Protein 5MV5 (pdb70)

Nearest PDB structures (foldseek):
  5l7q-assembly1_B  TM=9.999E-01  e=1.645E-48  Deformed wing virus
  7al3-assembly1_B  TM=1.000E+00  e=5.921E-44  Deformed wing virus
  5lk7-assembly1_B  TM=9.075E-01  e=1.622E-24  Slow bee paralysis virus
  5j98-assembly1_B  TM=8.887E-01  e=2.158E-24  Slow bee paralysis virus
  6egv-assembly1_B  TM=8.902E-01  e=1.976E-20  Sacbrood virus

Radius of gyration: 32.21 Å; Cα contacts (8 Å, |Δi|>4): 2175; chains: 3; bounding box: 113×75×94 Å

Solvent-accessible surface area: 37987 Å² total; per-residue (Å²): 52,4,52,67,60,68,51,64,49,72,65,30,128,132,56,147,73,6,33,21,0,138,78,111,84,54,83,31,19,48,67,0,35,14,15,0,39,96,14,29,27,8,4,62,11,64,0,34,36,95,48,121,11,74,88,62,36,0,3,0,6,0,12,0,0,0,1,10,22,21,20,79,11,24,50,73,3,26,11,47,75,69,25,0,40,42,1,16,18,26,1,4,0,0,0,0,0,0,0,0,0,30,0,1,0,29,0,0,0,37,8,11,88,96,7,85,23,62,0,2,0,0,1,0,42,83,54,92,7,128,10,27,95,64,0,89,26,56,55,14,96,68,59,108,90,40,64,10,35,75,26,181,81,46,36,44,52,71,21,74,13,184,124,47,36,7,0,20,0,16,0,2,17,96,29,97,12,4,4,0,3,0,1,1,0,54,35,20,5,54,6,3,4,86,0,0,7,0,1,16,0,0,0,0,4,59,6,81,73,112,87,16,19,65,0,22,18,57,68,0,31,0,47,2,0,0,4,78,5,0,36,0,2,6,11,2,0,1,2,0,0,2,5,0,23,98,8,56,64,48,127,160,225,134,124,97,114,90,42,150,152,43,115,58,152,64,63,120,36,143,18,49,112,28,72,20,68,14,100,98,113,44,16,54,4,90,17,4,91,101,20,54,89,20,17,171,164,78,27,163,63,121,44,69,54,77,44,110,45,2,14,43,6,51,68,13,15,124,32,87,0,20,88,115,22,78,44,64,64,75,29,16,114,21,39,0,1,20,12,4,0,24,24,0,32,57,99,106,55,47,3,68,86,14,65,2,0,64,6,1,55,60,10,4,73,0,10,0,6,0,13,0,10,0,28,6,108,14,64,93,66,3,1,0,9,0,0,0,0,6,0,2,0,5,101,8,3,67,20,6,94,44,0,51,14,0,21,0,0,0,0,3,28,0,0,7,0,27,0,17,45,30,25,4,0,43,1,18,0,0,4,17,10,0,39,20,16,0,4,0,43,96,16,133,76,15,75,76,19,16,0,12,0,0,1,0,1,0,14,0,0,1,15,7,45,24,24,105,134,17,62,51,74,4,74,0,25,0,39,3,34,2,41,52,0,6,0,6,18,84,27,52,21,191,124,16,52,83,16,115,168,131,194,137,83,167,151,132,106,112,234,181,154,122,104,116,43,62,82,38,57,59,98,15,82,146,72,148,24,74,40,83,51,3,45,177,80,116,93,23,86,21,139,56,48,94,18,3,50,52,52,19,94,9,19,0,52,22,0,4,36,38,0,0,1,0,58,65,7,55,0,88,106,121,45,67,133,25,31,72,25,8,76,13,37,4,1,0,2,4,37,37,103,54,155,42,144,77,139,22,28,20,20,7,2,0,0,0,0,0,0,2,0,0,1,61,30,4,15,2,7,2,8,0,0,0,4,0,10,2,2,85,70,0,55,5,64,0,0,0,0,2,20,60,49,27,70,78,94,95,38,138,148,42,52,37,116,111,0,69,102,26,32,78,15,58,16,71,1,99,136,62,52,6,0,0,0,23,3,16,27,76,37,173,63,70,12,18,40,12,49,26,8,12,35,133,125,81,68,58,37,77,13,10,2,3,0,0,0,8,0,45,47,44,4,106,14,72,168,42,4,6,75,27,0,0,0,0,0,0,0,34,1,11,114,23,10,4,0,0,36,21,49,71,4,0,0,0,0,10,28,36,40,96,39,27,89,76,65,97,145,35,18,49,2,81,106,20,53,14,40,0,39,3,0,67,15,144,58,63,89,17,0,0,16,41,8,95,35,72,108,21,4,0,35,0,43,115,18,99,34,70,246,47,70,1,1,22,0,116,12,128,64,20,188,64,3,1,32,19,92,49,8,115,33,0,0,9,54,71,26,72,108,81,35,14,0,0,16,16,13,166,125,134,3,87,92,40,0,88,36,4,59,48,71,29,46,47,127,69,180,200,76,135,90,50,64,98,20,118,79,3,101,29,12,1,27,0,60,33,60,112,21,111,103

Sequence (885 aa):
EESRNTTVLDTTTTLQSSGFGRAFFGEAFNDLKTLMRRYQLYGQLLLSVTTDKDIDHCMFTFPCLPQGLALDIGSAGSPHEIFNRCRDGIIPLIASGYRFYRGDLRYKIVFPSNVNSNIWVQHRPDRRLEGWSAAKIVNCDAVSTGQGVYNHGYASHIQITRVNNVIELEVPFYNATCYNYLQAFNASSAASSYAVSLGEISVGFQATSDDIASIVNKPVTIYYSIGDGMQFSQWVGYQPMMILDQLPAPVVMDNPNPGPDGEGEVELEKDSNVVLTTQRDPSTSIPAPVSVKWSRWTSNDVVDDYATITSRWYQIAEFVWSKDDPFDKELARLILPRALLSSIEANSDAICDVPNTIPFKVHAYWRGDMEVRVQINSNKFQVGQLQATWYYSDHENLNISSKRSVYGFSQMDHALISASASNEAKLVIPFKHVYPFLPTRIVPDWTTGILDMGALNIRVIAPLRMSATGPTTCNVVVFIKLNNSEFTGTSSGKFYASQIRANPSYQQSPRHFVPTGMHSLALGTNLVEPLHALRLDAAGTTQHPVGCAPDEDMTVSSIASRYGLIRRVQWKKDHAKGSLLLQLDADPFVEQRIEGTNPISLYWFAPVGVVSSMFMQWRGSLEYRFDIIASQFHTGRLIVGYVPGLTASLQLQMDYMKLKSSSYVVFDLQESNSFTFEVPYVSYRPWWVRKYGGNYLPSSTDAPSTLFMYVQVPLIPMEAVSDTIDINVYVRGGSSFEVCVPVQPSLGLNWNTDFILRNDEEYRAKTGYAPYYAGVWHSFSLVFRWGSASDQIAQWPTISVPRGELAFLRIKDGKQAAVGQPWRTMVVWPSGHGYNIGIPTYERARQLAQHLYGGGSLTDEKANQQGPGKVSNGNPVWEVMRAPL

B-factor: mean 85.85, std 44.13, range [18.51, 223.18]

InterPro domains:
  IPR000605 Helicase, superfamily 3, single-stranded DNA/RNA virus [PF00910] (1468-1576)
  IPR001205 RNA-directed RNA polymerase, C-terminal domain [PF00680] (2459-2862)
  IPR001676 Picornavirus capsid [PF00073] (320-390)
  IPR001676 Picornavirus capsid [PF00073] (593-671)
  IPR007094 RNA-directed RNA polymerase, catalytic domain [PS50507] (2633-2763)
  IPR009003 Peptidase S1, PA clan [SSF50494] (2131-2346)
  IPR014759 Helicase, superfamily 3, single-stranded RNA virus [PS51218] (1446-1612)
  IPR014872 Dicistrovirus, capsid-polyprotein, C-terminal [PF08762] (927-1140)
  IPR029053 Viral coat protein subunit [G3DSA:2.60.120.20] (220-464)
  IPR029053 Viral coat protein subunit [G3DSA:2.60.120.20] (487-734)
  IPR029053 Viral coat protein subunit [G3DSA:2.60.120.20] (900-1176)
  IPR033703 Picornavirus/Calicivirus coat protein [cd00205] (322-448)
  IPR033703 Picornavirus/Calicivirus coat protein [cd00205] (540-730)
  IPR043128 Reverse transcriptase/Diguanylate cyclase domain [G3DSA:3.30.70.270] (2675-2801)
  IPR043502 DNA/RNA polymerase superfamily [SSF56672] (2380-2889)
  IPR044067 Picornavirales 3C/3C-like protease domain [PS51874] (2119-2345)

Secondary structure (DSSP, 8-state):
--S----EEE---PPPP-TTTHHHHS----BSTTTTTS-EEEEEEE----S---SSB-SEEEEE-TT--S---B-SSSB-HHHHHS-S-SHHHHGGGBSEEE--EE--EE--SS----EEEEE-TT-----STT-S-EE--S--SGGGB--SSSEEEEE-TTT-SEE-EEE----SSSSEE-S-----STTGGGSSSSEEEEEEE---SSSTTTTTT-EEEEEEB-TTT-EE-SB-----EEEGGGSPP---/-------TT-SS--B--B-SS-B--BSSPB----SSPPPP---TTT--S--B--TTTTTS-EEEEEEE--TTS-SS-EEEEE-HHHHHHHHHHHTTS-GGGSTTSHHHHHEEEE---EEEEEEE---SS-EEEEEEEEEE-STT-SSHHHH-STTTTTTS-EEEEETTTT-EEEEEE----SSS-EESS--SS--SSTT--EEEEEEEEEEEE--TTS----EEEEEEE-TT--EEEE--TTSPPPPP--/-----S--------SS--SS--SS-----EE-SS-TT------SSS---S--BHHHHSSS-EEEEEEEE-TT--TT--SB--BSSS---EE----SSS-EEE--HHHHHTSSBSBEES-EEEEEEE---TT-EEEEEEEEEE---STTTSS--HHHHTTSEEEEEEESS--EEEEEE----SSSS-B-SS-SS-SSS-PPPSEEEEE--SEEEE--SSS-S-EEEEEEEEE-TT-EE--B---SEE-SS--------TTSB-PPTT--S-EEEE-TT--EEEESSSSTT-BPPBPPP-PPTTEEEEEEES-TTSS-B--B--EEEEEE-SSSSEEEEE---HHHHHHHHHTTT--SSS---TT-TT-BPPSSSPPEEEEEEE-

Structure (mmCIF, N/CA/C/O backbone):
data_5MV5
#
_entry.id   5MV5
#
loop_
_entity.id
_entity.type
_entity.pdbx_description
1 polymer VP1
2 polymer VP2
3 polymer VP3
4 non-polymer "URIDINE-5'-MONOPHOSPHATE"
#
loop_
_atom_site.group_PDB
_atom_site.id
_atom_site.type_symbol
_atom_site.label_atom_id
_atom_site.label_alt_id
_atom_site.label_comp_id
_atom_site.label_asym_id
_atom_site.label_entity_id
_atom_site.label_seq_id
_atom_site.pdbx_PDB_ins_code
_atom_site.Cartn_x
_atom_site.Cartn_y
_atom_site.Cartn_z
_atom_site.occupancy
_atom_site.B_iso_or_equiv
_atom_site.auth_seq_id
_atom_site.auth_comp_id
_atom_site.auth_asym_id
_atom_site.auth_atom_id
_atom_site.pdbx_PDB_model_num
ATOM 1 N N . GLU A 1 2 ? 64.776 -4.145 109.433 1.00 129.00 2 GLU A N 1
ATOM 2 C CA . GLU A 1 2 ? 65.433 -4.377 108.156 1.00 129.00 2 GLU A CA 1
ATOM 3 C C . GLU A 1 2 ? 66.522 -3.323 108.016 1.00 129.00 2 GLU A C 1
ATOM 4 O O . GLU A 1 2 ? 66.525 -2.343 108.750 1.00 129.00 2 GLU A O 1
ATOM 10 N N . GLU A 1 3 ? 67.461 -3.529 107.098 1.00 122.81 3 GLU A N 1
ATOM 11 C CA . GLU A 1 3 ? 68.590 -2.615 106.994 1.00 122.81 3 GLU A CA 1
ATOM 12 C C . GLU A 1 3 ? 68.221 -1.331 106.271 1.00 122.81 3 GLU A C 1
ATOM 13 O O . GLU A 1 3 ? 68.225 -0.253 106.871 1.00 122.81 3 GLU A O 1
ATOM 19 N N . SER A 1 4 ? 67.914 -1.421 104.982 1.00 77.17 4 SER A N 1
ATOM 20 C CA . SER A 1 4 ? 67.682 -0.239 104.168 1.00 77.17 4 SER A CA 1
ATOM 21 C C . SER A 1 4 ? 66.233 0.220 104.175 1.00 77.17 4 SER A C 1
ATOM 22 O O . SER A 1 4 ? 65.801 0.863 103.214 1.00 77.17 4 SER A O 1
ATOM 25 N N . ARG A 1 5 ? 65.471 -0.102 105.219 1.00 84.06 5 ARG A N 1
ATOM 26 C CA . ARG A 1 5 ? 64.131 0.441 105.352 1.00 84.06 5 ARG A CA 1
ATOM 27 C C . ARG A 1 5 ? 64.206 1.933 105.631 1.00 84.06 5 ARG A C 1
ATOM 28 O O . ARG A 1 5 ? 65.235 2.463 106.055 1.00 84.06 5 ARG A O 1
ATOM 36 N N . ASN A 1 6 ? 63.096 2.614 105.389 1.00 116.64 6 ASN A N 1
ATOM 37 C CA . ASN A 1 6 ? 63.095 4.071 105.378 1.00 116.64 6 ASN A CA 1
ATOM 38 C C . ASN A 1 6 ? 61.688 4.509 105.773 1.00 116.64 6 ASN A C 1
ATOM 39 O O . ASN A 1 6 ? 60.796 4.600 104.928 1.00 116.64 6 ASN A O 1
ATOM 44 N N . THR A 1 7 ? 61.501 4.785 107.065 1.00 113.02 7 THR A N 1
ATOM 45 C CA . THR A 1 7 ? 60.154 4.909 107.612 1.00 113.02 7 THR A CA 1
ATOM 46 C C . THR A 1 7 ? 59.517 6.240 107.244 1.00 113.02 7 THR A C 1
ATOM 47 O O . THR A 1 7 ? 58.490 6.281 106.558 1.00 113.02 7 THR A O 1
ATOM 51 N N . THR A 1 8 ? 60.113 7.344 107.684 1.00 99.36 8 THR A N 1
ATOM 52 C CA . THR A 1 8 ? 59.500 8.659 107.509 1.00 99.36 8 THR A CA 1
ATOM 53 C C . THR A 1 8 ? 60.611 9.615 107.078 1.00 99.36 8 THR A C 1
ATOM 54 O O . THR A 1 8 ? 61.406 10.062 107.902 1.00 99.36 8 THR A O 1
ATOM 58 N N . VAL A 1 9 ? 60.658 9.912 105.783 1.00 51.13 9 VAL A N 1
ATOM 59 C CA . VAL A 1 9 ? 61.673 10.831 105.297 1.00 51.13 9 VAL A CA 1
ATOM 60 C C . VAL A 1 9 ? 61.215 12.258 105.547 1.00 51.13 9 VAL A C 1
ATOM 61 O O . VAL A 1 9 ? 60.346 12.786 104.842 1.00 51.13 9 VAL A O 1
ATOM 65 N N . LEU A 1 10 ? 61.787 12.883 106.568 1.00 64.21 10 LEU A N 1
ATOM 66 C CA . LEU A 1 10 ? 61.483 14.261 106.920 1.00 64.21 10 LEU A CA 1
ATOM 67 C C . LEU A 1 10 ? 62.410 15.170 106.126 1.00 64.21 10 LEU A C 1
ATOM 68 O O . LEU A 1 10 ? 63.445 15.637 106.607 1.00 64.21 10 LEU A O 1
ATOM 73 N N . ASP A 1 11 ? 62.018 15.406 104.880 1.00 119.04 11 ASP A N 1
ATOM 74 C CA . ASP A 1 11 ? 62.866 16.106 103.932 1.00 119.04 11 ASP A CA 1
ATOM 75 C C . ASP A 1 11 ? 62.626 17.608 103.965 1.00 119.04 11 ASP A C 1
ATOM 76 O O . ASP A 1 11 ? 61.512 18.082 103.736 1.00 119.04 11 ASP A O 1
ATOM 81 N N . THR A 1 12 ? 63.690 18.359 104.239 1.00 78.38 12 THR A N 1
ATOM 82 C CA . THR A 1 12 ? 63.672 19.810 104.145 1.00 78.38 12 THR A CA 1
ATOM 83 C C . THR A 1 12 ? 64.301 20.294 102.842 1.00 78.38 12 THR A C 1
ATOM 84 O O . THR A 1 12 ? 64.186 21.478 102.505 1.00 78.38 12 THR A O 1
ATOM 88 N N . THR A 1 13 ? 64.908 19.396 102.076 1.00 83.13 13 THR A N 1
ATOM 89 C CA . THR A 1 13 ? 65.698 19.771 100.917 1.00 83.13 13 THR A CA 1
ATOM 90 C C . THR A 1 13 ? 64.820 20.067 99.708 1.00 83.13 13 THR A C 1
ATOM 91 O O . THR A 1 13 ? 63.691 19.586 99.604 1.00 83.13 13 THR A O 1
ATOM 95 N N . THR A 1 14 ? 65.358 20.856 98.786 1.00 87.74 14 THR A N 1
ATOM 96 C CA . THR A 1 14 ? 64.823 20.934 97.439 1.00 87.74 14 THR A CA 1
ATOM 97 C C . THR A 1 14 ? 65.554 19.944 96.537 1.00 87.74 14 THR A C 1
ATOM 98 O O . THR A 1 14 ? 66.215 19.010 96.997 1.00 87.74 14 THR A O 1
ATOM 102 N N . THR A 1 15 ? 65.420 20.145 95.234 1.00 123.03 15 THR A N 1
ATOM 103 C CA . THR A 1 15 ? 66.102 19.284 94.282 1.00 123.03 15 THR A CA 1
ATOM 104 C C . THR A 1 15 ? 67.516 19.795 94.024 1.00 123.03 15 THR A C 1
ATOM 105 O O . THR A 1 15 ? 67.724 20.979 93.755 1.00 123.03 15 THR A O 1
ATOM 109 N N . LEU A 1 16 ? 68.492 18.901 94.129 1.00 51.62 16 LEU A N 1
ATOM 110 C CA . LEU A 1 16 ? 69.874 19.205 93.794 1.00 51.62 16 LEU A CA 1
ATOM 111 C C . LEU A 1 16 ? 70.176 18.632 92.421 1.00 51.62 16 LEU A C 1
ATOM 112 O O . LEU A 1 16 ? 69.810 17.492 92.128 1.00 51.62 16 LEU A O 1
ATOM 117 N N . GLN A 1 17 ? 70.842 19.421 91.584 1.00 72.19 17 GLN A N 1
ATOM 118 C CA . GLN A 1 17 ? 71.136 18.985 90.229 1.00 72.19 17 GLN A CA 1
ATOM 119 C C . GLN A 1 17 ? 72.217 17.918 90.242 1.00 72.19 17 GLN A C 1
ATOM 120 O O . GLN A 1 17 ? 73.329 18.149 90.719 1.00 72.19 17 GLN A O 1
ATOM 126 N N . SER A 1 18 ? 71.881 16.744 89.725 1.00 70.36 18 SER A N 1
ATOM 127 C CA . SER A 1 18 ? 72.828 15.643 89.685 1.00 70.36 18 SER A CA 1
ATOM 128 C C . SER A 1 18 ? 73.870 15.886 88.607 1.00 70.36 18 SER A C 1
ATOM 129 O O . SER A 1 18 ? 73.539 16.185 87.460 1.00 70.36 18 SER A O 1
ATOM 132 N N . SER A 1 19 ? 75.132 15.754 88.985 1.00 76.65 19 SER A N 1
ATOM 133 C CA . SER A 1 19 ? 76.235 15.950 88.060 1.00 76.65 19 SER A CA 1
ATOM 134 C C . SER A 1 19 ? 76.542 14.715 87.234 1.00 76.65 19 SER A C 1
ATOM 135 O O . SER A 1 19 ? 77.334 14.805 86.294 1.00 76.65 19 SER A O 1
ATOM 138 N N . GLY A 1 20 ? 75.926 13.581 87.539 1.00 55.22 20 GLY A N 1
ATOM 139 C CA . GLY A 1 20 ? 76.286 12.350 86.872 1.00 55.22 20 GLY A CA 1
ATOM 140 C C . GLY A 1 20 ? 77.582 11.767 87.368 1.00 55.22 20 GLY A C 1
ATOM 141 O O . GLY A 1 20 ? 78.318 11.170 86.577 1.00 55.22 20 GLY A O 1
ATOM 142 N N . PHE A 1 21 ? 77.869 11.925 88.669 1.00 44.40 21 PHE A N 1
ATOM 143 C CA . PHE A 1 21 ? 79.127 11.528 89.307 1.00 44.40 21 PHE A CA 1
ATOM 144 C C . PHE A 1 21 ? 80.320 12.173 88.616 1.00 44.40 21 PHE A C 1
ATOM 145 O O . PHE A 1 21 ? 81.276 11.506 88.231 1.00 44.40 21 PHE A O 1
ATOM 153 N N . GLY A 1 22 ? 80.246 13.484 88.438 1.00 47.11 22 GLY A N 1
ATOM 154 C CA . GLY A 1 22 ? 81.322 14.225 87.831 1.00 47.11 22 GLY A CA 1
ATOM 155 C C . GLY A 1 22 ? 81.324 14.250 86.324 1.00 47.11 22 GLY A C 1
ATOM 156 O O . GLY A 1 22 ? 82.266 14.791 85.738 1.00 47.11 22 GLY A O 1
ATOM 157 N N . ARG A 1 23 ? 80.319 13.666 85.674 1.00 82.55 23 ARG A N 1
ATOM 158 C CA . ARG A 1 23 ? 80.248 13.699 84.217 1.00 82.55 23 ARG A CA 1
ATOM 159 C C . ARG A 1 23 ? 79.996 15.111 83.713 1.00 82.55 23 ARG A C 1
ATOM 160 O O . ARG A 1 23 ? 80.526 15.509 82.670 1.00 82.55 23 ARG A O 1
ATOM 168 N N . ALA A 1 24 ? 79.218 15.896 84.455 1.00 51.68 24 ALA A N 1
ATOM 169 C CA . ALA A 1 24 ? 78.881 17.242 84.012 1.00 51.68 24 ALA A CA 1
ATOM 170 C C . ALA A 1 24 ? 80.050 18.201 84.132 1.00 51.68 24 ALA A C 1
ATOM 171 O O . ALA A 1 24 ? 80.182 19.109 83.307 1.00 51.68 24 ALA A O 1
ATOM 173 N N . PHE A 1 25 ? 80.906 18.018 85.134 1.00 60.05 25 PHE A N 1
ATOM 174 C CA . PHE A 1 25 ? 82.045 18.898 85.356 1.00 60.05 25 PHE A CA 1
ATOM 175 C C . PHE A 1 25 ? 83.318 18.357 84.727 1.00 60.05 25 PHE A C 1
ATOM 176 O O . PHE A 1 25 ? 83.999 19.074 83.992 1.00 60.05 25 PHE A O 1
ATOM 184 N N . PHE A 1 26 ? 83.659 17.105 85.003 1.00 50.25 26 PHE A N 1
ATOM 185 C CA . PHE A 1 26 ? 84.978 16.588 84.688 1.00 50.25 26 PHE A CA 1
ATOM 186 C C . PHE A 1 26 ? 84.997 15.742 83.428 1.00 50.25 26 PHE A C 1
ATOM 187 O O . PHE A 1 26 ? 86.060 15.242 83.053 1.00 50.25 26 PHE A O 1
ATOM 195 N N . GLY A 1 27 ? 83.858 15.556 82.779 1.00 69.24 27 GLY A N 1
ATOM 196 C CA . GLY A 1 27 ? 83.811 14.768 81.572 1.00 69.24 27 GLY A CA 1
ATOM 197 C C . GLY A 1 27 ? 83.916 13.277 81.774 1.00 69.24 27 GLY A C 1
ATOM 198 O O . GLY A 1 27 ? 84.249 12.567 80.820 1.00 69.24 27 GLY A O 1
ATOM 199 N N . GLU A 1 28 ? 83.625 12.774 82.972 1.00 94.80 28 GLU A N 1
ATOM 200 C CA . GLU A 1 28 ? 83.750 11.354 83.265 1.00 94.80 28 GLU A CA 1
ATOM 201 C C . GLU A 1 28 ? 82.922 10.980 84.482 1.00 94.80 28 GLU A C 1
ATOM 202 O O . GLU A 1 28 ? 82.871 11.721 85.465 1.00 94.80 28 GLU A O 1
ATOM 208 N N . ALA A 1 29 ? 82.264 9.831 84.403 1.00 74.78 29 ALA A N 1
ATOM 209 C CA . ALA A 1 29 ? 81.443 9.363 85.505 1.00 74.78 29 ALA A CA 1
ATOM 210 C C . ALA A 1 29 ? 82.248 8.445 86.406 1.00 74.78 29 ALA A C 1
ATOM 211 O O . ALA A 1 29 ? 83.079 7.663 85.942 1.00 74.78 29 ALA A O 1
ATOM 213 N N . PHE A 1 30 ? 81.992 8.546 87.704 1.00 52.63 30 PHE A N 1
ATOM 214 C CA . PHE A 1 30 ? 82.663 7.721 88.693 1.00 52.63 30 PHE A CA 1
ATOM 215 C C . PHE A 1 30 ? 81.689 6.839 89.451 1.00 52.63 30 PHE A C 1
ATOM 216 O O . PHE A 1 30 ? 81.992 6.424 90.570 1.00 52.63 30 PHE A O 1
ATOM 224 N N . ASN A 1 31 ? 80.519 6.568 88.874 1.00 67.50 31 ASN A N 1
ATOM 225 C CA . ASN A 1 31 ? 79.527 5.756 89.560 1.00 67.50 31 ASN A CA 1
ATOM 226 C C . ASN A 1 31 ? 79.976 4.314 89.635 1.00 67.50 31 ASN A C 1
ATOM 227 O O . ASN A 1 31 ? 79.965 3.704 90.709 1.00 67.50 31 ASN A O 1
ATOM 232 N N . ASP A 1 32 ? 80.383 3.756 88.502 1.00 127.54 32 ASP A N 1
ATOM 233 C CA . ASP A 1 32 ? 80.841 2.377 88.452 1.00 127.54 32 ASP A CA 1
ATOM 234 C C . ASP A 1 32 ? 82.198 2.256 89.128 1.00 127.54 32 ASP A C 1
ATOM 235 O O . ASP A 1 32 ? 83.177 2.884 88.723 1.00 127.54 32 ASP A O 1
ATOM 240 N N . LEU A 1 33 ? 82.236 1.464 90.186 1.00 67.27 33 LEU A N 1
ATOM 241 C CA . LEU A 1 33 ? 83.443 1.297 90.970 1.00 67.27 33 LEU A CA 1
ATOM 242 C C . LEU A 1 33 ? 84.273 0.133 90.458 1.00 67.27 33 LEU A C 1
ATOM 243 O O . LEU A 1 33 ? 85.375 -0.104 90.953 1.00 67.27 33 LEU A O 1
ATOM 248 N N . LYS A 1 34 ? 83.756 -0.582 89.464 1.00 99.52 34 LYS A N 1
ATOM 249 C CA . LYS A 1 34 ? 84.523 -1.597 88.765 1.00 99.52 34 LYS A CA 1
ATOM 250 C C . LYS A 1 34 ? 85.615 -0.983 87.911 1.00 99.52 34 LYS A C 1
ATOM 251 O O . LYS A 1 34 ? 86.681 -1.581 87.759 1.00 99.52 34 LYS A O 1
ATOM 257 N N . THR A 1 35 ? 85.371 0.200 87.352 1.00 59.51 35 THR A N 1
ATOM 258 C CA . THR A 1 35 ? 86.336 0.833 86.469 1.00 59.51 35 THR A CA 1
ATOM 259 C C . THR A 1 35 ? 87.351 1.678 87.211 1.00 59.51 35 THR A C 1
ATOM 260 O O . THR A 1 35 ? 88.316 2.151 86.605 1.00 59.51 35 THR A O 1
ATOM 264 N N . LEU A 1 36 ? 87.129 1.913 88.493 1.00 60.96 36 LEU A N 1
ATOM 265 C CA . LEU A 1 36 ? 88.137 2.523 89.333 1.00 60.96 36 LEU A CA 1
ATOM 266 C C . LEU A 1 36 ? 89.077 1.473 89.868 1.00 60.96 36 LEU A C 1
ATOM 267 O O . LEU A 1 36 ? 90.229 1.766 90.196 1.00 60.96 36 LEU A O 1
ATOM 272 N N . MET A 1 37 ? 88.586 0.245 89.940 1.00 47.58 37 MET A N 1
ATOM 273 C CA . MET A 1 37 ? 89.360 -0.890 90.393 1.00 47.58 37 MET A CA 1
ATOM 274 C C . MET A 1 37 ? 90.379 -1.308 89.346 1.00 47.58 37 MET A C 1
ATOM 275 O O . MET A 1 37 ? 91.322 -2.033 89.662 1.00 47.58 37 MET A O 1
ATOM 280 N N . ARG A 1 38 ? 90.185 -0.889 88.095 1.00 53.47 38 ARG A N 1
ATOM 281 C CA . ARG A 1 38 ? 91.093 -1.197 87.001 1.00 53.47 38 ARG A CA 1
ATOM 282 C C . ARG A 1 38 ? 92.215 -0.187 86.836 1.00 53.47 38 ARG A C 1
ATOM 283 O O . ARG A 1 38 ? 92.965 -0.275 85.863 1.00 53.47 38 ARG A O 1
ATOM 291 N N . ARG A 1 39 ? 92.332 0.778 87.733 1.00 35.97 39 ARG A N 1
ATOM 292 C CA . ARG A 1 39 ? 93.561 1.539 87.848 1.00 35.97 39 ARG A CA 1
ATOM 293 C C . ARG A 1 39 ? 94.581 0.726 88.629 1.00 35.97 39 ARG A C 1
ATOM 294 O O . ARG A 1 39 ? 94.262 0.174 89.683 1.00 35.97 39 ARG A O 1
ATOM 302 N N . TYR A 1 40 ? 95.803 0.646 88.112 1.00 47.69 40 TYR A N 1
ATOM 303 C CA . TYR A 1 40 ? 96.815 -0.220 88.701 1.00 47.69 40 TYR A CA 1
ATOM 304 C C . TYR A 1 40 ? 97.288 0.284 90.054 1.00 47.69 40 TYR A C 1
ATOM 305 O O . TYR A 1 40 ? 97.714 1.429 90.201 1.00 47.69 40 TYR A O 1
ATOM 314 N N . GLN A 1 41 ? 97.221 -0.599 91.041 1.00 49.48 41 GLN A N 1
ATOM 315 C CA . GLN A 1 41 ? 97.669 -0.347 92.399 1.00 49.48 41 GLN A CA 1
ATOM 316 C C . GLN A 1 41 ? 98.935 -1.145 92.647 1.00 49.48 41 GLN A C 1
ATOM 317 O O . GLN A 1 41 ? 99.077 -2.245 92.124 1.00 49.48 41 GLN A O 1
ATOM 323 N N . LEU A 1 42 ? 99.869 -0.580 93.410 1.00 25.69 42 LEU A N 1
ATOM 324 C CA . LEU A 1 42 ? 101.040 -1.326 93.843 1.00 25.69 42 LEU A CA 1
ATOM 325 C C . LEU A 1 42 ? 100.641 -2.525 94.695 1.00 25.69 42 LEU A C 1
ATOM 326 O O . LEU A 1 42 ? 100.070 -2.378 95.775 1.00 25.69 42 LEU A O 1
ATOM 331 N N . TYR A 1 43 ? 100.953 -3.714 94.192 1.00 59.80 43 TYR A N 1
ATOM 332 C CA . TYR A 1 43 ? 100.666 -4.992 94.827 1.00 59.80 43 TYR A CA 1
ATOM 333 C C . TYR A 1 43 ? 101.743 -5.401 95.812 1.00 59.80 43 TYR A C 1
ATOM 334 O O . TYR A 1 43 ? 101.430 -5.810 96.927 1.00 59.80 43 TYR A O 1
ATOM 343 N N . GLY A 1 44 ? 103.004 -5.304 95.414 1.00 57.25 44 GLY A N 1
ATOM 344 C CA . GLY A 1 44 ? 104.109 -5.727 96.243 1.00 57.25 44 GLY A CA 1
ATOM 345 C C . GLY A 1 44 ? 105.351 -4.970 95.845 1.00 57.25 44 GLY A C 1
ATOM 346 O O . GLY A 1 44 ? 105.381 -4.262 94.837 1.00 57.25 44 GLY A O 1
ATOM 347 N N . GLN A 1 45 ? 106.381 -5.135 96.657 1.00 97.21 45 GLN A N 1
ATOM 348 C CA . GLN A 1 45 ? 107.600 -4.359 96.524 1.00 97.21 45 GLN A CA 1
ATOM 349 C C . GLN A 1 45 ? 108.696 -5.116 97.245 1.00 97.21 45 GLN A C 1
ATOM 350 O O . GLN A 1 45 ? 108.573 -5.388 98.440 1.00 97.21 45 GLN A O 1
ATOM 356 N N . LEU A 1 46 ? 109.757 -5.462 96.531 1.00 68.15 46 LEU A N 1
ATOM 357 C CA . LEU A 1 46 ? 110.708 -6.390 97.111 1.00 68.15 46 LEU A CA 1
ATOM 358 C C . LEU A 1 46 ? 112.101 -6.092 96.585 1.00 68.15 46 LEU A C 1
ATOM 359 O O . LEU A 1 46 ? 112.266 -5.577 95.479 1.00 68.15 46 LEU A O 1
ATOM 364 N N . LEU A 1 47 ? 113.098 -6.413 97.396 1.00 86.18 47 LEU A N 1
ATOM 365 C CA . LEU A 1 47 ? 114.490 -6.341 96.985 1.00 86.18 47 LEU A CA 1
ATOM 366 C C . LEU A 1 47 ? 114.983 -7.749 96.696 1.00 86.18 47 LEU A C 1
ATOM 367 O O . LEU A 1 47 ? 114.736 -8.668 97.483 1.00 86.18 47 LEU A O 1
ATOM 372 N N . LEU A 1 48 ? 115.668 -7.916 95.573 1.00 55.59 48 LEU A N 1
ATOM 373 C CA . LEU A 1 48 ? 116.072 -9.239 95.131 1.00 55.59 48 LEU A CA 1
ATOM 374 C C . LEU A 1 48 ? 117.218 -9.762 95.983 1.00 55.59 48 LEU A C 1
ATOM 375 O O . LEU A 1 48 ? 118.349 -9.289 95.888 1.00 55.59 48 LEU A O 1
ATOM 380 N N . SER A 1 49 ? 116.922 -10.759 96.814 1.00 139.82 49 SER A N 1
ATOM 381 C CA . SER A 1 49 ? 117.900 -11.266 97.776 1.00 139.82 49 SER A CA 1
ATOM 382 C C . SER A 1 49 ? 118.227 -12.704 97.386 1.00 139.82 49 SER A C 1
ATOM 383 O O . SER A 1 49 ? 117.414 -13.611 97.577 1.00 139.82 49 SER A O 1
ATOM 386 N N . VAL A 1 50 ? 119.422 -12.898 96.831 1.00 122.50 50 VAL A N 1
ATOM 387 C CA . VAL A 1 50 ? 119.861 -14.235 96.465 1.00 122.50 50 VAL A CA 1
ATOM 388 C C . VAL A 1 50 ? 120.551 -14.889 97.653 1.00 122.50 50 VAL A C 1
ATOM 389 O O . VAL A 1 50 ? 121.515 -14.350 98.214 1.00 122.50 50 VAL A O 1
ATOM 393 N N . THR A 1 51 ? 120.063 -16.068 98.038 1.00 200.94 51 THR A N 1
ATOM 394 C CA . THR A 1 51 ? 120.588 -16.770 99.202 1.00 200.94 51 THR A CA 1
ATOM 395 C C . THR A 1 51 ? 121.618 -17.815 98.792 1.00 200.94 51 THR A C 1
ATOM 396 O O . THR A 1 51 ? 122.787 -17.731 99.184 1.00 200.94 51 THR A O 1
ATOM 400 N N . THR A 1 52 ? 121.195 -18.789 97.991 1.00 182.19 52 THR A N 1
ATOM 401 C CA . THR A 1 52 ? 122.096 -19.840 97.546 1.00 182.19 52 THR A CA 1
ATOM 402 C C . THR A 1 52 ? 122.444 -19.651 96.075 1.00 182.19 52 THR A C 1
ATOM 403 O O . THR A 1 52 ? 121.921 -18.763 95.400 1.00 182.19 52 THR A O 1
ATOM 407 N N . ASP A 1 53 ? 123.338 -20.506 95.585 1.00 162.77 53 ASP A N 1
ATOM 408 C CA . ASP A 1 53 ? 123.752 -20.470 94.189 1.00 162.77 53 ASP A CA 1
ATOM 409 C C . ASP A 1 53 ? 122.617 -20.875 93.256 1.00 162.77 53 ASP A C 1
ATOM 410 O O . ASP A 1 53 ? 122.200 -22.035 93.217 1.00 162.77 53 ASP A O 1
ATOM 415 N N . LYS A 1 54 ? 122.100 -19.913 92.503 1.00 133.22 54 LYS A N 1
ATOM 416 C CA . LYS A 1 54 ? 120.918 -20.172 91.700 1.00 133.22 54 LYS A CA 1
ATOM 417 C C . LYS A 1 54 ? 121.284 -20.648 90.303 1.00 133.22 54 LYS A C 1
ATOM 418 O O . LYS A 1 54 ? 122.135 -20.066 89.626 1.00 133.22 54 LYS A O 1
ATOM 424 N N . ASP A 1 55 ? 120.622 -21.720 89.884 1.00 155.08 55 ASP A N 1
ATOM 425 C CA . ASP A 1 55 ? 120.654 -22.244 88.533 1.00 155.08 55 ASP A CA 1
ATOM 426 C C . ASP A 1 55 ? 119.741 -21.389 87.652 1.00 155.08 55 ASP A C 1
ATOM 427 O O . ASP A 1 55 ? 119.112 -20.429 88.106 1.00 155.08 55 ASP A O 1
ATOM 432 N N . ILE A 1 56 ? 119.663 -21.750 86.374 1.00 110.08 56 ILE A N 1
ATOM 433 C CA . ILE A 1 56 ? 118.838 -21.011 85.423 1.00 110.08 56 ILE A CA 1
ATOM 434 C C . ILE A 1 56 ? 117.364 -21.289 85.674 1.00 110.08 56 ILE A C 1
ATOM 435 O O . ILE A 1 56 ? 116.497 -20.454 85.392 1.00 110.08 56 ILE A O 1
ATOM 440 N N . ASP A 1 57 ? 117.062 -22.451 86.242 1.00 149.70 57 ASP A N 1
ATOM 441 C CA . ASP A 1 57 ? 115.682 -22.852 86.461 1.00 149.70 57 ASP A CA 1
ATOM 442 C C . ASP A 1 57 ? 115.103 -22.232 87.722 1.00 149.70 57 ASP A C 1
ATOM 443 O O . ASP A 1 57 ? 113.880 -22.157 87.856 1.00 149.70 57 ASP A O 1
ATOM 448 N N . HIS A 1 58 ? 115.955 -21.791 88.645 1.00 115.15 58 HIS A N 1
ATOM 449 C CA . HIS A 1 58 ? 115.497 -21.444 89.983 1.00 115.15 58 HIS A CA 1
ATOM 450 C C . HIS A 1 58 ? 114.699 -20.148 89.966 1.00 115.15 58 HIS A C 1
ATOM 451 O O . HIS A 1 58 ? 115.149 -19.132 89.431 1.00 115.15 58 HIS A O 1
ATOM 458 N N . CYS A 1 59 ? 113.500 -20.199 90.539 1.00 86.97 59 CYS A N 1
ATOM 459 C CA . CYS A 1 59 ? 112.659 -19.018 90.609 1.00 86.97 59 CYS A CA 1
ATOM 460 C C . CYS A 1 59 ? 113.231 -18.026 91.604 1.00 86.97 59 CYS A C 1
ATOM 461 O O . CYS A 1 59 ? 113.630 -18.386 92.713 1.00 86.97 59 CYS A O 1
ATOM 464 N N . MET A 1 60 ? 113.294 -16.767 91.185 1.00 87.04 60 MET A N 1
ATOM 465 C CA . MET A 1 60 ? 113.845 -15.735 92.045 1.00 87.04 60 MET A CA 1
ATOM 466 C C . MET A 1 60 ? 112.877 -15.374 93.156 1.00 87.04 60 MET A C 1
ATOM 467 O O . MET A 1 60 ? 113.280 -15.265 94.317 1.00 87.04 60 MET A O 1
ATOM 472 N N . PHE A 1 61 ? 111.603 -15.191 92.829 1.00 44.42 61 PHE A N 1
ATOM 473 C CA . PHE A 1 61 ? 110.604 -14.976 93.865 1.00 44.42 61 PHE A CA 1
ATOM 474 C C . PHE A 1 61 ? 109.266 -15.492 93.370 1.00 44.42 61 PHE A C 1
ATOM 475 O O . PHE A 1 61 ? 109.079 -15.756 92.185 1.00 44.42 61 PHE A O 1
ATOM 483 N N . THR A 1 62 ? 108.347 -15.661 94.311 1.00 73.87 62 THR A N 1
ATOM 484 C CA . THR A 1 62 ? 106.990 -16.103 94.041 1.00 73.87 62 THR A CA 1
ATOM 485 C C . THR A 1 62 ? 106.037 -15.182 94.772 1.00 73.87 62 THR A C 1
ATOM 486 O O . THR A 1 62 ? 106.444 -14.469 95.688 1.00 73.87 62 THR A O 1
ATOM 490 N N . PHE A 1 63 ? 104.766 -15.228 94.396 1.00 42.28 63 PHE A N 1
ATOM 491 C CA . PHE A 1 63 ? 103.707 -14.593 95.164 1.00 42.28 63 PHE A CA 1
ATOM 492 C C . PHE A 1 63 ? 102.366 -15.200 94.799 1.00 42.28 63 PHE A C 1
ATOM 493 O O . PHE A 1 63 ? 102.092 -15.452 93.620 1.00 42.28 63 PHE A O 1
ATOM 501 N N . PRO A 1 64 ? 101.523 -15.475 95.792 1.00 70.12 64 PRO A N 1
ATOM 502 C CA . PRO A 1 64 ? 100.148 -15.869 95.489 1.00 70.12 64 PRO A CA 1
ATOM 503 C C . PRO A 1 64 ? 99.373 -14.689 94.940 1.00 70.12 64 PRO A C 1
ATOM 504 O O . PRO A 1 64 ? 99.491 -13.564 95.426 1.00 70.12 64 PRO A O 1
ATOM 508 N N . CYS A 1 65 ? 98.569 -14.954 93.923 1.00 58.78 65 CYS A N 1
ATOM 509 C CA . CYS A 1 65 ? 97.935 -13.904 93.135 1.00 58.78 65 CYS A CA 1
ATOM 510 C C . CYS A 1 65 ? 96.461 -13.801 93.523 1.00 58.78 65 CYS A C 1
ATOM 511 O O . CYS A 1 65 ? 95.650 -14.669 93.211 1.00 58.78 65 CYS A O 1
ATOM 514 N N . LEU A 1 66 ? 96.117 -12.719 94.212 1.00 41.36 66 LEU A N 1
ATOM 515 C CA . LEU A 1 66 ? 94.786 -12.521 94.759 1.00 41.36 66 LEU A CA 1
ATOM 516 C C . LEU A 1 66 ? 94.432 -11.043 94.831 1.00 41.36 66 LEU A C 1
ATOM 517 O O . LEU A 1 66 ? 95.314 -10.205 95.049 1.00 41.36 66 LEU A O 1
ATOM 522 N N . PRO A 1 67 ? 93.155 -10.693 94.651 1.00 43.69 67 PRO A N 1
ATOM 523 C CA . PRO A 1 67 ? 92.776 -9.272 94.620 1.00 43.69 67 PRO A CA 1
ATOM 524 C C . PRO A 1 67 ? 92.618 -8.674 95.990 1.00 43.69 67 PRO A C 1
ATOM 525 O O . PRO A 1 67 ? 92.329 -7.482 96.122 1.00 43.69 67 PRO A O 1
ATOM 529 N N . GLN A 1 68 ? 92.807 -9.481 97.023 1.00 71.20 68 GLN A N 1
ATOM 530 C CA . GLN A 1 68 ? 92.591 -9.044 98.387 1.00 71.20 68 GLN A CA 1
ATOM 531 C C . GLN A 1 68 ? 93.763 -8.231 98.890 1.00 71.20 68 GLN A C 1
ATOM 532 O O . GLN A 1 68 ? 93.747 -7.780 100.035 1.00 71.20 68 GLN A O 1
ATOM 538 N N . GLY A 1 69 ? 94.817 -8.118 98.100 1.00 57.34 69 GLY A N 1
ATOM 539 C CA . GLY A 1 69 ? 96.072 -7.613 98.600 1.00 57.34 69 GLY A CA 1
ATOM 540 C C . GLY A 1 69 ? 96.820 -8.661 99.394 1.00 57.34 69 GLY A C 1
ATOM 541 O O . GLY A 1 69 ? 96.242 -9.520 100.054 1.00 57.34 69 GLY A O 1
ATOM 542 N N . LEU A 1 70 ? 98.140 -8.581 99.329 1.00 41.92 70 LEU A N 1
ATOM 543 C CA . LEU A 1 70 ? 98.981 -9.514 100.058 1.00 41.92 70 LEU A CA 1
ATOM 544 C C . LEU A 1 70 ? 98.894 -9.261 101.559 1.00 41.92 70 LEU A C 1
ATOM 545 O O . LEU A 1 70 ? 98.352 -8.250 102.008 1.00 41.92 70 LEU A O 1
ATOM 550 N N . ALA A 1 71 ? 99.410 -10.207 102.339 1.00 105.65 71 ALA A N 1
ATOM 551 C CA . ALA A 1 71 ? 99.639 -9.951 103.751 1.00 105.65 71 ALA A CA 1
ATOM 552 C C . ALA A 1 71 ? 100.638 -8.817 103.867 1.00 105.65 71 ALA A C 1
ATOM 553 O O . ALA A 1 71 ? 101.798 -8.957 103.469 1.00 105.65 71 ALA A O 1
ATOM 555 N N . LEU A 1 72 ? 100.162 -7.692 104.388 1.00 67.66 72 LEU A N 1
ATOM 556 C CA . LEU A 1 72 ? 100.792 -6.402 104.152 1.00 67.66 72 LEU A CA 1
ATOM 557 C C . LEU A 1 72 ? 102.143 -6.294 104.841 1.00 67.66 72 LEU A C 1
ATOM 558 O O . LEU A 1 72 ? 102.240 -6.363 106.069 1.00 67.66 72 LEU A O 1
ATOM 563 N N . ASP A 1 73 ? 103.183 -6.133 104.034 1.00 110.35 73 ASP A N 1
ATOM 564 C CA . ASP A 1 73 ? 104.560 -6.060 104.504 1.00 110.35 73 ASP A CA 1
ATOM 565 C C . ASP A 1 73 ? 104.872 -4.590 104.744 1.00 110.35 73 ASP A C 1
ATOM 566 O O . ASP A 1 73 ? 105.126 -3.828 103.810 1.00 110.35 73 ASP A O 1
ATOM 571 N N . ILE A 1 74 ? 104.822 -4.194 106.015 1.00 102.87 74 ILE A N 1
ATOM 572 C CA . ILE A 1 74 ? 105.375 -2.912 106.409 1.00 102.87 74 ILE A CA 1
ATOM 573 C C . ILE A 1 74 ? 106.885 -2.940 106.250 1.00 102.87 74 ILE A C 1
ATOM 574 O O . ILE A 1 74 ? 107.488 -1.967 105.791 1.00 102.87 74 ILE A O 1
ATOM 579 N N . GLY A 1 75 ? 107.511 -4.059 106.589 1.00 86.49 75 GLY A N 1
ATOM 580 C CA . GLY A 1 75 ? 108.951 -4.173 106.554 1.00 86.49 75 GLY A CA 1
ATOM 581 C C . GLY A 1 75 ? 109.531 -4.488 107.912 1.00 86.49 75 GLY A C 1
ATOM 582 O O . GLY A 1 75 ? 108.830 -4.705 108.904 1.00 86.49 75 GLY A O 1
ATOM 583 N N . SER A 1 76 ? 110.858 -4.527 107.948 1.00 159.15 76 SER A N 1
ATOM 584 C CA . SER A 1 76 ? 111.566 -4.704 109.205 1.00 159.15 76 SER A CA 1
ATOM 585 C C . SER A 1 76 ? 111.458 -3.436 110.039 1.00 159.15 76 SER A C 1
ATOM 586 O O . SER A 1 76 ? 111.227 -2.345 109.515 1.00 159.15 76 SER A O 1
ATOM 589 N N . ALA A 1 77 ? 111.645 -3.592 111.355 1.00 118.62 77 ALA A N 1
ATOM 590 C CA . ALA A 1 77 ? 111.451 -2.479 112.281 1.00 118.62 77 ALA A CA 1
ATOM 591 C C . ALA A 1 77 ? 112.498 -1.389 112.096 1.00 118.62 77 ALA A C 1
ATOM 592 O O . ALA A 1 77 ? 112.275 -0.241 112.491 1.00 118.62 77 ALA A O 1
ATOM 594 N N . GLY A 1 78 ? 113.642 -1.728 111.505 1.00 175.65 78 GLY A N 1
ATOM 595 C CA . GLY A 1 78 ? 114.609 -0.704 111.158 1.00 175.65 78 GLY A CA 1
ATOM 596 C C . GLY A 1 78 ? 114.290 -0.011 109.851 1.00 175.65 78 GLY A C 1
ATOM 597 O O . GLY A 1 78 ? 114.259 1.221 109.792 1.00 175.65 78 GLY A O 1
ATOM 598 N N . SER A 1 79 ? 114.045 -0.779 108.793 1.00 135.85 79 SER A N 1
ATOM 599 C CA . SER A 1 79 ? 113.814 -0.241 107.452 1.00 135.85 79 SER A CA 1
ATOM 600 C C . SER A 1 79 ? 112.424 -0.635 106.972 1.00 135.85 79 SER A C 1
ATOM 601 O O . SER A 1 79 ? 112.235 -1.712 106.394 1.00 135.85 79 SER A O 1
ATOM 604 N N . PRO A 1 80 ? 111.426 0.216 107.194 1.00 93.64 80 PRO A N 1
ATOM 605 C CA . PRO A 1 80 ? 110.079 -0.111 106.723 1.00 93.64 80 PRO A CA 1
ATOM 606 C C . PRO A 1 80 ? 109.877 0.296 105.274 1.00 93.64 80 PRO A C 1
ATOM 607 O O . PRO A 1 80 ? 110.448 1.278 104.798 1.00 93.64 80 PRO A O 1
ATOM 611 N N . HIS A 1 81 ? 109.059 -0.480 104.570 1.00 112.68 81 HIS A N 1
ATOM 612 C CA . HIS A 1 81 ? 108.600 -0.114 103.234 1.00 112.68 81 HIS A CA 1
ATOM 613 C C . HIS A 1 81 ? 107.618 1.026 103.432 1.00 112.68 81 HIS A C 1
ATOM 614 O O . HIS A 1 81 ? 106.538 0.830 103.990 1.00 112.68 81 HIS A O 1
ATOM 621 N N . GLU A 1 82 ? 107.995 2.221 102.980 1.00 125.11 82 GLU A N 1
ATOM 622 C CA . GLU A 1 82 ? 107.324 3.429 103.442 1.00 125.11 82 GLU A CA 1
ATOM 623 C C . GLU A 1 82 ? 105.931 3.582 102.867 1.00 125.11 82 GLU A C 1
ATOM 624 O O . GLU A 1 82 ? 105.102 4.276 103.459 1.00 125.11 82 GLU A O 1
ATOM 630 N N . ILE A 1 83 ? 105.640 2.951 101.735 1.00 54.81 83 ILE A N 1
ATOM 631 C CA . ILE A 1 83 ? 104.283 3.056 101.224 1.00 54.81 83 ILE A CA 1
ATOM 632 C C . ILE A 1 83 ? 103.335 2.180 102.030 1.00 54.81 83 ILE A C 1
ATOM 633 O O . ILE A 1 83 ? 102.287 2.645 102.471 1.00 54.81 83 ILE A O 1
ATOM 638 N N . PHE A 1 84 ? 103.698 0.939 102.310 1.00 65.05 84 PHE A N 1
ATOM 639 C CA . PHE A 1 84 ? 102.783 0.102 103.069 1.00 65.05 84 PHE A CA 1
ATOM 640 C C . PHE A 1 84 ? 102.844 0.395 104.553 1.00 65.05 84 PHE A C 1
ATOM 641 O O . PHE A 1 84 ? 101.989 -0.079 105.298 1.00 65.05 84 PHE A O 1
ATOM 649 N N . ASN A 1 85 ? 103.828 1.169 104.993 1.00 59.53 85 ASN A N 1
ATOM 650 C CA . ASN A 1 85 ? 103.837 1.678 106.352 1.00 59.53 85 ASN A CA 1
ATOM 651 C C . ASN A 1 85 ? 102.884 2.851 106.461 1.00 59.53 85 ASN A C 1
ATOM 652 O O . ASN A 1 85 ? 102.005 2.881 107.327 1.00 59.53 85 ASN A O 1
ATOM 657 N N . ARG A 1 86 ? 103.042 3.820 105.566 1.00 89.42 86 ARG A N 1
ATOM 658 C CA . ARG A 1 86 ? 102.410 5.120 105.713 1.00 89.42 86 ARG A CA 1
ATOM 659 C C . ARG A 1 86 ? 101.084 5.177 104.966 1.00 89.42 86 ARG A C 1
ATOM 660 O O . ARG A 1 86 ? 100.083 5.650 105.506 1.00 89.42 86 ARG A O 1
ATOM 668 N N . CYS A 1 87 ? 101.058 4.676 103.737 1.00 74.75 87 CYS A N 1
ATOM 669 C CA . CYS A 1 87 ? 99.867 4.683 102.891 1.00 74.75 87 CYS A CA 1
ATOM 670 C C . CYS A 1 87 ? 99.256 3.288 102.916 1.00 74.75 87 CYS A C 1
ATOM 671 O O . CYS A 1 87 ? 99.462 2.466 102.025 1.00 74.75 87 CYS A O 1
ATOM 674 N N . ARG A 1 88 ? 98.485 3.048 103.961 1.00 92.74 88 ARG A N 1
ATOM 675 C CA . ARG A 1 88 ? 98.030 1.712 104.285 1.00 92.74 88 ARG A CA 1
ATOM 676 C C . ARG A 1 88 ? 97.004 1.236 103.262 1.00 92.74 88 ARG A C 1
ATOM 677 O O . ARG A 1 88 ? 96.033 1.940 102.963 1.00 92.74 88 ARG A O 1
ATOM 685 N N . ASP A 1 89 ? 97.309 0.091 102.637 1.00 101.83 89 ASP A N 1
ATOM 686 C CA . ASP A 1 89 ? 96.376 -0.815 101.957 1.00 101.83 89 ASP A CA 1
ATOM 687 C C . ASP A 1 89 ? 95.823 -0.375 100.607 1.00 101.83 89 ASP A C 1
ATOM 688 O O . ASP A 1 89 ? 95.413 -1.248 99.843 1.00 101.83 89 ASP A O 1
ATOM 693 N N . GLY A 1 90 ? 95.881 0.890 100.228 1.00 70.44 90 GLY A N 1
ATOM 694 C CA . GLY A 1 90 ? 95.403 1.287 98.914 1.00 70.44 90 GLY A CA 1
ATOM 695 C C . GLY A 1 90 ? 93.909 1.092 98.717 1.00 70.44 90 GLY A C 1
ATOM 696 O O . GLY A 1 90 ? 93.139 0.993 99.670 1.00 70.44 90 GLY A O 1
ATOM 697 N N . ILE A 1 91 ? 93.523 0.983 97.440 1.00 32.03 91 ILE A N 1
ATOM 698 C CA . ILE A 1 91 ? 92.112 1.088 97.058 1.00 32.03 91 ILE A CA 1
ATOM 699 C C . ILE A 1 91 ? 91.468 -0.281 96.850 1.00 32.03 91 ILE A C 1
ATOM 700 O O . ILE A 1 91 ? 90.376 -0.535 97.367 1.00 32.03 91 ILE A O 1
ATOM 705 N N . ILE A 1 92 ? 92.116 -1.179 96.100 1.00 31.00 92 ILE A N 1
ATOM 706 C CA . ILE A 1 92 ? 91.463 -2.433 95.685 1.00 31.00 92 ILE A CA 1
ATOM 707 C C . ILE A 1 92 ? 91.158 -3.370 96.856 1.00 31.00 92 ILE A C 1
ATOM 708 O O . ILE A 1 92 ? 90.073 -3.977 96.861 1.00 31.00 92 ILE A O 1
ATOM 713 N N . PRO A 1 93 ? 91.996 -3.500 97.891 1.00 35.70 93 PRO A N 1
ATOM 714 C CA . PRO A 1 93 ? 91.485 -4.216 99.061 1.00 35.70 93 PRO A CA 1
ATOM 715 C C . PRO A 1 93 ? 90.676 -3.349 99.990 1.00 35.70 93 PRO A C 1
ATOM 716 O O . PRO A 1 93 ? 90.111 -3.865 100.962 1.00 35.70 93 PRO A O 1
ATOM 720 N N . LEU A 1 94 ? 90.585 -2.049 99.731 1.00 40.08 94 LEU A N 1
ATOM 721 C CA . LEU A 1 94 ? 89.622 -1.266 100.486 1.00 40.08 94 LEU A CA 1
ATOM 722 C C . LEU A 1 94 ? 88.219 -1.454 99.929 1.00 40.08 94 LEU A C 1
ATOM 723 O O . LEU A 1 94 ? 87.243 -1.391 100.678 1.00 40.08 94 LEU A O 1
ATOM 728 N N . ILE A 1 95 ? 88.091 -1.736 98.633 1.00 44.67 95 ILE A N 1
ATOM 729 C CA . ILE A 1 95 ? 86.780 -2.055 98.086 1.00 44.67 95 ILE A CA 1
ATOM 730 C C . ILE A 1 95 ? 86.487 -3.536 98.238 1.00 44.67 95 ILE A C 1
ATOM 731 O O . ILE A 1 95 ? 85.383 -3.928 98.626 1.00 44.67 95 ILE A O 1
ATOM 736 N N . ALA A 1 96 ? 87.480 -4.379 97.985 1.00 49.49 96 ALA A N 1
ATOM 737 C CA . ALA A 1 96 ? 87.355 -5.807 98.212 1.00 49.49 96 ALA A CA 1
ATOM 738 C C . ALA A 1 96 ? 87.287 -6.167 99.688 1.00 49.49 96 ALA A C 1
ATOM 739 O O . ALA A 1 96 ? 87.000 -7.319 100.015 1.00 49.49 96 ALA A O 1
ATOM 741 N N . SER A 1 97 ? 87.571 -5.227 100.589 1.00 54.82 97 SER A N 1
ATOM 742 C CA . SER A 1 97 ? 87.276 -5.445 101.997 1.00 54.82 97 SER A CA 1
ATOM 743 C C . SER A 1 97 ? 85.785 -5.488 102.255 1.00 54.82 97 SER A C 1
ATOM 744 O O . SER A 1 97 ? 85.349 -6.088 103.241 1.00 54.82 97 SER A O 1
ATOM 747 N N . GLY A 1 98 ? 85.001 -4.844 101.405 1.00 41.48 98 GLY A N 1
ATOM 748 C CA . GLY A 1 98 ? 83.571 -4.777 101.542 1.00 41.48 98 GLY A CA 1
ATOM 749 C C . GLY A 1 98 ? 82.801 -5.812 100.772 1.00 41.48 98 GLY A C 1
ATOM 750 O O . GLY A 1 98 ? 81.627 -5.596 100.484 1.00 41.48 98 GLY A O 1
ATOM 751 N N . TYR A 1 99 ? 83.411 -6.920 100.404 1.00 31.03 99 TYR A N 1
ATOM 752 C CA . TYR A 1 99 ? 82.714 -7.979 99.709 1.00 31.03 99 TYR A CA 1
ATOM 753 C C . TYR A 1 99 ? 83.231 -9.310 100.213 1.00 31.03 99 TYR A C 1
ATOM 754 O O . TYR A 1 99 ? 84.220 -9.385 100.932 1.00 31.03 99 TYR A O 1
ATOM 763 N N . ARG A 1 100 ? 82.543 -10.370 99.852 1.00 32.45 100 ARG A N 1
ATOM 764 C CA . ARG A 1 100 ? 82.887 -11.672 100.390 1.00 32.45 100 ARG A CA 1
ATOM 765 C C . ARG A 1 100 ? 83.452 -12.632 99.365 1.00 32.45 100 ARG A C 1
ATOM 766 O O . ARG A 1 100 ? 84.440 -13.308 99.652 1.00 32.45 100 ARG A O 1
ATOM 774 N N . PHE A 1 101 ? 82.864 -12.703 98.186 1.00 40.44 101 PHE A N 1
ATOM 775 C CA . PHE A 1 101 ? 83.314 -13.631 97.176 1.00 40.44 101 PHE A CA 1
ATOM 776 C C . PHE A 1 101 ? 83.781 -12.843 95.965 1.00 40.44 101 PHE A C 1
ATOM 777 O O . PHE A 1 101 ? 83.391 -11.692 95.785 1.00 40.44 101 PHE A O 1
ATOM 785 N N . TYR A 1 102 ? 84.642 -13.438 95.143 1.00 26.18 102 TYR A N 1
ATOM 786 C CA . TYR A 1 102 ? 84.979 -12.837 93.862 1.00 26.18 102 TYR A CA 1
ATOM 787 C C . TYR A 1 102 ? 85.079 -13.933 92.827 1.00 26.18 102 TYR A C 1
ATOM 788 O O . TYR A 1 102 ? 85.495 -15.048 93.119 1.00 26.18 102 TYR A O 1
ATOM 797 N N . ARG A 1 103 ? 84.758 -13.587 91.594 1.00 42.33 103 ARG A N 1
ATOM 798 C CA . ARG A 1 103 ? 84.992 -14.491 90.474 1.00 42.33 103 ARG A CA 1
ATOM 799 C C . ARG A 1 103 ? 85.520 -13.644 89.325 1.00 42.33 103 ARG A C 1
ATOM 800 O O . ARG A 1 103 ? 84.765 -12.865 88.744 1.00 42.33 103 ARG A O 1
ATOM 808 N N . GLY A 1 104 ? 86.795 -13.793 88.991 1.00 40.16 104 GLY A N 1
ATOM 809 C CA . GLY A 1 104 ? 87.326 -13.036 87.876 1.00 40.16 104 GLY A CA 1
ATOM 810 C C . GLY A 1 104 ? 88.823 -13.187 87.736 1.00 40.16 104 GLY A C 1
ATOM 811 O O . GLY A 1 104 ? 89.453 -14.011 88.395 1.00 40.16 104 GLY A O 1
ATOM 812 N N . ASP A 1 105 ? 89.382 -12.356 86.859 1.00 86.91 105 ASP A N 1
ATOM 813 C CA . ASP A 1 105 ? 90.794 -12.407 86.508 1.00 86.91 105 ASP A CA 1
ATOM 814 C C . ASP A 1 105 ? 91.549 -11.241 87.137 1.00 86.91 105 ASP A C 1
ATOM 815 O O . ASP A 1 105 ? 90.966 -10.358 87.757 1.00 86.91 105 ASP A O 1
ATOM 820 N N . LEU A 1 106 ? 92.868 -11.229 86.960 1.00 31.89 106 LEU A N 1
ATOM 821 C CA . LEU A 1 106 ? 93.705 -10.152 87.473 1.00 31.89 106 LEU A CA 1
ATOM 822 C C . LEU A 1 106 ? 94.802 -9.843 86.471 1.00 31.89 106 LEU A C 1
ATOM 823 O O . LEU A 1 106 ? 95.178 -10.691 85.667 1.00 31.89 106 LEU A O 1
ATOM 828 N N . ARG A 1 107 ? 95.321 -8.625 86.538 1.00 33.14 107 ARG A N 1
ATOM 829 C CA . ARG A 1 107 ? 96.385 -8.153 85.669 1.00 33.14 107 ARG A CA 1
ATOM 830 C C . ARG A 1 107 ? 97.576 -7.805 86.536 1.00 33.14 107 ARG A C 1
ATOM 831 O O . ARG A 1 107 ? 97.405 -7.520 87.715 1.00 33.14 107 ARG A O 1
ATOM 839 N N . TYR A 1 108 ? 98.795 -7.876 85.992 1.00 31.90 108 TYR A N 1
ATOM 840 C CA . TYR A 1 108 ? 99.863 -7.653 86.962 1.00 31.90 108 TYR A CA 1
ATOM 841 C C . TYR A 1 108 ? 100.899 -6.582 86.671 1.00 31.90 108 TYR A C 1
ATOM 842 O O . TYR A 1 108 ? 101.157 -5.787 87.568 1.00 31.90 108 TYR A O 1
ATOM 851 N N . LYS A 1 109 ? 101.463 -6.505 85.468 1.00 39.22 109 LYS A N 1
ATOM 852 C CA . LYS A 1 109 ? 102.422 -5.453 85.098 1.00 39.22 109 LYS A CA 1
ATOM 853 C C . LYS A 1 109 ? 103.610 -5.387 86.074 1.00 39.22 109 LYS A C 1
ATOM 854 O O . LYS A 1 109 ? 103.777 -4.427 86.821 1.00 39.22 109 LYS A O 1
ATOM 860 N N . ILE A 1 110 ? 104.398 -6.465 86.117 1.00 34.51 110 ILE A N 1
ATOM 861 C CA . ILE A 1 110 ? 105.564 -6.493 86.996 1.00 34.51 110 ILE A CA 1
ATOM 862 C C . ILE A 1 110 ? 106.642 -5.601 86.409 1.00 34.51 110 ILE A C 1
ATOM 863 O O . ILE A 1 110 ? 106.957 -5.690 85.219 1.00 34.51 110 ILE A O 1
ATOM 868 N N . VAL A 1 111 ? 107.211 -4.727 87.230 1.00 21.55 111 VAL A N 1
ATOM 869 C CA . VAL A 1 111 ? 108.217 -3.772 86.782 1.00 21.55 111 VAL A CA 1
ATOM 870 C C . VAL A 1 111 ? 109.555 -4.234 87.337 1.00 21.55 111 VAL A C 1
ATOM 871 O O . VAL A 1 111 ? 109.715 -4.401 88.548 1.00 21.55 111 VAL A O 1
ATOM 875 N N . PHE A 1 112 ? 110.520 -4.409 86.466 1.00 78.02 112 PHE A N 1
ATOM 876 C CA . PHE A 1 112 ? 111.806 -4.961 86.832 1.00 78.02 112 PHE A CA 1
ATOM 877 C C . PHE A 1 112 ? 112.844 -3.851 86.939 1.00 78.02 112 PHE A C 1
ATOM 878 O O . PHE A 1 112 ? 112.618 -2.745 86.448 1.00 78.02 112 PHE A O 1
ATOM 886 N N . PRO A 1 113 ? 113.979 -4.094 87.607 1.00 81.90 113 PRO A N 1
ATOM 887 C CA . PRO A 1 113 ? 115.034 -3.081 87.607 1.00 81.90 113 PRO A CA 1
ATOM 888 C C . PRO A 1 113 ? 115.655 -2.952 86.230 1.00 81.90 113 PRO A C 1
ATOM 889 O O . PRO A 1 113 ? 115.538 -3.839 85.386 1.00 81.90 113 PRO A O 1
ATOM 893 N N . SER A 1 114 ? 116.313 -1.823 86.006 1.00 101.37 114 SER A N 1
ATOM 894 C CA . SER A 1 114 ? 116.858 -1.556 84.686 1.00 101.37 114 SER A CA 1
ATOM 895 C C . SER A 1 114 ? 118.349 -1.817 84.623 1.00 101.37 114 SER A C 1
ATOM 896 O O . SER A 1 114 ? 118.932 -1.819 83.535 1.00 101.37 114 SER A O 1
ATOM 899 N N . ASN A 1 115 ? 118.982 -2.016 85.773 1.00 151.53 115 ASN A N 1
ATOM 900 C CA . ASN A 1 115 ? 120.391 -2.371 85.780 1.00 151.53 115 ASN A CA 1
ATOM 901 C C . ASN A 1 115 ? 120.595 -3.793 85.282 1.00 151.53 115 ASN A C 1
ATOM 902 O O . ASN A 1 115 ? 121.604 -4.089 84.633 1.00 151.53 115 ASN A O 1
ATOM 907 N N . VAL A 1 116 ? 119.638 -4.677 85.557 1.00 118.56 116 VAL A N 1
ATOM 908 C CA . VAL A 1 116 ? 119.702 -6.047 85.073 1.00 118.56 116 VAL A CA 1
ATOM 909 C C . VAL A 1 116 ? 119.413 -6.057 83.575 1.00 118.56 116 VAL A C 1
ATOM 910 O O . VAL A 1 116 ? 118.769 -5.149 83.033 1.00 118.56 116 VAL A O 1
ATOM 914 N N . ASN A 1 117 ? 119.949 -7.058 82.882 1.00 127.44 117 ASN A N 1
ATOM 915 C CA . ASN A 1 117 ? 119.610 -7.275 81.489 1.00 127.44 117 ASN A CA 1
ATOM 916 C C . ASN A 1 117 ? 118.961 -8.624 81.238 1.00 127.44 117 ASN A C 1
ATOM 917 O O . ASN A 1 117 ? 118.384 -8.819 80.167 1.00 127.44 117 ASN A O 1
ATOM 922 N N . SER A 1 118 ? 119.033 -9.543 82.201 1.00 86.24 118 SER A N 1
ATOM 923 C CA . SER A 1 118 ? 118.788 -10.955 81.943 1.00 86.24 118 SER A CA 1
ATOM 924 C C . SER A 1 118 ? 117.329 -11.234 81.608 1.00 86.24 118 SER A C 1
ATOM 925 O O . SER A 1 118 ? 116.423 -10.519 82.037 1.00 86.24 118 SER A O 1
ATOM 928 N N . ASN A 1 119 ? 117.119 -12.276 80.811 1.00 72.05 119 ASN A N 1
ATOM 929 C CA . ASN A 1 119 ? 115.784 -12.647 80.373 1.00 72.05 119 ASN A CA 1
ATOM 930 C C . ASN A 1 119 ? 115.015 -13.241 81.539 1.00 72.05 119 ASN A C 1
ATOM 931 O O . ASN A 1 119 ? 115.567 -13.985 82.350 1.00 72.05 119 ASN A O 1
ATOM 936 N N . ILE A 1 120 ? 113.734 -12.915 81.626 1.00 54.68 120 ILE A N 1
ATOM 937 C CA . ILE A 1 120 ? 112.952 -13.193 82.818 1.00 54.68 120 ILE A CA 1
ATOM 938 C C . ILE A 1 120 ? 111.775 -14.065 82.428 1.00 54.68 120 ILE A C 1
ATOM 939 O O . ILE A 1 120 ? 111.011 -13.709 81.529 1.00 54.68 120 ILE A O 1
ATOM 944 N N . TRP A 1 121 ? 111.611 -15.190 83.104 1.00 31.09 121 TRP A N 1
ATOM 945 C CA . TRP A 1 121 ? 110.425 -15.993 82.883 1.00 31.09 121 TRP A CA 1
ATOM 946 C C . TRP A 1 121 ? 109.432 -15.807 84.014 1.00 31.09 121 TRP A C 1
ATOM 947 O O . TRP A 1 121 ? 109.792 -15.447 85.136 1.00 31.09 121 TRP A O 1
ATOM 958 N N . VAL A 1 122 ? 108.162 -16.045 83.697 1.00 26.35 122 VAL A N 1
ATOM 959 C CA . VAL A 1 122 ? 107.033 -15.834 84.595 1.00 26.35 122 VAL A CA 1
ATOM 960 C C . VAL A 1 122 ? 106.092 -17.022 84.444 1.00 26.35 122 VAL A C 1
ATOM 961 O O . VAL A 1 122 ? 105.569 -17.265 83.352 1.00 26.35 122 VAL A O 1
ATOM 965 N N . GLN A 1 123 ? 105.867 -17.750 85.531 1.00 60.50 123 GLN A N 1
ATOM 966 C CA . GLN A 1 123 ? 104.943 -18.872 85.548 1.00 60.50 123 GLN A CA 1
ATOM 967 C C . GLN A 1 123 ? 103.665 -18.502 86.277 1.00 60.50 123 GLN A C 1
ATOM 968 O O . GLN A 1 123 ? 103.701 -17.860 87.330 1.00 60.50 123 GLN A O 1
ATOM 974 N N . HIS A 1 124 ? 102.534 -18.928 85.728 1.00 47.71 124 HIS A N 1
ATOM 975 C CA . HIS A 1 124 ? 101.285 -18.998 86.470 1.00 47.71 124 HIS A CA 1
ATOM 976 C C . HIS A 1 124 ? 101.047 -20.442 86.859 1.00 47.71 124 HIS A C 1
ATOM 977 O O . HIS A 1 124 ? 100.991 -21.314 85.994 1.00 47.71 124 HIS A O 1
ATOM 984 N N . ARG A 1 125 ? 100.852 -20.682 88.145 1.00 60.37 125 ARG A N 1
ATOM 985 C CA . ARG A 1 125 ? 100.643 -22.024 88.670 1.00 60.37 125 ARG A CA 1
ATOM 986 C C . ARG A 1 125 ? 99.319 -22.087 89.410 1.00 60.37 125 ARG A C 1
ATOM 987 O O . ARG A 1 125 ? 99.246 -21.747 90.596 1.00 60.37 125 ARG A O 1
ATOM 995 N N . PRO A 1 126 ? 98.251 -22.523 88.746 1.00 41.42 126 PRO A N 1
ATOM 996 C CA . PRO A 1 126 ? 96.959 -22.608 89.436 1.00 41.42 126 PRO A CA 1
ATOM 997 C C . PRO A 1 126 ? 96.818 -23.806 90.356 1.00 41.42 126 PRO A C 1
ATOM 998 O O . PRO A 1 126 ? 95.802 -23.907 91.051 1.00 41.42 126 PRO A O 1
ATOM 1002 N N . ASP A 1 127 ? 97.795 -24.718 90.384 1.00 114.31 127 ASP A N 1
ATOM 1003 C CA . ASP A 1 127 ? 97.706 -25.883 91.261 1.00 114.31 127 ASP A CA 1
ATOM 1004 C C . ASP A 1 127 ? 97.789 -25.504 92.725 1.00 114.31 127 ASP A C 1
ATOM 1005 O O . ASP A 1 127 ? 97.298 -26.235 93.590 1.00 114.31 127 ASP A O 1
ATOM 1010 N N . ARG A 1 128 ? 98.419 -24.378 93.015 1.00 67.64 128 ARG A N 1
ATOM 1011 C CA . ARG A 1 128 ? 98.914 -24.117 94.351 1.00 67.64 128 ARG A CA 1
ATOM 1012 C C . ARG A 1 128 ? 97.789 -23.678 95.275 1.00 67.64 128 ARG A C 1
ATOM 1013 O O . ARG A 1 128 ? 97.015 -22.773 94.951 1.00 67.64 128 ARG A O 1
ATOM 1021 N N . ARG A 1 129 ? 97.697 -24.331 96.429 1.00 83.90 129 ARG A N 1
ATOM 1022 C CA . ARG A 1 129 ? 96.752 -23.944 97.462 1.00 83.90 129 ARG A CA 1
ATOM 1023 C C . ARG A 1 129 ? 97.398 -22.877 98.331 1.00 83.90 129 ARG A C 1
ATOM 1024 O O . ARG A 1 129 ? 98.626 -22.811 98.434 1.00 83.90 129 ARG A O 1
ATOM 1032 N N . LEU A 1 130 ? 96.574 -22.032 98.937 1.00 63.36 130 LEU A N 1
ATOM 1033 C CA . LEU A 1 130 ? 97.096 -21.008 99.824 1.00 63.36 130 LEU A CA 1
ATOM 1034 C C . LEU A 1 130 ? 96.859 -21.384 101.279 1.00 63.36 130 LEU A C 1
ATOM 1035 O O . LEU A 1 130 ? 95.744 -21.289 101.791 1.00 63.36 130 LEU A O 1
ATOM 1040 N N . GLU A 1 131 ? 97.928 -21.771 101.963 1.00 135.35 131 GLU A N 1
ATOM 1041 C CA . GLU A 1 131 ? 97.827 -22.275 103.328 1.00 135.35 131 GLU A CA 1
ATOM 1042 C C . GLU A 1 131 ? 97.858 -21.091 104.285 1.00 135.35 131 GLU A C 1
ATOM 1043 O O . GLU A 1 131 ? 98.892 -20.773 104.874 1.00 135.35 131 GLU A O 1
ATOM 1049 N N . GLY A 1 132 ? 96.715 -20.436 104.434 1.00 76.92 132 GLY A N 1
ATOM 1050 C CA . GLY A 1 132 ? 96.547 -19.414 105.444 1.00 76.92 132 GLY A CA 1
ATOM 1051 C C . GLY A 1 132 ? 97.085 -18.060 105.018 1.00 76.92 132 GLY A C 1
ATOM 1052 O O . GLY A 1 132 ? 97.887 -17.932 104.098 1.00 76.92 132 GLY A O 1
ATOM 1053 N N . TRP A 1 133 ? 96.621 -17.031 105.728 1.00 73.10 133 TRP A N 1
ATOM 1054 C CA . TRP A 1 133 ? 97.047 -15.663 105.472 1.00 73.10 133 TRP A CA 1
ATOM 1055 C C . TRP A 1 133 ? 98.495 -15.433 105.866 1.00 73.10 133 TRP A C 1
ATOM 1056 O O . TRP A 1 133 ? 99.149 -14.557 105.297 1.00 73.10 133 TRP A O 1
ATOM 1067 N N . SER A 1 134 ? 98.996 -16.180 106.842 1.00 96.56 134 SER A N 1
ATOM 1068 C CA . SER A 1 134 ? 100.432 -16.275 107.022 1.00 96.56 134 SER A CA 1
ATOM 1069 C C . SER A 1 134 ? 101.029 -16.963 105.807 1.00 96.56 134 SER A C 1
ATOM 1070 O O . SER A 1 134 ? 100.508 -17.977 105.337 1.00 96.56 134 SER A O 1
ATOM 1073 N N . ALA A 1 135 ? 102.118 -16.380 105.295 1.00 97.70 135 ALA A N 1
ATOM 1074 C CA . ALA A 1 135 ? 102.728 -16.731 104.005 1.00 97.70 135 ALA A CA 1
ATOM 1075 C C . ALA A 1 135 ? 101.738 -16.626 102.846 1.00 97.70 135 ALA A C 1
ATOM 1076 O O . ALA A 1 135 ? 101.756 -17.438 101.921 1.00 97.70 135 ALA A O 1
ATOM 1078 N N . ALA A 1 136 ? 100.850 -15.638 102.901 1.00 62.19 136 ALA A N 1
ATOM 1079 C CA . ALA A 1 136 ? 100.169 -15.134 101.712 1.00 62.19 136 ALA A CA 1
ATOM 1080 C C . ALA A 1 136 ? 100.879 -13.886 101.209 1.00 62.19 136 ALA A C 1
ATOM 1081 O O . ALA A 1 136 ? 100.283 -12.816 101.091 1.00 62.19 136 ALA A O 1
ATOM 1083 N N . LYS A 1 137 ? 102.167 -14.032 100.913 1.00 100.04 137 LYS A N 1
ATOM 1084 C CA . LYS A 1 137 ? 103.048 -12.901 100.672 1.00 100.04 137 LYS A CA 1
ATOM 1085 C C . LYS A 1 137 ? 104.120 -13.302 99.673 1.00 100.04 137 LYS A C 1
ATOM 1086 O O . LYS A 1 137 ? 104.197 -14.455 99.246 1.00 100.04 137 LYS A O 1
ATOM 1092 N N . ILE A 1 138 ? 104.970 -12.336 99.325 1.00 55.62 138 ILE A N 1
ATOM 1093 C CA . ILE A 1 138 ? 106.044 -12.593 98.376 1.00 55.62 138 ILE A CA 1
ATOM 1094 C C . ILE A 1 138 ? 107.171 -13.356 99.055 1.00 55.62 138 ILE A C 1
ATOM 1095 O O . ILE A 1 138 ? 107.722 -12.917 100.071 1.00 55.62 138 ILE A O 1
ATOM 1100 N N . VAL A 1 139 ? 107.537 -14.494 98.479 1.00 80.69 139 VAL A N 1
ATOM 1101 C CA . VAL A 1 139 ? 108.497 -15.407 99.080 1.00 80.69 139 VAL A CA 1
ATOM 1102 C C . VAL A 1 139 ? 109.768 -15.404 98.240 1.00 80.69 139 VAL A C 1
ATOM 1103 O O . VAL A 1 139 ? 109.777 -15.926 97.120 1.00 80.69 139 VAL A O 1
ATOM 1107 N N . ASN A 1 140 ? 110.835 -14.815 98.779 1.00 107.27 140 ASN A N 1
ATOM 1108 C CA . ASN A 1 140 ? 112.175 -14.953 98.215 1.00 107.27 140 ASN A CA 1
ATOM 1109 C C . ASN A 1 140 ? 112.589 -16.401 98.403 1.00 107.27 140 ASN A C 1
ATOM 1110 O O . ASN A 1 140 ? 112.713 -16.886 99.529 1.00 107.27 140 ASN A O 1
ATOM 1115 N N . CYS A 1 141 ? 112.802 -17.110 97.303 1.00 112.22 141 CYS A N 1
ATOM 1116 C CA . CYS A 1 141 ? 112.946 -18.554 97.394 1.00 112.22 141 CYS A CA 1
ATOM 1117 C C . CYS A 1 141 ? 114.359 -18.968 97.772 1.00 112.22 141 CYS A C 1
ATOM 1118 O O . CYS A 1 141 ? 115.349 -18.421 97.278 1.00 112.22 141 CYS A O 1
ATOM 1121 N N . ASP A 1 142 ? 114.434 -19.959 98.660 1.00 184.71 142 ASP A N 1
ATOM 1122 C CA . ASP A 1 142 ? 115.673 -20.559 99.134 1.00 184.71 142 ASP A CA 1
ATOM 1123 C C . ASP A 1 142 ? 116.047 -21.722 98.225 1.00 184.71 142 ASP A C 1
ATOM 1124 O O . ASP A 1 142 ? 115.561 -21.795 97.093 1.00 184.71 142 ASP A O 1
ATOM 1129 N N . ALA A 1 143 ? 116.941 -22.594 98.694 1.00 185.95 143 ALA A N 1
ATOM 1130 C CA . ALA A 1 143 ? 117.398 -23.735 97.909 1.00 185.95 143 ALA A CA 1
ATOM 1131 C C . ALA A 1 143 ? 116.250 -24.677 97.556 1.00 185.95 143 ALA A C 1
ATOM 1132 O O . ALA A 1 143 ? 115.270 -24.798 98.295 1.00 185.95 143 ALA A O 1
ATOM 1134 N N . VAL A 1 144 ? 116.386 -25.344 96.410 1.00 134.43 144 VAL A N 1
ATOM 1135 C CA . VAL A 1 144 ? 115.277 -26.082 95.821 1.00 134.43 144 VAL A CA 1
ATOM 1136 C C . VAL A 1 144 ? 115.116 -27.433 96.501 1.00 134.43 144 VAL A C 1
ATOM 1137 O O . VAL A 1 144 ? 116.053 -28.240 96.560 1.00 134.43 144 VAL A O 1
ATOM 1141 N N . SER A 1 145 ? 113.913 -27.690 97.012 1.00 173.66 145 SER A N 1
ATOM 1142 C CA . SER A 1 145 ? 113.573 -28.996 97.564 1.00 173.66 145 SER A CA 1
ATOM 1143 C C . SER A 1 145 ? 112.457 -29.693 96.800 1.00 173.66 145 SER A C 1
ATOM 1144 O O . SER A 1 145 ? 112.476 -30.923 96.692 1.00 173.66 145 SER A O 1
ATOM 1147 N N . THR A 1 146 ? 111.496 -28.953 96.259 1.00 159.51 146 THR A N 1
ATOM 1148 C CA . THR A 1 146 ? 110.379 -29.514 95.513 1.00 159.51 146 THR A CA 1
ATOM 1149 C C . THR A 1 146 ? 110.329 -28.876 94.130 1.00 159.51 146 THR A C 1
ATOM 1150 O O . THR A 1 146 ? 111.236 -28.135 93.742 1.00 159.51 146 THR A O 1
ATOM 1154 N N . GLY A 1 147 ? 109.263 -29.159 93.380 1.00 105.74 147 GLY A N 1
ATOM 1155 C CA . GLY A 1 147 ? 109.038 -28.502 92.106 1.00 105.74 147 GLY A CA 1
ATOM 1156 C C . GLY A 1 147 ? 108.499 -27.093 92.201 1.00 105.74 147 GLY A C 1
ATOM 1157 O O . GLY A 1 147 ? 108.290 -26.455 91.165 1.00 105.74 147 GLY A O 1
ATOM 1158 N N . GLN A 1 148 ? 108.244 -26.613 93.421 1.00 135.86 148 GLN A N 1
ATOM 1159 C CA . GLN A 1 148 ? 107.893 -25.217 93.644 1.00 135.86 148 GLN A CA 1
ATOM 1160 C C . GLN A 1 148 ? 109.026 -24.284 93.240 1.00 135.86 148 GLN A C 1
ATOM 1161 O O . GLN A 1 148 ? 108.778 -23.211 92.678 1.00 135.86 148 GLN A O 1
ATOM 1167 N N . GLY A 1 149 ? 110.264 -24.684 93.480 1.00 81.37 149 GLY A N 1
ATOM 1168 C CA . GLY A 1 149 ? 111.372 -23.771 93.336 1.00 81.37 149 GLY A CA 1
ATOM 1169 C C . GLY A 1 149 ? 111.986 -23.627 91.966 1.00 81.37 149 GLY A C 1
ATOM 1170 O O . GLY A 1 149 ? 112.992 -22.927 91.837 1.00 81.37 149 GLY A O 1
ATOM 1171 N N . VAL A 1 150 ? 111.437 -24.253 90.926 1.00 70.83 150 VAL A N 1
ATOM 1172 C CA . VAL A 1 150 ? 112.058 -24.245 89.608 1.00 70.83 150 VAL A CA 1
ATOM 1173 C C . VAL A 1 150 ? 111.046 -23.817 88.555 1.00 70.83 150 VAL A C 1
ATOM 1174 O O . VAL A 1 150 ? 109.848 -23.699 88.813 1.00 70.83 150 VAL A O 1
ATOM 1178 N N . TYR A 1 151 ? 111.564 -23.553 87.358 1.00 64.79 151 TYR A N 1
ATOM 1179 C CA . TYR A 1 151 ? 110.743 -23.432 86.163 1.00 64.79 151 TYR A CA 1
ATOM 1180 C C . TYR A 1 151 ? 110.063 -24.767 85.898 1.00 64.79 151 TYR A C 1
ATOM 1181 O O . TYR A 1 151 ? 110.682 -25.823 86.038 1.00 64.79 151 TYR A O 1
ATOM 1190 N N . ASN A 1 152 ? 108.788 -24.735 85.535 1.00 67.65 152 ASN A N 1
ATOM 1191 C CA . ASN A 1 152 ? 108.087 -25.973 85.236 1.00 67.65 152 ASN A CA 1
ATOM 1192 C C . ASN A 1 152 ? 107.556 -25.934 83.812 1.00 67.65 152 ASN A C 1
ATOM 1193 O O . ASN A 1 152 ? 107.568 -24.897 83.151 1.00 67.65 152 ASN A O 1
ATOM 1198 N N . HIS A 1 153 ? 107.108 -27.091 83.338 1.00 62.92 153 HIS A N 1
ATOM 1199 C CA . HIS A 1 153 ? 106.830 -27.244 81.914 1.00 62.92 153 HIS A CA 1
ATOM 1200 C C . HIS A 1 153 ? 105.439 -26.772 81.523 1.00 62.92 153 HIS A C 1
ATOM 1201 O O . HIS A 1 153 ? 105.289 -25.822 80.750 1.00 62.92 153 HIS A O 1
ATOM 1208 N N . GLY A 1 154 ? 104.409 -27.436 82.031 1.00 33.46 154 GLY A N 1
ATOM 1209 C CA . GLY A 1 154 ? 103.103 -27.295 81.423 1.00 33.46 154 GLY A CA 1
ATOM 1210 C C . GLY A 1 154 ? 102.391 -26.014 81.761 1.00 33.46 154 GLY A C 1
ATOM 1211 O O . GLY A 1 154 ? 101.453 -25.631 81.058 1.00 33.46 154 GLY A O 1
ATOM 1212 N N . TYR A 1 155 ? 102.808 -25.347 82.829 1.00 38.95 155 TYR A N 1
ATOM 1213 C CA . TYR A 1 155 ? 102.117 -24.155 83.280 1.00 38.95 155 TYR A CA 1
ATOM 1214 C C . TYR A 1 155 ? 102.345 -23.015 82.304 1.00 38.95 155 TYR A C 1
ATOM 1215 O O . TYR A 1 155 ? 103.359 -22.964 81.609 1.00 38.95 155 TYR A O 1
ATOM 1224 N N . ALA A 1 156 ? 101.397 -22.088 82.276 1.00 38.80 156 ALA A N 1
ATOM 1225 C CA . ALA A 1 156 ? 101.460 -20.976 81.345 1.00 38.80 156 ALA A CA 1
ATOM 1226 C C . ALA A 1 156 ? 102.521 -19.979 81.763 1.00 38.80 156 ALA A C 1
ATOM 1227 O O . ALA A 1 156 ? 102.511 -19.470 82.885 1.00 38.80 156 ALA A O 1
ATOM 1229 N N . SER A 1 157 ? 103.425 -19.677 80.842 1.00 51.21 157 SER A N 1
ATOM 1230 C CA . SER A 1 157 ? 104.590 -18.872 81.154 1.00 51.21 157 SER A CA 1
ATOM 1231 C C . SER A 1 157 ? 104.708 -17.760 80.134 1.00 51.21 157 SER A C 1
ATOM 1232 O O . SER A 1 157 ? 104.039 -17.766 79.103 1.00 51.21 157 SER A O 1
ATOM 1235 N N . HIS A 1 158 ? 105.559 -16.791 80.442 1.00 57.83 158 HIS A N 1
ATOM 1236 C CA . HIS A 1 158 ? 105.930 -15.783 79.463 1.00 57.83 158 HIS A CA 1
ATOM 1237 C C . HIS A 1 158 ? 107.307 -15.269 79.824 1.00 57.83 158 HIS A C 1
ATOM 1238 O O . HIS A 1 158 ? 107.659 -15.212 81.000 1.00 57.83 158 HIS A O 1
ATOM 1245 N N . ILE A 1 159 ? 108.086 -14.912 78.820 1.00 32.06 159 ILE A N 1
ATOM 1246 C CA . ILE A 1 159 ? 109.466 -14.500 79.022 1.00 32.06 159 ILE A CA 1
ATOM 1247 C C . ILE A 1 159 ? 109.586 -13.064 78.549 1.00 32.06 159 ILE A C 1
ATOM 1248 O O . ILE A 1 159 ? 109.495 -12.781 77.352 1.00 32.06 159 ILE A O 1
ATOM 1253 N N . GLN A 1 160 ? 109.789 -12.156 79.487 1.00 51.59 160 GLN A N 1
ATOM 1254 C CA . GLN A 1 160 ? 110.117 -10.793 79.131 1.00 51.59 160 GLN A CA 1
ATOM 1255 C C . GLN A 1 160 ? 111.613 -10.655 78.912 1.00 51.59 160 GLN A C 1
ATOM 1256 O O . GLN A 1 160 ? 112.423 -11.092 79.734 1.00 51.59 160 GLN A O 1
ATOM 1262 N N . ILE A 1 161 ? 111.975 -10.063 77.784 1.00 59.76 161 ILE A N 1
ATOM 1263 C CA . ILE A 1 161 ? 113.347 -9.676 77.496 1.00 59.76 161 ILE A CA 1
ATOM 1264 C C . ILE A 1 161 ? 113.564 -8.322 78.148 1.00 59.76 161 ILE A C 1
ATOM 1265 O O . ILE A 1 161 ? 112.872 -7.352 77.835 1.00 59.76 161 ILE A O 1
ATOM 1270 N N . THR A 1 162 ? 114.516 -8.264 79.077 1.00 79.43 162 THR A N 1
ATOM 1271 C CA . THR A 1 162 ? 114.748 -7.041 79.833 1.00 79.43 162 THR A CA 1
ATOM 1272 C C . THR A 1 162 ? 115.433 -6.000 78.962 1.00 79.43 162 THR A C 1
ATOM 1273 O O . THR A 1 162 ? 115.301 -4.795 79.200 1.00 79.43 162 THR A O 1
ATOM 1277 N N . ARG A 1 163 ? 116.130 -6.446 77.922 1.00 99.46 163 ARG A N 1
ATOM 1278 C CA . ARG A 1 163 ? 116.840 -5.535 77.042 1.00 99.46 163 ARG A CA 1
ATOM 1279 C C . ARG A 1 163 ? 115.892 -4.760 76.135 1.00 99.46 163 ARG A C 1
ATOM 1280 O O . ARG A 1 163 ? 116.207 -3.637 75.726 1.00 99.46 163 ARG A O 1
ATOM 1288 N N . VAL A 1 164 ? 114.724 -5.319 75.827 1.00 46.94 164 VAL A N 1
ATOM 1289 C CA . VAL A 1 164 ? 113.741 -4.612 75.015 1.00 46.94 164 VAL A CA 1
ATOM 1290 C C . VAL A 1 164 ? 112.883 -3.706 75.879 1.00 46.94 164 VAL A C 1
ATOM 1291 O O . VAL A 1 164 ? 112.753 -2.512 75.606 1.00 46.94 164 VAL A O 1
ATOM 1295 N N . ASN A 1 165 ? 112.312 -4.263 76.942 1.00 59.73 165 ASN A N 1
ATOM 1296 C CA . ASN A 1 165 ? 111.430 -3.524 77.834 1.00 59.73 165 ASN A CA 1
ATOM 1297 C C . ASN A 1 165 ? 111.382 -4.290 79.141 1.00 59.73 165 ASN A C 1
ATOM 1298 O O . ASN A 1 165 ? 111.062 -5.473 79.130 1.00 59.73 165 ASN A O 1
ATOM 1303 N N . ASN A 1 166 ? 111.698 -3.647 80.256 1.00 46.11 166 ASN A N 1
ATOM 1304 C CA . ASN A 1 166 ? 111.691 -4.353 81.535 1.00 46.11 166 ASN A CA 1
ATOM 1305 C C . ASN A 1 166 ? 110.355 -4.247 82.262 1.00 46.11 166 ASN A C 1
ATOM 1306 O O . ASN A 1 166 ? 110.290 -3.856 83.424 1.00 46.11 166 ASN A O 1
ATOM 1311 N N . VAL A 1 167 ? 109.277 -4.605 81.575 1.00 55.17 167 VAL A N 1
ATOM 1312 C CA . VAL A 1 167 ? 107.973 -4.760 82.202 1.00 55.17 167 VAL A CA 1
ATOM 1313 C C . VAL A 1 167 ? 107.170 -5.826 81.466 1.00 55.17 167 VAL A C 1
ATOM 1314 O O . VAL A 1 167 ? 106.970 -5.754 80.250 1.00 55.17 167 VAL A O 1
ATOM 1318 N N . ILE A 1 168 ? 106.735 -6.840 82.193 1.00 45.81 168 ILE A N 1
ATOM 1319 C CA . ILE A 1 168 ? 105.863 -7.859 81.635 1.00 45.81 168 ILE A CA 1
ATOM 1320 C C . ILE A 1 168 ? 104.458 -7.623 82.168 1.00 45.81 168 ILE A C 1
ATOM 1321 O O . ILE A 1 168 ? 104.266 -7.357 83.352 1.00 45.81 168 ILE A O 1
ATOM 1326 N N . GLU A 1 169 ? 103.472 -7.670 81.281 1.00 104.00 169 GLU A N 1
ATOM 1327 C CA . GLU A 1 169 ? 102.096 -7.318 81.602 1.00 104.00 169 GLU A CA 1
ATOM 1328 C C . GLU A 1 169 ? 101.227 -8.552 81.435 1.00 104.00 169 GLU A C 1
ATOM 1329 O O . GLU A 1 169 ? 101.283 -9.211 80.400 1.00 104.00 169 GLU A O 1
ATOM 1335 N N . LEU A 1 170 ? 100.417 -8.872 82.438 1.00 47.03 170 LEU A N 1
ATOM 1336 C CA . LEU A 1 170 ? 99.814 -10.196 82.483 1.00 47.03 170 LEU A CA 1
ATOM 1337 C C . LEU A 1 170 ? 98.300 -10.103 82.568 1.00 47.03 170 LEU A C 1
ATOM 1338 O O . LEU A 1 170 ? 97.725 -9.029 82.729 1.00 47.03 170 LEU A O 1
ATOM 1343 N N . GLU A 1 171 ? 97.665 -11.264 82.442 1.00 105.43 171 GLU A N 1
ATOM 1344 C CA . GLU A 1 171 ? 96.224 -11.439 82.590 1.00 105.43 171 GLU A CA 1
ATOM 1345 C C . GLU A 1 171 ? 96.054 -12.834 83.178 1.00 105.43 171 GLU A C 1
ATOM 1346 O O . GLU A 1 171 ? 96.084 -13.826 82.450 1.00 105.43 171 GLU A O 1
ATOM 1352 N N . VAL A 1 172 ? 95.910 -12.903 84.494 1.00 25.78 172 VAL A N 1
ATOM 1353 C CA . VAL A 1 172 ? 95.930 -14.169 85.218 1.00 25.78 172 VAL A CA 1
ATOM 1354 C C . VAL A 1 172 ? 94.499 -14.689 85.316 1.00 25.78 172 VAL A C 1
ATOM 1355 O O . VAL A 1 172 ? 93.688 -14.101 86.039 1.00 25.78 172 VAL A O 1
ATOM 1359 N N . PRO A 1 173 ? 94.152 -15.765 84.621 1.00 36.74 173 PRO A N 1
ATOM 1360 C CA . PRO A 1 173 ? 92.744 -16.147 84.504 1.00 36.74 173 PRO A CA 1
ATOM 1361 C C . PRO A 1 173 ? 92.215 -16.860 85.739 1.00 36.74 173 PRO A C 1
ATOM 1362 O O . PRO A 1 173 ? 92.970 -17.348 86.580 1.00 36.74 173 PRO A O 1
ATOM 1366 N N . PHE A 1 174 ? 90.892 -16.927 85.824 1.00 57.56 174 PHE A N 1
ATOM 1367 C CA . PHE A 1 174 ? 90.194 -17.601 86.913 1.00 57.56 174 PHE A CA 1
ATOM 1368 C C . PHE A 1 174 ? 90.203 -19.092 86.629 1.00 57.56 174 PHE A C 1
ATOM 1369 O O . PHE A 1 174 ? 89.283 -19.628 86.011 1.00 57.56 174 PHE A O 1
ATOM 1377 N N . TYR A 1 175 ? 91.258 -19.771 87.061 1.00 61.75 175 TYR A N 1
ATOM 1378 C CA . TYR A 1 175 ? 91.361 -21.221 86.955 1.00 61.75 175 TYR A CA 1
ATOM 1379 C C . TYR A 1 175 ? 91.099 -21.897 88.289 1.00 61.75 175 TYR A C 1
ATOM 1380 O O . TYR A 1 175 ? 91.973 -22.580 88.823 1.00 61.75 175 TYR A O 1
ATOM 1389 N N . ASN A 1 176 ? 89.907 -21.715 88.840 1.00 62.77 176 ASN A N 1
ATOM 1390 C CA . ASN A 1 176 ? 89.537 -22.441 90.041 1.00 62.77 176 ASN A CA 1
ATOM 1391 C C . ASN A 1 176 ? 88.354 -23.335 89.739 1.00 62.77 176 ASN A C 1
ATOM 1392 O O . ASN A 1 176 ? 87.578 -23.078 88.820 1.00 62.77 176 ASN A O 1
ATOM 1397 N N . ALA A 1 177 ? 88.217 -24.389 90.532 1.00 89.14 177 ALA A N 1
ATOM 1398 C CA . ALA A 1 177 ? 87.079 -25.290 90.428 1.00 89.14 177 ALA A CA 1
ATOM 1399 C C . ALA A 1 177 ? 85.932 -24.853 91.314 1.00 89.14 177 ALA A C 1
ATOM 1400 O O . ALA A 1 177 ? 85.161 -25.688 91.778 1.00 89.14 177 ALA A O 1
ATOM 1402 N N . THR A 1 178 ? 85.823 -23.566 91.586 1.00 41.25 178 THR A N 1
ATOM 1403 C CA . THR A 1 178 ? 84.856 -23.076 92.540 1.00 41.25 178 THR A CA 1
ATOM 1404 C C . THR A 1 178 ? 83.764 -22.327 91.807 1.00 41.25 178 THR A C 1
ATOM 1405 O O . THR A 1 178 ? 83.835 -22.109 90.597 1.00 41.25 178 THR A O 1
ATOM 1409 N N . CYS A 1 179 ? 82.736 -21.938 92.553 1.00 46.47 179 CYS A N 1
ATOM 1410 C CA . CYS A 1 179 ? 81.829 -20.928 92.034 1.00 46.47 179 CYS A CA 1
ATOM 1411 C C . CYS A 1 179 ? 82.510 -19.570 91.997 1.00 46.47 179 CYS A C 1
ATOM 1412 O O . CYS A 1 179 ? 82.439 -18.849 90.998 1.00 46.47 179 CYS A O 1
ATOM 1415 N N . TYR A 1 180 ? 83.168 -19.209 93.097 1.00 67.41 180 TYR A N 1
ATOM 1416 C CA . TYR A 1 180 ? 83.875 -17.960 93.336 1.00 67.41 180 TYR A CA 1
ATOM 1417 C C . TYR A 1 180 ? 84.823 -18.152 94.501 1.00 67.41 180 TYR A C 1
ATOM 1418 O O . TYR A 1 180 ? 84.680 -19.118 95.235 1.00 67.41 180 TYR A O 1
ATOM 1427 N N . ASN A 1 181 ? 85.802 -17.261 94.652 1.00 41.38 181 ASN A N 1
ATOM 1428 C CA . ASN A 1 181 ? 86.809 -17.464 95.679 1.00 41.38 181 ASN A CA 1
ATOM 1429 C C . ASN A 1 181 ? 86.597 -16.520 96.849 1.00 41.38 181 ASN A C 1
ATOM 1430 O O . ASN A 1 181 ? 85.876 -15.534 96.755 1.00 41.38 181 ASN A O 1
ATOM 1435 N N . TYR A 1 182 ? 87.256 -16.828 97.962 1.00 40.56 182 TYR A N 1
ATOM 1436 C CA . TYR A 1 182 ? 87.151 -15.994 99.148 1.00 40.56 182 TYR A CA 1
ATOM 1437 C C . TYR A 1 182 ? 87.911 -14.689 98.957 1.00 40.56 182 TYR A C 1
ATOM 1438 O O . TYR A 1 182 ? 88.884 -14.618 98.211 1.00 40.56 182 TYR A O 1
ATOM 1447 N N . LEU A 1 183 ? 87.454 -13.646 99.648 1.00 29.41 183 LEU A N 1
ATOM 1448 C CA . LEU A 1 183 ? 87.973 -12.307 99.430 1.00 29.41 183 LEU A CA 1
ATOM 1449 C C . LEU A 1 183 ? 88.440 -11.593 100.696 1.00 29.41 183 LEU A C 1
ATOM 1450 O O . LEU A 1 183 ? 89.180 -10.612 100.596 1.00 29.41 183 LEU A O 1
ATOM 1455 N N . GLN A 1 184 ? 88.076 -12.047 101.877 1.00 60.62 184 GLN A N 1
ATOM 1456 C CA . GLN A 1 184 ? 88.629 -11.376 103.039 1.00 60.62 184 GLN A CA 1
ATOM 1457 C C . GLN A 1 184 ? 89.974 -12.016 103.385 1.00 60.62 184 GLN A C 1
ATOM 1458 O O . GLN A 1 184 ? 90.555 -12.753 102.589 1.00 60.62 184 GLN A O 1
ATOM 1464 N N . ALA A 1 185 ? 90.502 -11.716 104.563 1.00 59.73 185 ALA A N 1
ATOM 1465 C CA . ALA A 1 185 ? 91.669 -12.449 105.029 1.00 59.73 185 ALA A CA 1
ATOM 1466 C C . ALA A 1 185 ? 91.264 -13.879 105.363 1.00 59.73 185 ALA A C 1
ATOM 1467 O O . ALA A 1 185 ? 90.102 -14.158 105.657 1.00 59.73 185 ALA A O 1
ATOM 1469 N N . PHE A 1 186 ? 92.219 -14.797 105.309 1.00 71.13 186 PHE A N 1
ATOM 1470 C CA . PHE A 1 186 ? 91.912 -16.215 105.155 1.00 71.13 186 PHE A CA 1
ATOM 1471 C C . PHE A 1 186 ? 92.664 -17.048 106.182 1.00 71.13 186 PHE A C 1
ATOM 1472 O O . PHE A 1 186 ? 93.895 -17.030 106.213 1.00 71.13 186 PHE A O 1
ATOM 1480 N N . ASN A 1 187 ? 91.934 -17.817 106.989 1.00 107.25 187 ASN A N 1
ATOM 1481 C CA . ASN A 1 187 ? 92.559 -18.581 108.063 1.00 107.25 187 ASN A CA 1
ATOM 1482 C C . ASN A 1 187 ? 92.697 -20.068 107.774 1.00 107.25 187 ASN A C 1
ATOM 1483 O O . ASN A 1 187 ? 93.233 -20.788 108.627 1.00 107.25 187 ASN A O 1
ATOM 1488 N N . ALA A 1 188 ? 92.192 -20.536 106.626 1.00 137.19 188 ALA A N 1
ATOM 1489 C CA . ALA A 1 188 ? 92.290 -21.913 106.142 1.00 137.19 188 ALA A CA 1
ATOM 1490 C C . ALA A 1 188 ? 91.683 -22.932 107.094 1.00 137.19 188 ALA A C 1
ATOM 1491 O O . ALA A 1 188 ? 92.402 -23.772 107.647 1.00 137.19 188 ALA A O 1
ATOM 1493 N N . SER A 1 189 ? 90.370 -22.868 107.298 1.00 140.98 189 SER A N 1
ATOM 1494 C CA . SER A 1 189 ? 89.714 -23.862 108.141 1.00 140.98 189 SER A CA 1
ATOM 1495 C C . SER A 1 189 ? 89.635 -25.200 107.416 1.00 140.98 189 SER A C 1
ATOM 1496 O O . SER A 1 189 ? 90.192 -26.201 107.876 1.00 140.98 189 SER A O 1
ATOM 1499 N N . SER A 1 190 ? 88.956 -25.227 106.275 1.00 93.51 190 SER A N 1
ATOM 1500 C CA . SER A 1 190 ? 88.866 -26.454 105.499 1.00 93.51 190 SER A CA 1
ATOM 1501 C C . SER A 1 190 ? 90.135 -26.671 104.683 1.00 93.51 190 SER A C 1
ATOM 1502 O O . SER A 1 190 ? 90.824 -25.720 104.308 1.00 93.51 190 SER A O 1
ATOM 1505 N N . ALA A 1 191 ? 90.448 -27.937 104.414 1.00 60.19 191 ALA A N 1
ATOM 1506 C CA . ALA A 1 191 ? 91.676 -28.242 103.691 1.00 60.19 191 ALA A CA 1
ATOM 1507 C C . ALA A 1 191 ? 91.528 -27.990 102.201 1.00 60.19 191 ALA A C 1
ATOM 1508 O O . ALA A 1 191 ? 92.527 -27.796 101.503 1.00 60.19 191 ALA A O 1
ATOM 1510 N N . ALA A 1 192 ? 90.301 -27.996 101.692 1.00 73.03 192 ALA A N 1
ATOM 1511 C CA . ALA A 1 192 ? 90.072 -27.699 100.288 1.00 73.03 192 ALA A CA 1
ATOM 1512 C C . ALA A 1 192 ? 89.662 -26.264 100.055 1.00 73.03 192 ALA A C 1
ATOM 1513 O O . ALA A 1 192 ? 89.713 -25.803 98.910 1.00 73.03 192 ALA A O 1
ATOM 1515 N N . SER A 1 193 ? 89.263 -25.561 101.115 1.00 68.65 193 SER A N 1
ATOM 1516 C CA . SER A 1 193 ? 89.023 -24.128 101.057 1.00 68.65 193 SER A CA 1
ATOM 1517 C C . SER A 1 193 ? 90.242 -23.350 100.601 1.00 68.65 193 SER A C 1
ATOM 1518 O O . SER A 1 193 ? 90.099 -22.317 99.944 1.00 68.65 193 SER A O 1
ATOM 1521 N N . SER A 1 194 ? 91.438 -23.847 100.913 1.00 45.76 194 SER A N 1
ATOM 1522 C CA . SER A 1 194 ? 92.673 -23.201 100.498 1.00 45.76 194 SER A CA 1
ATOM 1523 C C . SER A 1 194 ? 92.894 -23.277 98.996 1.00 45.76 194 SER A C 1
ATOM 1524 O O . SER A 1 194 ? 93.746 -22.559 98.468 1.00 45.76 194 SER A O 1
ATOM 1527 N N . TYR A 1 195 ? 92.149 -24.129 98.282 1.00 77.42 195 TYR A N 1
ATOM 1528 C CA . TYR A 1 195 ? 92.170 -24.074 96.824 1.00 77.42 195 TYR A CA 1
ATOM 1529 C C . TYR A 1 195 ? 91.347 -22.937 96.257 1.00 77.42 195 TYR A C 1
ATOM 1530 O O . TYR A 1 195 ? 91.178 -22.875 95.038 1.00 77.42 195 TYR A O 1
ATOM 1539 N N . ALA A 1 196 ? 90.807 -22.061 97.092 1.00 34.58 196 ALA A N 1
ATOM 1540 C CA . ALA A 1 196 ? 89.813 -21.100 96.656 1.00 34.58 196 ALA A CA 1
ATOM 1541 C C . ALA A 1 196 ? 90.041 -19.718 97.220 1.00 34.58 196 ALA A C 1
ATOM 1542 O O . ALA A 1 196 ? 89.106 -19.114 97.741 1.00 34.58 196 ALA A O 1
ATOM 1544 N N . VAL A 1 197 ? 91.273 -19.227 97.190 1.00 40.69 197 VAL A N 1
ATOM 1545 C CA . VAL A 1 197 ? 91.552 -17.882 97.659 1.00 40.69 197 VAL A CA 1
ATOM 1546 C C . VAL A 1 197 ? 92.242 -17.128 96.544 1.00 40.69 197 VAL A C 1
ATOM 1547 O O . VAL A 1 197 ? 91.710 -16.154 96.005 1.00 40.69 197 VAL A O 1
ATOM 1551 N N . SER A 1 198 ? 93.431 -17.588 96.192 1.00 42.45 198 SER A N 1
ATOM 1552 C CA . SER A 1 198 ? 94.193 -16.955 95.139 1.00 42.45 198 SER A CA 1
ATOM 1553 C C . SER A 1 198 ? 93.837 -17.581 93.806 1.00 42.45 198 SER A C 1
ATOM 1554 O O . SER A 1 198 ? 93.337 -18.704 93.744 1.00 42.45 198 SER A O 1
ATOM 1557 N N . LEU A 1 199 ? 94.083 -16.836 92.729 1.00 48.86 199 LEU A N 1
ATOM 1558 C CA . LEU A 1 199 ? 93.850 -17.384 91.399 1.00 48.86 199 LEU A CA 1
ATOM 1559 C C . LEU A 1 199 ? 94.867 -18.455 91.060 1.00 48.86 199 LEU A C 1
ATOM 1560 O O . LEU A 1 199 ? 94.578 -19.363 90.276 1.00 48.86 199 LEU A O 1
ATOM 1565 N N . GLY A 1 200 ? 96.053 -18.360 91.634 1.00 37.52 200 GLY A N 1
ATOM 1566 C CA . GLY A 1 200 ? 97.115 -19.298 91.390 1.00 37.52 200 GLY A CA 1
ATOM 1567 C C . GLY A 1 200 ? 98.299 -18.869 92.215 1.00 37.52 200 GLY A C 1
ATOM 1568 O O . GLY A 1 200 ? 98.130 -18.468 93.367 1.00 37.52 200 GLY A O 1
ATOM 1569 N N . GLU A 1 201 ? 99.493 -18.929 91.637 1.00 101.92 201 GLU A N 1
ATOM 1570 C CA . GLU A 1 201 ? 100.703 -18.573 92.361 1.00 101.92 201 GLU A CA 1
ATOM 1571 C C . GLU A 1 201 ? 101.795 -18.237 91.358 1.00 101.92 201 GLU A C 1
ATOM 1572 O O . GLU A 1 201 ? 102.446 -19.132 90.821 1.00 101.92 201 GLU A O 1
ATOM 1578 N N . ILE A 1 202 ? 102.005 -16.948 91.110 1.00 35.56 202 ILE A N 1
ATOM 1579 C CA . ILE A 1 202 ? 102.905 -16.538 90.046 1.00 35.56 202 ILE A CA 1
ATOM 1580 C C . ILE A 1 202 ? 104.333 -16.586 90.549 1.00 35.56 202 ILE A C 1
ATOM 1581 O O . ILE A 1 202 ? 104.643 -16.081 91.632 1.00 35.56 202 ILE A O 1
ATOM 1586 N N . SER A 1 203 ? 105.221 -17.187 89.768 1.00 44.47 203 SER A N 1
ATOM 1587 C CA . SER A 1 203 ? 106.625 -17.196 90.135 1.00 44.47 203 SER A CA 1
ATOM 1588 C C . SER A 1 203 ? 107.451 -16.561 89.041 1.00 44.47 203 SER A C 1
ATOM 1589 O O . SER A 1 203 ? 107.383 -16.974 87.884 1.00 44.47 203 SER A O 1
ATOM 1592 N N . VAL A 1 204 ? 108.247 -15.587 89.427 1.00 51.41 204 VAL A N 1
ATOM 1593 C CA . VAL A 1 204 ? 109.110 -14.856 88.524 1.00 51.41 204 VAL A CA 1
ATOM 1594 C C . VAL A 1 204 ? 110.533 -15.310 88.772 1.00 51.41 204 VAL A C 1
ATOM 1595 O O . VAL A 1 204 ? 110.974 -15.407 89.924 1.00 51.41 204 VAL A O 1
ATOM 1599 N N . GLY A 1 205 ? 111.243 -15.619 87.697 1.00 58.67 205 GLY A N 1
ATOM 1600 C CA . GLY A 1 205 ? 112.606 -16.070 87.833 1.00 58.67 205 GLY A CA 1
ATOM 1601 C C . GLY A 1 205 ? 113.502 -15.546 86.738 1.00 58.67 205 GLY A C 1
ATOM 1602 O O . GLY A 1 205 ? 113.068 -15.357 85.603 1.00 58.67 205 GLY A O 1
ATOM 1603 N N . PHE A 1 206 ? 114.755 -15.295 87.079 1.00 88.23 206 PHE A N 1
ATOM 1604 C CA . PHE A 1 206 ? 115.736 -14.822 86.123 1.00 88.23 206 PHE A CA 1
ATOM 1605 C C . PHE A 1 206 ? 116.461 -16.010 85.521 1.00 88.23 206 PHE A C 1
ATOM 1606 O O . PHE A 1 206 ? 116.607 -17.058 86.154 1.00 88.23 206 PHE A O 1
ATOM 1614 N N . GLN A 1 207 ? 116.919 -15.847 84.288 1.00 100.94 207 GLN A N 1
ATOM 1615 C CA . GLN A 1 207 ? 117.721 -16.874 83.649 1.00 100.94 207 GLN A CA 1
ATOM 1616 C C . GLN A 1 207 ? 119.209 -16.607 83.762 1.00 100.94 207 GLN A C 1
ATOM 1617 O O . GLN A 1 207 ? 119.960 -17.010 82.880 1.00 100.94 207 GLN A O 1
ATOM 1623 N N . ALA A 1 208 ? 119.654 -15.932 84.813 1.00 109.22 208 ALA A N 1
ATOM 1624 C CA . ALA A 1 208 ? 121.062 -15.583 84.916 1.00 109.22 208 ALA A CA 1
ATOM 1625 C C . ALA A 1 208 ? 121.831 -16.651 85.680 1.00 109.22 208 ALA A C 1
ATOM 1626 O O . ALA A 1 208 ? 121.284 -17.329 86.552 1.00 109.22 208 ALA A O 1
ATOM 1628 N N . THR A 1 209 ? 123.108 -16.794 85.343 1.00 137.36 209 THR A N 1
ATOM 1629 C CA . THR A 1 209 ? 124.005 -17.652 86.099 1.00 137.36 209 THR A CA 1
ATOM 1630 C C . THR A 1 209 ? 124.474 -16.949 87.367 1.00 137.36 209 THR A C 1
ATOM 1631 O O . THR A 1 209 ? 124.010 -15.864 87.717 1.00 137.36 209 THR A O 1
ATOM 1635 N N . SER A 1 210 ? 125.433 -17.575 88.048 1.00 151.16 210 SER A N 1
ATOM 1636 C CA . SER A 1 210 ? 125.876 -17.053 89.337 1.00 151.16 210 SER A CA 1
ATOM 1637 C C . SER A 1 210 ? 126.928 -15.961 89.190 1.00 151.16 210 SER A C 1
ATOM 1638 O O . SER A 1 210 ? 127.382 -15.405 90.194 1.00 151.16 210 SER A O 1
ATOM 1641 N N . ASP A 1 211 ? 127.344 -15.642 87.963 1.00 150.04 211 ASP A N 1
ATOM 1642 C CA . ASP A 1 211 ? 128.237 -14.499 87.790 1.00 150.04 211 ASP A CA 1
ATOM 1643 C C . ASP A 1 211 ? 127.464 -13.216 87.516 1.00 150.04 211 ASP A C 1
ATOM 1644 O O . ASP A 1 211 ? 127.898 -12.131 87.921 1.00 150.04 211 ASP A O 1
ATOM 1649 N N . ASP A 1 212 ? 126.328 -13.318 86.828 1.00 148.53 212 ASP A N 1
ATOM 1650 C CA . ASP A 1 212 ? 125.437 -12.193 86.598 1.00 148.53 212 ASP A CA 1
ATOM 1651 C C . ASP A 1 212 ? 124.432 -12.031 87.730 1.00 148.53 212 ASP A C 1
ATOM 1652 O O . ASP A 1 212 ? 123.643 -11.081 87.727 1.00 148.53 212 ASP A O 1
ATOM 1657 N N . ILE A 1 213 ? 124.467 -12.920 88.724 1.00 120.10 213 ILE A N 1
ATOM 1658 C CA . ILE A 1 213 ? 123.517 -12.851 89.820 1.00 120.10 213 ILE A CA 1
ATOM 1659 C C . ILE A 1 213 ? 123.881 -11.735 90.791 1.00 120.10 213 ILE A C 1
ATOM 1660 O O . ILE A 1 213 ? 123.055 -11.358 91.626 1.00 120.10 213 ILE A O 1
ATOM 1665 N N . ALA A 1 214 ? 125.088 -11.174 90.687 1.00 103.87 214 ALA A N 1
ATOM 1666 C CA . ALA A 1 214 ? 125.515 -10.148 91.628 1.00 103.87 214 ALA A CA 1
ATOM 1667 C C . ALA A 1 214 ? 124.954 -8.780 91.271 1.00 103.87 214 ALA A C 1
ATOM 1668 O O . ALA A 1 214 ? 124.799 -7.928 92.150 1.00 103.87 214 ALA A O 1
ATOM 1670 N N . SER A 1 215 ? 124.657 -8.546 89.993 1.00 111.68 215 SER A N 1
ATOM 1671 C CA . SER A 1 215 ? 124.016 -7.295 89.607 1.00 111.68 215 SER A CA 1
ATOM 1672 C C . SER A 1 215 ? 122.528 -7.314 89.926 1.00 111.68 215 SER A C 1
ATOM 1673 O O . SER A 1 215 ? 121.875 -6.267 89.920 1.00 111.68 215 SER A O 1
ATOM 1676 N N . ILE A 1 216 ? 121.985 -8.496 90.204 1.00 111.37 216 ILE A N 1
ATOM 1677 C CA . ILE A 1 216 ? 120.574 -8.638 90.523 1.00 111.37 216 ILE A CA 1
ATOM 1678 C C . ILE A 1 216 ? 120.322 -8.331 91.995 1.00 111.37 216 ILE A C 1
ATOM 1679 O O . ILE A 1 216 ? 119.239 -7.859 92.359 1.00 111.37 216 ILE A O 1
ATOM 1684 N N . VAL A 1 217 ? 121.337 -8.518 92.847 1.00 82.36 217 VAL A N 1
ATOM 1685 C CA . VAL A 1 217 ? 121.150 -8.505 94.295 1.00 82.36 217 VAL A CA 1
ATOM 1686 C C . VAL A 1 217 ? 120.797 -7.110 94.790 1.00 82.36 217 VAL A C 1
ATOM 1687 O O . VAL A 1 217 ? 121.466 -6.123 94.460 1.00 82.36 217 VAL A O 1
ATOM 1691 N N . ASN A 1 218 ? 119.708 -7.038 95.566 1.00 94.53 218 ASN A N 1
ATOM 1692 C CA . ASN A 1 218 ? 119.165 -5.820 96.169 1.00 94.53 218 ASN A CA 1
ATOM 1693 C C . ASN A 1 218 ? 118.798 -4.775 95.128 1.00 94.53 218 ASN A C 1
ATOM 1694 O O . ASN A 1 218 ? 119.060 -3.585 95.304 1.00 94.53 218 ASN A O 1
ATOM 1699 N N . LYS A 1 219 ? 118.190 -5.218 94.039 1.00 88.56 219 LYS A N 1
ATOM 1700 C CA . LYS A 1 219 ? 117.522 -4.317 93.124 1.00 88.56 219 LYS A CA 1
ATOM 1701 C C . LYS A 1 219 ? 116.026 -4.431 93.348 1.00 88.56 219 LYS A C 1
ATOM 1702 O O . LYS A 1 219 ? 115.546 -5.525 93.658 1.00 88.56 219 LYS A O 1
ATOM 1708 N N . PRO A 1 220 ? 115.262 -3.355 93.227 1.00 59.26 220 PRO A N 1
ATOM 1709 C CA . PRO A 1 220 ? 113.833 -3.440 93.525 1.00 59.26 220 PRO A CA 1
ATOM 1710 C C . PRO A 1 220 ? 113.044 -4.023 92.365 1.00 59.26 220 PRO A C 1
ATOM 1711 O O . PRO A 1 220 ? 113.331 -3.767 91.198 1.00 59.26 220 PRO A O 1
ATOM 1715 N N . VAL A 1 221 ? 112.037 -4.821 92.704 1.00 37.91 221 VAL A N 1
ATOM 1716 C CA . VAL A 1 221 ? 111.040 -5.294 91.749 1.00 37.91 221 VAL A CA 1
ATOM 1717 C C . VAL A 1 221 ? 109.688 -4.882 92.309 1.00 37.91 221 VAL A C 1
ATOM 1718 O O . VAL A 1 221 ? 109.306 -5.309 93.401 1.00 37.91 221 VAL A O 1
ATOM 1722 N N . THR A 1 222 ? 108.964 -4.046 91.580 1.00 51.49 222 THR A N 1
ATOM 1723 C CA . THR A 1 222 ? 107.641 -3.647 92.019 1.00 51.49 222 THR A CA 1
ATOM 1724 C C . THR A 1 222 ? 106.571 -4.304 91.159 1.00 51.49 222 THR A C 1
ATOM 1725 O O . THR A 1 222 ? 106.706 -4.417 89.942 1.00 51.49 222 THR A O 1
ATOM 1729 N N . ILE A 1 223 ? 105.506 -4.746 91.812 1.00 32.79 223 ILE A N 1
ATOM 1730 C CA . ILE A 1 223 ? 104.399 -5.435 91.170 1.00 32.79 223 ILE A CA 1
ATOM 1731 C C . ILE A 1 223 ? 103.186 -4.530 91.283 1.00 32.79 223 ILE A C 1
ATOM 1732 O O . ILE A 1 223 ? 103.044 -3.798 92.262 1.00 32.79 223 ILE A O 1
ATOM 1737 N N . TYR A 1 224 ? 102.322 -4.559 90.283 1.00 39.22 224 TYR A N 1
ATOM 1738 C CA . TYR A 1 224 ? 101.087 -3.799 90.310 1.00 39.22 224 TYR A CA 1
ATOM 1739 C C . TYR A 1 224 ? 99.946 -4.792 90.178 1.00 39.22 224 TYR A C 1
ATOM 1740 O O . TYR A 1 224 ? 100.197 -5.994 90.126 1.00 39.22 224 TYR A O 1
ATOM 1749 N N . TYR A 1 225 ? 98.701 -4.308 90.204 1.00 33.12 225 TYR A N 1
ATOM 1750 C CA . TYR A 1 225 ? 97.552 -5.123 89.821 1.00 33.12 225 TYR A CA 1
ATOM 1751 C C . TYR A 1 225 ? 96.323 -4.264 89.626 1.00 33.12 225 TYR A C 1
ATOM 1752 O O . TYR A 1 225 ? 96.164 -3.207 90.235 1.00 33.12 225 TYR A O 1
ATOM 1761 N N . SER A 1 226 ? 95.469 -4.751 88.741 1.00 50.62 226 SER A N 1
ATOM 1762 C CA . SER A 1 226 ? 94.114 -4.282 88.552 1.00 50.62 226 SER A CA 1
ATOM 1763 C C . SER A 1 226 ? 93.268 -5.531 88.402 1.00 50.62 226 SER A C 1
ATOM 1764 O O . SER A 1 226 ? 93.764 -6.644 88.552 1.00 50.62 226 SER A O 1
ATOM 1767 N N . ILE A 1 227 ? 91.977 -5.361 88.107 1.00 26.49 227 ILE A N 1
ATOM 1768 C CA . ILE A 1 227 ? 91.083 -6.510 88.212 1.00 26.49 227 ILE A CA 1
ATOM 1769 C C . ILE A 1 227 ? 90.567 -7.037 86.886 1.00 26.49 227 ILE A C 1
ATOM 1770 O O . ILE A 1 227 ? 89.777 -7.981 86.889 1.00 26.49 227 ILE A O 1
ATOM 1775 N N . GLY A 1 228 ? 90.921 -6.427 85.768 1.00 76.69 228 GLY A N 1
ATOM 1776 C CA . GLY A 1 228 ? 90.836 -7.135 84.504 1.00 76.69 228 GLY A CA 1
ATOM 1777 C C . GLY A 1 228 ? 89.499 -7.567 83.941 1.00 76.69 228 GLY A C 1
ATOM 1778 O O . GLY A 1 228 ? 89.395 -8.686 83.421 1.00 76.69 228 GLY A O 1
ATOM 1779 N N . ASP A 1 229 ? 88.454 -6.762 84.130 1.00 113.84 229 ASP A N 1
ATOM 1780 C CA . ASP A 1 229 ? 87.239 -6.737 83.311 1.00 113.84 229 ASP A CA 1
ATOM 1781 C C . ASP A 1 229 ? 86.317 -7.948 83.471 1.00 113.84 229 ASP A C 1
ATOM 1782 O O . ASP A 1 229 ? 85.145 -7.903 83.081 1.00 113.84 229 ASP A O 1
ATOM 1787 N N . GLY A 1 230 ? 86.796 -9.010 84.101 1.00 103.17 230 GLY A N 1
ATOM 1788 C CA . GLY A 1 230 ? 85.926 -10.111 84.421 1.00 103.17 230 GLY A CA 1
ATOM 1789 C C . GLY A 1 230 ? 85.639 -10.230 85.884 1.00 103.17 230 GLY A C 1
ATOM 1790 O O . GLY A 1 230 ? 84.885 -11.115 86.290 1.00 103.17 230 GLY A O 1
ATOM 1791 N N . MET A 1 231 ? 86.220 -9.344 86.679 1.00 44.81 231 MET A N 1
ATOM 1792 C CA . MET A 1 231 ? 86.134 -9.470 88.121 1.00 44.81 231 MET A CA 1
ATOM 1793 C C . MET A 1 231 ? 84.784 -9.002 88.619 1.00 44.81 231 MET A C 1
ATOM 1794 O O . MET A 1 231 ? 84.350 -7.883 88.344 1.00 44.81 231 MET A O 1
ATOM 1799 N N . GLN A 1 232 ? 84.125 -9.873 89.369 1.00 56.24 232 GLN A N 1
ATOM 1800 C CA . GLN A 1 232 ? 82.780 -9.618 89.860 1.00 56.24 232 GLN A CA 1
ATOM 1801 C C . GLN A 1 232 ? 82.760 -9.996 91.336 1.00 56.24 232 GLN A C 1
ATOM 1802 O O . GLN A 1 232 ? 82.685 -11.178 91.674 1.00 56.24 232 GLN A O 1
ATOM 1808 N N . PHE A 1 233 ? 82.856 -8.993 92.201 1.00 64.76 233 PHE A N 1
ATOM 1809 C CA . PHE A 1 233 ? 82.752 -9.222 93.631 1.00 64.76 233 PHE A CA 1
ATOM 1810 C C . PHE A 1 233 ? 81.296 -9.434 94.009 1.00 64.76 233 PHE A C 1
ATOM 1811 O O . PHE A 1 233 ? 80.434 -8.620 93.677 1.00 64.76 233 PHE A O 1
ATOM 1819 N N . SER A 1 234 ? 81.010 -10.533 94.698 1.00 108.47 234 SER A N 1
ATOM 1820 C CA . SER A 1 234 ? 79.611 -10.918 94.796 1.00 108.47 234 SER A CA 1
ATOM 1821 C C . SER A 1 234 ? 78.885 -10.468 96.057 1.00 108.47 234 SER A C 1
ATOM 1822 O O . SER A 1 234 ? 78.021 -9.597 95.981 1.00 108.47 234 SER A O 1
ATOM 1825 N N . GLN A 1 235 ? 79.234 -10.992 97.222 1.00 53.66 235 GLN A N 1
ATOM 1826 C CA . GLN A 1 235 ? 78.331 -10.845 98.356 1.00 53.66 235 GLN A CA 1
ATOM 1827 C C . GLN A 1 235 ? 78.687 -9.627 99.183 1.00 53.66 235 GLN A C 1
ATOM 1828 O O . GLN A 1 235 ? 79.817 -9.507 99.649 1.00 53.66 235 GLN A O 1
ATOM 1834 N N . TRP A 1 236 ? 77.721 -8.729 99.390 1.00 38.36 236 TRP A N 1
ATOM 1835 C CA . TRP A 1 236 ? 77.996 -7.544 100.191 1.00 38.36 236 TRP A CA 1
ATOM 1836 C C . TRP A 1 236 ? 78.171 -7.901 101.653 1.00 38.36 236 TRP A C 1
ATOM 1837 O O . TRP A 1 236 ? 77.271 -8.433 102.302 1.00 38.36 236 TRP A O 1
ATOM 1848 N N . VAL A 1 237 ? 79.347 -7.578 102.156 1.00 53.12 237 VAL A N 1
ATOM 1849 C CA . VAL A 1 237 ? 79.732 -7.701 103.549 1.00 53.12 237 VAL A CA 1
ATOM 1850 C C . VAL A 1 237 ? 80.244 -6.336 103.966 1.00 53.12 237 VAL A C 1
ATOM 1851 O O . VAL A 1 237 ? 81.028 -5.729 103.244 1.00 53.12 237 VAL A O 1
ATOM 1855 N N . GLY A 1 238 ? 79.772 -5.820 105.089 1.00 46.36 238 GLY A N 1
ATOM 1856 C CA . GLY A 1 238 ? 80.169 -4.488 105.491 1.00 46.36 238 GLY A CA 1
ATOM 1857 C C . GLY A 1 238 ? 81.644 -4.387 105.830 1.00 46.36 238 GLY A C 1
ATOM 1858 O O . GLY A 1 238 ? 82.347 -5.382 105.994 1.00 46.36 238 GLY A O 1
ATOM 1859 N N . TYR A 1 239 ? 82.119 -3.153 105.924 1.00 36.13 239 TYR A N 1
ATOM 1860 C CA . TYR A 1 239 ? 83.529 -2.929 106.183 1.00 36.13 239 TYR A CA 1
ATOM 1861 C C . TYR A 1 239 ? 83.866 -3.230 107.635 1.00 36.13 239 TYR A C 1
ATOM 1862 O O . TYR A 1 239 ? 82.992 -3.305 108.498 1.00 36.13 239 TYR A O 1
ATOM 1871 N N . GLN A 1 240 ? 85.138 -3.431 107.884 1.00 76.32 240 GLN A N 1
ATOM 1872 C CA . GLN A 1 240 ? 85.662 -3.733 109.203 1.00 76.32 240 GLN A CA 1
ATOM 1873 C C . GLN A 1 240 ? 86.076 -2.415 109.855 1.00 76.32 240 GLN A C 1
ATOM 1874 O O . GLN A 1 240 ? 85.814 -1.356 109.283 1.00 76.32 240 GLN A O 1
ATOM 1880 N N . PRO A 1 241 ? 86.616 -2.412 111.083 1.00 38.61 241 PRO A N 1
ATOM 1881 C CA . PRO A 1 241 ? 87.170 -1.161 111.602 1.00 38.61 241 PRO A CA 1
ATOM 1882 C C . PRO A 1 241 ? 88.330 -0.660 110.764 1.00 38.61 241 PRO A C 1
ATOM 1883 O O . PRO A 1 241 ? 89.275 -1.388 110.467 1.00 38.61 241 PRO A O 1
ATOM 1887 N N . MET A 1 242 ? 88.235 0.599 110.373 1.00 54.40 242 MET A N 1
ATOM 1888 C CA . MET A 1 242 ? 89.246 1.260 109.576 1.00 54.40 242 MET A CA 1
ATOM 1889 C C . MET A 1 242 ? 90.212 1.970 110.503 1.00 54.40 242 MET A C 1
ATOM 1890 O O . MET A 1 242 ? 89.927 2.169 111.682 1.00 54.40 242 MET A O 1
ATOM 1895 N N . MET A 1 243 ? 91.359 2.348 109.969 1.00 72.62 243 MET A N 1
ATOM 1896 C CA . MET A 1 243 ? 92.281 3.224 110.672 1.00 72.62 243 MET A CA 1
ATOM 1897 C C . MET A 1 243 ? 92.462 4.487 109.847 1.00 72.62 243 MET A C 1
ATOM 1898 O O . MET A 1 243 ? 92.596 4.420 108.625 1.00 72.62 243 MET A O 1
ATOM 1903 N N . ILE A 1 244 ? 92.419 5.640 110.505 1.00 50.37 244 ILE A N 1
ATOM 1904 C CA . ILE A 1 244 ? 92.569 6.892 109.782 1.00 50.37 244 ILE A CA 1
ATOM 1905 C C . ILE A 1 244 ? 94.049 7.187 109.607 1.00 50.37 244 ILE A C 1
ATOM 1906 O O . ILE A 1 244 ? 94.839 7.076 110.553 1.00 50.37 244 ILE A O 1
ATOM 1911 N N . LEU A 1 245 ? 94.439 7.552 108.386 1.00 68.82 245 LEU A N 1
ATOM 1912 C CA . LEU A 1 245 ? 95.856 7.644 108.065 1.00 68.82 245 LEU A CA 1
ATOM 1913 C C . LEU A 1 245 ? 96.511 8.907 108.595 1.00 68.82 245 LEU A C 1
ATOM 1914 O O . LEU A 1 245 ? 97.654 8.849 109.060 1.00 68.82 245 LEU A O 1
ATOM 1919 N N . ASP A 1 246 ? 95.836 10.056 108.555 1.00 106.56 246 ASP A N 1
ATOM 1920 C CA . ASP A 1 246 ? 96.531 11.264 108.992 1.00 106.56 246 ASP A CA 1
ATOM 1921 C C . ASP A 1 246 ? 96.576 11.414 110.506 1.00 106.56 246 ASP A C 1
ATOM 1922 O O . ASP A 1 246 ? 97.014 12.458 110.996 1.00 106.56 246 ASP A O 1
ATOM 1927 N N . GLN A 1 247 ? 96.122 10.413 111.250 1.00 98.92 247 GLN A N 1
ATOM 1928 C CA . GLN A 1 247 ? 96.338 10.363 112.681 1.00 98.92 247 GLN A CA 1
ATOM 1929 C C . GLN A 1 247 ? 97.550 9.503 113.033 1.00 98.92 247 GLN A C 1
ATOM 1930 O O . GLN A 1 247 ? 97.919 9.422 114.210 1.00 98.92 247 GLN A O 1
ATOM 1936 N N . LEU A 1 248 ? 98.182 8.876 112.041 1.00 70.07 248 LEU A N 1
ATOM 1937 C CA . LEU A 1 248 ? 99.410 8.134 112.283 1.00 70.07 248 LEU A CA 1
ATOM 1938 C C . LEU A 1 248 ? 100.533 9.090 112.681 1.00 70.07 248 LEU A C 1
ATOM 1939 O O . LEU A 1 248 ? 100.584 10.221 112.191 1.00 70.07 248 LEU A O 1
ATOM 1944 N N . PRO A 1 249 ? 101.424 8.678 113.583 1.00 83.85 249 PRO A N 1
ATOM 1945 C CA . PRO A 1 249 ? 102.371 9.633 114.164 1.00 83.85 249 PRO A CA 1
ATOM 1946 C C . PRO A 1 249 ? 103.459 10.035 113.181 1.00 83.85 249 PRO A C 1
ATOM 1947 O O . PRO A 1 249 ? 103.924 9.233 112.371 1.00 83.85 249 PRO A O 1
ATOM 1951 N N . ALA A 1 250 ? 103.851 11.300 113.257 1.00 127.80 250 ALA A N 1
ATOM 1952 C CA . ALA A 1 250 ? 104.887 11.818 112.385 1.00 127.80 250 ALA A CA 1
ATOM 1953 C C . ALA A 1 250 ? 106.266 11.459 112.938 1.00 127.80 250 ALA A C 1
ATOM 1954 O O . ALA A 1 250 ? 106.447 11.357 114.155 1.00 127.80 250 ALA A O 1
ATOM 1956 N N . PRO A 1 251 ? 107.256 11.257 112.065 1.00 130.89 251 PRO A N 1
ATOM 1957 C CA . PRO A 1 251 ? 108.603 10.928 112.556 1.00 130.89 251 PRO A CA 1
ATOM 1958 C C . PRO A 1 251 ? 109.314 12.101 113.204 1.00 130.89 251 PRO A C 1
ATOM 1959 O O . PRO A 1 251 ? 110.042 12.828 112.515 1.00 130.89 251 PRO A O 1
ATOM 1963 N N . VAL A 1 252 ? 109.084 12.321 114.501 1.00 182.13 252 VAL A N 1
ATOM 1964 C CA . VAL A 1 252 ? 109.608 13.442 115.279 1.00 182.13 252 VAL A CA 1
ATOM 1965 C C . VAL A 1 252 ? 111.132 13.492 115.233 1.00 182.13 252 VAL A C 1
ATOM 1966 O O . VAL A 1 252 ? 111.809 12.491 115.497 1.00 182.13 252 VAL A O 1
ATOM 1970 N N . VAL A 1 253 ? 111.673 14.655 114.877 1.00 180.28 253 VAL A N 1
ATOM 1971 C CA . VAL A 1 253 ? 113.110 14.856 114.750 1.00 180.28 253 VAL A CA 1
ATOM 1972 C C . VAL A 1 253 ? 113.774 14.868 116.123 1.00 180.28 253 VAL A C 1
ATOM 1973 O O . VAL A 1 253 ? 114.749 14.155 116.360 1.00 180.28 253 VAL A O 1
ATOM 1977 N N . MET B 2 1 ? 38.864 3.973 110.061 1.00 183.21 1 MET B N 1
ATOM 1978 C CA . MET B 2 1 ? 40.172 3.718 110.649 1.00 183.21 1 MET B CA 1
ATOM 1979 C C . MET B 2 1 ? 40.144 3.847 112.164 1.00 183.21 1 MET B C 1
ATOM 1980 O O . MET B 2 1 ? 39.363 4.637 112.705 1.00 183.21 1 MET B O 1
ATOM 1985 N N . ASP B 2 2 ? 41.000 3.052 112.817 1.00 196.32 2 ASP B N 1
ATOM 1986 C CA . ASP B 2 2 ? 41.230 3.068 114.265 1.00 196.32 2 ASP B CA 1
ATOM 1987 C C . ASP B 2 2 ? 39.946 2.796 115.048 1.00 196.32 2 ASP B C 1
ATOM 1988 O O . ASP B 2 2 ? 39.442 3.648 115.779 1.00 196.32 2 ASP B O 1
ATOM 1993 N N . ASN B 2 3 ? 39.417 1.588 114.884 1.00 127.46 3 ASN B N 1
ATOM 1994 C CA . ASN B 2 3 ? 38.234 1.134 115.611 1.00 127.46 3 ASN B CA 1
ATOM 1995 C C . ASN B 2 3 ? 38.603 -0.113 116.402 1.00 127.46 3 ASN B C 1
ATOM 1996 O O . ASN B 2 3 ? 38.421 -1.240 115.926 1.00 127.46 3 ASN B O 1
ATOM 2001 N N . PRO B 2 4 ? 39.136 0.049 117.615 1.00 96.67 4 PRO B N 1
ATOM 2002 C CA . PRO B 2 4 ? 39.488 -1.128 118.418 1.00 96.67 4 PRO B CA 1
ATOM 2003 C C . PRO B 2 4 ? 38.264 -1.796 119.021 1.00 96.67 4 PRO B C 1
ATOM 2004 O O . PRO B 2 4 ? 37.569 -1.202 119.848 1.00 96.67 4 PRO B O 1
ATOM 2008 N N . ASN B 2 5 ? 37.995 -3.035 118.617 1.00 98.53 5 ASN B N 1
ATOM 2009 C CA . ASN B 2 5 ? 36.967 -3.855 119.252 1.00 98.53 5 ASN B CA 1
ATOM 2010 C C . ASN B 2 5 ? 37.500 -5.253 119.538 1.00 98.53 5 ASN B C 1
ATOM 2011 O O . ASN B 2 5 ? 37.293 -6.194 118.765 1.00 98.53 5 ASN B O 1
ATOM 2016 N N . PRO B 2 6 ? 38.186 -5.424 120.667 1.00 68.96 6 PRO B N 1
ATOM 2017 C CA . PRO B 2 6 ? 38.594 -6.764 121.078 1.00 68.96 6 PRO B CA 1
ATOM 2018 C C . PRO B 2 6 ? 37.392 -7.579 121.519 1.00 68.96 6 PRO B C 1
ATOM 2019 O O . PRO B 2 6 ? 36.350 -7.039 121.891 1.00 68.96 6 PRO B O 1
ATOM 2023 N N . GLY B 2 7 ? 37.538 -8.893 121.464 1.00 92.78 7 GLY B N 1
ATOM 2024 C CA . GLY B 2 7 ? 36.516 -9.780 121.956 1.00 92.78 7 GLY B CA 1
ATOM 2025 C C . GLY B 2 7 ? 37.115 -10.895 122.781 1.00 92.78 7 GLY B C 1
ATOM 2026 O O . GLY B 2 7 ? 38.241 -10.794 123.275 1.00 92.78 7 GLY B O 1
ATOM 2027 N N . PRO B 2 8 ? 36.364 -11.979 122.965 1.00 77.27 8 PRO B N 1
ATOM 2028 C CA . PRO B 2 8 ? 36.964 -13.180 123.556 1.00 77.27 8 PRO B CA 1
ATOM 2029 C C . PRO B 2 8 ? 37.990 -13.828 122.646 1.00 77.27 8 PRO B C 1
ATOM 2030 O O . PRO B 2 8 ? 38.916 -14.491 123.125 1.00 77.27 8 PRO B O 1
ATOM 2034 N N . ASP B 2 9 ? 37.854 -13.643 121.334 1.00 164.61 9 ASP B N 1
ATOM 2035 C CA . ASP B 2 9 ? 38.803 -14.194 120.380 1.00 164.61 9 ASP B CA 1
ATOM 2036 C C . ASP B 2 9 ? 40.090 -13.386 120.309 1.00 164.61 9 ASP B C 1
ATOM 2037 O O . ASP B 2 9 ? 41.034 -13.810 119.636 1.00 164.61 9 ASP B O 1
ATOM 2042 N N . GLY B 2 10 ? 40.145 -12.230 120.958 1.00 97.48 10 GLY B N 1
ATOM 2043 C CA . GLY B 2 10 ? 41.264 -11.331 120.795 1.00 97.48 10 GLY B CA 1
ATOM 2044 C C . GLY B 2 10 ? 40.982 -10.281 119.742 1.00 97.48 10 GLY B C 1
ATOM 2045 O O . GLY B 2 10 ? 39.914 -10.234 119.127 1.00 97.48 10 GLY B O 1
ATOM 2046 N N . GLU B 2 11 ? 41.974 -9.425 119.521 1.00 152.03 11 GLU B N 1
ATOM 2047 C CA . GLU B 2 11 ? 41.767 -8.276 118.645 1.00 152.03 11 GLU B CA 1
ATOM 2048 C C . GLU B 2 11 ? 42.296 -8.495 117.232 1.00 152.03 11 GLU B C 1
ATOM 2049 O O . GLU B 2 11 ? 41.542 -8.396 116.261 1.00 152.03 11 GLU B O 1
ATOM 2055 N N . GLY B 2 12 ? 43.577 -8.800 117.102 1.00 99.39 12 GLY B N 1
ATOM 2056 C CA . GLY B 2 12 ? 44.228 -8.705 115.814 1.00 99.39 12 GLY B CA 1
ATOM 2057 C C . GLY B 2 12 ? 44.062 -9.924 114.933 1.00 99.39 12 GLY B C 1
ATOM 2058 O O . GLY B 2 12 ? 43.417 -10.909 115.280 1.00 99.39 12 GLY B O 1
ATOM 2059 N N . GLU B 2 13 ? 44.661 -9.825 113.751 1.00 135.49 13 GLU B N 1
ATOM 2060 C CA . GLU B 2 13 ? 44.735 -10.931 112.809 1.00 135.49 13 GLU B CA 1
ATOM 2061 C C . GLU B 2 13 ? 46.027 -11.712 113.019 1.00 135.49 13 GLU B C 1
ATOM 2062 O O . GLU B 2 13 ? 47.101 -11.139 113.209 1.00 135.49 13 GLU B O 1
ATOM 2068 N N . VAL B 2 14 ? 45.912 -13.035 112.977 1.00 91.89 14 VAL B N 1
ATOM 2069 C CA . VAL B 2 14 ? 47.032 -13.940 113.190 1.00 91.89 14 VAL B CA 1
ATOM 2070 C C . VAL B 2 14 ? 47.424 -14.492 111.831 1.00 91.89 14 VAL B C 1
ATOM 2071 O O . VAL B 2 14 ? 46.585 -15.062 111.123 1.00 91.89 14 VAL B O 1
ATOM 2075 N N . GLU B 2 15 ? 48.683 -14.320 111.453 1.00 136.40 15 GLU B N 1
ATOM 2076 C CA . GLU B 2 15 ? 49.156 -14.912 110.215 1.00 136.40 15 GLU B CA 1
ATOM 2077 C C . GLU B 2 15 ? 49.874 -16.225 110.497 1.00 136.40 15 GLU B C 1
ATOM 2078 O O . GLU B 2 15 ? 50.445 -16.430 111.570 1.00 136.40 15 GLU B O 1
ATOM 2084 N N . LEU B 2 16 ? 49.831 -17.120 109.522 1.00 71.78 16 LEU B N 1
ATOM 2085 C CA . LEU B 2 16 ? 50.332 -18.476 109.656 1.00 71.78 16 LEU B CA 1
ATOM 2086 C C . LEU B 2 16 ? 51.584 -18.631 108.810 1.00 71.78 16 LEU B C 1
ATOM 2087 O O . LEU B 2 16 ? 51.916 -17.767 108.000 1.00 71.78 16 LEU B O 1
ATOM 2092 N N . GLU B 2 17 ? 52.283 -19.745 109.007 1.00 123.64 17 GLU B N 1
ATOM 2093 C CA . GLU B 2 17 ? 53.219 -20.211 107.994 1.00 123.64 17 GLU B CA 1
ATOM 2094 C C . GLU B 2 17 ? 53.292 -21.728 108.032 1.00 123.64 17 GLU B C 1
ATOM 2095 O O . GLU B 2 17 ? 54.071 -22.306 108.791 1.00 123.64 17 GLU B O 1
ATOM 2101 N N . LYS B 2 18 ? 52.483 -22.370 107.197 1.00 76.47 18 LYS B N 1
ATOM 2102 C CA . LYS B 2 18 ? 52.366 -23.815 107.218 1.00 76.47 18 LYS B CA 1
ATOM 2103 C C . LYS B 2 18 ? 53.485 -24.454 106.409 1.00 76.47 18 LYS B C 1
ATOM 2104 O O . LYS B 2 18 ? 53.854 -23.977 105.335 1.00 76.47 18 LYS B O 1
ATOM 2110 N N . ASP B 2 19 ? 54.029 -25.543 106.948 1.00 125.02 19 ASP B N 1
ATOM 2111 C CA . ASP B 2 19 ? 54.946 -26.421 106.231 1.00 125.02 19 ASP B CA 1
ATOM 2112 C C . ASP B 2 19 ? 54.329 -27.804 106.289 1.00 125.02 19 ASP B C 1
ATOM 2113 O O . ASP B 2 19 ? 53.113 -27.897 106.411 1.00 125.02 19 ASP B O 1
ATOM 2118 N N . SER B 2 20 ? 55.115 -28.863 106.061 1.00 103.38 20 SER B N 1
ATOM 2119 C CA . SER B 2 20 ? 54.682 -30.258 105.996 1.00 103.38 20 SER B CA 1
ATOM 2120 C C . SER B 2 20 ? 53.669 -30.656 107.060 1.00 103.38 20 SER B C 1
ATOM 2121 O O . SER B 2 20 ? 52.520 -30.975 106.743 1.00 103.38 20 SER B O 1
ATOM 2124 N N . ASN B 2 21 ? 54.064 -30.602 108.317 1.00 63.49 21 ASN B N 1
ATOM 2125 C CA . ASN B 2 21 ? 53.127 -30.766 109.413 1.00 63.49 21 ASN B CA 1
ATOM 2126 C C . ASN B 2 21 ? 53.467 -29.838 110.567 1.00 63.49 21 ASN B C 1
ATOM 2127 O O . ASN B 2 21 ? 53.218 -30.153 111.729 1.00 63.49 21 ASN B O 1
ATOM 2132 N N . VAL B 2 22 ? 54.041 -28.681 110.259 1.00 27.37 22 VAL B N 1
ATOM 2133 C CA . VAL B 2 22 ? 54.408 -27.692 111.265 1.00 27.37 22 VAL B CA 1
ATOM 2134 C C . VAL B 2 22 ? 53.787 -26.363 110.869 1.00 27.37 22 VAL B C 1
ATOM 2135 O O . VAL B 2 22 ? 54.099 -25.816 109.810 1.00 27.37 22 VAL B O 1
ATOM 2139 N N . VAL B 2 23 ? 52.909 -25.844 111.718 1.00 42.17 23 VAL B N 1
ATOM 2140 C CA . VAL B 2 23 ? 52.340 -24.517 111.551 1.00 42.17 23 VAL B CA 1
ATOM 2141 C C . VAL B 2 23 ? 52.797 -23.685 112.730 1.00 42.17 23 VAL B C 1
ATOM 2142 O O . VAL B 2 23 ? 52.575 -24.070 113.884 1.00 42.17 23 VAL B O 1
ATOM 2146 N N . LEU B 2 24 ? 53.442 -22.560 112.461 1.00 48.48 24 LEU B N 1
ATOM 2147 C CA . LEU B 2 24 ? 53.853 -21.669 113.532 1.00 48.48 24 LEU B CA 1
ATOM 2148 C C . LEU B 2 24 ? 53.414 -20.251 113.221 1.00 48.48 24 LEU B C 1
ATOM 2149 O O . LEU B 2 24 ? 53.643 -19.746 112.121 1.00 48.48 24 LEU B O 1
ATOM 2154 N N . THR B 2 25 ? 52.774 -19.625 114.201 1.00 76.43 25 THR B N 1
ATOM 2155 C CA . THR B 2 25 ? 52.001 -18.416 113.999 1.00 76.43 25 THR B CA 1
ATOM 2156 C C . THR B 2 25 ? 52.714 -17.224 114.609 1.00 76.43 25 THR B C 1
ATOM 2157 O O . THR B 2 25 ? 53.425 -17.347 115.607 1.00 76.43 25 THR B O 1
ATOM 2161 N N . THR B 2 26 ? 52.521 -16.058 114.000 1.00 84.01 26 THR B N 1
ATOM 2162 C CA . THR B 2 26 ? 53.027 -14.804 114.541 1.00 84.01 26 THR B CA 1
ATOM 2163 C C . THR B 2 26 ? 51.949 -13.743 114.449 1.00 84.01 26 THR B C 1
ATOM 2164 O O . THR B 2 26 ? 51.258 -13.648 113.435 1.00 84.01 26 THR B O 1
ATOM 2168 N N . GLN B 2 27 ? 51.799 -12.956 115.511 1.00 76.77 27 GLN B N 1
ATOM 2169 C CA . GLN B 2 27 ? 50.865 -11.846 115.455 1.00 76.77 27 GLN B CA 1
ATOM 2170 C C . GLN B 2 27 ? 51.399 -10.726 114.576 1.00 76.77 27 GLN B C 1
ATOM 2171 O O . GLN B 2 27 ? 50.626 -10.037 113.905 1.00 76.77 27 GLN B O 1
ATOM 2177 N N . ARG B 2 28 ? 52.713 -10.543 114.556 1.00 70.77 28 ARG B N 1
ATOM 2178 C CA . ARG B 2 28 ? 53.351 -9.374 113.975 1.00 70.77 28 ARG B CA 1
ATOM 2179 C C . ARG B 2 28 ? 53.869 -9.674 112.578 1.00 70.77 28 ARG B C 1
ATOM 2180 O O . ARG B 2 28 ? 54.164 -10.820 112.238 1.00 70.77 28 ARG B O 1
ATOM 2188 N N . ASP B 2 29 ? 53.995 -8.626 111.780 1.00 147.13 29 ASP B N 1
ATOM 2189 C CA . ASP B 2 29 ? 54.587 -8.765 110.459 1.00 147.13 29 ASP B CA 1
ATOM 2190 C C . ASP B 2 29 ? 56.089 -8.989 110.593 1.00 147.13 29 ASP B C 1
ATOM 2191 O O . ASP B 2 29 ? 56.722 -8.381 111.461 1.00 147.13 29 ASP B O 1
ATOM 2196 N N . PRO B 2 30 ? 56.689 -9.842 109.769 1.00 91.46 30 PRO B N 1
ATOM 2197 C CA . PRO B 2 30 ? 58.124 -10.100 109.898 1.00 91.46 30 PRO B CA 1
ATOM 2198 C C . PRO B 2 30 ? 58.951 -8.949 109.358 1.00 91.46 30 PRO B C 1
ATOM 2199 O O . PRO B 2 30 ? 58.502 -8.178 108.509 1.00 91.46 30 PRO B O 1
ATOM 2203 N N . SER B 2 31 ? 60.176 -8.831 109.868 1.00 76.57 31 SER B N 1
ATOM 2204 C CA . SER B 2 31 ? 61.174 -7.951 109.269 1.00 76.57 31 SER B CA 1
ATOM 2205 C C . SER B 2 31 ? 62.115 -8.822 108.444 1.00 76.57 31 SER B C 1
ATOM 2206 O O . SER B 2 31 ? 63.178 -9.245 108.892 1.00 76.57 31 SER B O 1
ATOM 2209 N N . THR B 2 32 ? 61.688 -9.092 107.214 1.00 100.54 32 THR B N 1
ATOM 2210 C CA . THR B 2 32 ? 62.428 -9.975 106.327 1.00 100.54 32 THR B CA 1
ATOM 2211 C C . THR B 2 32 ? 63.708 -9.302 105.863 1.00 100.54 32 THR B C 1
ATOM 2212 O O . THR B 2 32 ? 63.726 -8.105 105.588 1.00 100.54 32 THR B O 1
ATOM 2216 N N . SER B 2 33 ? 64.782 -10.076 105.766 1.00 73.09 33 SER B N 1
ATOM 2217 C CA . SER B 2 33 ? 66.007 -9.568 105.162 1.00 73.09 33 SER B CA 1
ATOM 2218 C C . SER B 2 33 ? 66.672 -10.700 104.401 1.00 73.09 33 SER B C 1
ATOM 2219 O O . SER B 2 33 ? 67.032 -11.719 104.989 1.00 73.09 33 SER B O 1
ATOM 2222 N N . ILE B 2 34 ? 66.843 -10.505 103.100 1.00 73.64 34 ILE B N 1
ATOM 2223 C CA . ILE B 2 34 ? 67.264 -11.548 102.177 1.00 73.64 34 ILE B CA 1
ATOM 2224 C C . ILE B 2 34 ? 68.624 -11.156 101.611 1.00 73.64 34 ILE B C 1
ATOM 2225 O O . ILE B 2 34 ? 68.714 -10.254 100.776 1.00 73.64 34 ILE B O 1
ATOM 2230 N N . PRO B 2 35 ? 69.709 -11.803 102.048 1.00 53.52 35 PRO B N 1
ATOM 2231 C CA . PRO B 2 35 ? 71.045 -11.335 101.654 1.00 53.52 35 PRO B CA 1
ATOM 2232 C C . PRO B 2 35 ? 71.448 -11.648 100.227 1.00 53.52 35 PRO B C 1
ATOM 2233 O O . PRO B 2 35 ? 72.442 -11.083 99.754 1.00 53.52 35 PRO B O 1
ATOM 2237 N N . ALA B 2 36 ? 70.732 -12.511 99.522 1.00 86.35 36 ALA B N 1
ATOM 2238 C CA . ALA B 2 36 ? 71.101 -12.884 98.166 1.00 86.35 36 ALA B CA 1
ATOM 2239 C C . ALA B 2 36 ? 69.869 -13.408 97.448 1.00 86.35 36 ALA B C 1
ATOM 2240 O O . ALA B 2 36 ? 68.927 -13.880 98.091 1.00 86.35 36 ALA B O 1
ATOM 2242 N N . PRO B 2 37 ? 69.831 -13.320 96.116 1.00 93.45 37 PRO B N 1
ATOM 2243 C CA . PRO B 2 37 ? 68.723 -13.938 95.381 1.00 93.45 37 PRO B CA 1
ATOM 2244 C C . PRO B 2 37 ? 68.799 -15.456 95.420 1.00 93.45 37 PRO B C 1
ATOM 2245 O O . PRO B 2 37 ? 69.826 -16.039 95.768 1.00 93.45 37 PRO B O 1
ATOM 2249 N N . VAL B 2 38 ? 67.689 -16.089 95.033 1.00 94.16 38 VAL B N 1
ATOM 2250 C CA . VAL B 2 38 ? 67.498 -17.512 95.283 1.00 94.16 38 VAL B CA 1
ATOM 2251 C C . VAL B 2 38 ? 68.409 -18.334 94.382 1.00 94.16 38 VAL B C 1
ATOM 2252 O O . VAL B 2 38 ? 68.562 -18.053 93.188 1.00 94.16 38 VAL B O 1
ATOM 2256 N N . SER B 2 39 ? 69.038 -19.347 94.969 1.00 93.54 39 SER B N 1
ATOM 2257 C CA . SER B 2 39 ? 70.084 -20.099 94.298 1.00 93.54 39 SER B CA 1
ATOM 2258 C C . SER B 2 39 ? 69.509 -21.081 93.284 1.00 93.54 39 SER B C 1
ATOM 2259 O O . SER B 2 39 ? 68.404 -21.598 93.449 1.00 93.54 39 SER B O 1
ATOM 2262 N N . VAL B 2 40 ? 70.278 -21.342 92.231 1.00 78.77 40 VAL B N 1
ATOM 2263 C CA . VAL B 2 40 ? 69.899 -22.313 91.217 1.00 78.77 40 VAL B CA 1
ATOM 2264 C C . VAL B 2 40 ? 70.278 -23.695 91.743 1.00 78.77 40 VAL B C 1
ATOM 2265 O O . VAL B 2 40 ? 70.996 -23.814 92.737 1.00 78.77 40 VAL B O 1
ATOM 2269 N N . LYS B 2 41 ? 69.786 -24.749 91.092 1.00 102.71 41 LYS B N 1
ATOM 2270 C CA . LYS B 2 41 ? 69.786 -26.067 91.714 1.00 102.71 41 LYS B CA 1
ATOM 2271 C C . LYS B 2 41 ? 71.182 -26.689 91.766 1.00 102.71 41 LYS B C 1
ATOM 2272 O O . LYS B 2 41 ? 71.603 -27.166 92.825 1.00 102.71 41 LYS B O 1
ATOM 2278 N N . TRP B 2 42 ? 71.903 -26.703 90.635 1.00 79.03 42 TRP B N 1
ATOM 2279 C CA . TRP B 2 42 ? 73.315 -27.110 90.533 1.00 79.03 42 TRP B CA 1
ATOM 2280 C C . TRP B 2 42 ? 73.598 -28.547 90.933 1.00 79.03 42 TRP B C 1
ATOM 2281 O O . TRP B 2 42 ? 74.670 -28.839 91.465 1.00 79.03 42 TRP B O 1
ATOM 2292 N N . SER B 2 43 ? 72.692 -29.467 90.662 1.00 84.07 43 SER B N 1
ATOM 2293 C CA . SER B 2 43 ? 73.092 -30.863 90.708 1.00 84.07 43 SER B CA 1
ATOM 2294 C C . SER B 2 43 ? 73.501 -31.384 89.348 1.00 84.07 43 SER B C 1
ATOM 2295 O O . SER B 2 43 ? 74.025 -32.497 89.263 1.00 84.07 43 SER B O 1
ATOM 2298 N N . ARG B 2 44 ? 73.267 -30.607 88.291 1.00 121.49 44 ARG B N 1
ATOM 2299 C CA . ARG B 2 44 ? 73.631 -31.028 86.947 1.00 121.49 44 ARG B CA 1
ATOM 2300 C C . ARG B 2 44 ? 75.136 -31.076 86.769 1.00 121.49 44 ARG B C 1
ATOM 2301 O O . ARG B 2 44 ? 75.641 -31.867 85.973 1.00 121.49 44 ARG B O 1
ATOM 2309 N N . TRP B 2 45 ? 75.865 -30.242 87.497 1.00 49.43 46 TRP B N 1
ATOM 2310 C CA . TRP B 2 45 ? 77.276 -30.060 87.213 1.00 49.43 46 TRP B CA 1
ATOM 2311 C C . TRP B 2 45 ? 78.174 -31.027 87.950 1.00 49.43 46 TRP B C 1
ATOM 2312 O O . TRP B 2 45 ? 79.307 -31.240 87.511 1.00 49.43 46 TRP B O 1
ATOM 2323 N N . THR B 2 46 ? 77.730 -31.594 89.067 1.00 60.01 47 THR B N 1
ATOM 2324 C CA . THR B 2 46 ? 78.668 -32.349 89.882 1.00 60.01 47 THR B CA 1
ATOM 2325 C C . THR B 2 46 ? 78.063 -33.586 90.530 1.00 60.01 47 THR B C 1
ATOM 2326 O O . THR B 2 46 ? 78.592 -34.069 91.535 1.00 60.01 47 THR B O 1
ATOM 2330 N N . SER B 2 47 ? 76.994 -34.143 89.966 1.00 63.38 48 SER B N 1
ATOM 2331 C CA . SER B 2 47 ? 76.380 -35.301 90.606 1.00 63.38 48 SER B CA 1
ATOM 2332 C C . SER B 2 47 ? 75.695 -36.179 89.561 1.00 63.38 48 SER B C 1
ATOM 2333 O O . SER B 2 47 ? 74.816 -35.712 88.837 1.00 63.38 48 SER B O 1
ATOM 2336 N N . ASN B 2 48 ? 76.112 -37.443 89.497 1.00 75.63 49 ASN B N 1
ATOM 2337 C CA . ASN B 2 48 ? 75.384 -38.444 88.728 1.00 75.63 49 ASN B CA 1
ATOM 2338 C C . ASN B 2 48 ? 74.514 -39.322 89.614 1.00 75.63 49 ASN B C 1
ATOM 2339 O O . ASN B 2 48 ? 73.712 -40.109 89.101 1.00 75.63 49 ASN B O 1
ATOM 2344 N N . ASP B 2 49 ? 74.666 -39.228 90.931 1.00 128.65 50 ASP B N 1
ATOM 2345 C CA . ASP B 2 49 ? 73.888 -40.053 91.842 1.00 128.65 50 ASP B CA 1
ATOM 2346 C C . ASP B 2 49 ? 72.442 -39.574 91.869 1.00 128.65 50 ASP B C 1
ATOM 2347 O O . ASP B 2 49 ? 72.113 -38.489 91.385 1.00 128.65 50 ASP B O 1
ATOM 2352 N N . VAL B 2 50 ? 71.569 -40.405 92.436 1.00 110.52 51 VAL B N 1
ATOM 2353 C CA . VAL B 2 50 ? 70.167 -40.042 92.539 1.00 110.52 51 VAL B CA 1
ATOM 2354 C C . VAL B 2 50 ? 70.005 -38.939 93.573 1.00 110.52 51 VAL B C 1
ATOM 2355 O O . VAL B 2 50 ? 70.321 -39.113 94.756 1.00 110.52 51 VAL B O 1
ATOM 2359 N N . VAL B 2 51 ? 69.510 -37.796 93.118 1.00 84.05 52 VAL B N 1
ATOM 2360 C CA .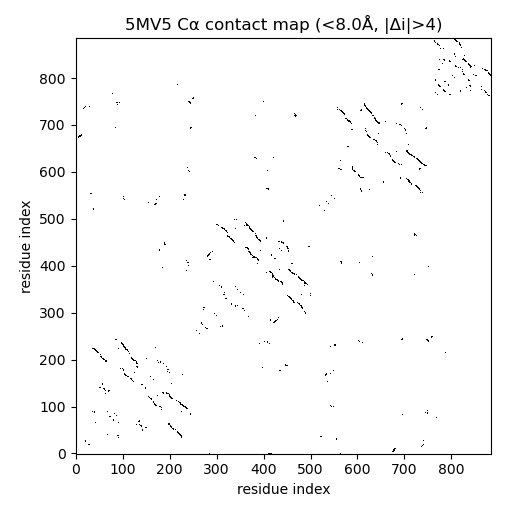 VAL B 2 51 ? 69.366 -36.595 93.922 1.00 84.05 52 VAL B CA 1
ATOM 2361 C C . VAL B 2 51 ? 67.886 -36.357 94.146 1.00 84.05 52 VAL B C 1
ATOM 2362 O O . VAL B 2 51 ? 67.107 -36.339 93.186 1.00 84.05 52 VAL B O 1
ATOM 2366 N N . ASP B 2 52 ? 67.494 -36.177 95.401 1.00 104.94 53 ASP B N 1
ATOM 2367 C CA . ASP B 2 52 ? 66.106 -35.851 95.683 1.00 104.94 53 ASP B CA 1
ATOM 2368 C C . ASP B 2 52 ? 66.049 -35.016 96.945 1.00 104.94 53 ASP B C 1
ATOM 2369 O O . ASP B 2 52 ? 66.681 -35.359 97.944 1.00 104.94 53 ASP B O 1
ATOM 2374 N N . ASP B 2 53 ? 65.310 -33.916 96.885 1.00 124.61 54 ASP B N 1
ATOM 2375 C CA . ASP B 2 53 ? 64.952 -33.199 98.094 1.00 124.61 54 ASP B CA 1
ATOM 2376 C C . ASP B 2 53 ? 63.841 -33.923 98.836 1.00 124.61 54 ASP B C 1
ATOM 2377 O O . ASP B 2 53 ? 62.871 -34.402 98.246 1.00 124.61 54 ASP B O 1
ATOM 2382 N N . TYR B 2 54 ? 63.993 -34.018 100.145 1.00 71.86 55 TYR B N 1
ATOM 2383 C CA . TYR B 2 54 ? 63.015 -34.710 100.963 1.00 71.86 55 TYR B CA 1
ATOM 2384 C C . TYR B 2 54 ? 62.109 -33.668 101.603 1.00 71.86 55 TYR B C 1
ATOM 2385 O O . TYR B 2 54 ? 62.093 -33.498 102.823 1.00 71.86 55 TYR B O 1
ATOM 2394 N N . ALA B 2 55 ? 61.347 -32.973 100.757 1.00 84.24 56 ALA B N 1
ATOM 2395 C CA . ALA B 2 55 ? 60.653 -31.763 101.177 1.00 84.24 56 ALA B CA 1
ATOM 2396 C C . ALA B 2 55 ? 59.496 -32.055 102.116 1.00 84.24 56 ALA B C 1
ATOM 2397 O O . ALA B 2 55 ? 59.019 -31.151 102.808 1.00 84.24 56 ALA B O 1
ATOM 2399 N N . THR B 2 56 ? 59.031 -33.299 102.163 1.00 93.24 57 THR B N 1
ATOM 2400 C CA . THR B 2 56 ? 57.988 -33.635 103.113 1.00 93.24 57 THR B CA 1
ATOM 2401 C C . THR B 2 56 ? 58.522 -33.772 104.527 1.00 93.24 57 THR B C 1
ATOM 2402 O O . THR B 2 56 ? 57.730 -33.795 105.469 1.00 93.24 57 THR B O 1
ATOM 2406 N N . ILE B 2 57 ? 59.835 -33.902 104.700 1.00 60.41 58 ILE B N 1
ATOM 2407 C CA . ILE B 2 57 ? 60.432 -33.977 106.025 1.00 60.41 58 ILE B CA 1
ATOM 2408 C C . ILE B 2 57 ? 61.451 -32.869 106.264 1.00 60.41 58 ILE B C 1
ATOM 2409 O O . ILE B 2 57 ? 61.556 -32.362 107.381 1.00 60.41 58 ILE B O 1
ATOM 2414 N N . THR B 2 58 ? 62.229 -32.493 105.247 1.00 69.95 59 THR B N 1
ATOM 2415 C CA . THR B 2 58 ? 63.297 -31.526 105.488 1.00 69.95 59 THR B CA 1
ATOM 2416 C C . THR B 2 58 ? 62.780 -30.100 105.578 1.00 69.95 59 THR B C 1
ATOM 2417 O O . THR B 2 58 ? 63.373 -29.277 106.283 1.00 69.95 59 THR B O 1
ATOM 2421 N N . SER B 2 59 ? 61.683 -29.785 104.898 1.00 74.46 60 SER B N 1
ATOM 2422 C CA . SER B 2 59 ? 61.166 -28.424 104.897 1.00 74.46 60 SER B CA 1
ATOM 2423 C C . SER B 2 59 ? 60.286 -28.108 106.099 1.00 74.46 60 SER B C 1
ATOM 2424 O O . SER B 2 59 ? 59.576 -27.101 106.071 1.00 74.46 60 SER B O 1
ATOM 2427 N N . ARG B 2 60 ? 60.296 -28.933 107.137 1.00 44.72 61 ARG B N 1
ATOM 2428 C CA . ARG B 2 60 ? 59.590 -28.594 108.360 1.00 44.72 61 ARG B CA 1
ATOM 2429 C C . ARG B 2 60 ? 60.420 -27.603 109.156 1.00 44.72 61 ARG B C 1
ATOM 2430 O O . ARG B 2 60 ? 61.627 -27.479 108.946 1.00 44.72 61 ARG B O 1
ATOM 2438 N N . TRP B 2 61 ? 59.782 -26.905 110.085 1.00 31.48 62 TRP B N 1
ATOM 2439 C CA . TRP B 2 61 ? 60.531 -26.045 110.984 1.00 31.48 62 TRP B CA 1
ATOM 2440 C C . TRP B 2 61 ? 61.100 -26.863 112.129 1.00 31.48 62 TRP B C 1
ATOM 2441 O O . TRP B 2 61 ? 60.528 -27.877 112.529 1.00 31.48 62 TRP B O 1
ATOM 2452 N N . TYR B 2 62 ? 62.218 -26.410 112.676 1.00 52.02 63 TYR B N 1
ATOM 2453 C CA . TYR B 2 62 ? 62.771 -27.080 113.838 1.00 52.02 63 TYR B CA 1
ATOM 2454 C C . TYR B 2 62 ? 63.509 -26.062 114.688 1.00 52.02 63 TYR B C 1
ATOM 2455 O O . TYR B 2 62 ? 64.327 -25.298 114.177 1.00 52.02 63 TYR B O 1
ATOM 2464 N N . GLN B 2 63 ? 63.201 -26.055 115.977 1.00 67.81 64 GLN B N 1
ATOM 2465 C CA . GLN B 2 63 ? 63.854 -25.155 116.911 1.00 67.81 64 GLN B CA 1
ATOM 2466 C C . GLN B 2 63 ? 65.305 -25.549 117.120 1.00 67.81 64 GLN B C 1
ATOM 2467 O O . GLN B 2 63 ? 65.611 -26.698 117.436 1.00 67.81 64 GLN B O 1
ATOM 2473 N N . ILE B 2 64 ? 66.206 -24.587 116.942 1.00 48.74 65 ILE B N 1
ATOM 2474 C CA . ILE B 2 64 ? 67.634 -24.865 117.032 1.00 48.74 65 ILE B CA 1
ATOM 2475 C C . ILE B 2 64 ? 68.317 -23.991 118.068 1.00 48.74 65 ILE B C 1
ATOM 2476 O O . ILE B 2 64 ? 69.492 -24.201 118.384 1.00 48.74 65 ILE B O 1
ATOM 2481 N N . ALA B 2 65 ? 67.601 -23.005 118.593 1.00 55.32 66 ALA B N 1
ATOM 2482 C CA . ALA B 2 65 ? 68.164 -22.151 119.623 1.00 55.32 66 ALA B CA 1
ATOM 2483 C C . ALA B 2 65 ? 67.037 -21.550 120.435 1.00 55.32 66 ALA B C 1
ATOM 2484 O O . ALA B 2 65 ? 66.021 -21.131 119.887 1.00 55.32 66 ALA B O 1
ATOM 2486 N N . GLU B 2 66 ? 67.224 -21.524 121.747 1.00 140.31 67 GLU B N 1
ATOM 2487 C CA . GLU B 2 66 ? 66.397 -20.692 122.609 1.00 140.31 67 GLU B CA 1
ATOM 2488 C C . GLU B 2 66 ? 67.319 -20.111 123.665 1.00 140.31 67 GLU B C 1
ATOM 2489 O O . GLU B 2 66 ? 68.202 -20.809 124.168 1.00 140.31 67 GLU B O 1
ATOM 2495 N N . PHE B 2 67 ? 67.161 -18.827 123.952 1.00 66.87 68 PHE B N 1
ATOM 2496 C CA . PHE B 2 67 ? 68.015 -18.204 124.945 1.00 66.87 68 PHE B CA 1
ATOM 2497 C C . PHE B 2 67 ? 67.293 -17.075 125.651 1.00 66.87 68 PHE B C 1
ATOM 2498 O O . PHE B 2 67 ? 66.501 -16.343 125.049 1.00 66.87 68 PHE B O 1
ATOM 2506 N N . VAL B 2 68 ? 67.560 -16.979 126.951 1.00 72.52 69 VAL B N 1
ATOM 2507 C CA . VAL B 2 68 ? 67.102 -15.860 127.752 1.00 72.52 69 VAL B CA 1
ATOM 2508 C C . VAL B 2 68 ? 67.930 -14.635 127.411 1.00 72.52 69 VAL B C 1
ATOM 2509 O O . VAL B 2 68 ? 69.166 -14.668 127.438 1.00 72.52 69 VAL B O 1
ATOM 2513 N N . TRP B 2 69 ? 67.253 -13.548 127.071 1.00 60.56 70 TRP B N 1
ATOM 2514 C CA . TRP B 2 69 ? 67.899 -12.264 126.835 1.00 60.56 70 TRP B CA 1
ATOM 2515 C C . TRP B 2 69 ? 67.518 -11.352 127.984 1.00 60.56 70 TRP B C 1
ATOM 2516 O O . TRP B 2 69 ? 66.458 -10.732 127.979 1.00 60.56 70 TRP B O 1
ATOM 2527 N N . SER B 2 70 ? 68.376 -11.298 128.994 1.00 88.91 71 SER B N 1
ATOM 2528 C CA . SER B 2 70 ? 68.091 -10.491 130.162 1.00 88.91 71 SER B CA 1
ATOM 2529 C C . SER B 2 70 ? 68.544 -9.058 129.936 1.00 88.91 71 SER B C 1
ATOM 2530 O O . SER B 2 70 ? 69.168 -8.728 128.928 1.00 88.91 71 SER B O 1
ATOM 2533 N N . LYS B 2 71 ? 68.217 -8.192 130.896 1.00 80.39 72 LYS B N 1
ATOM 2534 C CA . LYS B 2 71 ? 68.739 -6.834 130.854 1.00 80.39 72 LYS B CA 1
ATOM 2535 C C . LYS B 2 71 ? 70.171 -6.771 131.353 1.00 80.39 72 LYS B C 1
ATOM 2536 O O . LYS B 2 71 ? 70.814 -5.724 131.232 1.00 80.39 72 LYS B O 1
ATOM 2542 N N . ASP B 2 72 ? 70.676 -7.864 131.925 1.00 132.54 73 ASP B N 1
ATOM 2543 C CA . ASP B 2 72 ? 72.060 -7.907 132.375 1.00 132.54 73 ASP B CA 1
ATOM 2544 C C . ASP B 2 72 ? 73.026 -8.016 131.205 1.00 132.54 73 ASP B C 1
ATOM 2545 O O . ASP B 2 72 ? 74.220 -7.745 131.362 1.00 132.54 73 ASP B O 1
ATOM 2550 N N . ASP B 2 73 ? 72.536 -8.427 130.042 1.00 127.91 74 ASP B N 1
ATOM 2551 C CA . ASP B 2 73 ? 73.355 -8.442 128.840 1.00 127.91 74 ASP B CA 1
ATOM 2552 C C . ASP B 2 73 ? 73.631 -7.014 128.391 1.00 127.91 74 ASP B C 1
ATOM 2553 O O . ASP B 2 73 ? 72.687 -6.252 128.165 1.00 127.91 74 ASP B O 1
ATOM 2558 N N . PRO B 2 74 ? 74.891 -6.622 128.227 1.00 84.63 75 PRO B N 1
ATOM 2559 C CA . PRO B 2 74 ? 75.195 -5.236 127.871 1.00 84.63 75 PRO B CA 1
ATOM 2560 C C . PRO B 2 74 ? 74.889 -4.939 126.416 1.00 84.63 75 PRO B C 1
ATOM 2561 O O . PRO B 2 74 ? 74.278 -5.737 125.707 1.00 84.63 75 PRO B O 1
ATOM 2565 N N . PHE B 2 75 ? 75.315 -3.752 125.987 1.00 79.55 76 PHE B N 1
ATOM 2566 C CA . PHE B 2 75 ? 75.106 -3.276 124.626 1.00 79.55 76 PHE B CA 1
ATOM 2567 C C . PHE B 2 75 ? 75.735 -4.168 123.565 1.00 79.55 76 PHE B C 1
ATOM 2568 O O . PHE B 2 75 ? 75.011 -4.862 122.858 1.00 79.55 76 PHE B O 1
ATOM 2576 N N . ASP B 2 76 ? 77.054 -4.228 123.461 1.00 158.14 77 ASP B N 1
ATOM 2577 C CA . ASP B 2 76 ? 77.664 -5.009 122.394 1.00 158.14 77 ASP B CA 1
ATOM 2578 C C . ASP B 2 76 ? 77.846 -6.424 122.920 1.00 158.14 77 ASP B C 1
ATOM 2579 O O . ASP B 2 76 ? 78.841 -6.744 123.574 1.00 158.14 77 ASP B O 1
ATOM 2584 N N . LYS B 2 77 ? 76.863 -7.269 122.642 1.00 71.83 78 LYS B N 1
ATOM 2585 C CA . LYS B 2 77 ? 76.757 -8.561 123.299 1.00 71.83 78 LYS B CA 1
ATOM 2586 C C . LYS B 2 77 ? 76.273 -9.569 122.278 1.00 71.83 78 LYS B C 1
ATOM 2587 O O . LYS B 2 77 ? 75.212 -9.375 121.680 1.00 71.83 78 LYS B O 1
ATOM 2593 N N . GLU B 2 78 ? 77.053 -10.621 122.058 1.00 145.05 79 GLU B N 1
ATOM 2594 C CA . GLU B 2 78 ? 76.538 -11.749 121.305 1.00 145.05 79 GLU B CA 1
ATOM 2595 C C . GLU B 2 78 ? 75.453 -12.433 122.118 1.00 145.05 79 GLU B C 1
ATOM 2596 O O . GLU B 2 78 ? 75.472 -12.429 123.350 1.00 145.05 79 GLU B O 1
ATOM 2602 N N . LEU B 2 79 ? 74.474 -12.986 121.431 1.00 48.39 80 LEU B N 1
ATOM 2603 C CA . LEU B 2 79 ? 73.508 -13.835 122.100 1.00 48.39 80 LEU B CA 1
ATOM 2604 C C . LEU B 2 79 ? 73.527 -15.251 121.565 1.00 48.39 80 LEU B C 1
ATOM 2605 O O . LEU B 2 79 ? 73.382 -16.190 122.343 1.00 48.39 80 LEU B O 1
ATOM 2610 N N . ALA B 2 80 ? 73.734 -15.415 120.261 1.00 66.48 81 ALA B N 1
ATOM 2611 C CA . ALA B 2 80 ? 73.846 -16.731 119.650 1.00 66.48 81 ALA B CA 1
ATOM 2612 C C . ALA B 2 80 ? 74.589 -16.594 118.332 1.00 66.48 81 ALA B C 1
ATOM 2613 O O . ALA B 2 80 ? 74.085 -15.947 117.416 1.00 66.48 81 ALA B O 1
ATOM 2615 N N . ARG B 2 81 ? 75.777 -17.189 118.235 1.00 110.44 82 ARG B N 1
ATOM 2616 C CA . ARG B 2 81 ? 76.451 -17.370 116.948 1.00 110.44 82 ARG B CA 1
ATOM 2617 C C . ARG B 2 81 ? 76.104 -18.758 116.424 1.00 110.44 82 ARG B C 1
ATOM 2618 O O . ARG B 2 81 ? 76.801 -19.743 116.658 1.00 110.44 82 ARG B O 1
ATOM 2626 N N . LEU B 2 82 ? 74.984 -18.829 115.725 1.00 56.98 83 LEU B N 1
ATOM 2627 C CA . LEU B 2 82 ? 74.532 -20.096 115.181 1.00 56.98 83 LEU B CA 1
ATOM 2628 C C . LEU B 2 82 ? 75.161 -20.346 113.823 1.00 56.98 83 LEU B C 1
ATOM 2629 O O . LEU B 2 82 ? 75.058 -19.518 112.920 1.00 56.98 83 LEU B O 1
ATOM 2634 N N . ILE B 2 83 ? 75.801 -21.493 113.671 1.00 66.88 84 ILE B N 1
ATOM 2635 C CA . ILE B 2 83 ? 76.261 -21.949 112.369 1.00 66.88 84 ILE B CA 1
ATOM 2636 C C . ILE B 2 83 ? 75.202 -22.881 111.802 1.00 66.88 84 ILE B C 1
ATOM 2637 O O . ILE B 2 83 ? 75.118 -24.049 112.178 1.00 66.88 84 ILE B O 1
ATOM 2642 N N . LEU B 2 84 ? 74.404 -22.373 110.869 1.00 84.63 85 LEU B N 1
ATOM 2643 C CA . LEU B 2 84 ? 73.049 -22.895 110.688 1.00 84.63 85 LEU B CA 1
ATOM 2644 C C . LEU B 2 84 ? 72.914 -24.294 110.082 1.00 84.63 85 LEU B C 1
ATOM 2645 O O . LEU B 2 84 ? 72.051 -25.050 110.561 1.00 84.63 85 LEU B O 1
ATOM 2650 N N . PRO B 2 85 ? 73.679 -24.711 109.063 1.00 63.32 86 PRO B N 1
ATOM 2651 C CA . PRO B 2 85 ? 73.605 -26.132 108.704 1.00 63.32 86 PRO B CA 1
ATOM 2652 C C . PRO B 2 85 ? 74.225 -27.025 109.760 1.00 63.32 86 PRO B C 1
ATOM 2653 O O . PRO B 2 85 ? 73.836 -28.191 109.873 1.00 63.32 86 PRO B O 1
ATOM 2657 N N . ARG B 2 86 ? 75.151 -26.510 110.570 1.00 101.04 87 ARG B N 1
ATOM 2658 C CA . ARG B 2 86 ? 75.626 -27.280 111.710 1.00 101.04 87 ARG B CA 1
ATOM 2659 C C . ARG B 2 86 ? 74.665 -27.196 112.880 1.00 101.04 87 ARG B C 1
ATOM 2660 O O . ARG B 2 86 ? 74.456 -28.195 113.565 1.00 101.04 87 ARG B O 1
ATOM 2668 N N . ALA B 2 87 ? 74.094 -26.014 113.145 1.00 65.17 88 ALA B N 1
ATOM 2669 C CA . ALA B 2 87 ? 73.299 -25.823 114.356 1.00 65.17 88 ALA B CA 1
ATOM 2670 C C . ALA B 2 87 ? 72.009 -26.619 114.330 1.00 65.17 88 ALA B C 1
ATOM 2671 O O . ALA B 2 87 ? 71.474 -26.953 115.396 1.00 65.17 88 ALA B O 1
ATOM 2673 N N . LEU B 2 88 ? 71.511 -26.943 113.133 1.00 47.29 89 LEU B N 1
ATOM 2674 C CA . LEU B 2 88 ? 70.389 -27.866 113.029 1.00 47.29 89 LEU B CA 1
ATOM 2675 C C . LEU B 2 88 ? 70.750 -29.249 113.547 1.00 47.29 89 LEU B C 1
ATOM 2676 O O . LEU B 2 88 ? 69.899 -29.931 114.120 1.00 47.29 89 LEU B O 1
ATOM 2681 N N . LEU B 2 89 ? 72.006 -29.664 113.402 1.00 51.37 90 LEU B N 1
ATOM 2682 C CA . LEU B 2 89 ? 72.450 -30.971 113.869 1.00 51.37 90 LEU B CA 1
ATOM 2683 C C . LEU B 2 89 ? 72.985 -30.936 115.291 1.00 51.37 90 LEU B C 1
ATOM 2684 O O . LEU B 2 89 ? 72.771 -31.875 116.062 1.00 51.37 90 LEU B O 1
ATOM 2689 N N . SER B 2 90 ? 73.680 -29.861 115.648 1.00 87.91 91 SER B N 1
ATOM 2690 C CA . SER B 2 90 ? 74.267 -29.752 116.972 1.00 87.91 91 SER B CA 1
ATOM 2691 C C . SER B 2 90 ? 73.229 -29.394 118.016 1.00 87.91 91 SER B C 1
ATOM 2692 O O . SER B 2 90 ? 73.465 -29.596 119.211 1.00 87.91 91 SER B O 1
ATOM 2695 N N . SER B 2 91 ? 72.086 -28.848 117.601 1.00 79.60 92 SER B N 1
ATOM 2696 C CA . SER B 2 91 ? 70.992 -28.692 118.548 1.00 79.60 92 SER B CA 1
ATOM 2697 C C . SER B 2 91 ? 70.402 -30.045 118.910 1.00 79.60 92 SER B C 1
ATOM 2698 O O . SER B 2 91 ? 70.089 -30.306 120.080 1.00 79.60 92 SER B O 1
ATOM 2701 N N . ILE B 2 92 ? 70.269 -30.922 117.914 1.00 56.32 93 ILE B N 1
ATOM 2702 C CA . ILE B 2 92 ? 69.750 -32.265 118.143 1.00 56.32 93 ILE B CA 1
ATOM 2703 C C . ILE B 2 92 ? 70.723 -33.069 118.991 1.00 56.32 93 ILE B C 1
ATOM 2704 O O . ILE B 2 92 ? 70.330 -33.754 119.936 1.00 56.32 93 ILE B O 1
ATOM 2709 N N . GLU B 2 93 ? 72.018 -32.953 118.698 1.00 103.18 94 GLU B N 1
ATOM 2710 C CA . GLU B 2 93 ? 73.009 -33.637 119.520 1.00 103.18 94 GLU B CA 1
ATOM 2711 C C . GLU B 2 93 ? 73.159 -32.977 120.886 1.00 103.18 94 GLU B C 1
ATOM 2712 O O . GLU B 2 93 ? 73.653 -33.605 121.827 1.00 103.18 94 GLU B O 1
ATOM 2718 N N . ALA B 2 94 ? 72.730 -31.721 121.017 1.00 100.20 95 ALA B N 1
ATOM 2719 C CA . ALA B 2 94 ? 72.623 -31.098 122.330 1.00 100.20 95 ALA B CA 1
ATOM 2720 C C . ALA B 2 94 ? 71.387 -31.569 123.085 1.00 100.20 95 ALA B C 1
ATOM 2721 O O . ALA B 2 94 ? 71.326 -31.416 124.308 1.00 100.20 95 ALA B O 1
ATOM 2723 N N . ASN B 2 95 ? 70.407 -32.148 122.390 1.00 152.80 96 ASN B N 1
ATOM 2724 C CA . ASN B 2 95 ? 69.263 -32.786 123.030 1.00 152.80 96 ASN B CA 1
ATOM 2725 C C . ASN B 2 95 ? 69.573 -34.233 123.446 1.00 152.80 96 ASN B C 1
ATOM 2726 O O . ASN B 2 95 ? 68.655 -34.977 123.814 1.00 152.80 96 ASN B O 1
ATOM 2731 N N . SER B 2 96 ? 70.851 -34.635 123.374 1.00 140.18 97 SER B N 1
ATOM 2732 C CA . SER B 2 96 ? 71.361 -35.931 123.845 1.00 140.18 97 SER B CA 1
ATOM 2733 C C . SER B 2 96 ? 70.713 -37.107 123.116 1.00 140.18 97 SER B C 1
ATOM 2734 O O . SER B 2 96 ? 70.355 -38.120 123.719 1.00 140.18 97 SER B O 1
ATOM 2737 N N . ASP B 2 97 ? 70.569 -36.969 121.802 1.00 134.40 98 ASP B N 1
ATOM 2738 C CA . ASP B 2 97 ? 70.124 -38.069 120.959 1.00 134.40 98 ASP B CA 1
ATOM 2739 C C . ASP B 2 97 ? 70.677 -37.875 119.556 1.00 134.40 98 ASP B C 1
ATOM 2740 O O . ASP B 2 97 ? 71.187 -36.808 119.211 1.00 134.40 98 ASP B O 1
ATOM 2745 N N . ALA B 2 98 ? 70.560 -38.923 118.749 1.00 101.83 99 ALA B N 1
ATOM 2746 C CA . ALA B 2 98 ? 71.247 -38.969 117.471 1.00 101.83 99 ALA B CA 1
ATOM 2747 C C . ALA B 2 98 ? 70.530 -38.130 116.422 1.00 101.83 99 ALA B C 1
ATOM 2748 O O . ALA B 2 98 ? 69.436 -37.610 116.635 1.00 101.83 99 ALA B O 1
ATOM 2750 N N . ILE B 2 99 ? 71.178 -38.018 115.263 1.00 81.05 100 ILE B N 1
ATOM 2751 C CA . ILE B 2 99 ? 70.637 -37.272 114.133 1.00 81.05 100 ILE B CA 1
ATOM 2752 C C . ILE B 2 99 ? 69.493 -38.031 113.478 1.00 81.05 100 ILE B C 1
ATOM 2753 O O . ILE B 2 99 ? 68.538 -37.429 112.975 1.00 81.05 100 ILE B O 1
ATOM 2758 N N . CYS B 2 100 ? 69.533 -39.361 113.526 1.00 133.27 101 CYS B N 1
ATOM 2759 C CA . CYS B 2 100 ? 68.496 -40.166 112.893 1.00 133.27 101 CYS B CA 1
ATOM 2760 C C . CYS B 2 100 ? 67.193 -40.194 113.683 1.00 133.27 101 CYS B C 1
ATOM 2761 O O . CYS B 2 100 ? 66.233 -40.828 113.240 1.00 133.27 101 CYS B O 1
ATOM 2764 N N . ASP B 2 101 ? 67.136 -39.530 114.838 1.00 85.87 102 ASP B N 1
ATOM 2765 C CA . ASP B 2 101 ? 65.926 -39.541 115.646 1.00 85.87 102 ASP B CA 1
ATOM 2766 C C . ASP B 2 101 ? 64.940 -38.467 115.210 1.00 85.87 102 ASP B C 1
ATOM 2767 O O . ASP B 2 101 ? 63.768 -38.513 115.593 1.00 85.87 102 ASP B O 1
ATOM 2772 N N . VAL B 2 102 ? 65.386 -37.504 114.419 1.00 47.75 103 VAL B N 1
ATOM 2773 C CA . VAL B 2 102 ? 64.581 -36.348 114.031 1.00 47.75 103 VAL B CA 1
ATOM 2774 C C . VAL B 2 102 ? 64.234 -36.476 112.553 1.00 47.75 103 VAL B C 1
ATOM 2775 O O . VAL B 2 102 ? 65.107 -36.850 111.761 1.00 47.75 103 VAL B O 1
ATOM 2779 N N . PRO B 2 103 ? 62.984 -36.215 112.148 1.00 59.68 104 PRO B N 1
ATOM 2780 C CA . PRO B 2 103 ? 62.631 -36.345 110.725 1.00 59.68 104 PRO B CA 1
ATOM 2781 C C . PRO B 2 103 ? 63.309 -35.340 109.822 1.00 59.68 104 PRO B C 1
ATOM 2782 O O . PRO B 2 103 ? 63.444 -35.596 108.623 1.00 59.68 104 PRO B O 1
ATOM 2786 N N . ASN B 2 104 ? 63.744 -34.204 110.364 1.00 91.68 105 ASN B N 1
ATOM 2787 C CA . ASN B 2 104 ? 64.281 -33.139 109.530 1.00 91.68 105 ASN B CA 1
ATOM 2788 C C . ASN B 2 104 ? 65.662 -33.475 109.008 1.00 91.68 105 ASN B C 1
ATOM 2789 O O . ASN B 2 104 ? 66.066 -32.974 107.955 1.00 91.68 105 ASN B O 1
ATOM 2794 N N . THR B 2 105 ? 66.412 -34.295 109.740 1.00 58.72 106 THR B N 1
ATOM 2795 C CA . THR B 2 105 ? 67.837 -34.447 109.508 1.00 58.72 106 THR B CA 1
ATOM 2796 C C . THR B 2 105 ? 68.279 -35.867 109.208 1.00 58.72 106 THR B C 1
ATOM 2797 O O . THR B 2 105 ? 69.482 -36.128 109.225 1.00 58.72 106 THR B O 1
ATOM 2801 N N . ILE B 2 106 ? 67.361 -36.796 108.946 1.00 69.33 107 ILE B N 1
ATOM 2802 C CA . ILE B 2 106 ? 67.771 -38.128 108.495 1.00 69.33 107 ILE B CA 1
ATOM 2803 C C . ILE B 2 106 ? 68.499 -38.165 107.150 1.00 69.33 107 ILE B C 1
ATOM 2804 O O . ILE B 2 106 ? 69.367 -39.037 106.989 1.00 69.33 107 ILE B O 1
ATOM 2809 N N . PRO B 2 107 ? 68.256 -37.280 106.158 1.00 53.42 108 PRO B N 1
ATOM 2810 C CA . PRO B 2 107 ? 69.116 -37.377 104.969 1.00 53.42 108 PRO B CA 1
ATOM 2811 C C . PRO B 2 107 ? 70.520 -36.843 105.174 1.00 53.42 108 PRO B C 1
ATOM 2812 O O . PRO B 2 107 ? 71.392 -37.108 104.343 1.00 53.42 108 PRO B O 1
ATOM 2816 N N . PHE B 2 108 ? 70.779 -36.103 106.249 1.00 45.36 109 PHE B N 1
ATOM 2817 C CA . PHE B 2 108 ? 72.158 -35.755 106.565 1.00 45.36 109 PHE B CA 1
ATOM 2818 C C . PHE B 2 108 ? 72.921 -36.965 107.068 1.00 45.36 109 PHE B C 1
ATOM 2819 O O . PHE B 2 108 ? 74.134 -37.066 106.864 1.00 45.36 109 PHE B O 1
ATOM 2827 N N . LYS B 2 109 ? 72.225 -37.883 107.730 1.00 51.07 110 LYS B N 1
ATOM 2828 C CA . LYS B 2 109 ? 72.843 -39.121 108.177 1.00 51.07 110 LYS B CA 1
ATOM 2829 C C . LYS B 2 109 ? 73.191 -40.015 106.998 1.00 51.07 110 LYS B C 1
ATOM 2830 O O . LYS B 2 109 ? 74.214 -40.705 107.024 1.00 51.07 110 LYS B O 1
ATOM 2836 N N . VAL B 2 110 ? 72.373 -39.999 105.950 1.00 59.55 111 VAL B N 1
ATOM 2837 C CA . VAL B 2 110 ? 72.581 -40.899 104.823 1.00 59.55 111 VAL B CA 1
ATOM 2838 C C . VAL B 2 110 ? 73.455 -40.252 103.759 1.00 59.55 111 VAL B C 1
ATOM 2839 O O . VAL B 2 110 ? 74.509 -40.784 103.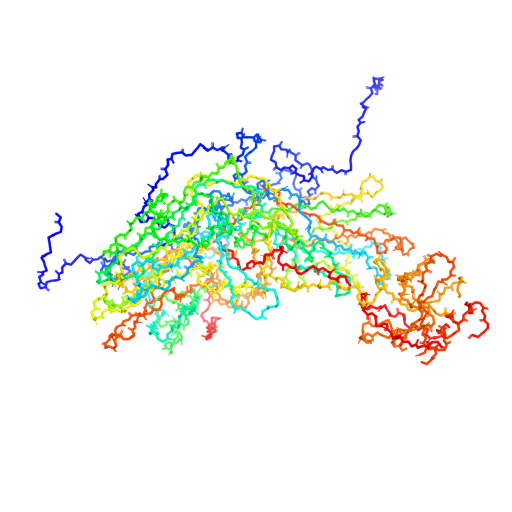406 1.00 59.55 111 VAL B O 1
ATOM 2843 N N . HIS B 2 111 ? 73.027 -39.109 103.237 1.00 41.68 112 HIS B N 1
ATOM 2844 C CA . HIS B 2 111 ? 73.680 -38.540 102.068 1.00 41.68 112 HIS B CA 1
ATOM 2845 C C . HIS B 2 111 ? 75.005 -37.891 102.427 1.00 41.68 112 HIS B C 1
ATOM 2846 O O . HIS B 2 111 ? 75.295 -37.638 103.596 1.00 41.68 112 HIS B O 1
ATOM 2853 N N . ALA B 2 112 ? 75.816 -37.629 101.407 1.00 31.95 113 ALA B N 1
ATOM 2854 C CA . ALA B 2 112 ? 77.147 -37.097 101.650 1.00 31.95 113 ALA B CA 1
ATOM 2855 C C . ALA B 2 112 ? 77.224 -35.599 101.434 1.00 31.95 113 ALA B C 1
ATOM 2856 O O . ALA B 2 112 ? 77.978 -34.931 102.138 1.00 31.95 113 ALA B O 1
ATOM 2858 N N . TYR B 2 113 ? 76.476 -35.054 100.477 1.00 32.43 114 TYR B N 1
ATOM 2859 C CA . TYR B 2 113 ? 76.591 -33.646 100.132 1.00 32.43 114 TYR B CA 1
ATOM 2860 C C . TYR B 2 113 ? 75.212 -33.008 100.135 1.00 32.43 114 TYR B C 1
ATOM 2861 O O . TYR B 2 113 ? 74.212 -33.670 99.861 1.00 32.43 114 TYR B O 1
ATOM 2870 N N . TRP B 2 114 ? 75.175 -31.704 100.401 1.00 34.49 115 TRP B N 1
ATOM 2871 C CA . TRP B 2 114 ? 73.933 -30.950 100.522 1.00 34.49 115 TRP B CA 1
ATOM 2872 C C . TRP B 2 114 ? 74.058 -29.572 99.888 1.00 34.49 115 TRP B C 1
ATOM 2873 O O . TRP B 2 114 ? 75.042 -28.868 100.112 1.00 34.49 115 TRP B O 1
ATOM 2884 N N . ARG B 2 115 ? 73.043 -29.174 99.123 1.00 48.05 116 ARG B N 1
ATOM 2885 C CA . ARG B 2 115 ? 72.898 -27.794 98.675 1.00 48.05 116 ARG B CA 1
ATOM 2886 C C . ARG B 2 115 ? 71.454 -27.356 98.800 1.00 48.05 116 ARG B C 1
ATOM 2887 O O . ARG B 2 115 ? 70.574 -27.927 98.165 1.00 48.05 116 ARG B O 1
ATOM 2895 N N . GLY B 2 116 ? 71.212 -26.314 99.572 1.00 39.86 117 GLY B N 1
ATOM 2896 C CA . GLY B 2 116 ? 69.861 -25.810 99.683 1.00 39.86 117 GLY B CA 1
ATOM 2897 C C . GLY B 2 116 ? 69.775 -24.487 100.399 1.00 39.86 117 GLY B C 1
ATOM 2898 O O . GLY B 2 116 ? 70.723 -24.022 101.027 1.00 39.86 117 GLY B O 1
ATOM 2899 N N . ASP B 2 117 ? 68.607 -23.870 100.289 1.00 70.76 118 ASP B N 1
ATOM 2900 C CA . ASP B 2 117 ? 68.349 -22.616 100.966 1.00 70.76 118 ASP B CA 1
ATOM 2901 C C . ASP B 2 117 ? 67.919 -22.897 102.398 1.00 70.76 118 ASP B C 1
ATOM 2902 O O . ASP B 2 117 ? 67.642 -24.036 102.770 1.00 70.76 118 ASP B O 1
ATOM 2907 N N . MET B 2 118 ? 67.877 -21.850 103.212 1.00 41.46 119 MET B N 1
ATOM 2908 C CA . MET B 2 118 ? 67.482 -21.972 104.608 1.00 41.46 119 MET B CA 1
ATOM 2909 C C . MET B 2 118 ? 66.617 -20.788 104.990 1.00 41.46 119 MET B C 1
ATOM 2910 O O . MET B 2 118 ? 67.045 -19.643 104.864 1.00 41.46 119 MET B O 1
ATOM 2915 N N . GLU B 2 119 ? 65.411 -21.060 105.462 1.00 104.83 120 GLU B N 1
ATOM 2916 C CA . GLU B 2 119 ? 64.579 -20.045 106.081 1.00 104.83 120 GLU B CA 1
ATOM 2917 C C . GLU B 2 119 ? 64.892 -20.016 107.564 1.00 104.83 120 GLU B C 1
ATOM 2918 O O . GLU B 2 119 ? 65.114 -21.060 108.174 1.00 104.83 120 GLU B O 1
ATOM 2924 N N . VAL B 2 120 ? 64.952 -18.824 108.148 1.00 33.30 121 VAL B N 1
ATOM 2925 C CA . VAL B 2 120 ? 65.200 -18.684 109.579 1.00 33.30 121 VAL B CA 1
ATOM 2926 C C . VAL B 2 120 ? 64.191 -17.703 110.146 1.00 33.30 121 VAL B C 1
ATOM 2927 O O . VAL B 2 120 ? 64.054 -16.590 109.6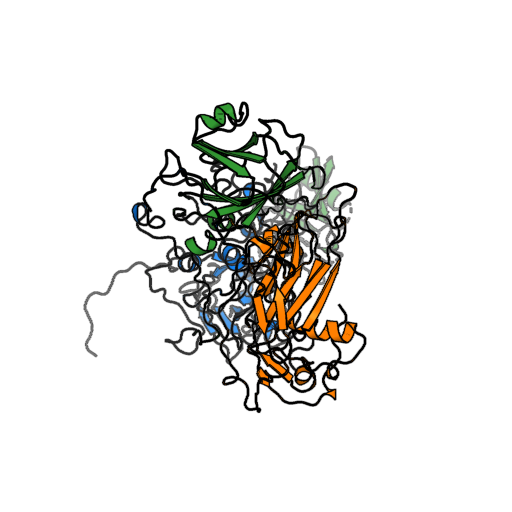34 1.00 33.30 121 VAL B O 1
ATOM 2931 N N . ARG B 2 121 ? 63.493 -18.101 111.202 1.00 81.82 122 ARG B N 1
ATOM 2932 C CA . ARG B 2 121 ? 62.568 -17.212 111.889 1.00 81.82 122 ARG B CA 1
ATOM 2933 C C . ARG B 2 121 ? 63.052 -17.040 113.315 1.00 81.82 122 ARG B C 1
ATOM 2934 O O . ARG B 2 121 ? 63.043 -17.995 114.093 1.00 81.82 122 ARG B O 1
ATOM 2942 N N . VAL B 2 122 ? 63.488 -15.832 113.650 1.00 38.56 123 VAL B N 1
ATOM 2943 C CA . VAL B 2 122 ? 64.012 -15.559 114.985 1.00 38.56 123 VAL B CA 1
ATOM 2944 C C . VAL B 2 122 ? 62.887 -14.878 115.748 1.00 38.56 123 VAL B C 1
ATOM 2945 O O . VAL B 2 122 ? 62.729 -13.657 115.736 1.00 38.56 123 VAL B O 1
ATOM 2949 N N . GLN B 2 123 ? 62.090 -15.685 116.426 1.00 87.50 124 GLN B N 1
ATOM 2950 C CA . GLN B 2 123 ? 60.927 -15.188 117.132 1.00 87.50 124 GLN B CA 1
ATOM 2951 C C . GLN B 2 123 ? 61.293 -14.756 118.542 1.00 87.50 124 GLN B C 1
ATOM 2952 O O . GLN B 2 123 ? 62.124 -15.374 119.208 1.00 87.50 124 GLN B O 1
ATOM 2958 N N . ILE B 2 124 ? 60.648 -13.689 119.000 1.00 54.17 125 ILE B N 1
ATOM 2959 C CA . ILE B 2 124 ? 60.884 -13.143 120.326 1.00 54.17 125 ILE B CA 1
ATOM 2960 C C . ILE B 2 124 ? 59.541 -13.108 121.042 1.00 54.17 125 ILE B C 1
ATOM 2961 O O . ILE B 2 124 ? 58.480 -13.132 120.414 1.00 54.17 125 ILE B O 1
ATOM 2966 N N . ASN B 2 125 ? 59.586 -13.112 122.368 1.00 99.28 126 ASN B N 1
ATOM 2967 C CA . ASN B 2 125 ? 58.389 -13.077 123.197 1.00 99.28 126 ASN B CA 1
ATOM 2968 C C . ASN B 2 125 ? 58.544 -12.039 124.281 1.00 99.28 126 ASN B C 1
ATOM 2969 O O . ASN B 2 125 ? 58.397 -12.306 125.474 1.00 99.28 126 ASN B O 1
ATOM 2974 N N . SER B 2 126 ? 58.888 -10.831 123.866 1.00 65.75 127 SER B N 1
ATOM 2975 C CA . SER B 2 126 ? 59.057 -9.739 124.803 1.00 65.75 127 SER B CA 1
ATOM 2976 C C . SER B 2 126 ? 57.716 -9.112 125.142 1.00 65.75 127 SER B C 1
ATOM 2977 O O . SER B 2 126 ? 56.730 -9.280 124.423 1.00 65.75 127 SER B O 1
ATOM 2980 N N . ASN B 2 127 ? 57.693 -8.375 126.244 1.00 73.30 128 ASN B N 1
ATOM 2981 C CA . ASN B 2 127 ? 56.495 -7.664 126.648 1.00 73.30 128 ASN B CA 1
ATOM 2982 C C . ASN B 2 127 ? 56.371 -6.381 125.837 1.00 73.30 128 ASN B C 1
ATOM 2983 O O . ASN B 2 127 ? 57.316 -5.941 125.186 1.00 73.30 128 ASN B O 1
ATOM 2988 N N . LYS B 2 128 ? 55.181 -5.785 125.863 1.00 82.27 129 LYS B N 1
ATOM 2989 C CA . LYS B 2 128 ? 54.972 -4.531 125.150 1.00 82.27 129 LYS B CA 1
ATOM 2990 C C . LYS B 2 128 ? 55.648 -3.366 125.864 1.00 82.27 129 LYS B C 1
ATOM 2991 O O . LYS B 2 128 ? 55.986 -2.359 125.236 1.00 82.27 129 LYS B O 1
ATOM 2997 N N . PHE B 2 129 ? 55.873 -3.492 127.167 1.00 74.45 130 PHE B N 1
ATOM 2998 C CA . PHE B 2 129 ? 56.492 -2.429 127.943 1.00 74.45 130 PHE B CA 1
ATOM 2999 C C . PHE B 2 129 ? 58.009 -2.523 127.987 1.00 74.45 130 PHE B C 1
ATOM 3000 O O . PHE B 2 129 ? 58.658 -1.580 128.447 1.00 74.45 130 PHE B O 1
ATOM 3008 N N . GLN B 2 130 ? 58.587 -3.629 127.538 1.00 56.47 131 GLN B N 1
ATOM 3009 C CA . GLN B 2 130 ? 60.031 -3.726 127.435 1.00 56.47 131 GLN B CA 1
ATOM 3010 C C . GLN B 2 130 ? 60.524 -2.956 126.223 1.00 56.47 131 GLN B C 1
ATOM 3011 O O . GLN B 2 130 ? 59.826 -2.828 125.217 1.00 56.47 131 GLN B O 1
ATOM 3017 N N . VAL B 2 131 ? 61.735 -2.428 126.333 1.00 59.07 132 VAL B N 1
ATOM 3018 C CA . VAL B 2 131 ? 62.339 -1.600 125.302 1.00 59.07 132 VAL B CA 1
ATOM 3019 C C . VAL B 2 131 ? 63.725 -2.142 125.014 1.00 59.07 132 VAL B C 1
ATOM 3020 O O . VAL B 2 131 ? 64.556 -2.234 125.920 1.00 59.07 132 VAL B O 1
ATOM 3024 N N . GLY B 2 132 ? 63.969 -2.507 123.767 1.00 40.69 133 GLY B N 1
ATOM 3025 C CA . GLY B 2 132 ? 65.261 -3.025 123.378 1.00 40.69 133 GLY B CA 1
ATOM 3026 C C . GLY B 2 132 ? 65.188 -3.495 121.952 1.00 40.69 133 GLY B C 1
ATOM 3027 O O . GLY B 2 132 ? 64.115 -3.536 121.347 1.00 40.69 133 GLY B O 1
ATOM 3028 N N . GLN B 2 133 ? 66.346 -3.858 121.411 1.00 53.11 134 GLN B N 1
ATOM 3029 C CA . GLN B 2 133 ? 66.371 -4.242 120.009 1.00 53.11 134 GLN B CA 1
ATOM 3030 C C . GLN B 2 133 ? 67.552 -5.146 119.707 1.00 53.11 134 GLN B C 1
ATOM 3031 O O . GLN B 2 133 ? 68.691 -4.818 120.043 1.00 53.11 134 GLN B O 1
ATOM 3037 N N . LEU B 2 134 ? 67.262 -6.285 119.092 1.00 49.79 135 LEU B N 1
ATOM 3038 C CA . LEU B 2 134 ? 68.251 -7.206 118.560 1.00 49.79 135 LEU B CA 1
ATOM 3039 C C . LEU B 2 134 ? 68.475 -6.920 117.088 1.00 49.79 135 LEU B C 1
ATOM 3040 O O . LEU B 2 134 ? 67.661 -6.271 116.431 1.00 49.79 135 LEU B O 1
ATOM 3045 N N . GLN B 2 135 ? 6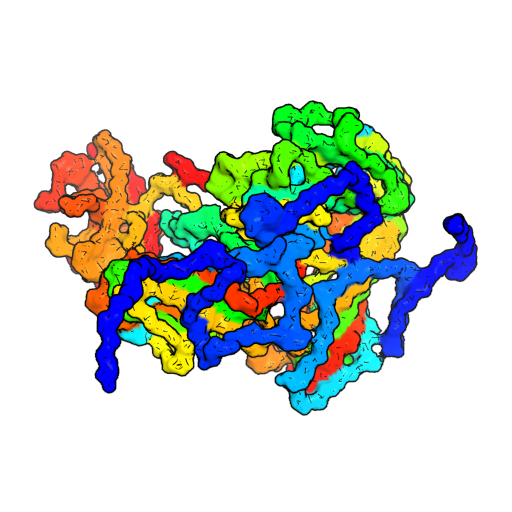9.558 -7.459 116.551 1.00 48.91 136 GLN B N 1
ATOM 3046 C CA . GLN B 2 135 ? 69.658 -7.632 115.116 1.00 48.91 136 GLN B CA 1
ATOM 3047 C C . GLN B 2 135 ? 70.102 -9.053 114.827 1.00 48.91 136 GLN B C 1
ATOM 3048 O O . GLN B 2 135 ? 70.927 -9.616 115.548 1.00 48.91 136 GLN B O 1
ATOM 3054 N N . ALA B 2 136 ? 69.518 -9.641 113.798 1.00 55.67 137 ALA B N 1
ATOM 3055 C CA . ALA B 2 136 ? 69.866 -10.980 113.364 1.00 55.67 137 ALA B CA 1
ATOM 3056 C C . ALA B 2 136 ? 70.527 -10.850 112.009 1.00 55.67 137 ALA B C 1
ATOM 3057 O O . ALA B 2 136 ? 69.903 -10.375 111.057 1.00 55.67 137 ALA B O 1
ATOM 3059 N N . THR B 2 137 ? 71.793 -11.239 111.928 1.00 61.29 138 THR B N 1
ATOM 3060 C CA . THR B 2 137 ? 72.575 -11.004 110.725 1.00 61.29 138 THR B CA 1
ATOM 3061 C C . THR B 2 137 ? 73.187 -12.312 110.262 1.00 61.29 138 THR B C 1
ATOM 3062 O O . THR B 2 137 ? 73.716 -13.075 111.072 1.00 61.29 138 THR B O 1
ATOM 3066 N N . TRP B 2 138 ? 73.107 -12.569 108.968 1.00 31.57 139 TRP B N 1
ATOM 3067 C CA . TRP B 2 138 ? 73.754 -13.727 108.385 1.00 31.57 139 TRP B CA 1
ATOM 3068 C C . TRP B 2 138 ? 75.056 -13.327 107.710 1.00 31.57 139 TRP B C 1
ATOM 3069 O O . TRP B 2 138 ? 75.080 -12.450 106.846 1.00 31.57 139 TRP B O 1
ATOM 3080 N N . TYR B 2 139 ? 76.140 -13.982 108.104 1.00 49.91 140 TYR B N 1
ATOM 3081 C CA . TYR B 2 139 ? 77.452 -13.757 107.513 1.00 49.91 140 TYR B CA 1
ATOM 3082 C C . TYR B 2 139 ? 77.838 -15.025 106.774 1.00 49.91 140 TYR B C 1
ATOM 3083 O O . TYR B 2 139 ? 77.841 -16.102 107.368 1.00 49.91 140 TYR B O 1
ATOM 3092 N N . TYR B 2 140 ? 78.197 -14.906 105.501 1.00 29.30 141 TYR B N 1
ATOM 3093 C CA . TYR B 2 140 ? 78.607 -16.082 104.752 1.00 29.30 141 TYR B CA 1
ATOM 3094 C C . TYR B 2 140 ? 80.043 -16.464 105.072 1.00 29.30 141 TYR B C 1
ATOM 3095 O O . TYR B 2 140 ? 80.969 -15.684 104.839 1.00 29.30 141 TYR B O 1
ATOM 3104 N N . SER B 2 141 ? 80.215 -17.686 105.577 1.00 52.07 142 SER B N 1
ATOM 3105 C CA . SER B 2 141 ? 81.496 -18.297 105.936 1.00 52.07 142 SER B CA 1
ATOM 3106 C C . SER B 2 141 ? 82.264 -17.455 106.953 1.00 52.07 142 SER B C 1
ATOM 3107 O O . SER B 2 141 ? 83.245 -16.786 106.628 1.00 52.07 142 SER B O 1
ATOM 3110 N N . ASP B 2 142 ? 81.744 -17.444 108.183 1.00 118.57 143 ASP B N 1
ATOM 3111 C CA . ASP B 2 142 ? 82.427 -16.779 109.290 1.00 118.57 143 ASP B CA 1
ATOM 3112 C C . ASP B 2 142 ? 83.818 -17.355 109.540 1.00 118.57 143 ASP B C 1
ATOM 3113 O O . ASP B 2 142 ? 84.780 -16.611 109.752 1.00 118.57 143 ASP B O 1
ATOM 3118 N N . HIS B 2 143 ? 83.950 -18.678 109.509 1.00 122.71 144 HIS B N 1
ATOM 3119 C CA . HIS B 2 143 ? 85.154 -19.291 110.039 1.00 122.71 144 HIS B CA 1
ATOM 3120 C C . HIS B 2 143 ? 86.215 -19.409 108.965 1.00 122.71 144 HIS B C 1
ATOM 3121 O O . HIS B 2 143 ? 87.322 -19.881 109.241 1.00 122.71 144 HIS B O 1
ATOM 3128 N N . GLU B 2 144 ? 85.890 -18.998 107.739 1.00 107.74 145 GLU B N 1
ATOM 3129 C CA . GLU B 2 144 ? 86.884 -18.861 106.686 1.00 107.74 145 GLU B CA 1
ATOM 3130 C C . GLU B 2 144 ? 87.432 -17.446 106.627 1.00 107.74 145 GLU B C 1
ATOM 3131 O O . GLU B 2 144 ? 87.974 -17.040 105.595 1.00 107.74 145 GLU B O 1
ATOM 3137 N N . ASN B 2 145 ? 87.257 -16.674 107.694 1.00 68.85 146 ASN B N 1
ATOM 3138 C CA . ASN B 2 145 ? 87.746 -15.304 107.792 1.00 68.85 146 ASN B CA 1
ATOM 3139 C C . ASN B 2 145 ? 88.422 -15.164 109.151 1.00 68.85 146 ASN B C 1
ATOM 3140 O O . ASN B 2 145 ? 87.944 -15.722 110.143 1.00 68.85 146 ASN B O 1
ATOM 3145 N N . LEU B 2 146 ? 89.534 -14.433 109.209 1.00 68.85 147 LEU B N 1
ATOM 3146 C CA . LEU B 2 146 ? 90.237 -14.332 110.483 1.00 68.85 147 LEU B CA 1
ATOM 3147 C C . LEU B 2 146 ? 90.104 -12.970 111.136 1.00 68.85 147 LEU B C 1
ATOM 3148 O O . LEU B 2 146 ? 90.358 -12.850 112.340 1.00 68.85 147 LEU B O 1
ATOM 3153 N N . ASN B 2 147 ? 89.736 -11.945 110.387 1.00 85.58 148 ASN B N 1
ATOM 3154 C CA . ASN B 2 147 ? 89.464 -10.650 110.982 1.00 85.58 148 ASN B CA 1
ATOM 3155 C C . ASN B 2 147 ? 88.000 -10.464 111.343 1.00 85.58 148 ASN B C 1
ATOM 3156 O O . ASN B 2 147 ? 87.603 -9.351 111.701 1.00 85.58 148 ASN B O 1
ATOM 3161 N N . ILE B 2 148 ? 87.196 -11.528 111.291 1.00 56.03 149 ILE B N 1
ATOM 3162 C CA . ILE B 2 148 ? 85.808 -11.422 111.714 1.00 56.03 149 ILE B CA 1
ATOM 3163 C C . ILE B 2 148 ? 85.715 -11.254 113.224 1.00 56.03 149 ILE B C 1
ATOM 3164 O O . ILE B 2 148 ? 84.750 -10.668 113.722 1.00 56.03 149 ILE B O 1
ATOM 3169 N N . SER B 2 149 ? 86.752 -11.662 113.963 1.00 92.05 150 SER B N 1
ATOM 3170 C CA . SER B 2 149 ? 86.788 -11.441 115.406 1.00 92.05 150 SER B CA 1
ATOM 3171 C C . SER B 2 149 ? 86.824 -9.960 115.759 1.00 92.05 150 SER B C 1
ATOM 3172 O O . SER B 2 149 ? 86.499 -9.588 116.890 1.00 92.05 150 SER B O 1
ATOM 3175 N N . SER B 2 150 ? 87.202 -9.102 114.810 1.00 70.73 151 SER B N 1
ATOM 3176 C CA . SER B 2 150 ? 87.110 -7.666 115.019 1.00 70.73 151 SER B CA 1
ATOM 3177 C C . SER B 2 150 ? 85.882 -7.066 114.349 1.00 70.73 151 SER B C 1
ATOM 3178 O O . SER B 2 150 ? 85.408 -6.008 114.770 1.00 70.73 151 SER B O 1
ATOM 3181 N N . LYS B 2 151 ? 85.358 -7.714 113.312 1.00 48.68 152 LYS B N 1
ATOM 3182 C CA . LYS B 2 151 ? 84.142 -7.227 112.672 1.00 48.68 152 LYS B CA 1
ATOM 3183 C C . LYS B 2 151 ? 82.911 -7.501 113.515 1.00 48.68 152 LYS B C 1
ATOM 3184 O O . LYS B 2 151 ? 81.925 -6.760 113.428 1.00 48.68 152 LYS B O 1
ATOM 3190 N N . ARG B 2 152 ? 82.979 -8.492 114.396 1.00 95.62 153 ARG B N 1
ATOM 3191 C CA . ARG B 2 152 ? 81.808 -9.027 115.079 1.00 95.62 153 ARG B CA 1
ATOM 3192 C C . ARG B 2 152 ? 81.345 -8.021 116.128 1.00 95.62 153 ARG B C 1
ATOM 3193 O O . ARG B 2 152 ? 81.643 -8.117 117.319 1.00 95.62 153 ARG B O 1
ATOM 3201 N N . SER B 2 153 ? 80.616 -7.019 115.646 1.00 59.54 154 SER B N 1
ATOM 3202 C CA . SER B 2 153 ? 80.022 -5.978 116.464 1.00 59.54 154 SER B CA 1
ATOM 3203 C C . SER B 2 153 ? 78.788 -5.474 115.740 1.00 59.54 154 SER B C 1
ATOM 3204 O O . SER B 2 153 ? 78.527 -5.854 114.598 1.00 59.54 154 SER B O 1
ATOM 3207 N N . VAL B 2 154 ? 78.030 -4.606 116.408 1.00 78.87 155 VAL B N 1
ATOM 3208 C CA . VAL B 2 154 ? 76.749 -4.196 115.841 1.00 78.87 155 VAL B CA 1
ATOM 3209 C C . VAL B 2 154 ? 76.949 -3.105 114.811 1.00 78.87 155 VAL B C 1
ATOM 3210 O O . VAL B 2 154 ? 76.042 -2.810 114.025 1.00 78.87 155 VAL B O 1
ATOM 3214 N N . TYR B 2 155 ? 78.123 -2.481 114.796 1.00 53.97 156 TYR B N 1
ATOM 3215 C CA . TYR B 2 155 ? 78.387 -1.472 113.789 1.00 53.97 156 TYR B CA 1
ATOM 3216 C C . TYR B 2 155 ? 78.754 -2.115 112.467 1.00 53.97 156 TYR B C 1
ATOM 3217 O O . TYR B 2 155 ? 78.541 -1.520 111.407 1.00 53.97 156 TYR B O 1
ATOM 3226 N N . GLY B 2 156 ? 79.299 -3.329 112.512 1.00 57.08 157 GLY B N 1
ATOM 3227 C CA . GLY B 2 156 ? 79.747 -3.984 111.303 1.00 57.08 157 GLY B CA 1
ATOM 3228 C C . GLY B 2 156 ? 78.684 -4.818 110.643 1.00 57.08 157 GLY B C 1
ATOM 3229 O O . GLY B 2 156 ? 78.690 -4.976 109.421 1.00 57.08 157 GLY B O 1
ATOM 3230 N N . PHE B 2 157 ? 77.768 -5.368 111.423 1.00 50.64 158 PHE B N 1
ATOM 3231 C CA . PHE B 2 157 ? 76.676 -6.124 110.842 1.00 50.64 158 PHE B CA 1
ATOM 3232 C C . PHE B 2 157 ? 75.474 -5.264 110.517 1.00 50.64 158 PHE B C 1
ATOM 3233 O O . PHE B 2 157 ? 74.525 -5.762 109.913 1.00 50.64 158 PHE B O 1
ATOM 3241 N N . SER B 2 158 ? 75.491 -3.989 110.889 1.00 46.29 159 SER B N 1
ATOM 3242 C CA . SER B 2 158 ? 74.448 -3.086 110.436 1.00 46.29 159 SER B CA 1
ATOM 3243 C C . SER B 2 158 ? 74.679 -2.640 109.008 1.00 46.29 159 SER B C 1
ATOM 3244 O O . SER B 2 158 ? 73.765 -2.105 108.380 1.00 46.29 159 SER B O 1
ATOM 3247 N N . GLN B 2 159 ? 75.883 -2.848 108.482 1.00 49.70 160 GLN B N 1
ATOM 3248 C CA . GLN B 2 159 ? 76.198 -2.378 107.142 1.00 49.70 160 GLN B CA 1
ATOM 3249 C C . GLN B 2 159 ? 75.688 -3.341 106.085 1.00 49.70 160 GLN B C 1
ATOM 3250 O O . GLN B 2 159 ? 75.156 -2.915 105.059 1.00 49.70 160 GLN B O 1
ATOM 3256 N N . MET B 2 160 ? 75.845 -4.638 106.313 1.00 44.25 161 MET B N 1
ATOM 3257 C CA . MET B 2 160 ? 75.189 -5.629 105.480 1.00 44.25 161 MET B CA 1
ATOM 3258 C C . MET B 2 160 ? 73.741 -5.765 105.914 1.00 44.25 161 MET B C 1
ATOM 3259 O O . MET B 2 160 ? 73.353 -5.308 106.989 1.00 44.25 161 MET B O 1
ATOM 3264 N N . ASP B 2 161 ? 72.933 -6.398 105.074 1.00 115.44 162 ASP B N 1
ATOM 3265 C CA . ASP B 2 161 ? 71.513 -6.446 105.381 1.00 115.44 162 ASP B CA 1
ATOM 3266 C C . ASP B 2 161 ? 71.211 -7.488 106.445 1.00 115.44 162 ASP B C 1
ATOM 3267 O O . ASP B 2 161 ? 71.855 -8.535 106.526 1.00 115.44 162 ASP B O 1
ATOM 3272 N N . HIS B 2 162 ? 70.214 -7.179 107.263 1.00 44.31 163 HIS B N 1
ATOM 3273 C CA . HIS B 2 162 ? 70.017 -7.825 108.544 1.00 44.31 163 HIS B CA 1
ATOM 3274 C C . HIS B 2 162 ? 68.594 -7.556 108.985 1.00 44.31 163 HIS B C 1
ATOM 3275 O O . HIS B 2 162 ? 67.922 -6.682 108.439 1.00 44.31 163 HIS B O 1
ATOM 3282 N N . ALA B 2 163 ? 68.143 -8.308 109.973 1.00 49.65 164 ALA B N 1
ATOM 3283 C CA . ALA B 2 163 ? 66.824 -8.077 110.528 1.00 49.65 164 ALA B CA 1
ATOM 3284 C C . ALA B 2 163 ? 66.937 -7.411 111.889 1.00 49.65 164 ALA B C 1
ATOM 3285 O O . ALA B 2 163 ? 67.950 -7.525 112.577 1.00 49.65 164 ALA B O 1
ATOM 3287 N N . LEU B 2 164 ? 65.882 -6.706 112.272 1.00 49.25 165 LEU B N 1
ATOM 3288 C CA . LEU B 2 164 ? 65.816 -6.018 113.549 1.00 49.25 165 LEU B CA 1
ATOM 3289 C C . LEU B 2 164 ? 64.650 -6.557 114.352 1.00 49.25 165 LEU B C 1
ATOM 3290 O O . LEU B 2 164 ? 63.537 -6.681 113.840 1.00 49.25 165 LEU B O 1
ATOM 3295 N N . ILE B 2 165 ? 64.901 -6.873 115.615 1.00 50.75 166 ILE B N 1
ATOM 3296 C CA . ILE B 2 165 ? 63.905 -7.506 116.473 1.00 50.75 166 ILE B CA 1
ATOM 3297 C C . ILE B 2 165 ? 63.701 -6.570 117.656 1.00 50.75 166 ILE B C 1
ATOM 3298 O O . ILE B 2 165 ? 64.403 -6.661 118.665 1.00 50.75 166 ILE B O 1
ATOM 3303 N N . SER B 2 166 ? 62.742 -5.661 117.543 1.00 65.97 167 SER B N 1
ATOM 3304 C CA . SER B 2 166 ? 62.493 -4.732 118.628 1.00 65.97 167 SER B CA 1
ATOM 3305 C C . SER B 2 166 ? 61.702 -5.420 119.723 1.00 65.97 167 SER B C 1
ATOM 3306 O O . SER B 2 166 ? 60.752 -6.155 119.455 1.00 65.97 167 SER B O 1
ATOM 3309 N N . ALA B 2 167 ? 62.107 -5.189 120.967 1.00 55.09 168 ALA B N 1
ATOM 3310 C CA . ALA B 2 167 ? 61.436 -5.808 122.094 1.00 55.09 168 ALA B CA 1
ATOM 3311 C C . ALA B 2 167 ? 60.118 -5.140 122.433 1.00 55.09 168 ALA B C 1
ATOM 3312 O O . ALA B 2 167 ? 59.313 -5.732 123.146 1.00 55.09 168 ALA B O 1
ATOM 3314 N N . SER B 2 168 ? 59.873 -3.928 121.951 1.00 72.05 169 SER B N 1
ATOM 3315 C CA . SER B 2 168 ? 58.561 -3.337 122.162 1.00 72.05 169 SER B CA 1
ATOM 3316 C C . SER B 2 168 ? 57.504 -3.997 121.295 1.00 72.05 169 SER B C 1
ATOM 3317 O O . SER B 2 168 ? 56.439 -4.376 121.787 1.00 72.05 169 SER B O 1
ATOM 3320 N N . ALA B 2 169 ? 57.784 -4.150 120.006 1.00 57.33 170 ALA B N 1
ATOM 3321 C CA . ALA B 2 169 ? 56.796 -4.675 119.084 1.00 57.33 170 ALA B CA 1
ATOM 3322 C C . ALA B 2 169 ? 56.650 -6.183 119.158 1.00 57.33 170 ALA B C 1
ATOM 3323 O O . ALA B 2 169 ? 55.714 -6.706 118.544 1.00 57.33 170 ALA B O 1
ATOM 3325 N N . SER B 2 170 ? 57.517 -6.867 119.916 1.00 62.29 171 SER B N 1
ATOM 3326 C CA . SER B 2 170 ? 57.635 -8.329 119.930 1.00 62.29 171 SER B CA 1
ATOM 3327 C C . SER B 2 170 ? 57.782 -8.862 118.514 1.00 62.29 171 SER B C 1
ATOM 3328 O O . SER B 2 170 ? 57.092 -9.791 118.095 1.00 62.29 171 SER B O 1
ATOM 3331 N N . ASN B 2 171 ? 58.694 -8.243 117.778 1.00 96.72 172 ASN B N 1
ATOM 3332 C CA . ASN B 2 171 ? 58.788 -8.407 116.340 1.00 96.72 172 ASN B CA 1
ATOM 3333 C C . ASN B 2 171 ? 59.346 -9.779 115.999 1.00 96.72 172 ASN B C 1
ATOM 3334 O O . ASN B 2 171 ? 60.010 -10.422 116.810 1.00 96.72 172 ASN B O 1
ATOM 3339 N N . GLU B 2 172 ? 59.057 -10.236 114.798 1.00 133.19 173 GLU B N 1
ATOM 3340 C CA . GLU B 2 172 ? 59.592 -11.494 114.318 1.00 133.19 173 GLU B CA 1
ATOM 3341 C C . GLU B 2 172 ? 60.513 -11.225 113.137 1.00 133.19 173 GLU B C 1
ATOM 3342 O O . GLU B 2 172 ? 60.295 -10.289 112.367 1.00 133.19 173 GLU B O 1
ATOM 3348 N N . ALA B 2 173 ? 61.568 -12.023 113.017 1.00 48.87 174 ALA B N 1
ATOM 3349 C CA . ALA B 2 173 ? 62.613 -11.792 112.025 1.00 48.87 174 ALA B CA 1
ATOM 3350 C C . ALA B 2 173 ? 62.663 -12.960 111.053 1.00 48.87 174 ALA B C 1
ATOM 3351 O O . ALA B 2 173 ? 63.267 -13.992 111.341 1.00 48.87 174 ALA B O 1
ATOM 3353 N N . LYS B 2 174 ? 62.031 -12.792 109.899 1.00 86.29 175 LYS B N 1
ATOM 3354 C CA . LYS B 2 174 ? 62.201 -13.740 108.813 1.00 86.29 175 LYS B CA 1
ATOM 3355 C C . LYS B 2 174 ? 63.537 -13.475 108.139 1.00 86.29 175 LYS B C 1
ATOM 3356 O O . LYS B 2 174 ? 63.998 -12.337 108.060 1.00 86.29 175 LYS B O 1
ATOM 3362 N N . LEU B 2 175 ? 64.176 -14.536 107.674 1.00 43.06 176 LEU B N 1
ATOM 3363 C CA . LEU B 2 175 ? 65.534 -14.415 107.174 1.00 43.06 176 LEU B CA 1
ATOM 3364 C C . LEU B 2 175 ? 65.807 -15.487 106.132 1.00 43.06 176 LEU B C 1
ATOM 3365 O O . LEU B 2 175 ? 66.109 -16.630 106.477 1.00 43.06 176 LEU B O 1
ATOM 3370 N N . VAL B 2 176 ? 65.679 -15.133 104.857 1.00 45.65 177 VAL B N 1
ATOM 3371 C CA . VAL B 2 176 ? 65.808 -16.117 103.795 1.00 45.65 177 VAL B CA 1
ATOM 3372 C C . VAL B 2 176 ? 67.251 -16.182 103.339 1.00 45.65 177 VAL B C 1
ATOM 3373 O O . VAL B 2 176 ? 67.775 -15.236 102.747 1.00 45.65 177 VAL B O 1
ATOM 3377 N N . ILE B 2 177 ? 67.891 -17.313 103.588 1.00 40.87 178 ILE B N 1
ATOM 3378 C CA . ILE B 2 177 ? 69.319 -17.468 103.351 1.00 40.87 178 ILE B CA 1
ATOM 3379 C C . ILE B 2 177 ? 69.522 -18.436 102.198 1.00 40.87 178 ILE B C 1
ATOM 3380 O O . ILE B 2 177 ? 69.417 -19.651 102.388 1.00 40.87 178 ILE B O 1
ATOM 3385 N N . PRO B 2 178 ? 69.788 -17.971 100.988 1.00 33.11 179 PRO B N 1
ATOM 3386 C CA . PRO B 2 178 ? 70.080 -18.919 99.918 1.00 33.11 179 PRO B CA 1
ATOM 3387 C C . PRO B 2 178 ? 71.511 -19.410 100.002 1.00 33.11 179 PRO B C 1
ATOM 3388 O O . PRO B 2 178 ? 72.334 -18.873 100.742 1.00 33.11 179 PRO B O 1
ATOM 3392 N N . PHE B 2 179 ? 71.794 -20.449 99.236 1.00 46.08 180 PHE B N 1
ATOM 3393 C CA . PHE B 2 179 ? 73.099 -21.075 99.278 1.00 46.08 180 PHE B CA 1
ATOM 3394 C C . PHE B 2 179 ? 74.104 -20.262 98.484 1.00 46.08 180 PHE B C 1
ATOM 3395 O O . PHE B 2 179 ? 74.035 -20.203 97.255 1.00 46.08 180 PHE B O 1
ATOM 3403 N N . LYS B 2 180 ? 75.054 -19.652 99.184 1.00 63.00 181 LYS B N 1
ATOM 3404 C CA . LYS B 2 180 ? 76.245 -19.143 98.526 1.00 63.00 181 LYS B CA 1
ATOM 3405 C C . LYS B 2 180 ? 77.467 -19.600 99.295 1.00 63.00 181 LYS B C 1
ATOM 3406 O O . LYS B 2 180 ? 77.925 -18.921 100.212 1.00 63.00 181 LYS B O 1
ATOM 3412 N N . HIS B 2 181 ? 77.993 -20.749 98.916 1.00 53.38 182 HIS B N 1
ATOM 3413 C CA . HIS B 2 181 ? 79.300 -21.144 99.390 1.00 53.38 182 HIS B CA 1
ATOM 3414 C C . HIS B 2 181 ? 80.210 -21.108 98.181 1.00 53.38 182 HIS B C 1
ATOM 3415 O O . HIS B 2 181 ? 79.746 -21.008 97.048 1.00 53.38 182 HIS B O 1
ATOM 3422 N N . VAL B 2 182 ? 81.515 -21.137 98.441 1.00 34.08 183 VAL B N 1
ATOM 3423 C CA . VAL B 2 182 ? 82.523 -21.279 97.399 1.00 34.08 183 VAL B CA 1
ATOM 3424 C C . VAL B 2 182 ? 82.290 -22.524 96.562 1.00 34.08 183 VAL B C 1
ATOM 3425 O O . VAL B 2 182 ? 82.285 -22.468 95.328 1.00 34.08 183 VAL B O 1
ATOM 3429 N N . TYR B 2 183 ? 82.076 -23.644 97.199 1.00 44.08 184 TYR B N 1
ATOM 3430 C CA . TYR B 2 183 ? 81.807 -24.836 96.452 1.00 44.08 184 TYR B CA 1
ATOM 3431 C C . TYR B 2 183 ? 80.314 -25.078 96.449 1.00 44.08 184 TYR B C 1
ATOM 3432 O O . TYR B 2 183 ? 79.644 -24.796 97.442 1.00 44.08 184 TYR B O 1
ATOM 3441 N N . PRO B 2 184 ? 79.756 -25.594 95.358 1.00 36.47 185 PRO B N 1
ATOM 3442 C CA . PRO B 2 184 ? 78.292 -25.675 95.268 1.00 36.47 185 PRO B CA 1
ATOM 3443 C C . PRO B 2 184 ? 77.653 -26.767 96.106 1.00 36.47 185 PRO B C 1
ATOM 3444 O O . PRO B 2 184 ? 76.454 -26.986 95.970 1.00 36.47 185 PRO B O 1
ATOM 3448 N N . PHE B 2 185 ? 78.385 -27.454 96.966 1.00 20.67 186 PHE B N 1
ATOM 3449 C CA . PHE B 2 185 ? 77.800 -28.414 97.884 1.00 20.67 186 PHE B CA 1
ATOM 3450 C C . PHE B 2 185 ? 78.545 -28.396 99.206 1.00 20.67 186 PHE B C 1
ATOM 3451 O O . PHE B 2 185 ? 79.761 -28.215 99.245 1.00 20.67 186 PHE B O 1
ATOM 3459 N N . LEU B 2 186 ? 77.798 -28.568 100.287 1.00 51.10 187 LEU B N 1
ATOM 3460 C CA . LEU B 2 186 ? 78.362 -28.686 101.614 1.00 51.10 187 LEU B CA 1
ATOM 3461 C C . LEU B 2 186 ? 78.344 -30.139 102.032 1.00 51.10 187 LEU B C 1
ATOM 3462 O O . LEU B 2 186 ? 77.261 -30.731 102.093 1.00 51.10 187 LEU B O 1
ATOM 3467 N N . PRO B 2 187 ? 79.479 -30.753 102.319 1.00 28.48 188 PRO B N 1
ATOM 3468 C CA . PRO B 2 187 ? 79.459 -32.129 102.797 1.00 28.48 188 PRO B CA 1
ATOM 3469 C C . PRO B 2 187 ? 78.965 -32.227 104.223 1.00 28.48 188 PRO B C 1
ATOM 3470 O O . PRO B 2 187 ? 79.316 -31.421 105.083 1.00 28.48 188 PRO B O 1
ATOM 3474 N N . THR B 2 188 ? 78.154 -33.245 104.468 1.00 47.22 189 THR B N 1
ATOM 3475 C CA . THR B 2 188 ? 77.592 -33.490 105.779 1.00 47.22 189 THR B CA 1
ATOM 3476 C C . THR B 2 188 ? 78.529 -34.281 106.672 1.00 47.22 189 THR B C 1
ATOM 3477 O O . THR B 2 188 ? 78.265 -34.404 107.870 1.00 47.22 189 THR B O 1
ATOM 3481 N N . ARG B 2 189 ? 79.614 -34.814 106.123 1.00 51.57 190 ARG B N 1
ATOM 3482 C CA . ARG B 2 189 ? 80.513 -35.672 106.874 1.00 51.57 190 ARG B CA 1
ATOM 3483 C C . ARG B 2 189 ? 81.914 -35.514 106.313 1.00 51.57 190 ARG B C 1
ATOM 3484 O O . ARG B 2 189 ? 82.139 -34.763 105.365 1.00 51.57 190 ARG B O 1
ATOM 3492 N N . ILE B 2 190 ? 82.847 -36.279 106.882 1.00 80.63 191 ILE B N 1
ATOM 3493 C CA . ILE B 2 190 ? 84.256 -36.111 106.560 1.00 80.63 191 ILE B CA 1
ATOM 3494 C C . ILE B 2 190 ? 84.536 -36.641 105.163 1.00 80.63 191 ILE B C 1
ATOM 3495 O O . ILE B 2 190 ? 84.520 -37.851 104.909 1.00 80.63 191 ILE B O 1
ATOM 3500 N N . VAL B 2 191 ? 84.810 -35.719 104.256 1.00 57.93 192 VAL B N 1
ATOM 3501 C CA . VAL B 2 191 ? 84.915 -35.910 102.814 1.00 57.93 192 VAL B CA 1
ATOM 3502 C C . VAL B 2 191 ? 86.400 -35.827 102.462 1.00 57.93 192 VAL B C 1
ATOM 3503 O O . VAL B 2 191 ? 87.145 -35.236 103.253 1.00 57.93 192 VAL B O 1
ATOM 3507 N N . PRO B 2 192 ? 86.889 -36.477 101.381 1.00 73.41 193 PRO B N 1
ATOM 3508 C CA . PRO B 2 192 ? 88.344 -36.648 101.201 1.00 73.41 193 PRO B CA 1
ATOM 3509 C C . PRO B 2 192 ? 89.165 -35.383 101.114 1.00 73.41 193 PRO B C 1
ATOM 3510 O O . PRO B 2 192 ? 90.343 -35.403 101.496 1.00 73.41 193 PRO B O 1
ATOM 3514 N N . ASP B 2 193 ? 88.606 -34.279 100.650 1.00 115.90 194 ASP B N 1
ATOM 3515 C CA . ASP B 2 193 ? 89.484 -33.135 100.523 1.00 115.90 194 ASP B CA 1
ATOM 3516 C C . ASP B 2 193 ? 89.273 -32.097 101.614 1.00 115.90 194 ASP B C 1
ATOM 3517 O O . ASP B 2 193 ? 90.142 -31.244 101.793 1.00 115.90 194 ASP B O 1
ATOM 3522 N N . TRP B 2 194 ? 88.186 -32.140 102.385 1.00 81.06 195 TRP B N 1
ATOM 3523 C CA . TRP B 2 194 ? 88.254 -31.418 103.645 1.00 81.06 195 TRP B CA 1
ATOM 3524 C C . TRP B 2 194 ? 87.548 -32.163 104.759 1.00 81.06 195 TRP B C 1
ATOM 3525 O O . TRP B 2 194 ? 86.447 -32.685 104.589 1.00 81.06 195 TRP B O 1
ATOM 3536 N N . THR B 2 195 ? 88.202 -32.161 105.918 1.00 83.61 196 THR B N 1
ATOM 3537 C CA . THR B 2 195 ? 87.746 -32.822 107.130 1.00 83.61 196 THR B CA 1
ATOM 3538 C C . THR B 2 195 ? 87.338 -31.824 108.199 1.00 83.61 196 THR B C 1
ATOM 3539 O O . THR B 2 195 ? 86.453 -32.114 109.009 1.00 83.61 196 THR B O 1
ATOM 3543 N N . THR B 2 196 ? 87.983 -30.666 108.240 1.00 110.83 197 THR B N 1
ATOM 3544 C CA . THR B 2 196 ? 87.745 -29.706 109.302 1.00 110.83 197 THR B CA 1
ATOM 3545 C C . THR B 2 196 ? 86.753 -28.649 108.834 1.00 110.83 197 THR B C 1
ATOM 3546 O O . THR B 2 196 ? 86.779 -28.213 107.682 1.00 110.83 197 THR B O 1
ATOM 3550 N N . GLY B 2 197 ? 85.862 -28.250 109.733 1.00 81.31 198 GLY B N 1
ATOM 3551 C CA . GLY B 2 197 ? 84.882 -27.240 109.391 1.00 81.31 198 GLY B CA 1
ATOM 3552 C C . GLY B 2 197 ? 83.786 -27.786 108.514 1.00 81.31 198 GLY B C 1
ATOM 3553 O O . GLY B 2 197 ? 83.581 -27.289 107.400 1.00 81.31 198 GLY B O 1
ATOM 3554 N N . ILE B 2 198 ? 83.078 -28.811 108.981 1.00 91.08 199 ILE B N 1
ATOM 3555 C CA . ILE B 2 198 ? 82.162 -29.517 108.106 1.00 91.08 199 ILE B CA 1
ATOM 3556 C C . ILE B 2 198 ? 80.790 -28.859 108.189 1.00 91.08 199 ILE B C 1
ATOM 3557 O O . ILE B 2 198 ? 80.384 -28.360 109.248 1.00 91.08 199 ILE B O 1
ATOM 3562 N N . LEU B 2 199 ? 80.133 -28.747 107.032 1.00 47.50 200 LEU B N 1
ATOM 3563 C CA . LEU B 2 199 ? 78.749 -28.276 106.880 1.00 47.50 200 LEU B CA 1
ATOM 3564 C C . LEU B 2 199 ? 78.570 -26.848 107.420 1.00 47.50 200 LEU B C 1
ATOM 3565 O O . LEU B 2 199 ? 77.583 -26.508 108.074 1.00 47.50 200 LEU B O 1
ATOM 3570 N N . ASP B 2 200 ? 79.551 -26.001 107.124 1.00 114.30 201 ASP B N 1
ATOM 3571 C CA . ASP B 2 200 ? 79.664 -24.634 107.630 1.00 114.30 201 ASP B CA 1
ATOM 3572 C C . ASP B 2 200 ? 79.399 -23.667 106.483 1.00 114.30 201 ASP B C 1
ATOM 3573 O O . ASP B 2 200 ? 80.315 -23.310 105.744 1.00 114.30 201 ASP B O 1
ATOM 3578 N N . MET B 2 201 ? 78.150 -23.237 106.322 1.00 47.28 202 MET B N 1
ATOM 3579 C CA . MET B 2 201 ? 77.895 -22.240 105.291 1.00 47.28 202 MET B CA 1
ATOM 3580 C C . MET B 2 201 ? 78.188 -20.844 105.806 1.00 47.28 202 MET B C 1
ATOM 3581 O O . MET B 2 201 ? 78.570 -19.963 105.034 1.00 47.28 202 MET B O 1
ATOM 3586 N N . GLY B 2 202 ? 78.004 -20.623 107.098 1.00 62.23 203 GLY B N 1
ATOM 3587 C CA . GLY B 2 202 ? 78.225 -19.309 107.663 1.00 62.23 203 GLY B CA 1
ATOM 3588 C C . GLY B 2 202 ? 77.596 -19.222 109.034 1.00 62.23 203 GLY B C 1
ATOM 3589 O O . GLY B 2 202 ? 77.263 -20.234 109.639 1.00 62.23 203 GLY B O 1
ATOM 3590 N N . ALA B 2 203 ? 77.429 -17.996 109.502 1.00 48.53 204 ALA B N 1
ATOM 3591 C CA . ALA B 2 203 ? 76.945 -17.809 110.857 1.00 48.53 204 ALA B CA 1
ATOM 3592 C C . ALA B 2 203 ? 75.789 -16.838 110.867 1.00 48.53 204 ALA B C 1
ATOM 3593 O O . ALA B 2 203 ? 75.937 -15.698 110.428 1.00 48.53 204 ALA B O 1
ATOM 3595 N N . LEU B 2 204 ? 74.650 -17.292 111.359 1.00 50.93 205 LEU B N 1
ATOM 3596 C CA . LEU B 2 204 ? 73.685 -16.375 111.931 1.00 50.93 205 LEU B CA 1
ATOM 3597 C C . LEU B 2 204 ? 74.163 -15.943 113.303 1.00 50.93 205 LEU B C 1
ATOM 3598 O O . LEU B 2 204 ? 74.334 -16.768 114.201 1.00 50.93 205 LEU B O 1
ATOM 3603 N N . ASN B 2 205 ? 74.389 -14.647 113.466 1.00 69.01 206 ASN B N 1
ATOM 3604 C CA . ASN B 2 205 ? 74.725 -14.147 114.785 1.00 69.01 206 ASN B CA 1
ATOM 3605 C C . ASN B 2 205 ? 73.806 -13.004 115.168 1.00 69.01 206 ASN B C 1
ATOM 3606 O O . ASN B 2 205 ? 73.445 -12.159 114.342 1.00 69.01 206 ASN B O 1
ATOM 3611 N N . ILE B 2 206 ? 73.422 -13.015 116.441 1.00 32.58 207 ILE B N 1
ATOM 3612 C CA . ILE B 2 206 ? 72.348 -12.193 116.969 1.00 32.58 207 ILE B CA 1
ATOM 3613 C C . ILE B 2 206 ? 72.905 -11.288 118.054 1.00 32.58 207 ILE B C 1
ATOM 3614 O O . ILE B 2 206 ? 72.997 -11.670 119.223 1.00 32.58 207 ILE B O 1
ATOM 3619 N N . ARG B 2 207 ? 73.309 -10.089 117.664 1.00 46.33 208 ARG B N 1
ATOM 3620 C CA . ARG B 2 207 ? 73.890 -9.144 118.593 1.00 46.33 208 ARG B CA 1
ATOM 3621 C C . ARG B 2 207 ? 72.776 -8.353 119.257 1.00 46.33 208 ARG B C 1
ATOM 3622 O O . ARG B 2 207 ? 71.601 -8.514 118.934 1.00 46.33 208 ARG B O 1
ATOM 3630 N N . VAL B 2 208 ? 73.153 -7.490 120.187 1.00 46.25 209 VAL B N 1
ATOM 3631 C CA . VAL B 2 208 ? 72.215 -6.578 120.829 1.00 46.25 209 VAL B CA 1
ATOM 3632 C C . VAL B 2 208 ? 72.524 -5.160 120.373 1.00 46.25 209 VAL B C 1
ATOM 3633 O O . VAL B 2 208 ? 73.670 -4.723 120.444 1.00 46.25 209 VAL B O 1
ATOM 3637 N N . ILE B 2 209 ? 71.519 -4.437 119.892 1.00 66.78 210 ILE B N 1
ATOM 3638 C CA . ILE B 2 209 ? 71.714 -3.025 119.588 1.00 66.78 210 ILE B CA 1
ATOM 3639 C C . ILE B 2 209 ? 71.202 -2.144 120.715 1.00 66.78 210 ILE B C 1
ATOM 3640 O O . ILE B 2 209 ? 71.844 -1.154 121.076 1.00 66.78 210 ILE B O 1
ATOM 3645 N N . ALA B 2 210 ? 70.058 -2.486 121.298 1.00 55.40 211 ALA B N 1
ATOM 3646 C CA . ALA B 2 210 ? 69.647 -1.829 122.524 1.00 55.40 211 ALA B CA 1
ATOM 3647 C C . ALA B 2 210 ? 69.358 -2.897 123.562 1.00 55.40 211 ALA B C 1
ATOM 3648 O O . ALA B 2 210 ? 68.610 -3.850 123.271 1.00 55.40 211 ALA B O 1
ATOM 3650 N N . PRO B 2 211 ? 69.905 -2.783 124.765 1.00 51.18 212 PRO B N 1
ATOM 3651 C CA . PRO B 2 211 ? 69.580 -3.749 125.812 1.00 51.18 212 PRO B CA 1
ATOM 3652 C C . PRO B 2 211 ? 68.159 -3.556 126.310 1.00 51.18 212 PRO B C 1
ATOM 3653 O O . PRO B 2 211 ? 67.503 -2.556 126.006 1.00 51.18 212 PRO B O 1
ATOM 3657 N N . LEU B 2 212 ? 67.682 -4.537 127.072 1.00 37.88 213 LEU B N 1
ATOM 3658 C CA . LEU B 2 212 ? 66.355 -4.419 127.643 1.00 37.88 213 LEU B CA 1
ATOM 3659 C C . LEU B 2 212 ? 66.311 -3.331 128.698 1.00 37.88 213 LEU B C 1
ATOM 3660 O O . LEU B 2 212 ? 67.201 -3.211 129.543 1.00 37.88 213 LEU B O 1
ATOM 3665 N N . ARG B 2 213 ? 65.264 -2.529 128.632 1.00 69.63 214 ARG B N 1
ATOM 3666 C CA . ARG B 2 213 ? 65.050 -1.440 129.557 1.00 69.63 214 ARG B CA 1
ATOM 3667 C C . ARG B 2 213 ? 63.624 -1.525 130.067 1.00 69.63 214 ARG B C 1
ATOM 3668 O O . ARG B 2 213 ? 62.709 -1.876 129.321 1.00 69.63 214 ARG B O 1
ATOM 3676 N N . MET B 2 214 ? 63.448 -1.199 131.342 1.00 105.78 215 MET B N 1
ATOM 3677 C CA . MET B 2 214 ? 62.212 -1.484 132.052 1.00 105.78 215 MET B CA 1
ATOM 3678 C C . MET B 2 214 ? 62.208 -0.704 133.355 1.00 105.78 215 MET B C 1
ATOM 3679 O O . MET B 2 214 ? 63.162 0.003 133.682 1.00 105.78 215 MET B O 1
ATOM 3684 N N . SER B 2 215 ? 61.124 -0.859 134.106 1.00 111.63 216 SER B N 1
ATOM 3685 C CA . SER B 2 215 ? 61.045 -0.286 135.440 1.00 111.63 216 SER B CA 1
ATOM 3686 C C . SER B 2 215 ? 61.752 -1.182 136.449 1.00 111.63 216 SER B C 1
ATOM 3687 O O . SER B 2 215 ? 62.386 -2.176 136.095 1.00 111.63 216 SER B O 1
ATOM 3690 N N . ALA B 2 216 ? 61.638 -0.819 137.727 1.00 116.97 217 ALA B N 1
ATOM 3691 C CA . ALA B 2 216 ? 62.234 -1.642 138.773 1.00 116.97 217 ALA B CA 1
ATOM 3692 C C . ALA B 2 216 ? 61.484 -2.954 138.950 1.00 116.97 217 ALA B C 1
ATOM 3693 O O . ALA B 2 216 ? 62.097 -3.983 139.253 1.00 116.97 217 ALA B O 1
ATOM 3695 N N . THR B 2 217 ? 60.168 -2.946 138.754 1.00 155.31 218 THR B N 1
ATOM 3696 C CA . THR B 2 217 ? 59.351 -4.143 138.871 1.00 155.31 218 THR B CA 1
ATOM 3697 C C . THR B 2 217 ? 58.960 -4.716 137.519 1.00 155.31 218 THR B C 1
ATOM 3698 O O . THR B 2 217 ? 58.017 -5.508 137.442 1.00 155.31 218 THR B O 1
ATOM 3702 N N . GLY B 2 218 ? 59.664 -4.342 136.455 1.00 111.04 219 GLY B N 1
ATOM 3703 C CA . GLY B 2 218 ? 59.340 -4.833 135.139 1.00 111.04 219 GLY B CA 1
ATOM 3704 C C . GLY B 2 218 ? 59.812 -6.252 134.928 1.00 111.04 219 GLY B C 1
ATOM 3705 O O . GLY B 2 218 ? 60.561 -6.823 135.727 1.00 111.04 219 GLY B O 1
ATOM 3706 N N . PRO B 2 219 ? 59.350 -6.857 133.831 1.00 97.11 220 PRO B N 1
ATOM 3707 C CA . PRO B 2 219 ? 59.787 -8.219 133.497 1.00 97.11 220 PRO B CA 1
ATOM 3708 C C . PRO B 2 219 ? 61.217 -8.211 132.980 1.00 97.11 220 PRO B C 1
ATOM 3709 O O . PRO B 2 219 ? 61.520 -7.600 131.952 1.00 97.11 220 PRO B O 1
ATOM 3713 N N . THR B 2 220 ? 62.104 -8.903 133.697 1.00 76.34 221 THR B N 1
ATOM 3714 C CA . THR B 2 220 ? 63.531 -8.790 133.413 1.00 76.34 221 THR B CA 1
ATOM 3715 C C . THR B 2 220 ? 63.920 -9.569 132.166 1.00 76.34 221 THR B C 1
ATOM 3716 O O . THR B 2 220 ? 64.520 -9.019 131.240 1.00 76.34 221 THR B O 1
ATOM 3720 N N . THR B 2 221 ? 63.575 -10.849 132.119 1.00 96.11 222 THR B N 1
ATOM 3721 C CA . THR B 2 221 ? 64.036 -11.718 131.054 1.00 96.11 222 THR B CA 1
ATOM 3722 C C . THR B 2 221 ? 63.239 -11.497 129.776 1.00 96.11 222 THR B C 1
ATOM 3723 O O . THR B 2 221 ? 62.256 -10.755 129.741 1.00 96.11 222 THR B O 1
ATOM 3727 N N . CYS B 2 222 ? 63.690 -12.162 128.715 1.00 68.12 223 CYS B N 1
ATOM 3728 C CA . CYS B 2 222 ? 63.052 -12.127 127.400 1.00 68.12 223 CYS B CA 1
ATOM 3729 C C . CYS B 2 222 ? 63.561 -13.339 126.626 1.00 68.12 223 CYS B C 1
ATOM 3730 O O . CYS B 2 222 ? 64.758 -13.453 126.363 1.00 68.12 223 CYS B O 1
ATOM 3733 N N . ASN B 2 223 ? 62.654 -14.239 126.275 1.00 68.42 224 ASN B N 1
ATOM 3734 C CA . ASN B 2 223 ? 63.057 -15.468 125.612 1.00 68.42 224 ASN B CA 1
ATOM 3735 C C . ASN B 2 223 ? 63.034 -15.303 124.100 1.00 68.42 224 ASN B C 1
ATOM 3736 O O . ASN B 2 223 ? 62.091 -14.746 123.536 1.00 68.42 224 ASN B O 1
ATOM 3741 N N . VAL B 2 224 ? 64.083 -15.789 123.438 1.00 39.39 225 VAL B N 1
ATOM 3742 C CA . VAL B 2 224 ? 64.177 -15.750 121.984 1.00 39.39 225 VAL B CA 1
ATOM 3743 C C . VAL B 2 224 ? 64.348 -17.177 121.479 1.00 39.39 225 VAL B C 1
ATOM 3744 O O . VAL B 2 224 ? 65.179 -17.928 121.999 1.00 39.39 225 VAL B O 1
ATOM 3748 N N . VAL B 2 225 ? 63.554 -17.557 120.475 1.00 48.22 226 VAL B N 1
ATOM 3749 C CA . VAL B 2 225 ? 63.551 -18.903 119.911 1.00 48.22 226 VAL B CA 1
ATOM 3750 C C . VAL B 2 225 ? 63.770 -18.796 118.409 1.00 48.22 226 VAL B C 1
ATOM 3751 O O . VAL B 2 225 ? 63.114 -17.996 117.741 1.00 48.22 226 VAL B O 1
ATOM 3755 N N . VAL B 2 226 ? 64.677 -19.608 117.873 1.00 18.51 227 VAL B N 1
ATOM 3756 C CA . VAL B 2 226 ? 65.078 -19.557 116.473 1.00 18.51 227 VAL B CA 1
ATOM 3757 C C . VAL B 2 226 ? 64.619 -20.838 115.794 1.00 18.51 227 VAL B C 1
ATOM 3758 O O . VAL B 2 226 ? 64.947 -21.937 116.250 1.00 18.51 227 VAL B O 1
ATOM 3762 N N . PHE B 2 227 ? 63.873 -20.705 114.703 1.00 38.23 228 PHE B N 1
ATOM 3763 C CA . PHE B 2 227 ? 63.427 -21.839 113.909 1.00 38.23 228 PHE B CA 1
ATOM 3764 C C . PHE B 2 227 ? 64.099 -21.822 112.547 1.00 38.23 228 PHE B C 1
ATOM 3765 O O . PHE B 2 227 ? 64.424 -20.760 112.015 1.00 38.23 228 PHE B O 1
ATOM 3773 N N . ILE B 2 228 ? 64.278 -23.006 111.964 1.00 32.57 229 ILE B N 1
ATOM 3774 C CA . ILE B 2 228 ? 64.928 -23.107 110.664 1.00 32.57 229 ILE B CA 1
ATOM 3775 C C . ILE B 2 228 ? 64.177 -24.082 109.760 1.00 32.57 229 ILE B C 1
ATOM 3776 O O . ILE B 2 228 ? 63.738 -25.151 110.196 1.00 32.57 229 ILE B O 1
ATOM 3781 N N . LYS B 2 229 ? 63.952 -23.661 108.526 1.00 56.34 230 LYS B N 1
ATOM 3782 C CA . LYS B 2 229 ? 63.441 -24.473 107.440 1.00 56.34 230 LYS B CA 1
ATOM 3783 C C . LYS B 2 229 ? 64.557 -24.645 106.427 1.00 56.34 230 LYS B C 1
ATOM 3784 O O . LYS B 2 229 ? 65.477 -23.828 106.350 1.00 56.34 230 LYS B O 1
ATOM 3790 N N . LEU B 2 230 ? 64.483 -25.709 105.641 1.00 45.70 231 LEU B N 1
ATOM 3791 C CA . LEU B 2 230 ? 65.597 -26.113 104.817 1.00 45.70 231 LEU B CA 1
ATOM 3792 C C . LEU B 2 230 ? 65.110 -26.319 103.388 1.00 45.70 231 LEU B C 1
ATOM 3793 O O . LEU B 2 230 ? 65.412 -27.317 102.741 1.00 45.70 231 LEU B O 1
ATOM 3798 N N . ASN B 2 231 ? 64.354 -25.342 102.890 1.00 98.12 232 ASN B N 1
ATOM 3799 C CA . ASN B 2 231 ? 63.341 -25.566 101.862 1.00 98.12 232 ASN B CA 1
ATOM 3800 C C . ASN B 2 231 ? 63.830 -26.053 100.499 1.00 98.12 232 ASN B C 1
ATOM 3801 O O . ASN B 2 231 ? 63.476 -27.164 100.088 1.00 98.12 232 ASN B O 1
ATOM 3806 N N . ASN B 2 232 ? 64.652 -25.282 99.794 1.00 87.39 233 ASN B N 1
ATOM 3807 C CA . ASN B 2 232 ? 64.994 -25.642 98.423 1.00 87.39 233 ASN B CA 1
ATOM 3808 C C . ASN B 2 232 ? 66.213 -26.553 98.401 1.00 87.39 233 ASN B C 1
ATOM 3809 O O . ASN B 2 232 ? 67.171 -26.316 97.661 1.00 87.39 233 ASN B O 1
ATOM 3814 N N . SER B 2 233 ? 66.180 -27.612 99.197 1.00 57.15 234 SER B N 1
ATOM 3815 C CA . SER B 2 233 ? 67.356 -28.433 99.396 1.00 57.15 234 SER B CA 1
ATOM 3816 C C . SER B 2 233 ? 67.547 -29.395 98.241 1.00 57.15 234 SER B C 1
ATOM 3817 O O . SER B 2 233 ? 66.730 -29.479 97.325 1.00 57.15 234 SER B O 1
ATOM 3820 N N . GLU B 2 234 ? 68.690 -30.070 98.274 1.00 88.96 235 GLU B N 1
ATOM 3821 C CA . GLU B 2 234 ? 68.927 -31.302 97.543 1.00 88.96 235 GLU B CA 1
ATOM 3822 C C . GLU B 2 234 ? 70.115 -32.000 98.177 1.00 88.96 235 GLU B C 1
ATOM 3823 O O . GLU B 2 234 ? 71.067 -31.358 98.635 1.00 88.96 235 GLU B O 1
ATOM 3829 N N . PHE B 2 235 ? 70.023 -33.313 98.229 1.00 32.59 236 PHE B N 1
ATOM 3830 C CA . PHE B 2 235 ? 71.015 -34.167 98.838 1.00 32.59 236 PHE B CA 1
ATOM 3831 C C . PHE B 2 235 ? 71.564 -35.084 97.768 1.00 32.59 236 PHE B C 1
ATOM 3832 O O . PHE B 2 235 ? 70.814 -35.606 96.943 1.00 32.59 236 PHE B O 1
ATOM 3840 N N . THR B 2 236 ? 72.875 -35.271 97.768 1.00 61.72 237 THR B N 1
ATOM 3841 C CA . THR B 2 236 ? 73.443 -36.171 96.784 1.00 61.72 237 THR B CA 1
ATOM 3842 C C . THR B 2 236 ? 74.540 -36.987 97.434 1.00 61.72 237 THR B C 1
ATOM 3843 O O . THR B 2 236 ? 75.009 -36.674 98.531 1.00 61.72 237 THR B O 1
ATOM 3847 N N . GLY B 2 237 ? 74.949 -38.033 96.737 1.00 42.56 238 GLY B N 1
ATOM 3848 C CA . GLY B 2 237 ? 75.935 -38.926 97.292 1.00 42.56 238 GLY B CA 1
ATOM 3849 C C . GLY B 2 237 ? 75.369 -39.773 98.403 1.00 42.56 238 GLY B C 1
ATOM 3850 O O . GLY B 2 237 ? 75.666 -39.531 99.573 1.00 42.56 238 GLY B O 1
ATOM 3851 N N . THR B 2 238 ? 74.513 -40.727 98.055 1.00 63.94 239 THR B N 1
ATOM 3852 C CA . THR B 2 238 ? 73.982 -41.647 99.048 1.00 63.94 239 THR B CA 1
ATOM 3853 C C . THR B 2 238 ? 75.101 -42.508 99.610 1.00 63.94 239 THR B C 1
ATOM 3854 O O . THR B 2 238 ? 75.834 -43.164 98.870 1.00 63.94 239 THR B O 1
ATOM 3858 N N . SER B 2 239 ? 75.249 -42.482 100.925 1.00 78.06 240 SER B N 1
ATOM 3859 C CA . SER B 2 239 ? 76.365 -43.158 101.557 1.00 78.06 240 SER B CA 1
ATOM 3860 C C . SER B 2 239 ? 75.849 -43.837 102.812 1.00 78.06 240 SER B C 1
ATOM 3861 O O . SER B 2 239 ? 74.676 -43.718 103.161 1.00 78.06 240 SER B O 1
ATOM 3864 N N . SER B 2 240 ? 76.732 -44.565 103.478 1.00 43.46 241 SER B N 1
ATOM 3865 C CA . SER B 2 240 ? 76.329 -45.247 104.692 1.00 43.46 241 SER B CA 1
ATOM 3866 C C . SER B 2 240 ? 76.206 -44.254 105.834 1.00 43.46 241 SER B C 1
ATOM 3867 O O . SER B 2 240 ? 76.857 -43.210 105.855 1.00 43.46 241 SER B O 1
ATOM 3870 N N . GLY B 2 241 ? 75.346 -44.584 106.785 1.00 53.73 242 GLY B N 1
ATOM 3871 C CA . GLY B 2 241 ? 75.254 -43.759 107.966 1.00 53.73 242 GLY B CA 1
ATOM 3872 C C . GLY B 2 241 ? 76.366 -43.958 108.955 1.00 53.73 242 GLY B C 1
ATOM 3873 O O . GLY B 2 241 ? 76.486 -43.173 109.896 1.00 53.73 242 GLY B O 1
ATOM 3874 N N . LYS B 2 242 ? 77.185 -44.991 108.774 1.00 82.52 243 LYS B N 1
ATOM 3875 C CA . LYS B 2 242 ? 78.279 -45.225 109.701 1.00 82.52 243 LYS B CA 1
ATOM 3876 C C . LYS B 2 242 ? 79.499 -44.386 109.369 1.00 82.52 243 LYS B C 1
ATOM 3877 O O . LYS B 2 242 ? 80.459 -44.375 110.145 1.00 82.52 243 LYS B O 1
ATOM 3883 N N . PHE B 2 243 ? 79.490 -43.677 108.241 1.00 55.11 244 PHE B N 1
ATOM 3884 C CA . PHE B 2 243 ? 80.575 -42.745 107.984 1.00 55.11 244 PHE B CA 1
ATOM 3885 C C . PHE B 2 243 ? 80.270 -41.366 108.532 1.00 55.11 244 PHE B C 1
ATOM 3886 O O . PHE B 2 243 ? 81.178 -40.537 108.645 1.00 55.11 244 PHE B O 1
ATOM 3894 N N . TYR B 2 244 ? 79.012 -41.094 108.856 1.00 65.50 245 TYR B N 1
ATOM 3895 C CA . TYR B 2 244 ? 78.667 -39.846 109.510 1.00 65.50 245 TYR B CA 1
ATOM 3896 C C . TYR B 2 244 ? 79.137 -39.867 110.953 1.00 65.50 245 TYR B C 1
ATOM 3897 O O . TYR B 2 244 ? 78.757 -40.740 111.737 1.00 65.50 245 TYR B O 1
ATOM 3906 N N . ALA B 2 245 ? 79.956 -38.888 111.308 1.00 76.71 246 ALA B N 1
ATOM 3907 C CA . ALA B 2 245 ? 80.397 -38.713 112.676 1.00 76.71 246 ALA B CA 1
ATOM 3908 C C . ALA B 2 245 ? 79.614 -37.568 113.292 1.00 76.71 246 ALA B C 1
ATOM 3909 O O . ALA B 2 245 ? 78.996 -36.769 112.589 1.00 76.71 246 ALA B O 1
ATOM 3911 N N . SER B 2 246 ? 79.641 -37.510 114.619 1.00 107.62 247 SER B N 1
ATOM 3912 C CA . SER B 2 246 ? 78.935 -36.461 115.336 1.00 107.62 247 SER B CA 1
ATOM 3913 C C . SER B 2 246 ? 79.602 -35.116 115.097 1.00 107.62 247 SER B C 1
ATOM 3914 O O . SER B 2 246 ? 80.802 -35.038 114.826 1.00 107.62 247 SER B O 1
ATOM 3917 N N . GLN B 2 247 ? 78.810 -34.054 115.176 1.00 118.26 248 GLN B N 1
ATOM 3918 C CA . GLN B 2 247 ? 79.332 -32.713 114.979 1.00 118.26 248 GLN B CA 1
ATOM 3919 C C . GLN B 2 247 ? 80.181 -32.287 116.168 1.00 118.26 248 GLN B C 1
ATOM 3920 O O . GLN B 2 247 ? 80.116 -32.874 117.250 1.00 118.26 248 GLN B O 1
ATOM 3926 N N . ILE B 2 248 ? 80.993 -31.250 115.955 1.00 115.72 249 ILE B N 1
ATOM 3927 C CA . ILE B 2 248 ? 81.775 -30.693 117.046 1.00 115.72 249 ILE B CA 1
ATOM 3928 C C . ILE B 2 248 ? 80.836 -29.922 117.962 1.00 115.72 249 ILE B C 1
ATOM 3929 O O . ILE B 2 248 ? 79.915 -29.236 117.498 1.00 115.72 249 ILE B O 1
ATOM 3934 N N . ARG B 2 249 ? 81.058 -30.055 119.277 1.00 158.86 250 ARG B N 1
ATOM 3935 C CA . ARG B 2 249 ? 80.094 -29.611 120.283 1.00 158.86 250 ARG B CA 1
ATOM 3936 C C . ARG B 2 249 ? 79.891 -28.102 120.267 1.00 158.86 250 ARG B C 1
ATOM 3937 O O . ARG B 2 249 ? 78.750 -27.637 120.383 1.00 158.86 250 ARG B O 1
ATOM 3945 N N . ALA B 2 250 ? 80.978 -27.340 120.109 1.00 144.74 251 ALA B N 1
ATOM 3946 C CA . ALA B 2 250 ? 81.000 -25.869 120.067 1.00 144.74 251 ALA B CA 1
ATOM 3947 C C . ALA B 2 250 ? 80.351 -25.212 121.287 1.00 144.74 251 ALA B C 1
ATOM 3948 O O . ALA B 2 250 ? 81.034 -24.610 122.116 1.00 144.74 251 ALA B O 1
ATOM 3950 N N . ASN C 3 2 ? 109.041 -11.404 45.457 1.00 66.58 2 ASN C N 1
ATOM 3951 C CA . ASN C 3 2 ? 109.543 -10.286 46.243 1.00 66.58 2 ASN C CA 1
ATOM 3952 C C . ASN C 3 2 ? 109.446 -8.932 45.589 1.00 66.58 2 ASN C C 1
ATOM 3953 O O . ASN C 3 2 ? 110.428 -8.453 45.051 1.00 66.58 2 ASN C O 1
ATOM 3958 N N . PRO C 3 3 ? 108.289 -8.289 45.651 1.00 64.57 3 PRO C N 1
ATOM 3959 C CA . PRO C 3 3 ? 108.263 -6.853 45.393 1.00 64.57 3 PRO C CA 1
ATOM 3960 C C . PRO C 3 3 ? 109.058 -6.137 46.468 1.00 64.57 3 PRO C C 1
ATOM 3961 O O . PRO C 3 3 ? 108.993 -6.487 47.644 1.00 64.57 3 PRO C O 1
ATOM 3965 N N . SER C 3 4 ? 109.854 -5.163 46.058 1.00 68.42 4 SER C N 1
ATOM 3966 C CA . SER C 3 4 ? 110.582 -4.362 47.025 1.00 68.42 4 SER C CA 1
ATOM 3967 C C . SER C 3 4 ? 109.713 -3.201 47.478 1.00 68.42 4 SER C C 1
ATOM 3968 O O . SER C 3 4 ? 109.219 -2.422 46.661 1.00 68.42 4 SER C O 1
ATOM 3971 N N . TYR C 3 5 ? 109.510 -3.103 48.782 1.00 65.26 5 TYR C N 1
ATOM 3972 C CA . TYR C 3 5 ? 108.717 -2.032 49.373 1.00 65.26 5 TYR C CA 1
ATOM 3973 C C . TYR C 3 5 ? 109.672 -0.885 49.660 1.00 65.26 5 TYR C C 1
ATOM 3974 O O . TYR C 3 5 ? 110.520 -0.974 50.543 1.00 65.26 5 TYR C O 1
ATOM 3983 N N . GLN C 3 6 ? 109.532 0.196 48.908 1.00 76.30 6 GLN C N 1
ATOM 3984 C CA . GLN C 3 6 ? 110.472 1.295 48.995 1.00 76.30 6 GLN C CA 1
ATOM 3985 C C . GLN C 3 6 ? 109.857 2.570 49.541 1.00 76.30 6 GLN C C 1
ATOM 3986 O O . GLN C 3 6 ? 110.538 3.595 49.570 1.00 76.30 6 GLN C O 1
ATOM 3992 N N . GLN C 3 7 ? 108.605 2.539 49.981 1.00 109.11 7 GLN C N 1
ATOM 3993 C CA . GLN C 3 7 ? 107.988 3.729 50.542 1.00 109.11 7 GLN C CA 1
ATOM 3994 C C . GLN C 3 7 ? 108.515 3.990 51.948 1.00 109.11 7 GLN C C 1
ATOM 3995 O O . GLN C 3 7 ? 109.079 3.107 52.597 1.00 109.11 7 GLN C O 1
ATOM 4001 N N . SER C 3 8 ? 108.324 5.219 52.418 1.00 84.80 8 SER C N 1
ATOM 4002 C CA . SER C 3 8 ? 108.893 5.605 53.700 1.00 84.80 8 SER C CA 1
ATOM 4003 C C . SER C 3 8 ? 108.070 5.046 54.851 1.00 84.80 8 SER C C 1
ATOM 4004 O O . SER C 3 8 ? 106.832 5.027 54.788 1.00 84.80 8 SER C O 1
ATOM 4007 N N . PRO C 3 9 ? 108.719 4.577 55.904 1.00 41.94 9 PRO C N 1
ATOM 4008 C CA . PRO C 3 9 ? 108.009 3.920 56.996 1.00 41.94 9 PRO C CA 1
ATOM 4009 C C . PRO C 3 9 ? 107.662 4.879 58.127 1.00 41.94 9 PRO C C 1
ATOM 4010 O O . PRO C 3 9 ? 108.013 6.056 58.097 1.00 41.94 9 PRO C O 1
ATOM 4014 N N . ARG C 3 10 ? 106.986 4.354 59.147 1.00 74.67 10 ARG C N 1
ATOM 4015 C CA . ARG C 3 10 ? 106.442 5.177 60.221 1.00 74.67 10 ARG C CA 1
ATOM 4016 C C . ARG C 3 10 ? 107.563 5.702 61.129 1.00 74.67 10 ARG C C 1
ATOM 4017 O O . ARG C 3 10 ? 108.729 5.345 60.987 1.00 74.67 10 ARG C O 1
ATOM 4025 N N . HIS C 3 11 ? 107.212 6.606 62.049 1.00 90.02 11 HIS C N 1
ATOM 4026 C CA . HIS C 3 11 ? 108.192 7.509 62.656 1.00 90.02 11 HIS C CA 1
ATOM 4027 C C . HIS C 3 11 ? 107.922 7.765 64.142 1.00 90.02 11 HIS C C 1
ATOM 4028 O O . HIS C 3 11 ? 107.952 8.909 64.585 1.00 90.02 11 HIS C O 1
ATOM 4035 N N . PHE C 3 12 ? 107.728 6.723 64.944 1.00 121.11 12 PHE C N 1
ATOM 4036 C CA . PHE C 3 12 ? 106.964 6.814 66.187 1.00 121.11 12 PHE C CA 1
ATOM 4037 C C . PHE C 3 12 ? 107.666 7.473 67.378 1.00 121.11 12 PHE C C 1
ATOM 4038 O O . PHE C 3 12 ? 108.676 8.171 67.267 1.00 121.11 12 PHE C O 1
ATOM 4046 N N . VAL C 3 13 ? 107.082 7.185 68.541 1.00 55.96 13 VAL C N 1
ATOM 4047 C CA . VAL C 3 13 ? 107.705 7.346 69.851 1.00 55.96 13 VAL C CA 1
ATOM 4048 C C . VAL C 3 13 ? 107.578 6.028 70.615 1.00 55.96 13 VAL C C 1
ATOM 4049 O O . VAL C 3 13 ? 106.474 5.482 70.701 1.00 55.96 13 VAL C O 1
ATOM 4053 N N . PRO C 3 14 ? 108.653 5.489 71.189 1.00 55.29 14 PRO C N 1
ATOM 4054 C CA . PRO C 3 14 ? 108.499 4.394 72.143 1.00 55.29 14 PRO C CA 1
ATOM 4055 C C . PRO C 3 14 ? 108.097 4.901 73.511 1.00 55.29 14 PRO C C 1
ATOM 4056 O O . PRO C 3 14 ? 108.480 5.996 73.920 1.00 55.29 14 PRO C O 1
ATOM 4060 N N . THR C 3 15 ? 107.334 4.087 74.229 1.00 73.48 15 THR C N 1
ATOM 4061 C CA . THR C 3 15 ? 107.149 4.262 75.660 1.00 73.48 15 THR C CA 1
ATOM 4062 C C . THR C 3 15 ? 107.239 2.904 76.312 1.00 73.48 15 THR C C 1
ATOM 4063 O O . THR C 3 15 ? 106.941 1.899 75.685 1.00 73.48 15 THR C O 1
ATOM 4067 N N . GLY C 3 16 ? 107.645 2.875 77.569 1.00 57.79 16 GLY C N 1
ATOM 4068 C CA . GLY C 3 16 ? 107.891 1.582 78.165 1.00 57.79 16 GLY C CA 1
ATOM 4069 C C . GLY C 3 16 ? 106.671 0.843 78.648 1.00 57.79 16 GLY C C 1
ATOM 4070 O O . GLY C 3 16 ? 106.738 -0.375 78.827 1.00 57.79 16 GLY C O 1
ATOM 4071 N N . MET C 3 17 ? 105.556 1.528 78.849 1.00 77.79 17 MET C N 1
ATOM 4072 C CA . MET C 3 17 ? 104.464 0.936 79.599 1.00 77.79 17 MET C CA 1
ATOM 4073 C C . MET C 3 17 ? 103.153 1.572 79.172 1.00 77.79 17 MET C C 1
ATOM 4074 O O . MET C 3 17 ? 103.122 2.742 78.790 1.00 77.79 17 MET C O 1
ATOM 4079 N N . HIS C 3 18 ? 102.079 0.789 79.213 1.00 79.39 18 HIS C N 1
ATOM 4080 C CA . HIS C 3 18 ? 100.745 1.331 79.019 1.00 79.39 18 HIS C CA 1
ATOM 4081 C C . HIS C 3 18 ? 100.316 2.152 80.226 1.00 79.39 18 HIS C C 1
ATOM 4082 O O . HIS C 3 18 ? 101.016 2.236 81.235 1.00 79.39 18 HIS C O 1
ATOM 4089 N N . SER C 3 19 ? 99.134 2.744 80.120 1.00 90.38 19 SER C N 1
ATOM 4090 C CA . SER C 3 19 ? 98.672 3.640 81.165 1.00 90.38 19 SER C CA 1
ATOM 4091 C C . SER C 3 19 ? 98.244 2.863 82.399 1.00 90.38 19 SER C C 1
ATOM 4092 O O . SER C 3 19 ? 97.553 1.847 82.307 1.00 90.38 19 SER C O 1
ATOM 4095 N N . LEU C 3 20 ? 98.681 3.342 83.560 1.00 43.12 20 LEU C N 1
ATOM 4096 C CA . LEU C 3 20 ? 98.186 2.833 84.829 1.00 43.12 20 LEU C CA 1
ATOM 4097 C C . LEU C 3 20 ? 96.922 3.559 85.245 1.00 43.12 20 LEU C C 1
ATOM 4098 O O . LEU C 3 20 ? 96.094 3.009 85.973 1.00 43.12 20 LEU C O 1
ATOM 4103 N N . ALA C 3 21 ? 96.766 4.797 84.795 1.00 53.50 21 ALA C N 1
ATOM 4104 C CA . ALA C 3 21 ? 95.669 5.621 85.273 1.00 53.50 21 ALA C CA 1
ATOM 4105 C C . ALA C 3 21 ? 94.365 5.270 84.582 1.00 53.50 21 ALA C C 1
ATOM 4106 O O . ALA C 3 21 ? 93.316 5.210 85.227 1.00 53.50 21 ALA C O 1
ATOM 4108 N N . LEU C 3 22 ? 94.410 5.034 83.278 1.00 52.28 22 LEU C N 1
ATOM 4109 C CA . LEU C 3 22 ? 93.194 4.895 82.493 1.00 52.28 22 LEU C CA 1
ATOM 4110 C C . LEU C 3 22 ? 92.524 3.554 82.740 1.00 52.28 22 LEU C C 1
ATOM 4111 O O . LEU C 3 22 ? 93.183 2.519 82.839 1.00 52.28 22 LEU C O 1
ATOM 4116 N N . GLY C 3 23 ? 91.201 3.584 82.854 1.00 42.94 23 GLY C N 1
ATOM 4117 C CA . GLY C 3 23 ? 90.489 2.359 83.112 1.00 42.94 23 GLY C CA 1
ATOM 4118 C C . GLY C 3 23 ? 89.127 2.160 82.485 1.00 42.94 23 GLY C C 1
ATOM 4119 O O . GLY C 3 23 ? 88.450 1.202 82.860 1.00 42.94 23 GLY C O 1
ATOM 4120 N N . THR C 3 24 ? 88.671 3.016 81.566 1.00 99.25 24 THR C N 1
ATOM 4121 C CA . THR C 3 24 ? 87.325 2.782 81.056 1.00 99.25 24 THR C CA 1
ATOM 4122 C C . THR C 3 24 ? 87.281 2.467 79.569 1.00 99.25 24 THR C C 1
ATOM 4123 O O . THR C 3 24 ? 86.958 1.342 79.176 1.00 99.25 24 THR C O 1
ATOM 4127 N N . ASN C 3 25 ? 87.605 3.448 78.727 1.00 76.33 25 ASN C N 1
ATOM 4128 C CA . ASN C 3 25 ? 87.263 3.378 77.308 1.00 76.33 25 ASN C CA 1
ATOM 4129 C C . ASN C 3 25 ? 88.513 3.034 76.509 1.00 76.33 25 ASN C C 1
ATOM 4130 O O . ASN C 3 25 ? 88.959 3.769 75.628 1.00 76.33 25 ASN C O 1
ATOM 4135 N N . LEU C 3 26 ? 89.064 1.872 76.809 1.00 68.58 26 LEU C N 1
ATOM 4136 C CA . LEU C 3 26 ? 90.458 1.663 76.464 1.00 68.58 26 LEU C CA 1
ATOM 4137 C C . LEU C 3 26 ? 90.804 0.190 76.388 1.00 68.58 26 LEU C C 1
ATOM 4138 O O . LEU C 3 26 ? 90.885 -0.484 77.416 1.00 68.58 26 LEU C O 1
ATOM 4143 N N . VAL C 3 27 ? 91.029 -0.309 75.176 1.00 52.97 27 VAL C N 1
ATOM 4144 C CA . VAL C 3 27 ? 91.373 -1.710 75.008 1.00 52.97 27 VAL C CA 1
ATOM 4145 C C . VAL C 3 27 ? 92.821 -1.914 75.404 1.00 52.97 27 VAL C C 1
ATOM 4146 O O . VAL C 3 27 ? 93.736 -1.503 74.687 1.00 52.97 27 VAL C O 1
ATOM 4150 N N . GLU C 3 28 ? 93.039 -2.563 76.540 1.00 128.70 28 GLU C N 1
ATOM 4151 C CA . GLU C 3 28 ? 94.373 -2.671 77.131 1.00 128.70 28 GLU C CA 1
ATOM 4152 C C . GLU C 3 28 ? 95.056 -3.966 76.733 1.00 128.70 28 GLU C C 1
ATOM 4153 O O . GLU C 3 28 ? 94.650 -5.044 77.199 1.00 128.70 28 GLU C O 1
ATOM 4159 N N . PRO C 3 29 ? 96.101 -3.920 75.909 1.00 33.42 29 PRO C N 1
ATOM 4160 C CA . PRO C 3 29 ? 96.733 -5.161 75.471 1.00 33.42 29 PRO C CA 1
ATOM 4161 C C . PRO C 3 29 ? 97.666 -5.704 76.532 1.00 33.42 29 PRO C C 1
ATOM 4162 O O . PRO C 3 29 ? 98.273 -4.960 77.300 1.00 33.42 29 PRO C O 1
ATOM 4166 N N . LEU C 3 30 ? 97.762 -7.026 76.570 1.00 67.52 30 LEU C N 1
ATOM 4167 C CA . LEU C 3 30 ? 98.405 -7.735 77.658 1.00 67.52 30 LEU C CA 1
ATOM 4168 C C . LEU C 3 30 ? 99.062 -8.977 77.101 1.00 67.52 30 LEU C C 1
ATOM 4169 O O . LEU C 3 30 ? 99.024 -9.243 75.898 1.00 67.52 30 LEU C O 1
ATOM 4174 N N . HIS C 3 31 ? 99.656 -9.745 78.001 1.00 71.79 31 HIS C N 1
ATOM 4175 C CA . HIS C 3 31 ? 100.120 -11.089 77.697 1.00 71.79 31 HIS C CA 1
ATOM 4176 C C . HIS C 3 31 ? 99.364 -12.032 78.615 1.00 71.79 31 HIS C C 1
ATOM 4177 O O . HIS C 3 31 ? 99.710 -12.223 79.778 1.00 71.79 31 HIS C O 1
ATOM 4184 N N . ALA C 3 32 ? 98.300 -12.602 78.075 1.00 48.90 32 ALA C N 1
ATOM 4185 C CA . ALA C 3 32 ? 97.463 -13.486 78.862 1.00 48.90 32 ALA C CA 1
ATOM 4186 C C . ALA C 3 32 ? 98.180 -14.798 79.113 1.00 48.90 32 ALA C C 1
ATOM 4187 O O . ALA C 3 32 ? 98.804 -15.370 78.219 1.00 48.90 32 ALA C O 1
ATOM 4189 N N . LEU C 3 33 ? 98.093 -15.269 80.350 1.00 40.64 33 LEU C N 1
ATOM 4190 C CA . LEU C 3 33 ? 98.557 -16.595 80.714 1.00 40.64 33 LEU C CA 1
ATOM 4191 C C . LEU C 3 33 ? 97.461 -17.637 80.543 1.00 40.64 33 LEU C C 1
ATOM 4192 O O . LEU C 3 33 ? 97.441 -18.637 81.258 1.00 40.64 33 LEU C O 1
ATOM 4197 N N . ARG C 3 34 ? 96.524 -17.385 79.640 1.00 85.77 34 ARG C N 1
ATOM 4198 C CA . ARG C 3 34 ? 95.464 -18.311 79.304 1.00 85.77 34 ARG C CA 1
ATOM 4199 C C . ARG C 3 34 ? 95.917 -19.116 78.090 1.00 85.77 34 ARG C C 1
ATOM 4200 O O . ARG C 3 34 ? 96.978 -18.858 77.523 1.00 85.77 34 ARG C O 1
ATOM 4208 N N . LEU C 3 35 ? 95.135 -20.119 77.698 1.00 50.42 35 LEU C N 1
ATOM 4209 C CA . LEU C 3 35 ? 95.518 -20.875 76.513 1.00 50.42 35 LEU C CA 1
ATOM 4210 C C . LEU C 3 35 ? 94.749 -20.418 75.278 1.00 50.42 35 LEU C C 1
ATOM 4211 O O . LEU C 3 35 ? 95.205 -20.625 74.151 1.00 50.42 35 LEU C O 1
ATOM 4216 N N . ASP C 3 36 ? 93.606 -19.773 75.466 1.00 116.28 36 ASP C N 1
ATOM 4217 C CA . ASP C 3 36 ? 92.798 -19.266 74.367 1.00 116.28 36 ASP C CA 1
ATOM 4218 C C . ASP C 3 36 ? 92.897 -17.752 74.302 1.00 116.28 36 ASP C C 1
ATOM 4219 O O . ASP C 3 36 ? 92.814 -17.071 75.326 1.00 116.28 36 ASP C O 1
ATOM 4224 N N . ALA C 3 37 ? 93.063 -17.224 73.095 1.00 95.39 37 ALA C N 1
ATOM 4225 C CA . ALA C 3 37 ? 93.236 -15.787 72.950 1.00 95.39 37 ALA C CA 1
ATOM 4226 C C . ALA C 3 37 ? 91.922 -15.025 73.001 1.00 95.39 37 ALA C C 1
ATOM 4227 O O . ALA C 3 37 ? 91.932 -13.810 73.217 1.00 95.39 37 ALA C O 1
ATOM 4229 N N . ALA C 3 38 ? 90.799 -15.696 72.787 1.00 82.17 38 ALA C N 1
ATOM 4230 C CA . ALA C 3 38 ? 89.493 -15.075 72.930 1.00 82.17 38 ALA C CA 1
ATOM 4231 C C . ALA C 3 38 ? 88.822 -15.439 74.242 1.00 82.17 38 ALA C C 1
ATOM 4232 O O . ALA C 3 38 ? 87.654 -15.094 74.442 1.00 82.17 38 ALA C O 1
ATOM 4234 N N . GLY C 3 39 ? 89.529 -16.129 75.132 1.00 114.66 39 GLY C N 1
ATOM 4235 C CA . GLY C 3 39 ? 88.907 -16.627 76.336 1.00 114.66 39 GLY C CA 1
ATOM 4236 C C . GLY C 3 39 ? 88.738 -15.546 77.385 1.00 114.66 39 GLY C C 1
ATOM 4237 O O . GLY C 3 39 ? 89.617 -14.719 77.617 1.00 114.66 39 GLY C O 1
ATOM 4238 N N . THR C 3 40 ? 87.576 -15.565 78.024 1.00 108.20 40 THR C N 1
ATOM 4239 C CA . THR C 3 40 ? 87.247 -14.628 79.081 1.00 108.20 40 THR C CA 1
ATOM 4240 C C . THR C 3 40 ? 86.538 -15.434 80.151 1.00 108.20 40 THR C C 1
ATOM 4241 O O . THR C 3 40 ? 85.812 -16.377 79.828 1.00 108.20 40 THR C O 1
ATOM 4245 N N . THR C 3 41 ? 86.792 -15.096 81.416 1.00 95.49 41 THR C N 1
ATOM 4246 C CA . THR C 3 41 ? 86.150 -15.800 82.518 1.00 95.49 41 THR C CA 1
ATOM 4247 C C . THR C 3 41 ? 84.640 -15.602 82.471 1.00 95.49 41 THR C C 1
ATOM 4248 O O . THR C 3 41 ? 84.138 -14.532 82.120 1.00 95.49 41 THR C O 1
ATOM 4252 N N . GLN C 3 42 ? 83.915 -16.677 82.742 1.00 80.48 42 GLN C N 1
ATOM 4253 C CA . GLN C 3 42 ? 82.485 -16.691 82.533 1.00 80.48 42 GLN C CA 1
ATOM 4254 C C . GLN C 3 42 ? 81.764 -16.948 83.840 1.00 80.48 42 GLN C C 1
ATOM 4255 O O . GLN C 3 42 ? 82.299 -17.569 84.760 1.00 80.48 42 GLN C O 1
ATOM 4261 N N . HIS C 3 43 ? 80.535 -16.466 83.900 1.00 54.78 43 HIS C N 1
ATOM 4262 C CA . HIS C 3 43 ? 79.735 -16.532 85.112 1.00 54.78 43 HIS C CA 1
ATOM 4263 C C . HIS C 3 43 ? 78.476 -17.324 84.819 1.00 54.78 43 HIS C C 1
ATOM 4264 O O . HIS C 3 43 ? 77.530 -16.782 84.220 1.00 54.78 43 HIS C O 1
ATOM 4271 N N . PRO C 3 44 ? 78.412 -18.596 85.209 1.00 74.95 44 PRO C N 1
ATOM 4272 C CA . PRO C 3 44 ? 77.192 -19.384 85.002 1.00 74.95 44 PRO C CA 1
ATOM 4273 C C . PRO C 3 44 ? 76.046 -18.931 85.899 1.00 74.95 44 PRO C C 1
ATOM 4274 O O . PRO C 3 44 ? 76.136 -17.933 86.614 1.00 74.95 44 PRO C O 1
ATOM 4278 N N . VAL C 3 45 ? 74.944 -19.686 85.848 1.00 101.12 45 VAL C N 1
ATOM 4279 C CA . VAL C 3 45 ? 73.676 -19.185 86.376 1.00 101.12 45 VAL C CA 1
ATOM 4280 C C . VAL C 3 45 ? 73.670 -19.110 87.899 1.00 101.12 45 VAL C C 1
ATOM 4281 O O . VAL C 3 45 ? 72.912 -18.321 88.481 1.00 101.12 45 VAL C O 1
ATOM 4285 N N . GLY C 3 46 ? 74.516 -19.897 88.566 1.00 89.43 46 GLY C N 1
ATOM 4286 C CA . GLY C 3 46 ? 74.636 -19.791 90.007 1.00 89.43 46 GLY C CA 1
ATOM 4287 C C . GLY C 3 46 ? 75.867 -19.090 90.496 1.00 89.43 46 GLY C C 1
ATOM 4288 O O . GLY C 3 46 ? 75.979 -18.802 91.689 1.00 89.43 46 GLY C O 1
ATOM 4289 N N . CYS C 3 47 ? 76.807 -18.822 89.595 1.00 91.00 47 CYS C N 1
ATOM 4290 C CA . CYS C 3 47 ? 77.968 -17.989 89.857 1.00 91.00 47 CYS C CA 1
ATOM 4291 C C . CYS C 3 47 ? 77.723 -16.543 89.467 1.00 91.00 47 CYS C C 1
ATOM 4292 O O . CYS C 3 47 ? 78.680 -15.816 89.188 1.00 91.00 47 CYS C O 1
ATOM 4295 N N . ALA C 3 48 ? 76.467 -16.124 89.420 1.00 89.58 48 ALA C N 1
ATOM 4296 C CA . ALA C 3 48 ? 76.125 -14.841 88.842 1.00 89.58 48 ALA C CA 1
ATOM 4297 C C . ALA C 3 48 ? 76.446 -13.715 89.823 1.00 89.58 48 ALA C C 1
ATOM 4298 O O . ALA C 3 48 ? 76.390 -13.912 91.040 1.00 89.58 48 ALA C O 1
ATOM 4300 N N . PRO C 3 49 ? 76.807 -12.541 89.330 1.00 109.34 49 PRO C N 1
ATOM 4301 C CA . PRO C 3 49 ? 77.072 -11.413 90.226 1.00 109.34 49 PRO C CA 1
ATOM 4302 C C . PRO C 3 49 ? 75.794 -10.769 90.721 1.00 109.34 49 PRO C C 1
ATOM 4303 O O . PRO C 3 49 ? 75.121 -10.066 89.961 1.00 109.34 49 PRO C O 1
ATOM 4307 N N . ASP C 3 50 ? 75.450 -10.982 91.987 1.00 141.66 50 ASP C N 1
ATOM 4308 C CA . ASP C 3 50 ? 74.238 -10.372 92.518 1.00 141.66 50 ASP C CA 1
ATOM 4309 C C . ASP C 3 50 ? 74.414 -8.885 92.775 1.00 141.66 50 ASP C C 1
ATOM 4310 O O . ASP C 3 50 ? 73.468 -8.109 92.599 1.00 141.66 50 ASP C O 1
ATOM 4315 N N . GLU C 3 51 ? 75.603 -8.466 93.177 1.00 129.23 51 GLU C N 1
ATOM 4316 C CA . GLU C 3 51 ? 75.853 -7.079 93.534 1.00 129.23 51 GLU C CA 1
ATOM 4317 C C . GLU C 3 51 ? 76.693 -6.414 92.458 1.00 129.23 51 GLU C C 1
ATOM 4318 O O . GLU C 3 51 ? 77.855 -6.778 92.260 1.00 129.23 51 GLU C O 1
ATOM 4324 N N . ASP C 3 52 ? 76.099 -5.443 91.771 1.00 114.11 52 ASP C N 1
ATOM 4325 C CA . ASP C 3 52 ? 76.852 -4.531 90.918 1.00 114.11 52 ASP C CA 1
ATOM 4326 C C . ASP C 3 52 ? 77.714 -3.656 91.812 1.00 114.11 52 ASP C C 1
ATOM 4327 O O . ASP C 3 52 ? 77.215 -2.980 92.711 1.00 114.11 52 ASP C O 1
ATOM 4332 N N . MET C 3 53 ? 79.021 -3.694 91.593 1.00 100.54 53 MET C N 1
ATOM 4333 C CA . MET C 3 53 ? 79.899 -2.835 92.365 1.00 100.54 53 MET C CA 1
ATOM 4334 C C . MET C 3 53 ? 79.813 -1.420 91.802 1.00 100.54 53 MET C C 1
ATOM 4335 O O . MET C 3 53 ? 79.993 -1.184 90.602 1.00 100.54 53 MET C O 1
ATOM 4340 N N . THR C 3 54 ? 79.401 -0.494 92.658 1.00 59.07 54 THR C N 1
ATOM 4341 C CA . THR C 3 54 ? 78.868 0.797 92.254 1.00 59.07 54 THR C CA 1
ATOM 4342 C C . THR C 3 54 ? 78.792 1.666 93.497 1.00 59.07 54 THR C C 1
ATOM 4343 O O . THR C 3 54 ? 78.355 1.193 94.545 1.00 59.07 54 THR C O 1
ATOM 4347 N N . VAL C 3 55 ? 79.239 2.919 93.384 1.00 40.57 55 VAL C N 1
ATOM 4348 C CA . VAL C 3 55 ? 79.244 3.831 94.525 1.00 40.57 55 VAL C CA 1
ATOM 4349 C C . VAL C 3 55 ? 77.826 4.135 94.982 1.00 40.57 55 VAL C C 1
ATOM 4350 O O . VAL C 3 55 ? 77.553 4.222 96.181 1.00 40.57 55 VAL C O 1
ATOM 4354 N N . SER C 3 56 ? 76.884 4.237 94.049 1.00 66.47 56 SER C N 1
ATOM 4355 C CA . SER C 3 56 ? 75.520 4.569 94.441 1.00 66.47 56 SER C CA 1
ATOM 4356 C C . SER C 3 56 ? 74.771 3.358 94.984 1.00 66.47 56 SER C C 1
ATOM 4357 O O . SER C 3 56 ? 73.593 3.469 95.334 1.00 66.47 56 SER C O 1
ATOM 4360 N N . SER C 3 57 ? 75.417 2.192 95.034 1.00 55.01 57 SER C N 1
ATOM 4361 C CA . SER C 3 57 ? 74.828 1.032 95.687 1.00 55.01 57 SER C CA 1
ATOM 4362 C C . SER C 3 57 ? 75.544 0.685 96.982 1.00 55.01 57 SER C C 1
ATOM 4363 O O . SER C 3 57 ? 74.963 0.025 97.844 1.00 55.01 57 SER C O 1
ATOM 4366 N N . ILE C 3 58 ? 76.797 1.100 97.129 1.00 44.94 58 ILE C N 1
ATOM 4367 C CA . ILE C 3 58 ? 77.506 0.967 98.394 1.00 44.94 58 ILE C CA 1
ATOM 4368 C C . ILE C 3 58 ? 77.135 2.091 99.346 1.00 44.94 58 ILE C C 1
ATOM 4369 O O . ILE C 3 58 ? 76.853 1.855 100.521 1.00 44.94 58 ILE C O 1
ATOM 4374 N N . ALA C 3 59 ? 77.089 3.317 98.836 1.00 46.82 59 ALA C N 1
ATOM 4375 C CA . ALA C 3 59 ? 76.715 4.463 99.648 1.00 46.82 59 ALA C CA 1
ATOM 4376 C C . ALA C 3 59 ? 75.237 4.466 99.988 1.00 46.82 59 ALA C C 1
ATOM 4377 O O . ALA C 3 59 ? 74.824 5.177 100.904 1.00 46.82 59 ALA C O 1
ATOM 4379 N N . SER C 3 60 ? 74.424 3.694 99.275 1.00 67.85 60 SER C N 1
ATOM 4380 C CA . SER C 3 60 ? 73.004 3.600 99.602 1.00 67.85 60 SER C CA 1
ATOM 4381 C C . SER C 3 60 ? 72.727 2.451 100.559 1.00 67.85 60 SER C C 1
ATOM 4382 O O . SER C 3 60 ? 71.828 1.645 100.341 1.00 67.85 60 SER C O 1
ATOM 4385 N N . ARG C 3 61 ? 73.498 2.372 101.639 1.00 57.94 61 ARG C N 1
ATOM 4386 C CA . ARG C 3 61 ? 73.329 1.346 102.660 1.00 57.94 61 ARG C CA 1
ATOM 4387 C C . ARG C 3 61 ? 73.546 2.011 104.004 1.00 57.94 61 ARG C C 1
ATOM 4388 O O . ARG C 3 61 ? 74.579 2.650 104.212 1.00 57.94 61 ARG C O 1
ATOM 4396 N N . TYR C 3 62 ? 72.576 1.880 104.901 1.00 52.27 62 TYR C N 1
ATOM 4397 C CA . TYR C 3 62 ? 72.725 2.458 106.225 1.00 52.27 62 TYR C CA 1
ATOM 4398 C C . TYR C 3 62 ? 73.774 1.701 107.015 1.00 52.27 62 TYR C C 1
ATOM 4399 O O . TYR C 3 62 ? 73.785 0.472 107.043 1.00 52.27 62 TYR C O 1
ATOM 4408 N N . GLY C 3 63 ? 74.662 2.442 107.645 1.00 36.93 63 GLY C N 1
ATOM 4409 C CA . GLY C 3 63 ? 75.574 1.866 108.601 1.00 36.93 63 GLY C CA 1
ATOM 4410 C C . GLY C 3 63 ? 75.370 2.559 109.920 1.00 36.93 63 GLY C C 1
ATOM 4411 O O . GLY C 3 63 ? 75.262 3.782 109.962 1.00 36.93 63 GLY C O 1
ATOM 4412 N N . LEU C 3 64 ? 75.272 1.779 110.991 1.00 29.63 64 LEU C N 1
ATOM 4413 C CA . LEU C 3 64 ? 75.113 2.344 112.319 1.00 29.63 64 LEU C CA 1
ATOM 4414 C C . LEU C 3 64 ? 76.335 3.156 112.682 1.00 29.63 64 LEU C C 1
ATOM 4415 O O . LEU C 3 64 ? 77.468 2.707 112.508 1.00 29.63 64 LEU C O 1
ATOM 4420 N N . ILE C 3 65 ? 76.106 4.382 113.137 1.00 53.62 65 ILE C N 1
ATOM 4421 C CA . ILE C 3 65 ? 77.231 5.254 113.445 1.00 53.62 65 ILE C CA 1
ATOM 4422 C C . ILE C 3 65 ? 77.147 5.844 114.835 1.00 53.62 65 ILE C C 1
ATOM 4423 O O . ILE C 3 65 ? 78.184 6.243 115.386 1.00 53.62 65 ILE C O 1
ATOM 4428 N N . ARG C 3 66 ? 75.977 5.887 115.469 1.00 71.64 66 ARG C N 1
ATOM 4429 C CA . ARG C 3 66 ? 75.955 6.539 116.765 1.00 71.64 66 ARG C CA 1
ATOM 4430 C C . ARG C 3 66 ? 74.873 5.905 117.616 1.00 71.64 66 ARG C C 1
ATOM 4431 O O . ARG C 3 66 ? 73.829 5.488 117.118 1.00 71.64 66 ARG C O 1
ATOM 4439 N N . ARG C 3 67 ? 75.159 5.802 118.907 1.00 103.03 67 ARG C N 1
ATOM 4440 C CA . ARG C 3 67 ? 74.213 5.303 119.898 1.00 103.03 67 ARG C CA 1
ATOM 4441 C C . ARG C 3 67 ? 74.024 6.428 120.907 1.00 103.03 67 ARG C C 1
ATOM 4442 O O . ARG C 3 67 ? 74.978 6.838 121.569 1.00 103.03 67 ARG C O 1
ATOM 4450 N N . VAL C 3 68 ? 72.799 6.925 121.015 1.00 64.08 68 VAL C N 1
ATOM 4451 C CA . VAL C 3 68 ? 72.527 8.107 121.817 1.00 64.08 68 VAL C CA 1
ATOM 4452 C C . VAL C 3 68 ? 71.681 7.742 123.026 1.00 64.08 68 VAL C C 1
ATOM 4453 O O . VAL C 3 68 ? 70.626 7.113 122.906 1.00 64.08 68 VAL C O 1
ATOM 4457 N N . GLN C 3 69 ? 72.146 8.130 124.202 1.00 118.93 69 GLN C N 1
ATOM 4458 C CA . GLN C 3 69 ? 71.450 7.873 125.450 1.00 118.93 69 GLN C CA 1
ATOM 4459 C C . GLN C 3 69 ? 70.507 9.035 125.729 1.00 118.93 69 GLN C C 1
ATOM 4460 O O . GLN C 3 69 ? 70.956 10.135 126.056 1.00 118.93 69 GLN C O 1
ATOM 4466 N N . TRP C 3 70 ? 69.204 8.797 125.605 1.00 36.25 70 TRP C N 1
ATOM 4467 C CA . TRP C 3 70 ? 68.205 9.836 125.845 1.00 36.25 70 TRP C CA 1
ATOM 4468 C C . TRP C 3 70 ? 67.387 9.477 127.072 1.00 36.25 70 TRP C C 1
ATOM 4469 O O . TRP C 3 70 ? 66.547 8.577 127.033 1.00 36.25 70 TRP C O 1
ATOM 4480 N N . LYS C 3 71 ? 67.628 10.206 128.151 1.00 75.01 71 LYS C N 1
ATOM 4481 C CA . LYS C 3 71 ? 67.069 9.902 129.449 1.00 75.01 71 LYS C CA 1
ATOM 4482 C C . LYS C 3 71 ? 65.873 10.795 129.738 1.00 75.01 71 LYS C C 1
ATOM 4483 O O . LYS C 3 71 ? 65.501 11.661 128.945 1.00 75.01 71 LYS C O 1
ATOM 4489 N N . LYS C 3 72 ? 65.270 10.572 130.902 1.00 96.77 72 LYS C N 1
ATOM 4490 C CA . LYS C 3 72 ? 64.141 11.389 131.322 1.00 96.77 72 LYS C CA 1
ATOM 4491 C C . LYS C 3 72 ? 64.592 12.753 131.818 1.00 96.77 72 LYS C C 1
ATOM 4492 O O . LYS C 3 72 ? 63.914 13.758 131.582 1.00 96.77 72 LYS C O 1
ATOM 4498 N N . ASP C 3 73 ? 65.738 12.815 132.491 1.00 125.00 73 ASP C N 1
ATOM 4499 C CA . ASP C 3 73 ? 66.176 14.048 133.127 1.00 125.00 73 ASP C CA 1
ATOM 4500 C C . ASP C 3 73 ? 66.897 15.005 132.185 1.00 125.00 73 ASP C C 1
ATOM 4501 O O . ASP C 3 73 ? 67.487 15.978 132.661 1.00 125.00 73 ASP C O 1
ATOM 4506 N N . HIS C 3 74 ? 66.891 14.751 130.883 1.00 84.23 74 HIS C N 1
ATOM 4507 C CA . HIS C 3 74 ? 67.369 15.752 129.943 1.00 84.23 74 HIS C CA 1
ATOM 4508 C C . HIS C 3 74 ? 66.385 16.904 129.866 1.00 84.23 74 HIS C C 1
ATOM 4509 O O . HIS C 3 74 ? 65.173 16.699 129.788 1.00 84.23 74 HIS C O 1
ATOM 4516 N N . ALA C 3 75 ? 66.913 18.121 129.873 1.00 74.11 75 ALA C N 1
ATOM 4517 C CA . ALA C 3 75 ? 66.070 19.300 129.849 1.00 74.11 75 ALA C CA 1
ATOM 4518 C C . ALA C 3 75 ? 65.551 19.561 128.440 1.00 74.11 75 ALA C C 1
ATOM 4519 O O . ALA C 3 75 ? 65.751 18.774 127.513 1.00 74.11 75 ALA C O 1
ATOM 4521 N N . LYS C 3 76 ? 64.897 20.711 128.274 1.00 108.34 76 LYS C N 1
ATOM 4522 C CA . LYS C 3 76 ? 64.313 21.044 126.982 1.00 108.34 76 LYS C CA 1
ATOM 4523 C C . LYS C 3 76 ? 65.312 21.703 126.043 1.00 108.34 76 LYS C C 1
ATOM 4524 O O . LYS C 3 76 ? 64.900 22.339 125.067 1.00 108.34 76 LYS C O 1
ATOM 4530 N N . GLY C 3 77 ? 66.603 21.561 126.293 1.00 90.73 77 GLY C N 1
ATOM 4531 C CA . GLY C 3 77 ? 67.587 22.060 125.361 1.00 90.73 77 GLY C CA 1
ATOM 4532 C C . GLY C 3 77 ? 68.860 21.259 125.296 1.00 90.73 77 GLY C C 1
ATOM 4533 O O . GLY C 3 77 ? 69.847 21.730 124.733 1.00 90.73 77 GLY C O 1
ATOM 4534 N N . SER C 3 78 ? 68.865 20.066 125.877 1.00 82.31 78 SER C N 1
ATOM 4535 C CA . SER C 3 78 ? 70.097 19.313 126.031 1.00 82.31 78 SER C CA 1
ATOM 4536 C C . SER C 3 78 ? 70.531 18.705 124.710 1.00 82.31 78 SER C C 1
ATOM 4537 O O . SER C 3 78 ? 69.723 18.132 123.978 1.00 82.31 78 SER C O 1
ATOM 4540 N N . LEU C 3 79 ? 71.821 18.810 124.424 1.00 47.32 79 LEU C N 1
ATOM 4541 C CA . LEU C 3 79 ? 72.380 18.284 123.195 1.00 47.32 79 LEU C CA 1
ATOM 4542 C C . LEU C 3 79 ? 72.526 16.772 123.273 1.00 47.32 79 LEU C C 1
ATOM 4543 O O . LEU C 3 79 ? 73.027 16.227 124.257 1.00 47.32 79 LEU C O 1
ATOM 4548 N N . LEU C 3 80 ? 72.090 16.099 122.222 1.00 47.91 80 LEU C N 1
ATOM 4549 C CA . LEU C 3 80 ? 72.270 14.660 122.116 1.00 47.91 80 LEU C CA 1
ATOM 4550 C C . LEU C 3 80 ? 73.380 14.269 121.158 1.00 47.91 80 LEU C C 1
ATOM 4551 O O . LEU C 3 80 ? 74.133 13.341 121.453 1.00 47.91 80 LEU C O 1
ATOM 4556 N N . LEU C 3 81 ? 73.509 14.952 120.024 1.00 49.11 81 LEU C N 1
ATOM 4557 C CA . LEU C 3 81 ? 74.666 14.789 119.155 1.00 49.11 81 LEU C CA 1
ATOM 4558 C C . LEU C 3 81 ? 74.894 16.060 118.358 1.00 49.11 81 LEU C C 1
ATOM 4559 O O . LEU C 3 81 ? 73.950 16.769 118.008 1.00 49.11 81 LEU C O 1
ATOM 4564 N N . GLN C 3 82 ? 76.162 16.324 118.058 1.00 102.44 82 GLN C N 1
ATOM 4565 C CA . GLN C 3 82 ? 76.556 17.434 117.202 1.00 102.44 82 GLN C CA 1
ATOM 4566 C C . GLN C 3 82 ? 77.509 16.960 116.119 1.00 102.44 82 GLN C C 1
ATOM 4567 O O . GLN C 3 82 ? 78.501 17.621 115.804 1.00 102.44 82 GLN C O 1
ATOM 4573 N N . LEU C 3 83 ? 77.198 15.827 115.505 1.00 44.88 83 LEU C N 1
ATOM 4574 C CA . LEU C 3 83 ? 78.099 15.258 114.516 1.00 44.88 83 LEU C CA 1
ATOM 4575 C C . LEU C 3 83 ? 78.074 16.063 113.221 1.00 44.88 83 LEU C C 1
ATOM 4576 O O . LEU C 3 83 ? 77.115 16.775 112.925 1.00 44.88 83 LEU C O 1
ATOM 4581 N N . ASP C 3 84 ? 79.141 15.939 112.446 1.00 103.99 84 ASP C N 1
ATOM 4582 C CA . ASP C 3 84 ? 79.325 16.772 111.271 1.00 103.99 84 ASP C CA 1
ATOM 4583 C C . ASP C 3 84 ? 78.537 16.236 110.082 1.00 103.99 84 ASP C C 1
ATOM 4584 O O . ASP C 3 84 ? 78.222 15.050 110.001 1.00 103.99 84 ASP C O 1
ATOM 4589 N N . ALA C 3 85 ? 78.220 17.130 109.149 1.00 55.19 85 ALA C N 1
ATOM 4590 C CA . ALA C 3 85 ? 77.402 16.774 107.990 1.00 55.19 85 ALA C CA 1
ATOM 4591 C C . ALA C 3 85 ? 78.282 16.469 106.779 1.00 55.19 85 ALA C C 1
ATOM 4592 O O . ALA C 3 85 ? 78.246 17.139 105.753 1.00 55.19 85 ALA C O 1
ATOM 4594 N N . ASP C 3 86 ? 79.074 15.425 106.933 1.00 107.27 86 ASP C N 1
ATOM 4595 C CA . ASP C 3 86 ? 79.944 14.861 105.916 1.00 107.27 86 ASP C CA 1
ATOM 4596 C C . ASP C 3 86 ? 79.790 13.355 106.014 1.00 107.27 86 ASP C C 1
ATOM 4597 O O . ASP C 3 86 ? 79.236 12.863 106.998 1.00 107.27 86 ASP C O 1
ATOM 4602 N N . PRO C 3 87 ? 80.219 12.591 105.005 1.00 56.41 87 PRO C N 1
ATOM 4603 C CA . PRO C 3 87 ? 80.118 11.132 105.142 1.00 56.41 87 PRO C CA 1
ATOM 4604 C C . PRO C 3 87 ? 81.083 10.531 106.144 1.00 56.41 87 PRO C C 1
ATOM 4605 O O . PRO C 3 87 ? 80.961 9.346 106.472 1.00 56.41 87 PRO C O 1
ATOM 4609 N N . PHE C 3 88 ? 82.021 11.311 106.666 1.00 73.53 88 PHE C N 1
ATOM 4610 C CA . PHE C 3 88 ? 83.010 10.808 107.601 1.00 73.53 88 PHE C CA 1
ATOM 4611 C C . PHE C 3 88 ? 82.552 10.993 109.037 1.00 73.53 88 PHE C C 1
ATOM 4612 O O . PHE C 3 88 ? 83.279 11.553 109.861 1.00 73.53 88 PHE C O 1
ATOM 4620 N N . VAL C 3 89 ? 81.341 10.532 109.340 1.00 66.44 89 VAL C N 1
ATOM 4621 C CA . VAL C 3 89 ? 80.862 10.550 110.709 1.00 66.44 89 VAL C CA 1
ATOM 4622 C C . VAL C 3 89 ? 81.583 9.448 111.464 1.00 66.44 89 VAL C C 1
ATOM 4623 O O . VAL C 3 89 ? 81.883 8.382 110.918 1.00 66.44 89 VAL C O 1
ATOM 4627 N N . GLU C 3 90 ? 81.887 9.708 112.724 1.00 144.07 90 GLU C N 1
ATOM 4628 C CA . GLU C 3 90 ? 82.869 8.906 113.414 1.00 144.07 90 GLU C CA 1
ATOM 4629 C C . GLU C 3 90 ? 82.283 8.161 114.606 1.00 144.07 90 GLU C C 1
ATOM 4630 O O . GLU C 3 90 ? 81.519 8.719 115.400 1.00 144.07 90 GLU C O 1
ATOM 4636 N N . GLN C 3 91 ? 82.665 6.882 114.719 1.00 57.02 91 GLN C N 1
ATOM 4637 C CA . GLN C 3 91 ? 82.495 6.128 115.963 1.00 57.02 91 GLN C CA 1
ATOM 4638 C C . GLN C 3 91 ? 83.830 5.441 116.273 1.00 57.02 91 GLN C C 1
ATOM 4639 O O . GLN C 3 91 ? 84.269 4.563 115.535 1.00 57.02 91 GLN C O 1
ATOM 4645 N N . ARG C 3 92 ? 84.454 5.854 117.368 1.00 96.06 92 ARG C N 1
ATOM 4646 C CA . ARG C 3 92 ? 85.748 5.312 117.755 1.00 96.06 92 ARG C CA 1
ATOM 4647 C C . ARG C 3 92 ? 85.574 4.080 118.635 1.00 96.06 92 ARG C C 1
ATOM 4648 O O . ARG C 3 92 ? 84.698 4.041 119.500 1.00 96.06 92 ARG C O 1
ATOM 4656 N N . ILE C 3 93 ? 86.414 3.069 118.417 1.00 66.42 93 ILE C N 1
ATOM 4657 C CA . ILE C 3 93 ? 86.445 1.920 119.310 1.00 66.42 93 ILE C CA 1
ATOM 4658 C C . ILE C 3 93 ? 87.313 2.232 120.520 1.00 66.42 93 ILE C C 1
ATOM 4659 O O . ILE C 3 93 ? 88.446 2.712 120.390 1.00 66.42 93 ILE C O 1
ATOM 4664 N N . GLU C 3 94 ? 86.788 1.947 121.708 1.00 141.92 94 GLU C N 1
ATOM 4665 C CA . GLU C 3 94 ? 87.558 2.062 122.944 1.00 141.92 94 GLU C CA 1
ATOM 4666 C C . GLU C 3 94 ? 88.442 0.834 123.147 1.00 141.92 94 GLU C C 1
ATOM 4667 O O . GLU C 3 94 ? 88.192 -0.014 123.999 1.00 141.92 94 GLU C O 1
ATOM 4673 N N . GLY C 3 95 ? 89.490 0.737 122.333 1.00 132.85 95 GLY C N 1
ATOM 4674 C CA . GLY C 3 95 ? 90.401 -0.383 122.411 1.00 132.85 95 GLY C CA 1
ATOM 4675 C C . GLY C 3 95 ? 91.736 -0.020 123.030 1.00 132.85 95 GLY C C 1
ATOM 4676 O O . GLY C 3 95 ? 92.012 1.129 123.370 1.00 132.85 95 GLY C O 1
ATOM 4677 N N . THR C 3 96 ? 92.585 -1.035 123.170 1.00 188.87 96 THR C N 1
ATOM 4678 C CA . THR C 3 96 ? 93.893 -0.881 123.793 1.00 188.87 96 THR C CA 1
ATOM 4679 C C . THR C 3 96 ? 95.034 -0.810 122.789 1.00 188.87 96 THR C C 1
ATOM 4680 O O . THR C 3 96 ? 96.200 -0.831 123.200 1.00 188.87 96 THR C O 1
ATOM 4684 N N . ASN C 3 97 ? 94.735 -0.733 121.496 1.00 162.52 97 ASN C N 1
ATOM 4685 C CA . ASN C 3 97 ? 95.779 -0.653 120.488 1.00 162.52 97 ASN C CA 1
ATOM 4686 C C . ASN C 3 97 ? 96.432 0.728 120.507 1.00 162.52 97 ASN C C 1
ATOM 4687 O O . ASN C 3 97 ? 95.795 1.709 120.907 1.00 162.52 97 ASN C O 1
ATOM 4692 N N . PRO C 3 98 ? 97.705 0.836 120.111 1.00 127.48 98 PRO C N 1
ATOM 4693 C CA . PRO C 3 98 ? 98.344 2.161 120.087 1.00 127.48 98 PRO C CA 1
ATOM 4694 C C . PRO C 3 98 ? 97.814 3.073 119.000 1.00 127.48 98 PRO C C 1
ATOM 4695 O O . PRO C 3 98 ? 97.868 4.298 119.162 1.00 127.48 98 PRO C O 1
ATOM 4699 N N . ILE C 3 99 ? 97.319 2.529 117.893 1.00 106.05 99 ILE C N 1
ATOM 4700 C CA . ILE C 3 99 ? 96.579 3.303 116.904 1.00 106.05 99 ILE C CA 1
ATOM 4701 C C . ILE C 3 99 ? 95.115 2.906 117.006 1.00 106.05 99 ILE C C 1
ATOM 4702 O O . ILE C 3 99 ? 94.780 1.717 117.066 1.00 106.05 99 ILE C O 1
ATOM 4707 N N . SER C 3 100 ? 94.242 3.900 117.086 1.00 71.58 100 SER C N 1
ATOM 4708 C CA . SER C 3 100 ? 92.844 3.615 117.349 1.00 71.58 100 SER C CA 1
ATOM 4709 C C . SER C 3 100 ? 92.123 3.261 116.061 1.00 71.58 100 SER C C 1
ATOM 4710 O O . SER C 3 100 ? 92.234 3.963 115.055 1.00 71.58 100 SER C O 1
ATOM 4713 N N . LEU C 3 101 ? 91.396 2.156 116.096 1.00 48.39 101 LEU C N 1
ATOM 4714 C CA . LEU C 3 101 ? 90.518 1.796 115.003 1.00 48.39 101 LEU C CA 1
ATOM 4715 C C . LEU C 3 101 ? 89.224 2.580 115.111 1.00 48.39 101 LEU C C 1
ATOM 4716 O O . LEU C 3 101 ? 88.920 3.188 116.135 1.00 48.39 101 LEU C O 1
ATOM 4721 N N . TYR C 3 102 ? 88.462 2.559 114.031 1.00 46.59 102 TYR C N 1
ATOM 4722 C CA . TYR C 3 102 ? 87.314 3.428 113.872 1.00 46.59 102 TYR C CA 1
ATOM 4723 C C . TYR C 3 102 ? 86.248 2.734 113.047 1.00 46.59 102 TYR C C 1
ATOM 4724 O O . TYR C 3 102 ? 86.550 2.043 112.075 1.00 46.59 102 TYR C O 1
ATOM 4733 N N . TRP C 3 103 ? 84.996 2.936 113.420 1.00 37.65 103 TRP C N 1
ATOM 4734 C CA . TRP C 3 103 ? 83.895 2.477 112.595 1.00 37.65 103 TRP C CA 1
ATOM 4735 C C . TRP C 3 103 ? 83.419 3.589 111.683 1.00 37.65 103 TRP C C 1
ATOM 4736 O O . TRP C 3 103 ? 83.240 4.730 112.110 1.00 37.65 103 TRP C O 1
ATOM 4747 N N . PHE C 3 104 ? 83.179 3.238 110.430 1.00 42.39 104 PHE C N 1
ATOM 4748 C CA . PHE C 3 104 ? 82.631 4.155 109.451 1.00 42.39 104 PHE C CA 1
ATOM 4749 C C . PHE C 3 104 ? 81.379 3.552 108.846 1.00 42.39 104 PHE C C 1
ATOM 4750 O O . PHE C 3 104 ? 81.233 2.331 108.764 1.00 42.39 104 PHE C O 1
ATOM 4758 N N . ALA C 3 105 ? 80.483 4.422 108.407 1.00 50.44 105 ALA C N 1
ATOM 4759 C CA . ALA C 3 105 ? 79.386 3.994 107.566 1.00 50.44 105 ALA C CA 1
ATOM 4760 C C . ALA C 3 105 ? 79.939 3.595 106.199 1.00 50.44 105 ALA C C 1
ATOM 4761 O O . ALA C 3 105 ? 81.063 3.967 105.858 1.00 50.44 105 ALA C O 1
ATOM 4763 N N . PRO C 3 106 ? 79.187 2.816 105.408 1.00 53.09 106 PRO C N 1
ATOM 4764 C CA . PRO C 3 106 ? 79.655 2.510 104.046 1.00 53.09 106 PRO C CA 1
ATOM 4765 C C . PRO C 3 106 ? 79.808 3.729 103.159 1.00 53.09 106 PRO C C 1
ATOM 4766 O O . PRO C 3 106 ? 80.655 3.718 102.257 1.00 53.09 106 PRO C O 1
ATOM 4770 N N . VAL C 3 107 ? 79.043 4.791 103.415 1.00 38.87 107 VAL C N 1
ATOM 4771 C CA . VAL C 3 107 ? 79.219 6.045 102.694 1.00 38.87 107 VAL C CA 1
ATOM 4772 C C . VAL C 3 107 ? 80.552 6.692 103.053 1.00 38.87 107 VAL C C 1
ATOM 4773 O O . VAL C 3 107 ? 81.173 7.364 102.219 1.00 38.87 107 VAL C O 1
ATOM 4777 N N . GLY C 3 108 ? 81.053 6.451 104.266 1.00 46.24 108 GLY C N 1
ATOM 4778 C CA . GLY C 3 108 ? 82.330 7.005 104.654 1.00 46.24 108 GLY C CA 1
ATOM 4779 C C . GLY C 3 108 ? 83.512 6.284 104.067 1.00 46.24 108 GLY C C 1
ATOM 4780 O O . GLY C 3 108 ? 84.487 6.930 103.677 1.00 46.24 108 GLY C O 1
ATOM 4781 N N . VAL C 3 109 ? 83.456 4.960 103.997 1.00 42.84 109 VAL C N 1
ATOM 4782 C CA . VAL C 3 109 ? 84.543 4.198 103.405 1.00 42.84 109 VAL C CA 1
ATOM 4783 C C . VAL C 3 109 ? 84.553 4.366 101.896 1.00 42.84 109 VAL C C 1
ATOM 4784 O O . VAL C 3 109 ? 85.614 4.536 101.290 1.00 42.84 109 VAL C O 1
ATOM 4788 N N . VAL C 3 110 ? 83.377 4.373 101.265 1.00 57.29 110 VAL C N 1
ATOM 4789 C CA . VAL C 3 110 ? 83.361 4.549 99.817 1.00 57.29 110 VAL C CA 1
ATOM 4790 C C . VAL C 3 110 ? 83.625 6.004 99.467 1.00 57.29 110 VAL C C 1
ATOM 4791 O O . VAL C 3 110 ? 84.021 6.313 98.343 1.00 57.29 110 VAL C O 1
ATOM 4795 N N . SER C 3 111 ? 83.434 6.917 100.417 1.00 57.67 111 SER C N 1
ATOM 4796 C CA . SER C 3 111 ? 83.761 8.310 100.175 1.00 57.67 111 SER C CA 1
ATOM 4797 C C . SER C 3 111 ? 85.168 8.663 100.613 1.00 57.67 111 SER C C 1
ATOM 4798 O O . SER C 3 111 ? 85.594 9.803 100.408 1.00 57.67 111 SER C O 1
ATOM 4801 N N . SER C 3 112 ? 85.889 7.731 101.225 1.00 60.15 112 SER C N 1
ATOM 4802 C CA . SER C 3 112 ? 87.244 8.028 101.655 1.00 60.15 112 SER C CA 1
ATOM 4803 C C . SER C 3 112 ? 88.260 7.783 100.568 1.00 60.15 112 SER C C 1
ATOM 4804 O O . SER C 3 112 ? 89.400 8.20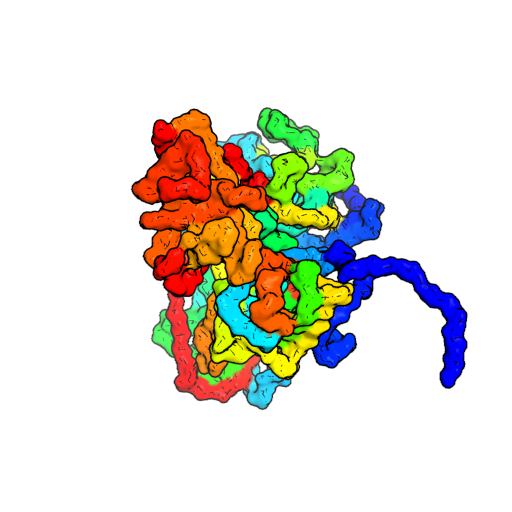8 100.709 1.00 60.15 112 SER C O 1
ATOM 4807 N N . MET C 3 113 ? 87.889 7.101 99.504 1.00 64.79 113 MET C N 1
ATOM 4808 C CA . MET C 3 113 ? 88.805 6.880 98.403 1.00 64.79 113 MET C CA 1
ATOM 4809 C C . MET C 3 113 ? 88.745 7.989 97.385 1.00 64.79 113 MET C C 1
ATOM 4810 O O . MET C 3 113 ? 89.495 7.958 96.413 1.00 64.79 113 MET C O 1
ATOM 4815 N N . PHE C 3 114 ? 87.871 8.955 97.588 1.00 34.33 114 PHE C N 1
ATOM 4816 C CA . PHE C 3 114 ? 87.628 10.003 96.625 1.00 34.33 114 PHE C CA 1
ATOM 4817 C C . PHE C 3 114 ? 88.018 11.344 97.213 1.00 34.33 114 PHE C C 1
ATOM 4818 O O . PHE C 3 114 ? 87.926 11.552 98.426 1.00 34.33 114 PHE C O 1
ATOM 4826 N N . MET C 3 115 ? 88.453 12.250 96.345 1.00 49.65 115 MET C N 1
ATOM 4827 C CA . MET C 3 115 ? 88.799 13.580 96.813 1.00 49.65 115 MET C CA 1
ATOM 4828 C C . MET C 3 115 ? 87.572 14.368 97.214 1.00 49.65 115 MET C C 1
ATOM 4829 O O . MET C 3 115 ? 87.545 14.973 98.288 1.00 49.65 115 MET C O 1
ATOM 4834 N N . GLN C 3 116 ? 86.539 14.352 96.392 1.00 61.50 116 GLN C N 1
ATOM 4835 C CA . GLN C 3 116 ? 85.431 15.261 96.576 1.00 61.50 116 GLN C CA 1
ATOM 4836 C C . GLN C 3 116 ? 84.131 14.488 96.675 1.00 61.50 116 GLN C C 1
ATOM 4837 O O . GLN C 3 116 ? 84.024 13.346 96.232 1.00 61.50 116 GLN C O 1
ATOM 4843 N N . TRP C 3 117 ? 83.147 15.129 97.286 1.00 19.27 117 TRP C N 1
ATOM 4844 C CA . TRP C 3 117 ? 81.816 14.567 97.395 1.00 19.27 117 TRP C CA 1
ATOM 4845 C C . TRP C 3 117 ? 80.820 15.704 97.382 1.00 19.27 117 TRP C C 1
ATOM 4846 O O . TRP C 3 117 ? 81.169 16.859 97.622 1.00 19.27 117 TRP C O 1
ATOM 4857 N N . ARG C 3 118 ? 79.571 15.363 97.105 1.00 31.89 118 ARG C N 1
ATOM 4858 C CA . ARG C 3 118 ? 78.481 16.321 97.157 1.00 31.89 118 ARG C CA 1
ATOM 4859 C C . ARG C 3 118 ? 77.195 15.541 97.329 1.00 31.89 118 ARG C C 1
ATOM 4860 O O . ARG C 3 118 ? 77.171 14.317 97.219 1.00 31.89 118 ARG C O 1
ATOM 4868 N N . GLY C 3 119 ? 76.127 16.258 97.611 1.00 41.35 119 GLY C N 1
ATOM 4869 C CA . GLY C 3 119 ? 74.825 15.642 97.673 1.00 41.35 119 GLY C CA 1
ATOM 4870 C C . GLY C 3 119 ? 74.321 15.489 99.093 1.00 41.35 119 GLY C C 1
ATOM 4871 O O . GLY C 3 119 ? 75.036 15.693 100.072 1.00 41.35 119 GLY C O 1
ATOM 4872 N N . SER C 3 120 ? 73.056 15.115 99.183 1.00 71.11 120 SER C N 1
ATOM 4873 C CA . SER C 3 120 ? 72.405 14.987 100.469 1.00 71.11 120 SER C CA 1
ATOM 4874 C C . SER C 3 120 ? 72.836 13.704 101.159 1.00 71.11 120 SER C C 1
ATOM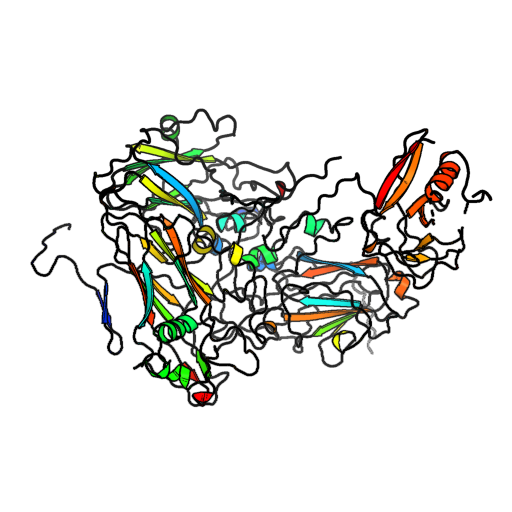 4875 O O . SER C 3 120 ? 73.072 12.681 100.513 1.00 71.11 120 SER C O 1
ATOM 4878 N N . LEU C 3 121 ? 72.958 13.770 102.476 1.00 47.48 121 LEU C N 1
ATOM 4879 C CA . LEU C 3 121 ? 73.093 12.567 103.279 1.00 47.48 121 LEU C CA 1
ATOM 4880 C C . LEU C 3 121 ? 71.731 12.214 103.850 1.00 47.48 121 LEU C C 1
ATOM 4881 O O . LEU C 3 121 ? 70.790 12.993 103.764 1.00 47.48 121 LEU C O 1
ATOM 4886 N N . GLU C 3 122 ? 71.611 11.018 104.411 1.00 79.25 122 GLU C N 1
ATOM 4887 C CA . GLU C 3 122 ? 70.367 10.596 105.044 1.00 79.25 122 GLU C CA 1
ATOM 4888 C C . GLU C 3 122 ? 70.688 9.929 106.362 1.00 79.25 122 GLU C C 1
ATOM 4889 O O . GLU C 3 122 ? 71.342 8.886 106.387 1.00 79.25 122 GLU C O 1
ATOM 4895 N N . TYR C 3 123 ? 70.209 10.511 107.445 1.00 35.52 123 TYR C N 1
ATOM 4896 C CA . TYR C 3 123 ? 70.390 9.940 108.763 1.00 35.52 123 TYR C CA 1
ATOM 4897 C C . TYR C 3 123 ? 69.088 9.297 109.180 1.00 35.52 123 TYR C C 1
ATOM 4898 O O . TYR C 3 123 ? 68.048 9.954 109.180 1.00 35.52 123 TYR C O 1
ATOM 4907 N N . ARG C 3 124 ? 69.135 8.021 109.518 1.00 47.13 124 ARG C N 1
ATOM 4908 C CA . ARG C 3 124 ? 67.971 7.346 110.060 1.00 47.13 124 ARG C CA 1
ATOM 4909 C C . ARG C 3 124 ? 68.127 7.301 111.564 1.00 47.13 124 ARG C C 1
ATOM 4910 O O . ARG C 3 124 ? 69.118 6.777 112.073 1.00 47.13 124 ARG C O 1
ATOM 4918 N N . PHE C 3 125 ? 67.165 7.868 112.260 1.00 27.42 125 PHE C N 1
ATOM 4919 C CA . PHE C 3 125 ? 67.118 7.855 113.709 1.00 27.42 125 PHE C CA 1
ATOM 4920 C C . PHE C 3 125 ? 66.085 6.820 114.116 1.00 27.42 125 PHE C C 1
ATOM 4921 O O . PHE C 3 125 ? 64.898 6.964 113.799 1.00 27.42 125 PHE C O 1
ATOM 4929 N N . ASP C 3 126 ? 66.541 5.764 114.772 1.00 70.69 126 ASP C N 1
ATOM 4930 C CA . ASP C 3 126 ? 65.660 4.758 115.347 1.00 70.69 126 ASP C CA 1
ATOM 4931 C C . ASP C 3 126 ? 65.583 5.024 116.837 1.00 70.69 126 ASP C C 1
ATOM 4932 O O . ASP C 3 126 ? 66.496 4.681 117.587 1.00 70.69 126 ASP C O 1
ATOM 4937 N N . ILE C 3 127 ? 64.497 5.658 117.257 1.00 57.69 127 ILE C N 1
ATOM 4938 C CA . ILE C 3 127 ? 64.293 6.007 118.653 1.00 57.69 127 ILE C CA 1
ATOM 4939 C C . ILE C 3 127 ? 63.631 4.794 119.290 1.00 57.69 127 ILE C C 1
ATOM 4940 O O . ILE C 3 127 ? 62.429 4.606 119.187 1.00 57.69 127 ILE C O 1
ATOM 4945 N N . ILE C 3 128 ? 64.426 3.960 119.949 1.00 50.77 128 ILE C N 1
ATOM 4946 C CA . ILE C 3 128 ? 63.944 2.665 120.410 1.00 50.77 128 ILE C CA 1
ATOM 4947 C C . ILE C 3 128 ? 63.072 2.892 121.632 1.00 50.77 128 ILE C C 1
ATOM 4948 O O . ILE C 3 128 ? 63.565 3.115 122.737 1.00 50.77 128 ILE C O 1
ATOM 4953 N N . ALA C 3 129 ? 61.766 2.846 121.428 1.00 65.91 129 ALA C N 1
ATOM 4954 C CA . ALA C 3 129 ? 60.822 3.159 122.476 1.00 65.91 129 ALA C CA 1
ATOM 4955 C C . ALA C 3 129 ? 59.602 2.286 122.304 1.00 65.91 129 ALA C C 1
ATOM 4956 O O . ALA C 3 129 ? 59.325 1.785 121.214 1.00 65.91 129 ALA C O 1
ATOM 4958 N N . SER C 3 130 ? 58.870 2.114 123.394 1.00 76.82 130 SER C N 1
ATOM 4959 C CA . SER C 3 130 ? 57.547 1.546 123.275 1.00 76.82 130 SER C CA 1
ATOM 4960 C C . SER C 3 130 ? 56.570 2.626 122.837 1.00 76.82 130 SER C C 1
ATOM 4961 O O . SER C 3 130 ? 56.928 3.792 122.663 1.00 76.82 130 SER C O 1
ATOM 4964 N N . GLN C 3 131 ? 55.308 2.238 122.681 1.00 99.60 131 GLN C N 1
ATOM 4965 C CA . GLN C 3 131 ? 54.292 3.222 122.337 1.00 99.60 131 GLN C CA 1
ATOM 4966 C C . GLN C 3 131 ? 53.855 4.047 123.539 1.00 99.60 131 GLN C C 1
ATOM 4967 O O . GLN C 3 131 ? 52.953 4.878 123.408 1.00 99.60 131 GLN C O 1
ATOM 4973 N N . PHE C 3 132 ? 54.461 3.830 124.704 1.00 69.72 132 PHE C N 1
ATOM 4974 C CA . PHE C 3 132 ? 54.140 4.583 125.901 1.00 69.72 132 PHE C CA 1
ATOM 4975 C C . PHE C 3 132 ? 55.198 5.611 126.260 1.00 69.72 132 PHE C C 1
ATOM 4976 O O . PHE C 3 132 ? 55.013 6.348 127.232 1.00 69.72 132 PHE C O 1
ATOM 4984 N N . HIS C 3 133 ? 56.302 5.671 125.524 1.00 57.57 133 HIS C N 1
ATOM 4985 C CA . HIS C 3 133 ? 57.190 6.815 125.626 1.00 57.57 133 HIS C CA 1
ATOM 4986 C C . HIS C 3 133 ? 56.712 7.925 124.708 1.00 57.57 133 HIS C C 1
ATOM 4987 O O . HIS C 3 133 ? 56.418 7.699 123.534 1.00 57.57 133 HIS C O 1
ATOM 4994 N N . THR C 3 134 ? 56.633 9.133 125.248 1.00 101.54 134 THR C N 1
ATOM 4995 C CA . THR C 3 134 ? 56.322 10.301 124.445 1.00 101.54 134 THR C CA 1
ATOM 4996 C C . THR C 3 134 ? 57.478 11.274 124.545 1.00 101.54 134 THR C C 1
ATOM 4997 O O . THR C 3 134 ? 57.912 11.624 125.643 1.00 101.54 134 THR C O 1
ATOM 5001 N N . GLY C 3 135 ? 57.971 11.710 123.400 1.00 77.24 135 GLY C N 1
ATOM 5002 C CA . GLY C 3 135 ? 59.031 12.695 123.393 1.00 77.24 135 GLY C CA 1
ATOM 5003 C C . GLY C 3 135 ? 58.916 13.513 122.134 1.00 77.24 135 GLY C C 1
ATOM 5004 O O . GLY C 3 135 ? 57.985 13.345 121.345 1.00 77.24 135 GLY C O 1
ATOM 5005 N N . ARG C 3 136 ? 59.884 14.400 121.954 1.00 67.44 136 ARG C N 1
ATOM 5006 C CA . ARG C 3 136 ? 59.922 15.279 120.800 1.00 67.44 136 ARG C CA 1
ATOM 5007 C C . ARG C 3 136 ? 61.306 15.878 120.720 1.00 67.44 136 ARG C C 1
ATOM 5008 O O . ARG C 3 136 ? 61.825 16.374 121.719 1.00 67.44 136 ARG C O 1
ATOM 5016 N N . LEU C 3 137 ? 61.904 15.832 119.537 1.00 30.65 137 LEU C N 1
ATOM 5017 C CA . LEU C 3 137 ? 63.285 16.273 119.448 1.00 30.65 137 LEU C CA 1
ATOM 5018 C C . LEU C 3 137 ? 63.565 16.961 118.126 1.00 30.65 137 LEU C C 1
ATOM 5019 O O . LEU C 3 137 ? 63.080 16.536 117.077 1.00 30.65 137 LEU C O 1
ATOM 5024 N N . ILE C 3 138 ? 64.353 18.028 118.191 1.00 47.16 138 ILE C N 1
ATOM 5025 C CA . ILE C 3 138 ? 64.805 18.713 116.991 1.00 47.16 138 ILE C CA 1
ATOM 5026 C C . ILE C 3 138 ? 65.984 17.957 116.415 1.00 47.16 138 ILE C C 1
ATOM 5027 O O . ILE C 3 138 ? 66.903 17.574 117.136 1.00 47.16 138 ILE C O 1
ATOM 5032 N N . VAL C 3 139 ? 65.973 17.738 115.108 1.00 28.08 139 VAL C N 1
ATOM 5033 C CA . VAL C 3 139 ? 67.179 17.348 114.394 1.00 28.08 139 VAL C CA 1
ATOM 5034 C C . VAL C 3 139 ? 67.412 18.443 113.374 1.00 28.08 139 VAL C C 1
ATOM 5035 O O . VAL C 3 139 ? 66.751 18.495 112.337 1.00 28.08 139 VAL C O 1
ATOM 5039 N N . GLY C 3 140 ? 68.314 19.354 113.685 1.00 45.77 140 GLY C N 1
ATOM 5040 C CA . GLY C 3 140 ? 68.534 20.508 112.854 1.00 45.77 140 GLY C CA 1
ATOM 5041 C C . GLY C 3 140 ? 69.856 20.446 112.135 1.00 45.77 140 GLY C C 1
ATOM 5042 O O . GLY C 3 140 ? 70.614 19.486 112.238 1.00 45.77 140 GLY C O 1
ATOM 5043 N N . TYR C 3 141 ? 70.145 21.521 111.421 1.00 66.38 141 TYR C N 1
ATOM 5044 C CA . TYR C 3 141 ? 71.207 21.512 110.431 1.00 66.38 141 TYR C CA 1
ATOM 5045 C C . TYR C 3 141 ? 71.646 22.955 110.236 1.00 66.38 141 TYR C C 1
ATOM 5046 O O . TYR C 3 141 ? 70.882 23.752 109.693 1.00 66.38 141 TYR C O 1
ATOM 5055 N N . VAL C 3 142 ? 72.856 23.289 110.660 1.00 40.15 142 VAL C N 1
ATOM 5056 C CA . VAL C 3 142 ? 73.358 24.649 110.504 1.00 40.15 142 VAL C CA 1
ATOM 5057 C C . VAL C 3 142 ? 74.340 24.656 109.339 1.00 40.15 142 VAL C C 1
ATOM 5058 O O . VAL C 3 142 ? 75.356 23.943 109.399 1.00 40.15 142 VAL C O 1
ATOM 5062 N N . PRO C 3 143 ? 74.080 25.415 108.284 1.00 53.40 143 PRO C N 1
ATOM 5063 C CA . PRO C 3 143 ? 75.016 25.467 107.166 1.00 53.40 143 PRO C CA 1
ATOM 5064 C C . PRO C 3 143 ? 76.186 26.381 107.464 1.00 53.40 143 PRO C C 1
ATOM 5065 O O . PRO C 3 143 ? 76.029 27.578 107.703 1.00 53.40 143 PRO C O 1
ATOM 5069 N N . GLY C 3 144 ? 77.374 25.800 107.446 1.00 69.20 144 GLY C N 1
ATOM 5070 C CA . GLY C 3 144 ? 78.555 26.612 107.611 1.00 69.20 144 GLY C CA 1
ATOM 5071 C C . GLY C 3 144 ? 78.902 26.997 109.030 1.00 69.20 144 GLY C C 1
ATOM 5072 O O . GLY C 3 144 ? 78.848 28.182 109.371 1.00 69.20 144 GLY C O 1
ATOM 5073 N N . LEU C 3 145 ? 79.252 26.029 109.871 1.00 77.68 145 LEU C N 1
ATOM 5074 C CA . LEU C 3 145 ? 79.815 26.332 111.183 1.00 77.68 145 LEU C CA 1
ATOM 5075 C C . LEU C 3 145 ? 81.286 25.959 111.220 1.00 77.68 145 LEU C C 1
ATOM 5076 O O . LEU C 3 145 ? 81.642 24.784 111.097 1.00 77.68 145 LEU C O 1
ATOM 5081 N N . THR C 3 146 ? 82.136 26.956 111.421 1.00 108.15 146 THR C N 1
ATOM 5082 C CA . THR C 3 146 ? 83.522 26.685 111.736 1.00 108.15 146 THR C CA 1
ATOM 5083 C C . THR C 3 146 ? 83.642 26.223 113.187 1.00 108.15 146 THR C C 1
ATOM 5084 O O . THR C 3 146 ? 82.677 26.247 113.955 1.00 108.15 146 THR C O 1
ATOM 5088 N N . ALA C 3 147 ? 84.850 25.795 113.559 1.00 98.48 147 ALA C N 1
ATOM 5089 C CA . ALA C 3 147 ? 85.049 25.173 114.864 1.00 98.48 147 ALA C CA 1
ATOM 5090 C C . ALA C 3 147 ? 84.955 26.181 116.003 1.00 98.48 147 ALA C C 1
ATOM 5091 O O . ALA C 3 147 ? 84.666 25.799 117.142 1.00 98.48 147 ALA C O 1
ATOM 5093 N N . SER C 3 148 ? 85.205 27.461 115.728 1.00 107.88 148 SER C N 1
ATOM 5094 C CA . SER C 3 148 ? 85.055 28.470 116.769 1.00 107.88 148 SER C CA 1
ATOM 5095 C C . SER C 3 148 ? 83.591 28.784 117.033 1.00 107.88 148 SER C C 1
ATOM 5096 O O . SER C 3 148 ? 83.225 29.145 118.157 1.00 107.88 148 SER C O 1
ATOM 5099 N N . LEU C 3 149 ? 82.745 28.654 116.020 1.00 87.62 149 LEU C N 1
ATOM 5100 C CA . LEU C 3 149 ? 81.306 28.809 116.171 1.00 87.62 149 LEU C CA 1
ATOM 5101 C C . LEU C 3 149 ? 80.613 27.498 116.497 1.00 87.62 149 LEU C C 1
ATOM 5102 O O . LEU C 3 149 ? 79.381 27.455 116.521 1.00 87.62 149 LEU C O 1
ATOM 5107 N N . GLN C 3 150 ? 81.378 26.427 116.715 1.00 140.33 150 GLN C N 1
ATOM 5108 C CA . GLN C 3 150 ? 80.800 25.134 117.057 1.00 140.33 150 GLN C CA 1
ATOM 5109 C C . GLN C 3 150 ? 80.191 25.160 118.449 1.00 140.33 150 GLN C C 1
ATOM 5110 O O . GLN C 3 150 ? 79.104 24.618 118.668 1.00 140.33 150 GLN C O 1
ATOM 5116 N N . LEU C 3 151 ? 80.871 25.802 119.389 1.00 135.27 151 LEU C N 1
ATOM 5117 C CA . LEU C 3 151 ? 80.306 26.188 120.669 1.00 135.27 151 LEU C CA 1
ATOM 5118 C C . LEU C 3 151 ? 79.391 27.394 120.478 1.00 135.27 151 LEU C C 1
ATOM 5119 O O . LEU C 3 151 ? 79.194 27.880 119.364 1.00 135.27 151 LEU C O 1
ATOM 5124 N N . GLN C 3 152 ? 78.836 27.882 121.588 1.00 138.94 152 GLN C N 1
ATOM 5125 C CA . GLN C 3 152 ? 77.777 28.891 121.644 1.00 138.94 152 GLN C CA 1
ATOM 5126 C C . GLN C 3 152 ? 76.545 28.457 120.857 1.00 138.94 152 GLN C C 1
ATOM 5127 O O . GLN C 3 152 ? 75.894 29.299 120.245 1.00 138.94 152 GLN C O 1
ATOM 5133 N N . MET C 3 153 ? 76.232 27.166 120.820 1.00 81.97 153 MET C N 1
ATOM 5134 C CA . MET C 3 153 ? 74.995 26.701 120.212 1.00 81.97 153 MET C CA 1
ATOM 5135 C C . MET C 3 153 ? 73.923 26.450 121.261 1.00 81.97 153 MET C C 1
ATOM 5136 O O . MET C 3 153 ? 74.212 26.161 122.423 1.00 81.97 153 MET C O 1
ATOM 5141 N N . ASP C 3 154 ? 72.672 26.581 120.834 1.00 101.71 154 ASP C N 1
ATOM 5142 C CA . ASP C 3 154 ? 71.539 26.013 121.541 1.00 101.71 154 ASP C CA 1
ATOM 5143 C C . ASP C 3 154 ? 70.493 25.658 120.502 1.00 101.71 154 ASP C C 1
ATOM 5144 O O . ASP C 3 154 ? 70.708 25.825 119.302 1.00 101.71 154 ASP C O 1
ATOM 5149 N N . TYR C 3 155 ? 69.353 25.159 120.974 1.00 79.02 155 TYR C N 1
ATOM 5150 C CA . TYR C 3 155 ? 68.300 24.760 120.049 1.00 79.02 155 TYR C CA 1
ATOM 5151 C C . TYR C 3 155 ? 67.600 25.971 119.460 1.00 79.02 155 TYR C C 1
ATOM 5152 O O . TYR C 3 155 ? 67.031 25.887 118.366 1.00 79.02 155 TYR C O 1
ATOM 5161 N N . MET C 3 156 ? 67.697 27.118 120.127 1.00 99.36 156 MET C N 1
ATOM 5162 C CA . MET C 3 156 ? 67.065 28.326 119.622 1.00 99.36 156 MET C CA 1
ATOM 5163 C C . MET C 3 156 ? 67.847 28.930 118.461 1.00 99.36 156 MET C C 1
ATOM 5164 O O . MET C 3 156 ? 67.244 29.479 117.535 1.00 99.36 156 MET C O 1
ATOM 5169 N N . LYS C 3 157 ? 69.180 28.833 118.477 1.00 74.03 157 LYS C N 1
ATOM 5170 C CA . LYS C 3 157 ? 69.946 29.177 117.283 1.00 74.03 157 LYS C CA 1
ATOM 5171 C C . LYS C 3 157 ? 69.767 28.140 116.192 1.00 74.03 157 LYS C C 1
ATOM 5172 O O . LYS C 3 157 ? 69.971 28.440 115.013 1.00 74.03 157 LYS C O 1
ATOM 5178 N N . LEU C 3 158 ? 69.426 26.912 116.566 1.00 46.98 158 LEU C N 1
ATOM 5179 C CA . LEU C 3 158 ? 69.209 25.872 115.577 1.00 46.98 158 LEU C CA 1
ATOM 5180 C C . LEU C 3 158 ? 67.923 26.103 114.808 1.00 46.98 158 LEU C C 1
ATOM 5181 O O . LEU C 3 158 ? 67.859 25.820 113.608 1.00 46.98 158 LEU C O 1
ATOM 5186 N N . LYS C 3 159 ? 66.903 26.650 115.469 1.00 60.92 159 LYS C N 1
ATOM 5187 C CA . LYS C 3 159 ? 65.617 26.842 114.811 1.00 60.92 159 LYS C CA 1
ATOM 5188 C C . LYS C 3 159 ? 65.650 27.956 113.771 1.00 60.92 159 LYS C C 1
ATOM 5189 O O . LYS C 3 159 ? 64.724 28.066 112.965 1.00 60.92 159 LYS C O 1
ATOM 5195 N N . SER C 3 160 ? 66.696 28.777 113.759 1.00 61.95 160 SER C N 1
ATOM 5196 C CA . SER C 3 160 ? 66.827 29.789 112.720 1.00 61.95 160 SER C CA 1
ATOM 5197 C C . SER C 3 160 ? 67.316 29.199 111.408 1.00 61.95 160 SER C C 1
ATOM 5198 O O . SER C 3 160 ? 67.117 29.805 110.354 1.00 61.95 160 SER C O 1
ATOM 5201 N N . SER C 3 161 ? 67.973 28.054 111.448 1.00 55.36 161 SER C N 1
ATOM 5202 C CA . SER C 3 161 ? 68.406 27.349 110.255 1.00 55.36 161 SER C CA 1
ATOM 5203 C C . SER C 3 161 ? 67.383 26.270 109.907 1.00 55.36 161 SER C C 1
ATOM 5204 O O . SER C 3 161 ? 66.256 26.280 110.407 1.00 55.36 161 SER C O 1
ATOM 5207 N N . SER C 3 162 ? 67.755 25.356 109.020 1.00 52.48 162 SER C N 1
ATOM 5208 C CA . SER C 3 162 ? 66.896 24.226 108.697 1.00 52.48 162 SER C CA 1
ATOM 5209 C C . SER C 3 162 ? 66.823 23.254 109.864 1.00 52.48 162 SER C C 1
ATOM 5210 O O . SER C 3 162 ? 67.844 22.885 110.441 1.00 52.48 162 SER C O 1
ATOM 5213 N N . TYR C 3 163 ? 65.614 22.833 110.215 1.00 39.88 163 TYR C N 1
ATOM 5214 C CA . TYR C 3 163 ? 65.460 21.924 111.340 1.00 39.88 163 TYR C CA 1
ATOM 5215 C C . TYR C 3 163 ? 64.225 21.071 111.132 1.00 39.88 163 TYR C C 1
ATOM 5216 O O . TYR C 3 163 ? 63.361 21.382 110.315 1.00 39.88 163 TYR C O 1
ATOM 5225 N N . VAL C 3 164 ? 64.171 19.967 111.870 1.00 32.79 164 VAL C N 1
ATOM 5226 C CA . VAL C 3 164 ? 63.064 19.021 111.809 1.00 32.79 164 VAL C CA 1
ATOM 5227 C C . VAL C 3 164 ? 62.666 18.612 113.218 1.00 32.79 164 VAL C C 1
ATOM 5228 O O . VAL C 3 164 ? 63.487 18.110 113.984 1.00 32.79 164 VAL C O 1
ATOM 5232 N N . VAL C 3 165 ? 61.405 18.845 113.575 1.00 23.11 165 VAL C N 1
ATOM 5233 C CA . VAL C 3 165 ? 60.926 18.489 114.903 1.00 23.11 165 VAL C CA 1
ATOM 5234 C C . VAL C 3 165 ? 60.149 17.186 114.829 1.00 23.11 165 VAL C C 1
ATOM 5235 O O . VAL C 3 165 ? 59.146 17.084 114.115 1.00 23.11 165 VAL C O 1
ATOM 5239 N N . PHE C 3 166 ? 60.594 16.181 115.572 1.00 44.59 166 PHE C N 1
ATOM 5240 C CA . PHE C 3 166 ? 59.988 14.863 115.485 1.00 44.59 166 PHE C CA 1
ATOM 5241 C C . PHE C 3 166 ? 59.188 14.551 116.740 1.00 44.59 166 PHE C C 1
ATOM 5242 O O . PHE C 3 166 ? 59.661 14.767 117.860 1.00 44.59 166 PHE C O 1
ATOM 5250 N N . ASP C 3 167 ? 57.981 14.013 116.529 1.00 120.62 167 ASP C N 1
ATOM 5251 C CA . ASP C 3 167 ? 57.046 13.657 117.592 1.00 120.62 167 ASP C CA 1
ATOM 5252 C C . ASP C 3 167 ? 57.140 12.158 117.831 1.00 120.62 167 ASP C C 1
ATOM 5253 O O . ASP C 3 167 ? 56.666 11.360 117.021 1.00 120.62 167 ASP C O 1
ATOM 5258 N N . LEU C 3 168 ? 57.743 11.775 118.948 1.00 68.09 168 LEU C N 1
ATOM 5259 C CA . LEU C 3 168 ? 57.792 10.379 119.361 1.00 68.09 168 LEU C CA 1
ATOM 5260 C C . LEU C 3 168 ? 56.515 10.032 120.109 1.00 68.09 168 LEU C C 1
ATOM 5261 O O . LEU C 3 168 ? 56.393 10.323 121.304 1.00 68.09 168 LEU C O 1
ATOM 5266 N N . GLN C 3 169 ? 55.532 9.484 119.398 1.00 116.08 169 GLN C N 1
ATOM 5267 C CA . GLN C 3 169 ? 54.365 8.948 120.083 1.00 116.08 169 GLN C CA 1
ATOM 5268 C C . GLN C 3 169 ? 54.170 7.461 119.822 1.00 116.08 169 GLN C C 1
ATOM 5269 O O . GLN C 3 169 ? 54.168 6.664 120.763 1.00 116.08 169 GLN C O 1
ATOM 5275 N N . GLU C 3 170 ? 54.007 7.075 118.558 1.00 117.20 170 GLU C N 1
ATOM 5276 C CA . GLU C 3 170 ? 53.805 5.668 118.210 1.00 117.20 170 GLU C CA 1
ATOM 5277 C C . GLU C 3 170 ? 54.859 5.191 117.218 1.00 117.20 170 GLU C C 1
ATOM 5278 O O . GLU C 3 170 ? 55.541 4.195 117.461 1.00 117.20 170 GLU C O 1
ATOM 5284 N N . SER C 3 171 ? 54.994 5.891 116.094 1.00 67.54 171 SER C N 1
ATOM 5285 C CA . SER C 3 171 ? 56.047 5.578 115.143 1.00 67.54 171 SER C CA 1
ATOM 5286 C C . SER C 3 171 ? 57.367 6.135 115.642 1.00 67.54 171 SER C C 1
ATOM 5287 O O . SER C 3 171 ? 57.462 7.303 116.018 1.00 67.54 171 SER C O 1
ATOM 5290 N N . ASN C 3 172 ? 58.392 5.297 115.642 1.00 67.42 172 ASN C N 1
ATOM 5291 C CA . ASN C 3 172 ? 59.594 5.577 116.409 1.00 67.42 172 ASN C CA 1
ATOM 5292 C C . ASN C 3 172 ? 60.844 5.430 115.553 1.00 67.42 172 ASN C C 1
ATOM 5293 O O . ASN C 3 172 ? 61.820 4.790 115.943 1.00 67.42 172 ASN C O 1
ATOM 5298 N N . SER C 3 173 ? 60.820 6.038 114.372 1.00 54.90 173 SER C N 1
ATOM 5299 C CA . SER C 3 173 ? 61.928 6.035 113.430 1.00 54.90 173 SER C CA 1
ATOM 5300 C C . SER C 3 173 ? 61.651 7.093 112.385 1.00 54.90 173 SER C C 1
ATOM 5301 O O . SER C 3 173 ? 60.515 7.228 111.930 1.00 54.90 173 SER C O 1
ATOM 5304 N N . PHE C 3 174 ? 62.687 7.830 111.993 1.00 34.88 174 PHE C N 1
ATOM 5305 C CA . PHE C 3 174 ? 62.509 8.824 110.944 1.00 34.88 174 PHE C CA 1
ATOM 5306 C C . PHE C 3 174 ? 63.836 9.074 110.260 1.00 34.88 174 PHE C C 1
ATOM 5307 O O . PHE C 3 174 ? 64.892 8.855 110.845 1.00 34.88 174 PHE C O 1
ATOM 5315 N N . THR C 3 175 ? 63.775 9.550 109.028 1.00 52.85 175 THR C N 1
ATOM 5316 C CA . THR C 3 175 ? 64.972 9.798 108.234 1.00 52.85 175 THR C CA 1
ATOM 5317 C C . THR C 3 175 ? 65.061 11.291 107.962 1.00 52.85 175 THR C C 1
ATOM 5318 O O . THR C 3 175 ? 64.256 11.847 107.222 1.00 52.85 175 THR C O 1
ATOM 5322 N N . PHE C 3 176 ? 66.040 11.943 108.571 1.00 43.09 176 PHE C N 1
ATOM 5323 C CA . PHE C 3 176 ? 66.334 13.319 108.210 1.00 43.09 176 PHE C CA 1
ATOM 5324 C C . PHE C 3 176 ? 67.361 13.340 107.093 1.00 43.09 176 PHE C C 1
ATOM 5325 O O . PHE C 3 176 ? 68.492 12.881 107.262 1.00 43.09 176 PHE C O 1
ATOM 5333 N N . GLU C 3 177 ? 66.959 13.861 105.947 1.00 94.31 177 GLU C N 1
ATOM 5334 C CA . GLU C 3 177 ? 67.812 13.939 104.769 1.00 94.31 177 GLU C CA 1
ATOM 5335 C C . GLU C 3 177 ? 68.547 15.270 104.805 1.00 94.31 177 GLU C C 1
ATOM 5336 O O . GLU C 3 177 ? 67.979 16.317 104.491 1.00 94.31 177 GLU C O 1
ATOM 5342 N N . VAL C 3 178 ? 69.813 15.218 105.202 1.00 49.06 178 VAL C N 1
ATOM 5343 C CA . VAL C 3 178 ? 70.668 16.382 105.400 1.00 49.06 178 VAL C CA 1
ATOM 5344 C C . VAL C 3 178 ? 70.930 17.105 104.092 1.00 49.06 178 VAL C C 1
ATOM 5345 O O . VAL C 3 178 ? 71.417 16.486 103.136 1.00 49.06 178 VAL C O 1
ATOM 5349 N N . PRO C 3 179 ? 70.622 18.401 104.019 1.00 44.30 179 PRO C N 1
ATOM 5350 C CA . PRO C 3 179 ? 70.830 19.153 102.784 1.00 44.30 179 PRO C CA 1
ATOM 5351 C C . PRO C 3 179 ? 72.302 19.319 102.477 1.00 44.30 179 PRO C C 1
ATOM 5352 O O . PRO C 3 179 ? 73.157 19.213 103.355 1.00 44.30 179 PRO C O 1
ATOM 5356 N N . TYR C 3 180 ? 72.594 19.589 101.218 1.00 39.39 180 TYR C N 1
ATOM 5357 C CA . TYR C 3 180 ? 73.946 19.936 100.812 1.00 39.39 180 TYR C CA 1
ATOM 5358 C C . TYR C 3 180 ? 73.973 21.414 100.485 1.00 39.39 180 TYR C C 1
ATOM 5359 O O . TYR C 3 180 ? 73.619 21.820 99.378 1.00 39.39 180 TYR C O 1
ATOM 5368 N N . VAL C 3 181 ? 74.399 22.220 101.445 1.00 42.39 181 VAL C N 1
ATOM 5369 C CA . VAL C 3 181 ? 74.561 23.650 101.253 1.00 42.39 181 VAL C CA 1
ATOM 5370 C C . VAL C 3 181 ? 76.033 23.964 101.411 1.00 42.39 181 VAL C C 1
ATOM 5371 O O . VAL C 3 181 ? 76.584 23.843 102.508 1.00 42.39 181 VAL C O 1
ATOM 5375 N N . SER C 3 182 ? 76.675 24.346 100.316 1.00 40.21 182 SER C N 1
ATOM 5376 C CA . SER C 3 182 ? 78.028 24.865 100.379 1.00 40.21 182 SER C CA 1
ATOM 5377 C C . SER C 3 182 ? 78.171 25.907 99.288 1.00 40.21 182 SER C C 1
ATOM 5378 O O . SER C 3 182 ? 77.280 26.092 98.460 1.00 40.21 182 SER C O 1
ATOM 5381 N N . TYR C 3 183 ? 79.302 26.597 99.313 1.00 38.15 183 TYR C N 1
ATOM 5382 C CA . TYR C 3 183 ? 79.660 27.546 98.272 1.00 38.15 183 TYR C CA 1
ATOM 5383 C C . TYR C 3 183 ? 80.316 26.866 97.092 1.00 38.15 183 TYR C C 1
ATOM 5384 O O . TYR C 3 183 ? 80.702 27.537 96.135 1.00 38.15 183 TYR C O 1
ATOM 5393 N N . ARG C 3 184 ? 80.491 25.568 97.169 1.00 58.49 184 ARG C N 1
ATOM 5394 C CA . ARG C 3 184 ? 81.342 24.804 96.299 1.00 58.49 184 ARG C CA 1
ATOM 5395 C C . ARG C 3 184 ? 80.497 23.671 95.739 1.00 58.49 184 ARG C C 1
ATOM 5396 O O . ARG C 3 184 ? 79.702 23.085 96.486 1.00 58.49 184 ARG C O 1
ATOM 5404 N N . PRO C 3 185 ? 80.594 23.364 94.442 1.00 35.83 185 PRO C N 1
ATOM 5405 C CA . PRO C 3 185 ? 79.753 22.297 93.880 1.00 35.83 185 PRO C CA 1
ATOM 5406 C C . PRO C 3 185 ? 80.079 20.931 94.429 1.00 35.83 185 PRO C C 1
ATOM 5407 O O . PRO C 3 185 ? 79.187 20.090 94.555 1.00 35.83 185 PRO C O 1
ATOM 5411 N N . TRP C 3 186 ? 81.329 20.701 94.784 1.00 30.48 186 TRP C N 1
ATOM 5412 C CA . TRP C 3 186 ? 81.801 19.494 95.425 1.00 30.48 186 TRP C CA 1
ATOM 5413 C C . TRP C 3 186 ? 82.270 19.877 96.814 1.00 30.48 186 TRP C C 1
ATOM 5414 O O . TRP C 3 186 ? 82.016 20.988 97.272 1.00 30.48 186 TRP C O 1
ATOM 5425 N N . TRP C 3 187 ? 82.903 18.948 97.516 1.00 27.19 187 TRP C N 1
ATOM 5426 C CA . TRP C 3 187 ? 83.465 19.295 98.811 1.00 27.19 187 TRP C CA 1
ATOM 5427 C C . TRP C 3 187 ? 84.640 18.387 99.096 1.00 27.19 187 TRP C C 1
ATOM 5428 O O . TRP C 3 187 ? 84.498 17.168 99.040 1.00 27.19 187 TRP C O 1
ATOM 5439 N N . VAL C 3 188 ? 85.781 18.982 99.436 1.00 42.75 188 VAL C N 1
ATOM 5440 C CA . VAL C 3 188 ? 87.004 18.223 99.635 1.00 42.75 188 VAL C CA 1
ATOM 5441 C C . VAL C 3 188 ? 86.906 17.378 100.900 1.00 42.75 188 VAL C C 1
ATOM 5442 O O . VAL C 3 188 ? 86.362 17.807 101.923 1.00 42.75 188 VAL C O 1
ATOM 5446 N N . ARG C 3 189 ? 87.390 16.141 100.786 1.00 82.07 189 ARG C N 1
ATOM 5447 C CA . ARG C 3 189 ? 87.446 15.133 101.840 1.00 82.07 189 ARG C CA 1
ATOM 5448 C C . ARG C 3 189 ? 88.003 15.657 103.166 1.00 82.07 189 ARG C C 1
ATOM 5449 O O . ARG C 3 189 ? 88.887 16.514 103.194 1.00 82.07 189 ARG C O 1
ATOM 5457 N N . LYS C 3 190 ? 87.472 15.126 104.279 1.00 86.68 190 LYS C N 1
ATOM 5458 C CA . LYS C 3 190 ? 87.862 15.571 105.610 1.00 86.68 190 LYS C CA 1
ATOM 5459 C C . LYS C 3 190 ? 89.300 15.212 105.981 1.00 86.68 190 LYS C C 1
ATOM 5460 O O . LYS C 3 190 ? 90.019 16.073 106.496 1.00 86.68 190 LYS C O 1
ATOM 5466 N N . TYR C 3 191 ? 89.745 13.977 105.766 1.00 69.71 191 TYR C N 1
ATOM 5467 C CA . TYR C 3 191 ? 90.990 13.520 106.374 1.00 69.71 191 TYR C CA 1
ATOM 5468 C C . TYR C 3 191 ? 92.134 13.628 105.365 1.00 69.71 191 TYR C C 1
ATOM 5469 O O . TYR C 3 191 ? 93.120 14.317 105.650 1.00 69.71 191 TYR C O 1
ATOM 5478 N N . GLY C 3 192 ? 92.058 12.977 104.224 1.00 117.18 192 GLY C N 1
ATOM 5479 C CA . GLY C 3 192 ? 93.175 12.912 103.309 1.00 117.18 192 GLY C CA 1
ATOM 5480 C C . GLY C 3 192 ? 94.134 11.818 103.722 1.00 117.18 192 GLY C C 1
ATOM 5481 O O . GLY C 3 192 ? 93.964 11.158 104.746 1.00 117.18 192 GLY C O 1
ATOM 5482 N N . GLY C 3 193 ? 95.204 11.680 102.941 1.00 102.22 193 GLY C N 1
ATOM 5483 C CA . GLY C 3 193 ? 96.291 10.799 103.319 1.00 102.22 193 GLY C CA 1
ATOM 5484 C C . GLY C 3 193 ? 97.025 11.308 104.544 1.00 102.22 193 GLY C C 1
ATOM 5485 O O . GLY C 3 193 ? 96.640 12.295 105.176 1.00 102.22 193 GLY C O 1
ATOM 5486 N N . ASN C 3 194 ? 98.120 10.639 104.902 1.00 124.86 194 ASN C N 1
ATOM 5487 C CA . ASN C 3 194 ? 98.819 11.099 106.095 1.00 124.86 194 ASN C CA 1
ATOM 5488 C C . ASN C 3 194 ? 99.542 12.397 105.766 1.00 124.86 194 ASN C C 1
ATOM 5489 O O . ASN C 3 194 ? 100.729 12.407 105.441 1.00 124.86 194 ASN C O 1
ATOM 5494 N N . TYR C 3 195 ? 98.789 13.490 105.846 1.00 110.09 195 TYR C N 1
ATOM 5495 C CA . TYR C 3 195 ? 99.193 14.794 105.354 1.00 110.09 195 TYR C CA 1
ATOM 5496 C C . TYR C 3 195 ? 98.292 15.798 106.063 1.00 110.09 195 TYR C C 1
ATOM 5497 O O . TYR C 3 195 ? 97.079 15.814 105.840 1.00 110.09 195 TYR C O 1
ATOM 5506 N N . LEU C 3 196 ? 98.873 16.578 106.973 1.00 169.27 196 LEU C N 1
ATOM 5507 C CA . LEU C 3 196 ? 98.066 17.384 107.888 1.00 169.27 196 LEU C CA 1
ATOM 5508 C C . LEU C 3 196 ? 97.403 18.600 107.244 1.00 169.27 196 LEU C C 1
ATOM 5509 O O . LEU C 3 196 ? 96.276 18.926 107.648 1.00 169.27 196 LEU C O 1
ATOM 5514 N N . PRO C 3 197 ? 98.000 19.314 106.278 1.00 111.72 197 PRO C N 1
ATOM 5515 C CA . PRO C 3 197 ? 97.164 20.185 105.444 1.00 111.72 197 PRO C CA 1
ATOM 5516 C C . PRO C 3 197 ? 96.347 19.367 104.460 1.00 111.72 197 PRO C C 1
ATOM 5517 O O . PRO C 3 197 ? 96.468 18.155 104.382 1.00 111.72 197 PRO C O 1
ATOM 5521 N N . SER C 3 198 ? 95.505 20.054 103.705 1.00 125.95 198 SER C N 1
ATOM 5522 C CA . SER C 3 198 ? 94.439 19.485 102.880 1.00 125.95 198 SER C CA 1
ATOM 5523 C C . SER C 3 198 ? 93.509 18.611 103.715 1.00 125.95 198 SER C C 1
ATOM 5524 O O . SER C 3 198 ? 93.066 17.553 103.264 1.00 125.95 198 SER C O 1
ATOM 5527 N N . SER C 3 199 ? 93.204 19.071 104.935 1.00 147.40 199 SER C N 1
ATOM 5528 C CA . SER C 3 199 ? 92.301 18.387 105.850 1.00 147.40 199 SER C CA 1
ATOM 5529 C C . SER C 3 199 ? 91.140 19.340 106.166 1.00 147.40 199 SER C C 1
ATOM 5530 O O . SER C 3 199 ? 91.181 20.148 107.096 1.00 147.40 199 SER C O 1
ATOM 5533 N N . THR C 3 200 ? 90.079 19.230 105.374 1.00 130.35 200 THR C N 1
ATOM 5534 C CA . THR C 3 200 ? 89.017 20.224 105.392 1.00 130.35 200 THR C CA 1
ATOM 5535 C C . THR C 3 200 ? 87.803 19.746 106.176 1.00 130.35 200 THR C C 1
ATOM 5536 O O . THR C 3 200 ? 87.197 18.728 105.842 1.00 130.35 200 THR C O 1
ATOM 5540 N N . ASP C 3 201 ? 87.406 20.527 107.178 1.00 102.79 201 ASP C N 1
ATOM 5541 C CA . ASP C 3 201 ? 86.234 20.188 107.969 1.00 102.79 201 ASP C CA 1
ATOM 5542 C C . ASP C 3 201 ? 84.948 20.317 107.154 1.00 102.79 201 ASP C C 1
ATOM 5543 O O . ASP C 3 201 ? 84.928 20.840 106.039 1.00 102.79 201 ASP C O 1
ATOM 5548 N N . ALA C 3 202 ? 83.865 19.833 107.753 1.00 48.69 202 ALA C N 1
ATOM 5549 C CA . ALA C 3 202 ? 82.620 19.547 107.059 1.00 48.69 202 ALA C CA 1
ATOM 5550 C C . ALA C 3 202 ? 81.952 20.828 106.559 1.00 48.69 202 ALA C C 1
ATOM 5551 O O . ALA C 3 202 ? 82.248 21.915 107.058 1.00 48.69 202 ALA C O 1
ATOM 5553 N N . PRO C 3 203 ? 81.053 20.733 105.562 1.00 36.19 203 PRO C N 1
ATOM 5554 C CA . PRO C 3 203 ? 80.389 21.948 105.058 1.00 36.19 203 PRO C CA 1
ATOM 5555 C C . PRO C 3 203 ? 79.484 22.623 106.058 1.00 36.19 203 PRO C C 1
ATOM 5556 O O . PRO C 3 203 ? 79.185 23.813 105.904 1.00 36.19 203 PRO C O 1
ATOM 5560 N N . SER C 3 204 ? 79.074 21.903 107.094 1.00 53.38 204 SER C N 1
ATOM 5561 C CA . SER C 3 204 ? 77.888 22.207 107.870 1.00 53.38 204 SER C CA 1
ATOM 5562 C C . SER C 3 204 ? 77.794 21.178 108.981 1.00 53.38 204 SER C C 1
ATOM 5563 O O . SER C 3 204 ? 78.481 20.157 108.953 1.00 53.38 204 SER C O 1
ATOM 5566 N N . THR C 3 205 ? 76.952 21.452 109.968 1.00 78.58 205 THR C N 1
ATOM 5567 C CA . THR C 3 205 ? 76.866 20.558 111.114 1.00 78.58 205 THR C CA 1
ATOM 5568 C C . THR C 3 205 ? 75.438 20.115 111.376 1.00 78.58 205 THR C C 1
ATOM 5569 O O . THR C 3 205 ? 74.491 20.894 111.236 1.00 78.58 205 THR C O 1
ATOM 5573 N N . LEU C 3 206 ? 75.308 18.847 111.742 1.00 50.70 206 LEU C N 1
ATOM 5574 C CA . LEU C 3 206 ? 74.049 18.241 112.130 1.00 50.70 206 LEU C CA 1
ATOM 5575 C C . LEU C 3 206 ? 73.933 18.238 113.645 1.00 50.70 206 LEU C C 1
ATOM 5576 O O . LEU C 3 206 ? 74.824 17.759 114.346 1.00 50.70 206 LEU C O 1
ATOM 5581 N N . PHE C 3 207 ? 72.827 18.758 114.156 1.00 41.46 207 PHE C N 1
ATOM 5582 C CA . PHE C 3 207 ? 72.599 18.779 115.589 1.00 41.46 207 PHE C CA 1
ATOM 5583 C C . PHE C 3 207 ? 71.372 17.953 115.914 1.00 41.46 207 PHE C C 1
ATOM 5584 O O . PHE C 3 207 ? 70.544 17.666 115.051 1.00 41.46 207 PHE C O 1
ATOM 5592 N N . MET C 3 208 ? 71.261 17.569 117.180 1.00 48.44 208 MET C N 1
ATOM 5593 C CA . MET C 3 208 ? 70.045 16.914 117.643 1.00 48.44 208 MET C CA 1
ATOM 5594 C C . MET C 3 208 ? 69.866 17.276 119.111 1.00 48.44 208 MET C C 1
ATOM 5595 O O . MET C 3 208 ? 70.589 16.784 119.975 1.00 48.44 208 MET C O 1
ATOM 5600 N N . TYR C 3 209 ? 68.902 18.142 119.371 1.00 45.47 209 TYR C N 1
ATOM 5601 C CA . TYR C 3 209 ? 68.580 18.563 120.716 1.00 45.47 209 TYR C CA 1
ATOM 5602 C C . TYR C 3 209 ? 67.325 17.857 121.195 1.00 45.47 209 TYR C C 1
ATOM 5603 O O . TYR C 3 209 ? 66.774 16.989 120.525 1.00 45.47 209 TYR C O 1
ATOM 5612 N N . VAL C 3 210 ? 66.881 18.235 122.386 1.00 38.83 210 VAL C N 1
ATOM 5613 C CA . VAL C 3 210 ?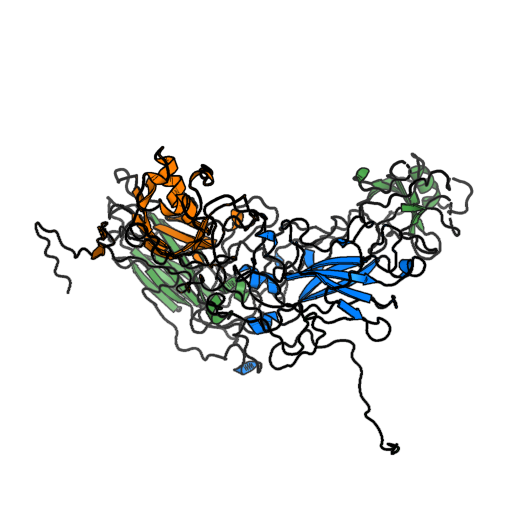 65.665 17.690 122.969 1.00 38.83 210 VAL C CA 1
ATOM 5614 C C . VAL C 3 210 ? 64.672 18.845 122.990 1.00 38.83 210 VAL C C 1
ATOM 5615 O O . VAL C 3 210 ? 64.798 19.765 123.782 1.00 38.83 210 VAL C O 1
ATOM 5619 N N . GLN C 3 211 ? 63.696 18.818 122.083 1.00 74.01 211 GLN C N 1
ATOM 5620 C CA . GLN C 3 211 ? 62.708 19.891 122.058 1.00 74.01 211 GLN C CA 1
ATOM 5621 C C . GLN C 3 211 ? 61.780 19.811 123.255 1.00 74.01 211 GLN C C 1
ATOM 5622 O O . GLN C 3 211 ? 61.734 20.729 124.077 1.00 74.01 211 GLN C O 1
ATOM 5628 N N . VAL C 3 212 ? 61.031 18.722 123.371 1.00 43.14 212 VAL C N 1
ATOM 5629 C CA . VAL C 3 212 ? 60.198 18.452 124.534 1.00 43.14 212 VAL C CA 1
ATOM 5630 C C . VAL C 3 212 ? 60.818 17.254 125.237 1.00 43.14 212 VAL C C 1
ATOM 5631 O O . VAL C 3 212 ? 61.100 16.246 124.582 1.00 43.14 212 VAL C O 1
ATOM 5635 N N . PRO C 3 213 ? 61.079 17.322 126.544 1.00 50.54 213 PRO C N 1
ATOM 5636 C CA . PRO C 3 213 ? 61.768 16.222 127.220 1.00 50.54 213 PRO C CA 1
ATOM 5637 C C . PRO C 3 213 ? 60.943 14.951 127.267 1.00 50.54 213 PRO C C 1
ATOM 5638 O O . PRO C 3 213 ? 59.737 14.955 127.015 1.00 50.54 213 PRO C O 1
ATOM 5642 N N . LEU C 3 214 ? 61.625 13.851 127.556 1.00 52.78 214 LEU C N 1
ATOM 5643 C CA . LEU C 3 214 ? 60.991 12.548 127.514 1.00 52.78 214 LEU C CA 1
ATOM 5644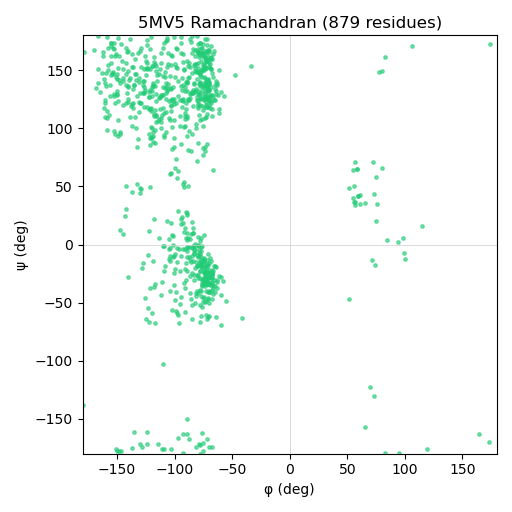 C C . LEU C 3 214 ? 60.032 12.399 128.681 1.00 52.78 214 LEU C C 1
ATOM 5645 O O . LEU C 3 214 ? 60.356 12.738 129.822 1.00 52.78 214 LEU C O 1
ATOM 5650 N N . ILE C 3 215 ? 58.831 11.918 128.390 1.00 60.71 215 ILE C N 1
ATOM 5651 C CA . ILE C 3 215 ? 57.830 11.702 129.426 1.00 60.71 215 ILE C CA 1
ATOM 5652 C C . ILE C 3 215 ? 57.510 10.215 129.431 1.00 60.71 215 ILE C C 1
ATOM 5653 O O . ILE C 3 215 ? 56.608 9.773 128.707 1.00 60.71 215 ILE C O 1
ATOM 5658 N N . PRO C 3 216 ? 58.236 9.402 130.187 1.00 71.23 216 PRO C N 1
ATOM 5659 C CA . PRO C 3 216 ? 57.925 7.977 130.224 1.00 71.23 216 PRO C CA 1
ATOM 5660 C C . PRO C 3 216 ? 56.900 7.672 131.296 1.00 71.23 216 PRO C C 1
ATOM 5661 O O . PRO C 3 216 ? 56.776 8.382 132.296 1.00 71.23 216 PRO C O 1
ATOM 5665 N N . MET C 3 217 ? 56.158 6.597 131.076 1.00 118.95 217 MET C N 1
ATOM 5666 C CA . MET C 3 217 ? 55.202 6.122 132.058 1.00 118.95 217 MET C CA 1
ATOM 5667 C C . MET C 3 217 ? 55.960 5.423 133.188 1.00 118.95 217 MET C C 1
ATOM 5668 O O . MET C 3 217 ? 57.143 5.101 133.064 1.00 118.95 217 MET C O 1
ATOM 5673 N N . GLU C 3 218 ? 55.275 5.199 134.314 1.00 144.83 218 GLU C N 1
ATOM 5674 C CA . GLU C 3 218 ? 55.942 4.614 135.471 1.00 144.83 218 GLU C CA 1
ATOM 5675 C C . GLU C 3 218 ? 56.205 3.121 135.301 1.00 144.83 218 GLU C C 1
ATOM 5676 O O . GLU C 3 218 ? 56.937 2.530 136.102 1.00 144.83 218 GLU C O 1
ATOM 5682 N N . ALA C 3 219 ? 55.623 2.488 134.280 1.00 78.29 219 ALA C N 1
ATOM 5683 C CA . ALA C 3 219 ? 55.903 1.084 134.013 1.00 78.29 219 ALA C CA 1
ATOM 5684 C C . ALA C 3 219 ? 56.999 0.876 132.979 1.00 78.29 219 ALA C C 1
ATOM 5685 O O . ALA C 3 219 ? 57.623 -0.190 132.969 1.00 78.29 219 ALA C O 1
ATOM 5687 N N . VAL C 3 220 ? 57.255 1.854 132.120 1.00 76.81 220 VAL C N 1
ATOM 5688 C CA . VAL C 3 220 ? 58.319 1.759 131.135 1.00 76.81 220 VAL C CA 1
ATOM 5689 C C . VAL C 3 220 ? 59.537 2.506 131.661 1.00 76.81 220 VAL C C 1
ATOM 5690 O O . VAL C 3 220 ? 59.474 3.230 132.655 1.00 76.81 220 VAL C O 1
ATOM 5694 N N . SER C 3 221 ? 60.658 2.316 130.976 1.00 65.86 221 SER C N 1
ATOM 5695 C CA . SER C 3 221 ? 61.933 2.799 131.481 1.00 65.86 221 SER C CA 1
ATOM 5696 C C . SER C 3 221 ? 62.088 4.294 131.288 1.00 65.86 221 SER C C 1
ATOM 5697 O O . SER C 3 221 ? 61.458 4.894 130.417 1.00 65.86 221 SER C O 1
ATOM 5700 N N . ASP C 3 222 ? 62.971 4.886 132.088 1.00 129.42 222 ASP C N 1
ATOM 5701 C CA . ASP C 3 222 ? 63.223 6.313 131.974 1.00 129.42 222 ASP C CA 1
ATOM 5702 C C . ASP C 3 222 ? 64.164 6.633 130.824 1.00 129.42 222 ASP C C 1
ATOM 5703 O O . ASP C 3 222 ? 64.232 7.785 130.392 1.00 129.42 222 ASP C O 1
ATOM 5708 N N . THR C 3 223 ? 64.896 5.646 130.319 1.00 85.91 223 THR C N 1
ATOM 5709 C CA . THR C 3 223 ? 65.922 5.873 129.314 1.00 85.91 223 THR C CA 1
ATOM 5710 C C . THR C 3 223 ? 65.568 5.182 128.003 1.00 85.91 223 THR C C 1
ATOM 5711 O O . THR C 3 223 ? 64.846 4.186 127.972 1.00 85.91 223 THR C O 1
ATOM 5715 N N . ILE C 3 224 ? 66.097 5.732 126.914 1.00 61.12 224 ILE C N 1
ATOM 5716 C CA . ILE C 3 224 ? 65.834 5.291 125.547 1.00 61.12 224 ILE C CA 1
ATOM 5717 C C . ILE C 3 224 ? 67.132 5.394 124.764 1.00 61.12 224 ILE C C 1
ATOM 5718 O O . ILE C 3 224 ? 67.797 6.430 124.808 1.00 61.12 224 ILE C O 1
ATOM 5723 N N . ASP C 3 225 ? 67.499 4.335 124.052 1.00 99.23 225 ASP C N 1
ATOM 5724 C CA . ASP C 3 225 ? 68.595 4.452 123.108 1.00 99.23 225 ASP C CA 1
ATOM 5725 C C . ASP C 3 225 ? 68.079 4.904 121.751 1.00 99.23 225 ASP C C 1
ATOM 5726 O O . ASP C 3 225 ? 66.995 4.511 121.319 1.00 99.23 225 ASP C O 1
ATOM 5731 N N . ILE C 3 226 ? 68.867 5.738 121.080 1.00 34.16 226 ILE C N 1
ATOM 5732 C CA . ILE C 3 226 ? 68.551 6.261 119.754 1.00 34.16 226 ILE C CA 1
ATOM 5733 C C . ILE C 3 226 ? 69.688 5.822 118.847 1.00 34.16 226 ILE C C 1
ATOM 5734 O O . ILE C 3 226 ? 70.827 6.258 119.026 1.00 34.16 226 ILE C O 1
ATOM 5739 N N . ASN C 3 227 ? 69.401 4.976 117.868 1.00 42.22 227 ASN C N 1
ATOM 5740 C CA . ASN C 3 227 ? 70.444 4.627 116.920 1.00 42.22 227 ASN C CA 1
ATOM 5741 C C . ASN C 3 227 ? 70.441 5.594 115.751 1.00 42.22 227 ASN C C 1
ATOM 5742 O O . ASN C 3 227 ? 69.387 5.972 115.242 1.00 42.22 227 ASN C O 1
ATOM 5747 N N . VAL C 3 228 ? 71.634 5.976 115.313 1.00 19.55 228 VAL C N 1
ATOM 5748 C CA . VAL C 3 228 ? 71.803 6.937 114.236 1.00 19.55 228 VAL C CA 1
ATOM 5749 C C . VAL C 3 228 ? 72.590 6.250 113.135 1.00 19.55 228 VAL C C 1
ATOM 5750 O O . VAL C 3 228 ? 73.751 5.862 113.343 1.00 19.55 228 VAL C O 1
ATOM 5754 N N . TYR C 3 229 ? 71.953 6.104 111.974 1.00 43.67 229 TYR C N 1
ATOM 5755 C CA . TYR C 3 229 ? 72.452 5.442 110.782 1.00 43.67 229 TYR C CA 1
ATOM 5756 C C . TYR C 3 229 ? 72.718 6.474 109.694 1.00 43.67 229 TYR C C 1
ATOM 5757 O O . TYR C 3 229 ? 71.976 7.446 109.561 1.00 43.67 229 TYR C O 1
ATOM 5766 N N . VAL C 3 230 ? 73.759 6.256 108.893 1.00 42.39 230 VAL C N 1
ATOM 5767 C CA . VAL C 3 230 ? 74.134 7.192 107.838 1.00 42.39 230 VAL C CA 1
ATOM 5768 C C . VAL C 3 230 ? 74.042 6.481 106.500 1.00 42.39 230 VAL C C 1
ATOM 5769 O O . VAL C 3 230 ? 74.487 5.339 106.364 1.00 42.39 230 VAL C O 1
ATOM 5773 N N . ARG C 3 231 ? 73.479 7.161 105.511 1.00 59.63 231 ARG C N 1
ATOM 5774 C CA . ARG C 3 231 ? 73.400 6.645 104.160 1.00 59.63 231 ARG C CA 1
ATOM 5775 C C . ARG C 3 231 ? 73.684 7.789 103.210 1.00 59.63 231 ARG C C 1
ATOM 5776 O O . ARG C 3 231 ? 73.312 8.929 103.474 1.00 59.63 231 ARG C O 1
ATOM 5784 N N . GLY C 3 232 ? 74.397 7.499 102.133 1.00 37.57 232 GLY C N 1
ATOM 5785 C CA . GLY C 3 232 ? 74.447 8.449 101.049 1.00 37.57 232 GLY C CA 1
ATOM 5786 C C . GLY C 3 232 ? 73.076 8.547 100.420 1.00 37.57 232 GLY C C 1
ATOM 5787 O O . GLY C 3 232 ? 72.471 7.534 100.070 1.00 37.57 232 GLY C O 1
ATOM 5788 N N . GLY C 3 233 ? 72.570 9.765 100.282 1.00 81.14 233 GLY C N 1
ATOM 5789 C CA . GLY C 3 233 ? 71.219 9.971 99.811 1.00 81.14 233 GLY C CA 1
ATOM 5790 C C . GLY C 3 233 ? 71.043 9.667 98.337 1.00 81.14 233 GLY C C 1
ATOM 5791 O O . GLY C 3 233 ? 71.883 9.061 97.675 1.00 81.14 233 GLY C O 1
ATOM 5792 N N . SER C 3 234 ? 69.899 10.099 97.811 1.00 112.94 234 SER C N 1
ATOM 5793 C CA . SER C 3 234 ? 69.625 9.874 96.398 1.00 112.94 234 SER C CA 1
ATOM 5794 C C . SER C 3 234 ? 70.458 10.791 95.521 1.00 112.94 234 SER C C 1
ATOM 5795 O O . SER C 3 234 ? 70.688 10.487 94.346 1.00 112.94 234 SER C O 1
ATOM 5798 N N . SER C 3 235 ? 70.921 11.906 96.071 1.00 57.29 235 SER C N 1
ATOM 5799 C CA . SER C 3 235 ? 71.717 12.867 95.329 1.00 57.29 235 SER C CA 1
ATOM 5800 C C . SER C 3 235 ? 73.192 12.824 95.689 1.00 57.29 235 SER C C 1
ATOM 5801 O O . SER C 3 235 ? 73.955 13.649 95.184 1.00 57.29 235 SER C O 1
ATOM 5804 N N . PHE C 3 236 ? 73.606 11.891 96.539 1.00 24.16 236 PHE C N 1
ATOM 5805 C CA . PHE C 3 236 ? 75.000 11.798 96.942 1.00 24.16 236 PHE C CA 1
ATOM 5806 C C . PHE C 3 236 ? 75.853 11.259 95.807 1.00 24.16 236 PHE C C 1
ATOM 5807 O O . PHE C 3 236 ? 75.487 10.278 95.158 1.00 24.16 236 PHE C O 1
ATOM 5815 N N . GLU C 3 237 ? 77.014 11.879 95.598 1.00 59.47 237 GLU C N 1
ATOM 5816 C CA . GLU C 3 237 ? 77.938 11.433 94.565 1.00 59.47 237 GLU C CA 1
ATOM 5817 C C . GLU C 3 237 ? 79.339 11.952 94.853 1.00 59.47 237 GLU C C 1
ATOM 5818 O O . GLU C 3 237 ? 79.512 13.031 95.415 1.00 59.47 237 GLU C O 1
ATOM 5824 N N . VAL C 3 238 ? 80.334 11.152 94.465 1.00 32.39 238 VAL C N 1
ATOM 5825 C CA . VAL C 3 238 ? 81.749 11.416 94.697 1.00 32.39 238 VAL C CA 1
ATOM 5826 C C . VAL C 3 238 ? 82.468 11.386 93.355 1.00 32.39 238 VAL C C 1
ATOM 5827 O O . VAL C 3 238 ? 82.014 10.739 92.409 1.00 32.39 238 VAL C O 1
ATOM 5831 N N . CYS C 3 239 ? 83.569 12.142 93.241 1.00 74.79 239 CYS C N 1
ATOM 5832 C CA . CYS C 3 239 ? 84.232 12.143 91.943 1.00 74.79 239 CYS C CA 1
ATOM 5833 C C . CYS C 3 239 ? 85.691 11.705 91.895 1.00 74.79 239 CYS C C 1
ATOM 5834 O O . CYS C 3 239 ? 85.986 10.645 91.347 1.00 74.79 239 CYS C O 1
ATOM 5837 N N . VAL C 3 240 ? 86.632 12.435 92.475 1.00 73.47 240 VAL C N 1
ATOM 5838 C CA . VAL C 3 240 ? 88.007 12.255 91.979 1.00 73.47 240 VAL C CA 1
ATOM 5839 C C . VAL C 3 240 ? 88.736 11.198 92.799 1.00 73.47 240 VAL C C 1
ATOM 5840 O O . VAL C 3 240 ? 88.869 11.359 94.016 1.00 73.47 240 VAL C O 1
ATOM 5844 N N . PRO C 3 241 ? 89.260 10.136 92.183 1.00 47.34 241 PRO C N 1
ATOM 5845 C CA . PRO C 3 241 ? 89.865 9.045 92.953 1.00 47.34 241 PRO C CA 1
ATOM 5846 C C . PRO C 3 241 ? 91.265 9.416 93.392 1.00 47.34 241 PRO C C 1
ATOM 5847 O O . PRO C 3 241 ? 92.150 9.644 92.563 1.00 47.34 241 PRO C O 1
ATOM 5851 N N . VAL C 3 242 ? 91.471 9.479 94.698 1.00 31.04 242 VAL C N 1
ATOM 5852 C CA . VAL C 3 242 ? 92.776 9.809 95.246 1.00 31.04 242 VAL C CA 1
ATOM 5853 C C . VAL C 3 242 ? 93.131 8.737 96.257 1.00 31.04 242 VAL C C 1
ATOM 5854 O O . VAL C 3 242 ? 92.447 7.713 96.333 1.00 31.04 242 VAL C O 1
ATOM 5858 N N . GLN C 3 243 ? 94.245 8.921 96.956 1.00 89.30 243 GLN C N 1
ATOM 5859 C CA . GLN C 3 243 ? 94.673 7.977 97.977 1.00 89.30 243 GLN C CA 1
ATOM 5860 C C . GLN C 3 243 ? 93.620 7.866 99.065 1.00 89.30 243 GLN C C 1
ATOM 5861 O O . GLN C 3 243 ? 93.131 8.893 99.545 1.00 89.30 243 GLN C O 1
ATOM 5867 N N . PRO C 3 244 ? 93.224 6.656 99.450 1.00 43.37 244 PRO C N 1
ATOM 5868 C CA . PRO C 3 244 ? 92.257 6.503 100.533 1.00 43.37 244 PRO C CA 1
ATOM 5869 C C . PRO C 3 244 ? 92.805 7.019 101.845 1.00 43.37 244 PRO C C 1
ATOM 5870 O O . PRO C 3 244 ? 93.986 6.863 102.151 1.00 43.37 244 PRO C O 1
ATOM 5874 N N . SER C 3 245 ? 91.939 7.671 102.601 1.00 51.89 245 SER C N 1
ATOM 5875 C CA . SER C 3 245 ? 92.276 8.172 103.920 1.00 51.89 245 SER C CA 1
ATOM 5876 C C . SER C 3 245 ? 92.170 7.102 104.988 1.00 51.89 245 SER C C 1
ATOM 5877 O O . SER C 3 245 ? 92.427 7.393 106.159 1.00 51.89 245 SER C O 1
ATOM 5880 N N . LEU C 3 246 ? 91.802 5.881 104.616 1.00 37.03 246 LEU C N 1
ATOM 5881 C CA . LEU C 3 246 ? 91.577 4.807 105.564 1.00 37.03 246 LEU C CA 1
ATOM 5882 C C . LEU C 3 246 ? 92.464 3.620 105.239 1.00 37.03 246 LEU C C 1
ATOM 5883 O O . LEU C 3 246 ? 92.836 3.390 104.087 1.00 37.03 246 LEU C O 1
ATOM 5888 N N . GLY C 3 247 ? 92.790 2.860 106.269 1.00 55.05 247 GLY C N 1
ATOM 5889 C CA . GLY C 3 247 ? 93.480 1.601 106.095 1.00 55.05 247 GLY C CA 1
ATOM 5890 C C . GLY C 3 247 ? 92.702 0.505 106.783 1.00 55.05 247 GLY C C 1
ATOM 5891 O O . GLY C 3 247 ? 91.844 0.763 107.621 1.00 55.05 247 GLY C O 1
ATOM 5892 N N . LEU C 3 248 ? 93.006 -0.730 106.415 1.00 57.44 248 LEU C N 1
ATOM 5893 C CA . LEU C 3 248 ? 92.283 -1.851 106.984 1.00 57.44 248 LEU C CA 1
ATOM 5894 C C . LEU C 3 248 ? 92.820 -2.157 108.373 1.00 57.44 248 LEU C C 1
ATOM 5895 O O . LEU C 3 248 ? 93.897 -1.702 108.757 1.00 57.44 248 LEU C O 1
ATOM 5900 N N . ASN C 3 249 ? 92.064 -2.939 109.132 1.00 76.20 249 ASN C N 1
ATOM 5901 C CA . ASN C 3 249 ? 92.579 -3.465 110.386 1.00 76.20 249 ASN C CA 1
ATOM 5902 C C . ASN C 3 249 ? 93.247 -4.817 110.232 1.00 76.20 249 ASN C C 1
ATOM 5903 O O . ASN C 3 249 ? 93.442 -5.506 111.235 1.00 76.20 249 ASN C O 1
ATOM 5908 N N . TRP C 3 250 ? 93.559 -5.230 109.006 1.00 62.61 250 TRP C N 1
ATOM 5909 C CA . TRP C 3 250 ? 94.073 -6.574 108.804 1.00 62.61 250 TRP C CA 1
ATOM 5910 C C . TRP C 3 250 ? 95.511 -6.670 109.274 1.00 62.61 250 TRP C C 1
ATOM 5911 O O . TRP C 3 250 ? 95.986 -7.755 109.621 1.00 62.61 250 TRP C O 1
ATOM 5922 N N . ASN C 3 251 ? 96.213 -5.544 109.291 1.00 90.09 251 ASN C N 1
ATOM 5923 C CA . ASN C 3 251 ? 97.572 -5.472 109.812 1.00 90.09 251 ASN C CA 1
ATOM 5924 C C . ASN C 3 251 ? 97.707 -4.082 110.415 1.00 90.09 251 ASN C C 1
ATOM 5925 O O . ASN C 3 251 ? 98.001 -3.117 109.708 1.00 90.09 251 ASN C O 1
ATOM 5930 N N . THR C 3 252 ? 97.475 -3.987 111.719 1.00 100.62 252 THR C N 1
ATOM 5931 C CA . THR C 3 252 ? 97.535 -2.717 112.422 1.00 100.62 252 THR C CA 1
ATOM 5932 C C . THR C 3 252 ? 98.923 -2.390 112.944 1.00 100.62 252 THR C C 1
ATOM 5933 O O . THR C 3 252 ? 99.064 -1.441 113.717 1.00 100.62 252 THR C O 1
ATOM 5937 N N . ASP C 3 253 ? 99.940 -3.153 112.559 1.00 109.89 253 ASP C N 1
ATOM 5938 C CA . ASP C 3 253 ? 101.293 -2.834 112.980 1.00 109.89 253 ASP C CA 1
ATOM 5939 C C . ASP C 3 253 ? 101.793 -1.608 112.234 1.00 109.89 253 ASP C C 1
ATOM 5940 O O . ASP C 3 253 ? 101.586 -1.466 111.028 1.00 109.89 253 ASP C O 1
ATOM 5945 N N . PHE C 3 254 ? 102.448 -0.718 112.966 1.00 70.69 254 PHE C N 1
ATOM 5946 C CA . PHE C 3 254 ? 102.972 0.519 112.414 1.00 70.69 254 PHE C CA 1
ATOM 5947 C C . PHE C 3 254 ? 104.378 0.706 112.948 1.00 70.69 254 PHE C C 1
ATOM 5948 O O . PHE C 3 254 ? 104.625 0.475 114.134 1.00 70.69 254 PHE C O 1
ATOM 5956 N N . ILE C 3 255 ? 105.293 1.124 112.084 1.00 81.37 255 ILE C N 1
ATOM 5957 C CA . ILE C 3 255 ? 106.697 1.261 112.443 1.00 81.37 255 ILE C CA 1
ATOM 5958 C C . ILE C 3 255 ? 107.047 2.740 112.468 1.00 81.37 255 ILE C C 1
ATOM 5959 O O . ILE C 3 255 ? 107.066 3.406 111.428 1.00 81.37 255 ILE C O 1
ATOM 5964 N N . LEU C 3 256 ? 107.312 3.253 113.665 1.00 122.84 256 LEU C N 1
ATOM 5965 C CA . LEU C 3 256 ? 107.798 4.615 113.805 1.00 122.84 256 LEU C CA 1
ATOM 5966 C C . LEU C 3 256 ? 109.257 4.705 113.390 1.00 122.84 256 LEU C C 1
ATOM 5967 O O . LEU C 3 256 ? 110.118 3.990 113.910 1.00 122.84 256 LEU C O 1
ATOM 5972 N N . ARG C 3 257 ? 109.529 5.590 112.440 1.00 154.59 257 ARG C N 1
ATOM 5973 C CA . ARG C 3 257 ? 110.883 5.792 111.954 1.00 154.59 257 ARG C CA 1
ATOM 5974 C C . ARG C 3 257 ? 111.482 7.018 112.635 1.00 154.59 257 ARG C C 1
ATOM 5975 O O . ARG C 3 257 ? 111.583 8.095 112.038 1.00 154.59 257 ARG C O 1
ATOM 5983 N N . ASN C 3 258 ? 111.827 6.880 113.911 1.00 179.80 258 ASN C N 1
ATOM 5984 C CA . ASN C 3 258 ? 112.629 7.901 114.561 1.00 179.80 258 ASN C CA 1
ATOM 5985 C C . ASN C 3 258 ? 114.101 7.695 114.239 1.00 179.80 258 ASN C C 1
ATOM 5986 O O . ASN C 3 258 ? 114.558 6.573 114.024 1.00 179.80 258 ASN C O 1
ATOM 5991 N N . ASP C 3 259 ? 114.840 8.800 114.196 1.00 167.68 259 ASP C N 1
ATOM 5992 C CA . ASP C 3 259 ? 116.212 8.805 113.714 1.00 167.68 259 ASP C CA 1
ATOM 5993 C C . ASP C 3 259 ? 117.233 8.537 114.808 1.00 167.68 259 ASP C C 1
ATOM 5994 O O . ASP C 3 259 ? 118.436 8.585 114.530 1.00 167.68 259 ASP C O 1
ATOM 5999 N N . GLU C 3 260 ? 116.788 8.255 116.033 1.00 195.45 260 GLU C N 1
ATOM 6000 C CA . GLU C 3 260 ? 117.721 8.081 117.139 1.00 195.45 260 GLU C CA 1
ATOM 6001 C C . GLU C 3 260 ? 118.454 6.750 117.059 1.00 195.45 260 GLU C C 1
ATOM 6002 O O . GLU C 3 260 ? 119.612 6.659 117.480 1.00 195.45 260 GLU C O 1
ATOM 6008 N N . GLU C 3 261 ? 117.803 5.711 116.544 1.00 178.67 261 GLU C N 1
ATOM 6009 C CA . GLU C 3 261 ? 118.476 4.434 116.390 1.00 178.67 261 GLU C CA 1
ATOM 6010 C C . GLU C 3 261 ? 119.245 4.394 115.080 1.00 178.67 261 GLU C C 1
ATOM 6011 O O . GLU C 3 261 ? 119.037 5.215 114.183 1.00 178.67 261 GLU C O 1
ATOM 6017 N N . TYR C 3 262 ? 120.142 3.423 114.979 1.00 134.96 262 TYR C N 1
ATOM 6018 C CA . TYR C 3 262 ? 121.112 3.356 113.900 1.00 134.96 262 TYR C CA 1
ATOM 6019 C C . TYR C 3 262 ? 120.997 2.014 113.192 1.00 134.96 262 TYR C C 1
ATOM 6020 O O . TYR C 3 262 ? 120.713 0.992 113.820 1.00 134.96 262 TYR C O 1
ATOM 6029 N N . ARG C 3 263 ? 121.222 2.030 111.882 1.00 157.77 263 ARG C N 1
ATOM 6030 C CA . ARG C 3 263 ? 121.139 0.834 111.054 1.00 157.77 263 ARG C CA 1
ATOM 6031 C C . ARG C 3 263 ? 121.943 1.093 109.792 1.00 157.77 263 ARG C C 1
ATOM 6032 O O . ARG C 3 263 ? 122.484 2.182 109.603 1.00 157.77 263 ARG C O 1
ATOM 6040 N N . ALA C 3 264 ? 122.009 0.091 108.923 1.00 143.38 264 ALA C N 1
ATOM 6041 C CA . ALA C 3 264 ? 122.697 0.276 107.653 1.00 143.38 264 ALA C CA 1
ATOM 6042 C C . ALA C 3 264 ? 121.835 1.087 106.695 1.00 143.38 264 ALA C C 1
ATOM 6043 O O . ALA C 3 264 ? 120.653 1.329 106.943 1.00 143.38 264 ALA C O 1
ATOM 6045 N N . LYS C 3 265 ? 122.441 1.520 105.594 1.00 118.23 265 LYS C N 1
ATOM 6046 C CA . LYS C 3 265 ? 121.688 2.262 104.595 1.00 118.23 265 LYS C CA 1
ATOM 6047 C C . LYS C 3 265 ? 120.767 1.330 103.821 1.00 118.23 265 LYS C C 1
ATOM 6048 O O . LYS C 3 265 ? 120.902 0.104 103.867 1.00 118.23 265 LYS C O 1
ATOM 6054 N N . THR C 3 266 ? 119.819 1.928 103.107 1.00 152.19 266 THR C N 1
ATOM 6055 C CA . THR C 3 266 ? 118.816 1.151 102.395 1.00 152.19 266 THR C CA 1
ATOM 6056 C C . THR C 3 266 ? 119.429 0.489 101.168 1.00 152.19 266 THR C C 1
ATOM 6057 O O . THR C 3 266 ? 120.039 1.148 100.324 1.00 152.19 266 THR C O 1
ATOM 6061 N N . GLY C 3 267 ? 119.275 -0.828 101.082 1.00 134.17 267 GLY C N 1
ATOM 6062 C CA . GLY C 3 267 ? 119.821 -1.584 99.982 1.00 134.17 267 GLY C CA 1
ATOM 6063 C C . GLY C 3 267 ? 121.131 -2.273 100.277 1.00 134.17 267 GLY C C 1
ATOM 6064 O O . GLY C 3 267 ? 121.605 -3.049 99.438 1.00 134.17 267 GLY C O 1
ATOM 6065 N N . TYR C 3 268 ? 121.732 -2.018 101.436 1.00 101.10 268 TYR C N 1
ATOM 6066 C CA . TYR C 3 268 ? 122.989 -2.642 101.816 1.00 101.10 268 TYR C CA 1
ATOM 6067 C C . TYR C 3 268 ? 122.811 -3.697 102.894 1.00 101.10 268 TYR C C 1
ATOM 6068 O O . TYR C 3 268 ? 123.776 -4.037 103.582 1.00 101.10 268 TYR C O 1
ATOM 6077 N N . ALA C 3 269 ? 121.604 -4.215 103.062 1.00 114.12 269 ALA C N 1
ATOM 6078 C CA . ALA C 3 269 ? 121.328 -5.274 104.011 1.00 114.12 269 ALA C CA 1
ATOM 6079 C C . ALA C 3 269 ? 120.481 -6.336 103.332 1.00 114.12 269 ALA C C 1
ATOM 6080 O O . ALA C 3 269 ? 119.657 -6.008 102.473 1.00 114.12 269 ALA C O 1
ATOM 6082 N N . PRO C 3 270 ? 120.648 -7.621 103.691 1.00 121.40 270 PRO C N 1
ATOM 6083 C CA . PRO C 3 270 ? 121.496 -8.298 104.685 1.00 121.40 270 PRO C CA 1
ATOM 6084 C C . PRO C 3 270 ? 122.992 -8.274 104.373 1.00 121.40 270 PRO C C 1
ATOM 6085 O O . PRO C 3 270 ? 123.374 -8.231 103.211 1.00 121.40 270 PRO C O 1
ATOM 6089 N N . TYR C 3 271 ? 123.820 -8.306 105.415 1.00 121.36 271 TYR C N 1
ATOM 6090 C CA . TYR C 3 271 ? 125.264 -8.209 105.285 1.00 121.36 271 TYR C CA 1
ATOM 6091 C C . TYR C 3 271 ? 125.933 -9.229 106.193 1.00 121.36 271 TYR C C 1
ATOM 6092 O O . TYR C 3 271 ? 125.395 -9.615 107.232 1.00 121.36 271 TYR C O 1
ATOM 6101 N N . TYR C 3 272 ? 127.133 -9.641 105.798 1.00 116.47 272 TYR C N 1
ATOM 6102 C CA . TYR C 3 272 ? 127.903 -10.634 106.527 1.00 116.47 272 TYR C CA 1
ATOM 6103 C C . TYR C 3 272 ? 129.337 -10.150 106.645 1.00 116.47 272 TYR C C 1
ATOM 6104 O O . TYR C 3 272 ? 129.778 -9.298 105.874 1.00 116.47 272 TYR C O 1
ATOM 6113 N N . ALA C 3 273 ? 130.067 -10.705 107.607 1.00 142.82 273 ALA C N 1
ATOM 6114 C CA . ALA C 3 273 ? 131.476 -10.372 107.742 1.00 142.82 273 ALA C CA 1
ATOM 6115 C C . ALA C 3 273 ? 132.276 -11.020 106.623 1.00 142.82 273 ALA C C 1
ATOM 6116 O O . ALA C 3 273 ? 132.182 -12.226 106.392 1.00 142.82 273 ALA C O 1
ATOM 6118 N N . GLY C 3 274 ? 133.070 -10.218 105.927 1.00 98.62 274 GLY C N 1
ATOM 6119 C CA . GLY C 3 274 ? 133.844 -10.741 104.821 1.00 98.62 274 GLY C CA 1
ATOM 6120 C C . GLY C 3 274 ? 135.067 -9.897 104.552 1.00 98.62 274 GLY C C 1
ATOM 6121 O O . GLY C 3 274 ? 135.157 -8.744 104.974 1.00 98.62 274 GLY C O 1
ATOM 6122 N N . VAL C 3 275 ? 136.011 -10.484 103.829 1.00 122.34 275 VAL C N 1
ATOM 6123 C CA . VAL C 3 275 ? 137.249 -9.789 103.526 1.00 122.34 275 VAL C CA 1
ATOM 6124 C C . VAL C 3 275 ? 137.062 -8.869 102.327 1.00 122.34 275 VAL C C 1
ATOM 6125 O O . VAL C 3 275 ? 136.180 -9.078 101.484 1.00 122.34 275 VAL C O 1
ATOM 6129 N N . TRP C 3 276 ? 137.899 -7.840 102.244 1.00 108.59 276 TRP C N 1
ATOM 6130 C CA . TRP C 3 276 ? 137.866 -6.942 101.094 1.00 108.59 276 TRP C CA 1
ATOM 6131 C C . TRP C 3 276 ? 139.272 -6.436 100.808 1.00 108.59 276 TRP C C 1
ATOM 6132 O O . TRP C 3 276 ? 140.020 -6.121 101.735 1.00 108.59 276 TRP C O 1
ATOM 6143 N N . HIS C 3 277 ? 139.619 -6.362 99.519 1.00 139.59 277 HIS C N 1
ATOM 6144 C CA . HIS C 3 277 ? 141.016 -6.215 99.128 1.00 139.59 277 HIS C CA 1
ATOM 6145 C C . HIS C 3 277 ? 141.530 -4.803 99.340 1.00 139.59 277 HIS C C 1
ATOM 6146 O O . HIS C 3 277 ? 142.725 -4.615 99.606 1.00 139.59 277 HIS C O 1
ATOM 6153 N N . SER C 3 278 ? 140.659 -3.803 99.231 1.00 120.14 278 SER C N 1
ATOM 6154 C CA . SER C 3 278 ? 141.102 -2.433 99.431 1.00 120.14 278 SER C CA 1
ATOM 6155 C C . SER C 3 278 ? 141.203 -2.049 100.900 1.00 120.14 278 SER C C 1
ATOM 6156 O O . SER C 3 278 ? 141.728 -0.971 101.207 1.00 120.14 278 SER C O 1
ATOM 6159 N N . PHE C 3 279 ? 140.720 -2.891 101.808 1.00 155.37 279 PHE C N 1
ATOM 6160 C CA . PHE C 3 279 ? 140.788 -2.632 103.238 1.00 155.37 279 PHE C CA 1
ATOM 6161 C C . PHE C 3 279 ? 141.772 -3.605 103.869 1.00 155.37 279 PHE C C 1
ATOM 6162 O O . PHE C 3 279 ? 141.504 -4.811 103.920 1.00 155.37 279 PHE C O 1
ATOM 6170 N N . SER C 3 284 ? 141.563 -8.187 106.815 1.00 157.76 284 SER C N 1
ATOM 6171 C CA . SER C 3 284 ? 140.665 -7.801 107.891 1.00 157.76 284 SER C CA 1
ATOM 6172 C C . SER C 3 284 ? 139.227 -7.874 107.416 1.00 157.76 284 SER C C 1
ATOM 6173 O O . SER C 3 284 ? 138.934 -7.656 106.239 1.00 157.76 284 SER C O 1
ATOM 6176 N N . LEU C 3 285 ? 138.329 -8.177 108.348 1.00 110.08 285 LEU C N 1
ATOM 6177 C CA . LEU C 3 285 ? 136.925 -8.320 108.005 1.00 110.08 285 LEU C CA 1
ATOM 6178 C C . LEU C 3 285 ? 136.231 -6.967 107.959 1.00 110.08 285 LEU C C 1
ATOM 6179 O O . LEU C 3 285 ? 136.644 -6.000 108.606 1.00 110.08 285 LEU C O 1
ATOM 6184 N N . VAL C 3 286 ? 135.157 -6.919 107.177 1.00 97.79 286 VAL C N 1
ATOM 6185 C CA . VAL C 3 286 ? 134.322 -5.741 106.993 1.00 97.79 286 VAL C CA 1
ATOM 6186 C C . VAL C 3 286 ? 132.972 -6.258 106.514 1.00 97.79 286 VAL C C 1
ATOM 6187 O O . VAL C 3 286 ? 132.888 -7.328 105.908 1.00 97.79 286 VAL C O 1
ATOM 6191 N N . PHE C 3 287 ? 131.904 -5.545 106.846 1.00 113.50 287 PHE C N 1
ATOM 6192 C CA . PHE C 3 287 ? 130.588 -6.060 106.506 1.00 113.50 287 PHE C CA 1
ATOM 6193 C C . PHE C 3 287 ? 130.257 -5.799 105.044 1.00 113.50 287 PHE C C 1
ATOM 6194 O O . PHE C 3 287 ? 130.270 -4.660 104.572 1.00 113.50 287 PHE C O 1
ATOM 6202 N N . ARG C 3 288 ? 129.959 -6.886 104.335 1.00 89.13 288 ARG C N 1
ATOM 6203 C CA . ARG C 3 288 ? 129.702 -6.901 102.904 1.00 89.13 288 ARG C CA 1
ATOM 6204 C C . ARG C 3 288 ? 128.258 -7.309 102.690 1.00 89.13 288 ARG C C 1
ATOM 6205 O O . ARG C 3 288 ? 127.760 -8.200 103.381 1.00 89.13 288 ARG C O 1
ATOM 6213 N N . TRP C 3 289 ? 127.592 -6.682 101.730 1.00 92.27 289 TRP C N 1
ATOM 6214 C CA . TRP C 3 289 ? 126.231 -7.076 101.412 1.00 92.27 289 TRP C CA 1
ATOM 6215 C C . TRP C 3 289 ? 126.148 -8.005 100.214 1.00 92.27 289 TRP C C 1
ATOM 6216 O O . TRP C 3 289 ? 125.054 -8.469 99.884 1.00 92.27 289 TRP C O 1
ATOM 6227 N N . GLY C 3 290 ? 127.268 -8.304 99.567 1.00 91.90 290 GLY C N 1
ATOM 6228 C CA . GLY C 3 290 ? 127.243 -9.162 98.401 1.00 91.90 290 GLY C CA 1
ATOM 6229 C C . GLY C 3 290 ? 128.570 -9.850 98.193 1.00 91.90 290 GLY C C 1
ATOM 6230 O O . GLY C 3 290 ? 129.554 -9.567 98.881 1.00 91.90 290 GLY C O 1
ATOM 6231 N N . SER C 3 291 ? 128.591 -10.760 97.218 1.00 124.02 291 SER C N 1
ATOM 6232 C CA . SER C 3 291 ? 129.770 -11.593 97.010 1.00 124.02 291 SER C CA 1
ATOM 6233 C C . SER C 3 291 ? 130.745 -10.972 96.021 1.00 124.02 291 SER C C 1
ATOM 6234 O O . SER C 3 291 ? 131.924 -11.332 96.015 1.00 124.02 291 SER C O 1
ATOM 6237 N N . ALA C 3 292 ? 130.286 -10.064 95.169 1.00 109.17 292 ALA C N 1
ATOM 6238 C CA . ALA C 3 292 ? 131.195 -9.438 94.222 1.00 109.17 292 ALA C CA 1
ATOM 6239 C C . ALA C 3 292 ? 132.035 -8.378 94.917 1.00 109.17 292 ALA C C 1
ATOM 6240 O O . ALA C 3 292 ? 131.746 -7.963 96.041 1.00 109.17 292 ALA C O 1
ATOM 6242 N N . SER C 3 293 ? 133.092 -7.944 94.237 1.00 138.16 293 SER C N 1
ATOM 6243 C CA . SER C 3 293 ? 133.943 -6.900 94.785 1.00 138.16 293 SER C CA 1
ATOM 6244 C C . SER C 3 293 ? 133.223 -5.560 94.732 1.00 138.16 293 SER C C 1
ATOM 6245 O O . SER C 3 293 ? 132.266 -5.382 93.972 1.00 138.16 293 SER C O 1
ATOM 6248 N N . ASP C 3 294 ? 133.698 -4.625 95.564 1.00 160.91 294 ASP C N 1
ATOM 6249 C CA . ASP C 3 294 ? 133.102 -3.295 95.759 1.00 160.91 294 ASP C CA 1
ATOM 6250 C C . ASP C 3 294 ? 131.636 -3.385 96.184 1.00 160.91 294 ASP C C 1
ATOM 6251 O O . ASP C 3 294 ? 130.802 -2.580 95.771 1.00 160.91 294 ASP C O 1
ATOM 6256 N N . GLN C 3 295 ? 131.316 -4.379 97.004 1.00 107.92 295 GLN C N 1
ATOM 6257 C CA . GLN C 3 295 ? 129.974 -4.548 97.544 1.00 107.92 295 GLN C CA 1
ATOM 6258 C C . GLN C 3 295 ? 130.002 -4.529 99.064 1.00 107.92 295 GLN C C 1
ATOM 6259 O O . GLN C 3 295 ? 129.459 -5.411 99.733 1.00 107.92 295 GLN C O 1
ATOM 6265 N N . ILE C 3 296 ? 130.676 -3.520 99.609 1.00 109.59 296 ILE C N 1
ATOM 6266 C CA . ILE C 3 296 ? 130.717 -3.299 101.044 1.00 109.59 296 ILE C CA 1
ATOM 6267 C C . ILE C 3 296 ? 129.415 -2.652 101.494 1.00 109.59 296 ILE C C 1
ATOM 6268 O O . ILE C 3 296 ? 128.871 -1.777 100.810 1.00 109.59 296 ILE C O 1
ATOM 6273 N N . ALA C 3 297 ? 128.897 -3.097 102.638 1.00 88.60 297 ALA C N 1
ATOM 6274 C CA . ALA C 3 297 ? 127.739 -2.443 103.226 1.00 88.60 297 ALA C CA 1
ATOM 6275 C C . ALA C 3 297 ? 128.120 -1.053 103.706 1.00 88.60 297 ALA C C 1
ATOM 6276 O O . ALA C 3 297 ? 129.052 -0.894 104.496 1.00 88.60 297 ALA C O 1
ATOM 6278 N N . GLN C 3 298 ? 127.415 -0.045 103.210 1.00 113.10 298 GLN C N 1
ATOM 6279 C CA . GLN C 3 298 ? 127.679 1.330 103.594 1.00 113.10 298 GLN C CA 1
ATOM 6280 C C . GLN C 3 298 ? 126.892 1.672 104.850 1.00 113.10 298 GLN C C 1
ATOM 6281 O O . GLN C 3 298 ? 125.858 1.068 105.142 1.00 113.10 298 GLN C O 1
ATOM 6287 N N . TRP C 3 299 ? 127.385 2.661 105.583 1.00 93.45 299 TRP C N 1
ATOM 6288 C CA . TRP C 3 299 ? 126.839 3.000 106.884 1.00 93.45 299 TRP C CA 1
ATOM 6289 C C . TRP C 3 299 ? 126.677 4.506 107.001 1.00 93.45 299 TRP C C 1
ATOM 6290 O O . TRP C 3 299 ? 127.449 5.264 106.412 1.00 93.45 299 TRP C O 1
ATOM 6301 N N . PRO C 3 300 ? 125.655 4.965 107.717 1.00 119.87 300 PRO C N 1
ATOM 6302 C CA . PRO C 3 300 ? 125.479 6.408 107.896 1.00 119.87 300 PRO C CA 1
ATOM 6303 C C . PRO C 3 300 ? 126.516 6.990 108.844 1.00 119.87 300 PRO C C 1
ATOM 6304 O O . PRO C 3 300 ? 127.117 6.286 109.655 1.00 119.87 300 PRO C O 1
ATOM 6308 N N . THR C 3 301 ? 126.712 8.298 108.733 1.00 142.95 301 THR C N 1
ATOM 6309 C CA . THR C 3 301 ? 127.647 8.997 109.601 1.00 142.95 301 THR C CA 1
ATOM 6310 C C . THR C 3 301 ? 126.995 9.250 110.952 1.00 142.95 301 THR C C 1
ATOM 6311 O O . THR C 3 301 ? 125.871 9.756 111.024 1.00 142.95 301 THR C O 1
ATOM 6315 N N . ILE C 3 302 ? 127.697 8.890 112.025 1.00 154.43 302 ILE C N 1
ATOM 6316 C CA . ILE C 3 302 ? 127.178 9.089 113.371 1.00 154.43 302 ILE C CA 1
ATOM 6317 C C . ILE C 3 302 ? 127.486 10.509 113.827 1.00 154.43 302 ILE C C 1
ATOM 6318 O O . ILE C 3 302 ? 128.626 10.980 113.723 1.00 154.43 302 ILE C O 1
ATOM 6323 N N . SER C 3 303 ? 126.466 11.201 114.339 1.00 180.10 303 SER C N 1
ATOM 6324 C CA . SER C 3 303 ? 126.606 12.589 114.785 1.00 180.10 303 SER C CA 1
ATOM 6325 C C . SER C 3 303 ? 127.350 12.636 116.121 1.00 180.10 303 SER C C 1
ATOM 6326 O O . SER C 3 303 ? 126.778 12.834 117.194 1.00 180.10 303 SER C O 1
ATOM 6329 N N . VAL C 3 304 ? 128.662 12.459 116.032 1.00 175.57 304 VAL C N 1
ATOM 6330 C CA . VAL C 3 304 ? 129.537 12.476 117.198 1.00 175.57 304 VAL C CA 1
ATOM 6331 C C . VAL C 3 304 ? 129.962 13.920 117.443 1.00 175.57 304 VAL C C 1
ATOM 6332 O O . VAL C 3 304 ? 130.479 14.564 116.518 1.00 175.57 304 VAL C O 1
ATOM 6336 N N . PRO C 3 305 ? 129.754 14.464 118.641 1.00 192.00 305 PRO C N 1
ATOM 6337 C CA . PRO C 3 305 ? 130.187 15.838 118.904 1.00 192.00 305 PRO C CA 1
ATOM 6338 C C . PRO C 3 305 ? 131.698 15.918 119.042 1.00 192.00 305 PRO C C 1
ATOM 6339 O O . PRO C 3 305 ? 132.385 14.904 119.180 1.00 192.00 305 PRO C O 1
ATOM 6343 N N . ARG C 3 306 ? 132.207 17.145 118.999 1.00 177.17 306 ARG C N 1
ATOM 6344 C CA . ARG C 3 306 ? 133.644 17.363 119.065 1.00 177.17 306 ARG C CA 1
ATOM 6345 C C . ARG C 3 306 ? 134.166 17.069 120.466 1.00 177.17 306 ARG C C 1
ATOM 6346 O O . ARG C 3 306 ? 133.669 17.605 121.461 1.00 177.17 306 ARG C O 1
ATOM 6354 N N . GLY C 3 307 ? 135.165 16.192 120.538 1.00 182.01 307 GLY C N 1
ATOM 6355 C CA . GLY C 3 307 ? 135.755 15.799 121.798 1.00 182.01 307 GLY C CA 1
ATOM 6356 C C . GLY C 3 307 ? 135.250 14.497 122.379 1.00 182.01 307 GLY C C 1
ATOM 6357 O O . GLY C 3 307 ? 135.628 14.157 123.505 1.00 182.01 307 GLY C O 1
ATOM 6358 N N . GLU C 3 308 ? 134.404 13.761 121.658 1.00 200.24 308 GLU C N 1
ATOM 6359 C CA . GLU C 3 308 ? 133.902 12.483 122.151 1.00 200.24 308 GLU C CA 1
ATOM 6360 C C . GLU C 3 308 ? 134.079 11.394 121.101 1.00 200.24 308 GLU C C 1
ATOM 6361 O O . GLU C 3 308 ? 134.729 11.615 120.075 1.00 200.24 308 GLU C O 1
ATOM 6367 N N . LEU C 3 309 ? 133.506 10.220 121.350 1.00 167.42 309 LEU C N 1
ATOM 6368 C CA . LEU C 3 309 ? 133.604 9.093 120.434 1.00 167.42 309 LEU C CA 1
ATOM 6369 C C . LEU C 3 309 ? 132.396 8.187 120.627 1.00 167.42 309 LEU C C 1
ATOM 6370 O O . LEU C 3 309 ? 131.640 8.318 121.594 1.00 167.42 309 LEU C O 1
ATOM 6375 N N . ALA C 3 310 ? 132.241 7.244 119.700 1.00 162.60 310 ALA C N 1
ATOM 6376 C CA . ALA C 3 310 ? 131.116 6.324 119.727 1.00 162.60 310 ALA C CA 1
ATOM 6377 C C . ALA C 3 310 ? 131.501 5.016 119.053 1.00 162.60 310 ALA C C 1
ATOM 6378 O O . ALA C 3 310 ? 132.006 5.000 117.929 1.00 162.60 310 ALA C O 1
ATOM 6380 N N . PHE C 3 311 ? 131.245 3.917 119.758 1.00 183.16 311 PHE C N 1
ATOM 6381 C CA . PHE C 3 311 ? 131.302 2.588 119.172 1.00 183.16 311 PHE C CA 1
ATOM 6382 C C . PHE C 3 311 ? 129.879 2.057 119.123 1.00 183.16 311 PHE C C 1
ATOM 6383 O O . PHE C 3 311 ? 128.929 2.763 119.468 1.00 183.16 311 PHE C O 1
ATOM 6391 N N . LEU C 3 312 ? 129.732 0.814 118.685 1.00 149.93 312 LEU C N 1
ATOM 6392 C CA . LEU C 3 312 ? 128.401 0.272 118.462 1.00 149.93 312 LEU C CA 1
ATOM 6393 C C . LEU C 3 312 ? 128.197 -1.046 119.194 1.00 149.93 312 LEU C C 1
ATOM 6394 O O . LEU C 3 312 ? 129.135 -1.807 119.440 1.00 149.93 312 LEU C O 1
ATOM 6399 N N . ARG C 3 313 ? 126.939 -1.297 119.544 1.00 186.29 313 ARG C N 1
ATOM 6400 C CA . ARG C 3 313 ? 126.528 -2.571 120.121 1.00 186.29 313 ARG C CA 1
ATOM 6401 C C . ARG C 3 313 ? 125.087 -2.812 119.710 1.00 186.29 313 ARG C C 1
ATOM 6402 O O . ARG C 3 313 ? 124.242 -1.932 119.890 1.00 186.29 313 ARG C O 1
ATOM 6410 N N . ILE C 3 314 ? 124.814 -3.992 119.160 1.00 163.06 314 ILE C N 1
ATOM 6411 C CA . ILE C 3 314 ? 123.497 -4.268 118.607 1.00 163.06 314 ILE C CA 1
ATOM 6412 C C . ILE C 3 314 ? 122.509 -4.516 119.742 1.00 163.06 314 ILE C C 1
ATOM 6413 O O . ILE C 3 314 ? 122.886 -4.934 120.846 1.00 163.06 314 ILE C O 1
ATOM 6418 N N . LYS C 3 315 ? 121.237 -4.191 119.496 1.00 175.02 315 LYS C N 1
ATOM 6419 C CA . LYS C 3 315 ? 120.211 -4.415 120.506 1.00 175.02 315 LYS C CA 1
ATOM 6420 C C . LYS C 3 315 ? 119.835 -5.886 120.608 1.00 175.02 315 LYS C C 1
ATOM 6421 O O . LYS C 3 315 ? 119.441 -6.351 121.683 1.00 175.02 315 LYS C O 1
ATOM 6427 N N . ASP C 3 316 ? 119.949 -6.629 119.511 1.00 203.41 316 ASP C N 1
ATOM 6428 C CA . ASP C 3 316 ? 119.580 -8.042 119.486 1.00 203.41 316 ASP C CA 1
ATOM 6429 C C . ASP C 3 316 ? 120.696 -8.795 118.781 1.00 203.41 316 ASP C C 1
ATOM 6430 O O . ASP C 3 316 ? 120.859 -8.669 117.563 1.00 203.41 316 ASP C O 1
ATOM 6435 N N . GLY C 3 317 ? 121.454 -9.591 119.540 1.00 191.07 317 GLY C N 1
ATOM 6436 C CA . GLY C 3 317 ? 122.530 -10.373 118.962 1.00 191.07 317 GLY C CA 1
ATOM 6437 C C . GLY C 3 317 ? 122.077 -11.522 118.087 1.00 191.07 317 GLY C C 1
ATOM 6438 O O . GLY C 3 317 ? 122.889 -12.061 117.329 1.00 191.07 317 GLY C O 1
ATOM 6439 N N . LYS C 3 318 ? 120.803 -11.908 118.178 1.00 174.94 318 LYS C N 1
ATOM 6440 C CA . LYS C 3 318 ? 120.288 -12.977 117.333 1.00 174.94 318 LYS C CA 1
ATOM 6441 C C . LYS C 3 318 ? 120.102 -12.517 115.896 1.00 174.94 318 LYS C C 1
ATOM 6442 O O . LYS C 3 318 ? 120.233 -13.321 114.966 1.00 174.94 318 LYS C O 1
ATOM 6448 N N . GLN C 3 319 ? 119.797 -11.234 115.688 1.00 176.25 319 GLN C N 1
ATOM 6449 C CA . GLN C 3 319 ? 119.656 -10.702 114.341 1.00 176.25 319 GLN C CA 1
ATOM 6450 C C . GLN C 3 319 ? 120.985 -10.336 113.700 1.00 176.25 319 GLN C C 1
ATOM 6451 O O . GLN C 3 319 ? 121.002 -9.961 112.524 1.00 176.25 319 GLN C O 1
ATOM 6457 N N . ALA C 3 320 ? 122.087 -10.433 114.435 1.00 175.19 320 ALA C N 1
ATOM 6458 C CA . ALA C 3 320 ? 123.370 -9.987 113.923 1.00 175.19 320 ALA C CA 1
ATOM 6459 C C . ALA C 3 320 ? 123.960 -11.007 112.959 1.00 175.19 320 ALA C C 1
ATOM 6460 O O . ALA C 3 320 ? 123.543 -12.166 112.909 1.00 175.19 320 ALA C O 1
ATOM 6462 N N . ALA C 3 321 ? 124.939 -10.554 112.180 1.00 164.80 321 ALA C N 1
ATOM 6463 C CA . ALA C 3 321 ? 125.685 -11.460 111.321 1.00 164.80 321 ALA C CA 1
ATOM 6464 C C . ALA C 3 321 ? 126.573 -12.358 112.170 1.00 164.80 321 ALA C C 1
ATOM 6465 O O . ALA C 3 321 ? 127.176 -11.917 113.152 1.00 164.80 321 ALA C O 1
ATOM 6467 N N . VAL C 3 322 ? 126.644 -13.631 111.795 1.00 177.23 322 VAL C N 1
ATOM 6468 C CA . VAL C 3 322 ? 127.281 -14.654 112.612 1.00 177.23 322 VAL C CA 1
ATOM 6469 C C . VAL C 3 322 ? 128.471 -15.213 111.849 1.00 177.23 322 VAL C C 1
ATOM 6470 O O . VAL C 3 322 ? 128.307 -15.828 110.788 1.00 177.23 322 VAL C O 1
ATOM 6474 N N . GLY C 3 323 ? 129.665 -15.003 112.389 1.00 169.38 323 GLY C N 1
ATOM 6475 C CA . GLY C 3 323 ? 130.849 -15.668 111.895 1.00 169.38 323 GLY C CA 1
ATOM 6476 C C . GLY C 3 323 ? 131.222 -16.807 112.816 1.00 169.38 323 GLY C C 1
ATOM 6477 O O . GLY C 3 323 ? 130.437 -17.742 113.001 1.00 169.38 323 GLY C O 1
ATOM 6478 N N . GLN C 3 325 ? 131.718 -15.989 115.948 1.00 163.97 325 GLN C N 1
ATOM 6479 C CA . GLN C 3 325 ? 130.833 -15.447 116.965 1.00 163.97 325 GLN C CA 1
ATOM 6480 C C . GLN C 3 325 ? 129.829 -14.529 116.287 1.00 163.97 325 GLN C C 1
ATOM 6481 O O . GLN C 3 325 ? 130.104 -14.007 115.203 1.00 163.97 325 GLN C O 1
ATOM 6487 N N . PRO C 3 326 ? 128.642 -14.357 116.868 1.00 188.38 326 PRO C N 1
ATOM 6488 C CA . PRO C 3 326 ? 127.715 -13.350 116.338 1.00 188.38 326 PRO C CA 1
ATOM 6489 C C . PRO C 3 326 ? 128.265 -11.948 116.546 1.00 188.38 326 PRO C C 1
ATOM 6490 O O . PRO C 3 326 ? 128.626 -11.558 117.660 1.00 188.38 326 PRO C O 1
ATOM 6494 N N . TRP C 3 327 ? 128.333 -11.190 115.456 1.00 150.83 327 TRP C N 1
ATOM 6495 C CA . TRP C 3 327 ? 129.058 -9.922 115.424 1.00 150.83 327 TRP C CA 1
ATOM 6496 C C . TRP C 3 327 ? 128.173 -8.834 116.019 1.00 150.83 327 TRP C C 1
ATOM 6497 O O . TRP C 3 327 ? 127.291 -8.292 115.355 1.00 150.83 327 TRP C O 1
ATOM 6508 N N . ARG C 3 328 ? 128.428 -8.503 117.280 1.00 192.19 328 ARG C N 1
ATOM 6509 C CA . ARG C 3 328 ? 127.590 -7.550 117.990 1.00 192.19 328 ARG C CA 1
ATOM 6510 C C . ARG C 3 328 ? 128.236 -6.181 118.159 1.00 192.19 328 ARG C C 1
ATOM 6511 O O . ARG C 3 328 ? 127.538 -5.237 118.536 1.00 192.19 328 ARG C O 1
ATOM 6519 N N . THR C 3 329 ? 129.532 -6.042 117.897 1.00 171.14 329 THR C N 1
ATOM 6520 C CA . THR C 3 329 ? 130.220 -4.764 118.021 1.00 171.14 329 THR C CA 1
ATOM 6521 C C . THR C 3 329 ? 130.846 -4.378 116.689 1.00 171.14 329 THR C C 1
ATOM 6522 O O . THR C 3 329 ? 131.227 -5.242 115.894 1.00 171.14 329 THR C O 1
ATOM 6526 N N . MET C 3 330 ? 130.973 -3.070 116.462 1.00 135.97 330 MET C N 1
ATOM 6527 C CA . MET C 3 330 ? 131.345 -2.553 115.156 1.00 135.97 330 MET C CA 1
ATOM 6528 C C . MET C 3 330 ? 131.804 -1.108 115.309 1.00 135.97 330 MET C C 1
ATOM 6529 O O . MET C 3 330 ? 131.318 -0.383 116.179 1.00 135.97 330 MET C O 1
ATOM 6534 N N . VAL C 3 331 ? 132.751 -0.705 114.463 1.00 107.75 331 VAL C N 1
ATOM 6535 C CA . VAL C 3 331 ? 133.272 0.657 114.426 1.00 107.75 331 VAL C CA 1
ATOM 6536 C C . VAL C 3 331 ? 133.050 1.213 113.029 1.00 107.75 331 VAL C C 1
ATOM 6537 O O . VAL C 3 331 ? 133.629 0.713 112.059 1.00 107.75 331 VAL C O 1
ATOM 6541 N N . VAL C 3 332 ? 132.239 2.257 112.930 1.00 119.40 332 VAL C N 1
ATOM 6542 C CA . VAL C 3 332 ? 131.886 2.858 111.649 1.00 119.40 332 VAL C CA 1
ATOM 6543 C C . VAL C 3 332 ? 132.862 3.993 111.373 1.00 119.40 332 VAL C C 1
ATOM 6544 O O . VAL C 3 332 ? 133.013 4.902 112.194 1.00 119.40 332 VAL C O 1
ATOM 6548 N N . TRP C 3 333 ? 133.525 3.950 110.220 1.00 142.32 333 TRP C N 1
ATOM 6549 C CA . TRP C 3 333 ? 134.550 4.931 109.894 1.00 142.32 333 TRP C CA 1
ATOM 6550 C C . TRP C 3 333 ? 134.693 5.038 108.385 1.00 142.32 333 TRP C C 1
ATOM 6551 O O . TRP C 3 333 ? 134.513 4.039 107.679 1.00 142.32 333 TRP C O 1
ATOM 6562 N N . PRO C 3 334 ? 134.987 6.233 107.857 1.00 135.47 334 PRO C N 1
ATOM 6563 C CA . PRO C 3 334 ? 135.178 6.377 106.406 1.00 135.47 334 PRO C CA 1
ATOM 6564 C C . PRO C 3 334 ? 136.379 5.600 105.890 1.00 135.47 334 PRO C C 1
ATOM 6565 O O . PRO C 3 334 ? 137.480 5.681 106.437 1.00 135.47 334 PRO C O 1
ATOM 6569 N N . SER C 3 335 ? 136.159 4.850 104.812 1.00 166.27 335 SER C N 1
ATOM 6570 C CA . SER C 3 335 ? 137.221 4.074 104.190 1.00 166.27 335 SER C CA 1
ATOM 6571 C C . SER C 3 335 ? 138.067 4.885 103.224 1.00 166.27 335 SER C C 1
ATOM 6572 O O . SER C 3 335 ? 139.145 4.425 102.834 1.00 166.27 335 SER C O 1
ATOM 6575 N N . GLY C 3 336 ? 137.614 6.066 102.828 1.00 162.37 336 GLY C N 1
ATOM 6576 C CA . GLY C 3 336 ? 138.293 6.826 101.809 1.00 162.37 336 GLY C CA 1
ATOM 6577 C C . GLY C 3 336 ? 137.679 6.724 100.437 1.00 162.37 336 GLY C C 1
ATOM 6578 O O . GLY C 3 336 ? 138.031 7.518 99.557 1.00 162.37 336 GLY C O 1
ATOM 6579 N N . HIS C 3 337 ? 136.766 5.783 100.225 1.00 137.06 337 HIS C N 1
ATOM 6580 C CA . HIS C 3 337 ? 136.083 5.626 98.953 1.00 137.06 337 HIS C CA 1
ATOM 6581 C C . HIS C 3 337 ? 134.749 6.354 98.934 1.00 137.06 337 HIS C C 1
ATOM 6582 O O . HIS C 3 337 ? 133.899 6.069 98.085 1.00 137.06 337 HIS C O 1
ATOM 6589 N N . GLY C 3 338 ? 134.552 7.287 99.862 1.00 141.76 338 GLY C N 1
ATOM 6590 C CA . GLY C 3 338 ? 133.369 8.112 99.896 1.00 141.76 338 GLY C CA 1
ATOM 6591 C C . GLY C 3 338 ? 132.247 7.609 100.771 1.00 141.76 338 GLY C C 1
ATOM 6592 O O . GLY C 3 338 ? 131.190 8.246 100.823 1.00 141.76 338 GLY C O 1
ATOM 6593 N N . TYR C 3 339 ? 132.437 6.492 101.468 1.00 122.86 339 TYR C N 1
ATOM 6594 C CA . TYR C 3 339 ? 131.388 5.949 102.312 1.00 122.86 339 TYR C CA 1
ATOM 6595 C C . TYR C 3 339 ? 131.996 5.388 103.584 1.00 122.86 339 TYR C C 1
ATOM 6596 O O . TYR C 3 339 ? 133.207 5.174 103.678 1.00 122.86 339 TYR C O 1
ATOM 6605 N N . ASN C 3 340 ? 131.130 5.138 104.559 1.00 121.43 340 ASN C N 1
ATOM 6606 C CA . ASN C 3 340 ? 131.546 4.685 105.878 1.00 121.43 340 ASN C CA 1
ATOM 6607 C C . ASN C 3 340 ? 131.456 3.168 105.907 1.00 121.43 340 ASN C C 1
ATOM 6608 O O . ASN C 3 340 ? 130.399 2.596 105.630 1.00 121.43 340 ASN C O 1
ATOM 6613 N N . ILE C 3 341 ? 132.564 2.508 106.232 1.00 111.99 341 ILE C N 1
ATOM 6614 C CA . ILE C 3 341 ? 132.520 1.068 106.419 1.00 111.99 341 ILE C CA 1
ATOM 6615 C C . ILE C 3 341 ? 132.270 0.747 107.884 1.00 111.99 341 ILE C C 1
ATOM 6616 O O . ILE C 3 341 ? 132.535 1.558 108.786 1.00 111.99 341 ILE C O 1
ATOM 6621 N N . GLY C 3 342 ? 131.746 -0.448 108.118 1.00 123.48 342 GLY C N 1
ATOM 6622 C CA . GLY C 3 342 ? 131.541 -0.946 109.457 1.00 123.48 342 GLY C CA 1
ATOM 6623 C C . GLY C 3 342 ? 132.521 -2.056 109.753 1.00 123.48 342 GLY C C 1
ATOM 6624 O O . GLY C 3 342 ? 132.456 -3.132 109.155 1.00 123.48 342 GLY C O 1
ATOM 6625 N N . ILE C 3 343 ? 133.439 -1.802 110.674 1.00 132.00 343 ILE C N 1
ATOM 6626 C CA . ILE C 3 343 ? 134.523 -2.727 110.985 1.00 132.00 343 ILE C CA 1
ATOM 6627 C C . ILE C 3 343 ? 134.073 -3.599 112.150 1.00 132.00 343 ILE C C 1
ATOM 6628 O O . ILE C 3 343 ? 133.804 -3.065 113.235 1.00 132.00 343 ILE C O 1
ATOM 6633 N N . PRO C 3 344 ? 133.967 -4.912 111.978 1.00 133.78 344 PRO C N 1
ATOM 6634 C CA . PRO C 3 344 ? 133.669 -5.775 113.121 1.00 133.78 344 PRO C CA 1
ATOM 6635 C C . PRO C 3 344 ? 134.869 -5.860 114.046 1.00 133.78 344 PRO C C 1
ATOM 6636 O O . PRO C 3 344 ? 136.021 -5.866 113.609 1.00 133.78 344 PRO C O 1
ATOM 6640 N N . THR C 3 345 ? 134.587 -5.888 115.345 1.00 184.09 345 THR C N 1
ATOM 6641 C CA . THR C 3 345 ? 135.623 -5.933 116.362 1.00 184.09 345 THR C CA 1
ATOM 6642 C C . THR C 3 345 ? 135.389 -7.140 117.258 1.00 184.09 345 THR C C 1
ATOM 6643 O O . THR C 3 345 ? 134.409 -7.873 117.104 1.00 184.09 345 THR C O 1
ATOM 6647 N N . TYR C 3 346 ? 136.315 -7.346 118.195 1.00 184.82 346 TYR C N 1
ATOM 6648 C CA . TYR C 3 346 ? 136.170 -8.437 119.155 1.00 184.82 346 TYR C CA 1
ATOM 6649 C C . TYR C 3 346 ? 135.069 -8.148 120.160 1.00 184.82 346 TYR C C 1
ATOM 6650 O O . TYR C 3 346 ? 134.173 -8.975 120.366 1.00 184.82 346 TYR C O 1
ATOM 6659 N N . GLU C 3 349 ? 135.650 -3.359 124.087 1.00 204.00 349 GLU C N 1
ATOM 6660 C CA . GLU C 3 349 ? 136.929 -2.784 124.490 1.00 204.00 349 GLU C CA 1
ATOM 6661 C C . GLU C 3 349 ? 137.788 -2.444 123.277 1.00 204.00 349 GLU C C 1
ATOM 6662 O O . GLU C 3 349 ? 138.363 -1.352 123.200 1.00 204.00 349 GLU C O 1
ATOM 6668 N N . ARG C 3 350 ? 137.898 -3.377 122.325 1.00 196.48 350 ARG C N 1
ATOM 6669 C CA . ARG C 3 350 ? 138.654 -3.106 121.107 1.00 196.48 350 ARG C CA 1
ATOM 6670 C C . ARG C 3 350 ? 137.955 -2.069 120.240 1.00 196.48 350 ARG C C 1
ATOM 6671 O O . ARG C 3 350 ? 138.620 -1.282 119.555 1.00 196.48 350 ARG C O 1
ATOM 6679 N N . ALA C 3 351 ? 136.621 -2.059 120.257 1.00 223.18 351 ALA C N 1
ATOM 6680 C CA . ALA C 3 351 ? 135.875 -1.002 119.590 1.00 223.18 351 ALA C CA 1
ATOM 6681 C C . ALA C 3 351 ? 136.089 0.341 120.273 1.00 223.18 351 ALA C C 1
ATOM 6682 O O . ALA C 3 351 ? 136.130 1.383 119.605 1.00 223.18 351 ALA C O 1
ATOM 6684 N N . ARG C 3 352 ? 136.239 0.332 121.599 1.00 205.12 352 ARG C N 1
ATOM 6685 C CA . ARG C 3 352 ? 136.487 1.567 122.330 1.00 205.12 352 ARG C CA 1
ATOM 6686 C C . ARG C 3 352 ? 137.879 2.107 122.040 1.00 205.12 352 ARG C C 1
ATOM 6687 O O . ARG C 3 352 ? 138.056 3.316 121.865 1.00 205.12 352 ARG C O 1
ATOM 6695 N N . GLN C 3 353 ? 138.877 1.224 121.967 1.00 196.13 353 GLN C N 1
ATOM 6696 C CA . GLN C 3 353 ? 140.238 1.669 121.687 1.00 196.13 353 GLN C CA 1
ATOM 6697 C C . GLN C 3 353 ? 140.389 2.094 120.232 1.00 196.13 353 GLN C C 1
ATOM 6698 O O . GLN C 3 353 ? 141.152 3.020 119.924 1.00 196.13 353 GLN C O 1
ATOM 6704 N N . LEU C 3 354 ? 139.670 1.430 119.325 1.00 165.93 354 LEU C N 1
ATOM 6705 C CA . LEU C 3 354 ? 139.699 1.834 117.926 1.00 165.93 354 LEU C CA 1
ATOM 6706 C C . LEU C 3 354 ? 138.984 3.163 117.728 1.00 165.93 354 LEU C C 1
ATOM 6707 O O . LEU C 3 354 ? 139.390 3.976 116.889 1.00 165.93 354 LEU C O 1
ATOM 6712 N N . ALA C 3 355 ? 137.931 3.412 118.506 1.00 196.53 355 ALA C N 1
ATOM 6713 C CA . ALA C 3 355 ? 137.290 4.720 118.457 1.00 196.53 355 ALA C CA 1
ATOM 6714 C C . ALA C 3 355 ? 138.170 5.784 119.102 1.00 196.53 355 ALA C C 1
ATOM 6715 O O . ALA C 3 355 ? 138.122 6.956 118.710 1.00 196.53 355 ALA C O 1
ATOM 6717 N N . GLN C 3 356 ? 138.987 5.396 120.087 1.00 196.08 356 GLN C N 1
ATOM 6718 C CA . GLN C 3 356 ? 139.985 6.311 120.633 1.00 196.08 356 GLN C CA 1
ATOM 6719 C C . GLN C 3 356 ? 141.067 6.634 119.614 1.00 196.08 356 GLN C C 1
ATOM 6720 O O . GLN C 3 356 ? 141.608 7.746 119.618 1.00 196.08 356 GLN C O 1
ATOM 6726 N N . HIS C 3 357 ? 141.393 5.686 118.738 1.00 183.84 357 HIS C N 1
ATOM 6727 C CA . HIS C 3 357 ? 142.407 5.952 117.726 1.00 183.84 357 HIS C CA 1
ATOM 6728 C C . HIS C 3 357 ? 141.854 6.798 116.586 1.00 183.84 357 HIS C C 1
ATOM 6729 O O . HIS C 3 357 ? 142.505 7.747 116.137 1.00 183.84 357 HIS C O 1
ATOM 6736 N N . LEU C 3 358 ? 140.654 6.466 116.106 1.00 173.77 358 LEU C N 1
ATOM 6737 C CA . LEU C 3 358 ? 140.124 7.125 114.916 1.00 173.77 358 LEU C CA 1
ATOM 6738 C C . LEU C 3 358 ? 139.628 8.532 115.225 1.00 173.77 358 LEU C C 1
ATOM 6739 O O . LEU C 3 358 ? 139.980 9.486 114.521 1.00 173.77 358 LEU C O 1
ATOM 6744 N N . TYR C 3 359 ? 138.817 8.687 116.268 1.00 169.06 359 TYR C N 1
ATOM 6745 C CA . TYR C 3 359 ? 138.336 10.006 116.649 1.00 169.06 359 TYR C CA 1
ATOM 6746 C C . TYR C 3 359 ? 139.403 10.855 117.324 1.00 169.06 359 TYR C C 1
ATOM 6747 O O . TYR C 3 359 ? 139.226 12.073 117.433 1.00 169.06 359 TYR C O 1
ATOM 6756 N N . GLY C 3 360 ? 140.499 10.251 117.769 1.00 199.88 360 GLY C N 1
ATOM 6757 C CA . GLY C 3 360 ? 141.587 10.990 118.365 1.00 199.88 360 GLY C CA 1
ATOM 6758 C C . GLY C 3 360 ? 142.578 11.562 117.384 1.00 199.88 360 GLY C C 1
ATOM 6759 O O . GLY C 3 360 ? 143.507 12.264 117.796 1.00 199.88 360 GLY C O 1
ATOM 6760 N N . GLY C 3 361 ? 142.410 11.296 116.092 1.00 189.99 361 GLY C N 1
ATOM 6761 C CA . GLY C 3 361 ? 143.289 11.851 115.087 1.00 189.99 361 GLY C CA 1
ATOM 6762 C C . GLY C 3 361 ? 144.138 10.858 114.330 1.00 189.99 361 GLY C C 1
ATOM 6763 O O . GLY C 3 361 ? 145.101 11.271 113.675 1.00 189.99 361 GLY C O 1
ATOM 6764 N N . GLY C 3 362 ? 143.817 9.573 114.387 1.00 204.55 362 GLY C N 1
ATOM 6765 C CA . GLY C 3 362 ? 144.589 8.552 113.711 1.00 204.55 362 GLY C CA 1
ATOM 6766 C C . GLY C 3 362 ? 144.107 8.303 112.300 1.00 204.55 362 GLY C C 1
ATOM 6767 O O . GLY C 3 362 ? 143.583 9.191 111.622 1.00 204.55 362 GLY C O 1
ATOM 6768 N N . SER C 3 363 ? 144.298 7.065 111.849 1.00 200.62 363 SER C N 1
ATOM 6769 C CA . SER C 3 363 ? 143.855 6.641 110.531 1.00 200.62 363 SER C CA 1
ATOM 6770 C C . SER C 3 363 ? 143.655 5.133 110.538 1.00 200.62 363 SER C C 1
ATOM 6771 O O . SER C 3 363 ? 143.973 4.449 111.514 1.00 200.62 363 SER C O 1
ATOM 6774 N N . LEU C 3 364 ? 143.112 4.622 109.431 1.00 172.04 364 LEU C N 1
ATOM 6775 C CA . LEU C 3 364 ? 142.966 3.177 109.287 1.00 172.04 364 LEU C CA 1
ATOM 6776 C C . LEU C 3 364 ? 144.291 2.511 108.948 1.00 172.04 364 LEU C C 1
ATOM 6777 O O . LEU C 3 364 ? 144.542 1.378 109.372 1.00 172.04 364 LEU C O 1
ATOM 6782 N N . THR C 3 365 ? 145.152 3.198 108.197 1.00 187.53 365 THR C N 1
ATOM 6783 C CA . THR C 3 365 ? 146.414 2.621 107.751 1.00 187.53 365 THR C CA 1
ATOM 6784 C C . THR C 3 365 ? 147.491 2.623 108.829 1.00 187.53 365 THR C C 1
ATOM 6785 O O . THR C 3 365 ? 148.600 2.146 108.570 1.00 187.53 365 THR C O 1
ATOM 6789 N N . ASP C 3 366 ? 147.202 3.154 110.013 1.00 206.85 366 ASP C N 1
ATOM 6790 C CA . ASP C 3 366 ? 148.160 3.116 111.105 1.00 206.85 366 ASP C CA 1
ATOM 6791 C C . ASP C 3 366 ? 148.242 1.711 111.683 1.00 206.85 366 ASP C C 1
ATOM 6792 O O . ASP C 3 366 ? 147.294 0.927 111.587 1.00 206.85 366 ASP C O 1
ATOM 6797 N N . GLU C 3 367 ? 149.391 1.393 112.286 1.00 196.05 367 GLU C N 1
ATOM 6798 C CA . GLU C 3 367 ? 149.592 0.059 112.838 1.00 196.05 367 GLU C CA 1
ATOM 6799 C C . GLU C 3 367 ? 148.751 -0.165 114.085 1.00 196.05 367 GLU C C 1
ATOM 6800 O O . GLU C 3 367 ? 148.354 -1.301 114.370 1.00 196.05 367 GLU C O 1
ATOM 6806 N N . LYS C 3 368 ? 148.462 0.908 114.829 1.00 168.26 368 LYS C N 1
ATOM 6807 C CA . LYS C 3 368 ? 147.619 0.799 116.016 1.00 168.26 368 LYS C CA 1
ATOM 6808 C C . LYS C 3 368 ? 146.185 0.437 115.655 1.00 168.26 368 LYS C C 1
ATOM 6809 O O . LYS C 3 368 ? 145.487 -0.194 116.456 1.00 168.26 368 LYS C O 1
ATOM 6815 N N . ALA C 3 376 ? 141.134 -12.421 109.046 1.00 144.72 376 ALA C N 1
ATOM 6816 C CA . ALA C 3 376 ? 140.247 -13.103 108.105 1.00 144.72 376 ALA C CA 1
ATOM 6817 C C . ALA C 3 376 ? 139.714 -14.424 108.647 1.00 144.72 376 ALA C C 1
ATOM 6818 O O . ALA C 3 376 ? 138.604 -14.836 108.285 1.00 144.72 376 ALA C O 1
ATOM 6820 N N . ASN C 3 377 ? 140.471 -15.076 109.534 1.00 172.84 377 ASN C N 1
ATOM 6821 C CA . ASN C 3 377 ? 140.162 -16.430 109.989 1.00 172.84 377 ASN C CA 1
ATOM 6822 C C . ASN C 3 377 ? 138.859 -16.526 110.773 1.00 172.84 377 ASN C C 1
ATOM 6823 O O . ASN C 3 377 ? 138.312 -17.624 110.913 1.00 172.84 377 ASN C O 1
ATOM 6828 N N . GLN C 3 378 ? 138.352 -15.405 111.278 1.00 194.62 378 GLN C N 1
ATOM 6829 C CA . GLN C 3 378 ? 137.095 -15.394 112.006 1.00 194.62 378 GLN C CA 1
ATOM 6830 C C . GLN C 3 378 ? 135.881 -15.275 111.098 1.00 194.62 378 GLN C C 1
ATOM 6831 O O . GLN C 3 378 ? 134.772 -15.080 111.609 1.00 194.62 378 GLN C O 1
ATOM 6837 N N . GLN C 3 379 ? 136.054 -15.380 109.775 1.00 172.61 379 GLN C N 1
ATOM 6838 C CA . GLN C 3 379 ? 134.907 -15.267 108.880 1.00 172.61 379 GLN C CA 1
ATOM 6839 C C . GLN C 3 379 ? 133.993 -16.479 108.998 1.00 172.61 379 GLN C C 1
ATOM 6840 O O . GLN C 3 379 ? 132.827 -16.348 109.385 1.00 172.61 379 GLN C O 1
ATOM 6846 N N . GLY C 3 380 ? 134.504 -17.665 108.677 1.00 160.27 380 GLY C N 1
ATOM 6847 C CA . GLY C 3 380 ? 133.776 -18.894 108.882 1.00 160.27 380 GLY C CA 1
ATOM 6848 C C . GLY C 3 380 ? 132.588 -19.069 107.957 1.00 160.27 380 GLY C C 1
ATOM 6849 O O . GLY C 3 380 ? 132.718 -19.045 106.730 1.00 160.27 380 GLY C O 1
ATOM 6850 N N . PRO C 3 381 ? 131.398 -19.245 108.539 1.00 170.20 381 PRO C N 1
ATOM 6851 C CA . PRO C 3 381 ? 130.222 -19.565 107.714 1.00 170.20 381 PRO C CA 1
ATOM 6852 C C . PRO C 3 381 ? 129.688 -18.385 106.927 1.00 170.20 381 PRO C C 1
ATOM 6853 O O . PRO C 3 381 ? 129.112 -18.585 105.851 1.00 170.20 381 PRO C O 1
ATOM 6857 N N . GLY C 3 382 ? 129.855 -17.164 107.427 1.00 150.32 382 GLY C N 1
ATOM 6858 C CA . GLY C 3 382 ? 129.374 -15.998 106.714 1.00 150.32 382 GLY C CA 1
ATOM 6859 C C . GLY C 3 382 ? 127.874 -15.826 106.734 1.00 150.32 382 GLY C C 1
ATOM 6860 O O . GLY C 3 382 ? 127.282 -15.526 105.694 1.00 150.32 382 GLY C O 1
ATOM 6861 N N . LYS C 3 383 ? 127.239 -16.021 107.888 1.00 166.66 383 LYS C N 1
ATOM 6862 C CA . LYS C 3 383 ? 125.798 -15.839 107.980 1.00 166.66 383 LYS C CA 1
ATOM 6863 C C . LYS C 3 383 ? 125.444 -14.364 107.884 1.00 166.66 383 LYS C C 1
ATOM 6864 O O . LYS C 3 383 ? 126.026 -13.522 108.571 1.00 166.66 383 LYS C O 1
ATOM 6870 N N . VAL C 3 384 ? 124.481 -14.056 107.020 1.00 141.24 384 VAL C N 1
ATOM 6871 C CA . VAL C 3 384 ? 124.032 -12.680 106.870 1.00 141.24 384 VAL C CA 1
ATOM 6872 C C . VAL C 3 384 ? 123.189 -12.285 108.074 1.00 141.24 384 VAL C C 1
ATOM 6873 O O . VAL C 3 384 ? 122.688 -13.133 108.824 1.00 141.24 384 VAL C O 1
ATOM 6877 N N . SER C 3 385 ? 123.042 -10.981 108.272 1.00 158.76 385 SER C N 1
ATOM 6878 C CA . SER C 3 385 ? 122.203 -10.487 109.350 1.00 158.76 385 SER C CA 1
ATOM 6879 C C . SER C 3 385 ? 120.734 -10.709 109.018 1.00 158.76 385 SER C C 1
ATOM 6880 O O . SER C 3 385 ? 120.360 -10.900 107.858 1.00 158.76 385 SER C O 1
ATOM 6883 N N . ASN C 3 386 ? 119.898 -10.692 110.050 1.00 178.86 386 ASN C N 1
ATOM 6884 C CA . ASN C 3 386 ? 118.461 -10.858 109.865 1.00 178.86 386 ASN C CA 1
ATOM 6885 C C . ASN C 3 386 ? 117.886 -9.561 109.315 1.00 178.86 386 ASN C C 1
ATOM 6886 O O . ASN C 3 386 ? 117.356 -8.739 110.063 1.00 178.86 386 ASN C O 1
ATOM 6891 N N . GLY C 3 387 ? 117.980 -9.379 108.004 1.00 137.10 387 GLY C N 1
ATOM 6892 C CA . GLY C 3 387 ? 117.523 -8.137 107.409 1.00 137.10 387 GLY C CA 1
ATOM 6893 C C . GLY C 3 387 ? 118.479 -7.005 107.726 1.00 137.10 387 GLY C C 1
ATOM 6894 O O . GLY C 3 387 ? 119.698 -7.121 107.557 1.00 137.10 387 GLY C O 1
ATOM 6895 N N . ASN C 3 388 ? 117.922 -5.894 108.199 1.00 178.88 388 ASN C N 1
ATOM 6896 C CA . ASN C 3 388 ? 118.685 -4.700 108.551 1.00 178.88 388 ASN C CA 1
ATOM 6897 C C . ASN C 3 388 ? 118.514 -4.466 110.045 1.00 178.88 388 ASN C C 1
ATOM 6898 O O . ASN C 3 388 ? 117.615 -3.731 110.473 1.00 178.88 388 ASN C O 1
ATOM 6903 N N . PRO C 3 389 ? 119.361 -5.078 110.869 1.00 147.12 389 PRO C N 1
ATOM 6904 C CA . PRO C 3 389 ? 119.143 -5.017 112.316 1.00 147.12 389 PRO C CA 1
ATOM 6905 C C . PRO C 3 389 ? 119.512 -3.657 112.890 1.00 147.12 389 PRO C C 1
ATOM 6906 O O . PRO C 3 389 ? 120.378 -2.952 112.372 1.00 147.12 389 PRO C O 1
ATOM 6910 N N . VAL C 3 390 ? 118.825 -3.295 113.974 1.00 152.37 390 VAL C N 1
ATOM 6911 C CA . VAL C 3 390 ? 119.007 -1.993 114.597 1.00 152.37 390 VAL C CA 1
ATOM 6912 C C . VAL C 3 390 ? 120.242 -2.011 115.485 1.00 152.37 390 VAL C C 1
ATOM 6913 O O . VAL C 3 390 ? 120.393 -2.877 116.357 1.00 152.37 390 VAL C O 1
ATOM 6917 N N . TRP C 3 391 ? 121.134 -1.048 115.266 1.00 143.54 391 TRP C N 1
ATOM 6918 C CA . TRP C 3 391 ? 122.398 -0.942 115.986 1.00 143.54 391 TRP C CA 1
ATOM 6919 C C . TRP C 3 391 ? 122.288 0.170 117.020 1.00 143.54 391 TRP C C 1
ATOM 6920 O O . TRP C 3 391 ? 121.779 1.253 116.720 1.00 143.54 391 TRP C O 1
ATOM 6931 N N . GLU C 3 392 ? 122.750 -0.105 118.236 1.00 180.56 392 GLU C N 1
ATOM 6932 C CA . GLU C 3 392 ? 122.759 0.908 119.281 1.00 180.56 392 GLU C CA 1
ATOM 6933 C C . GLU C 3 392 ? 124.101 1.629 119.310 1.00 180.56 392 GLU C C 1
ATOM 6934 O O . GLU C 3 392 ? 125.164 1.001 119.290 1.00 180.56 392 GLU C O 1
ATOM 6940 N N . VAL C 3 393 ? 124.044 2.955 119.371 1.00 152.31 393 VAL C N 1
ATOM 6941 C CA . VAL C 3 393 ? 125.233 3.799 119.373 1.00 152.31 393 VAL C CA 1
ATOM 6942 C C . VAL C 3 393 ? 125.633 4.012 120.828 1.00 152.31 393 VAL C C 1
ATOM 6943 O O . VAL C 3 393 ? 124.960 4.723 121.577 1.00 152.31 393 VAL C O 1
ATOM 6947 N N . MET C 3 394 ? 126.729 3.385 121.235 1.00 171.04 394 MET C N 1
ATOM 6948 C CA . MET C 3 394 ? 127.298 3.670 122.543 1.00 171.04 394 MET C CA 1
ATOM 6949 C C . MET C 3 394 ? 128.295 4.816 122.434 1.00 171.04 394 MET C C 1
ATOM 6950 O O . MET C 3 394 ? 129.166 4.821 121.560 1.00 171.04 394 MET C O 1
ATOM 6955 N N . ARG C 3 395 ? 128.172 5.787 123.332 1.00 167.59 395 ARG C N 1
ATOM 6956 C CA . ARG C 3 395 ? 128.964 7.007 123.269 1.00 167.59 395 ARG C CA 1
ATOM 6957 C C . ARG C 3 395 ? 129.812 7.130 124.523 1.00 167.59 395 ARG C C 1
ATOM 6958 O O . ARG C 3 395 ? 129.341 6.843 125.628 1.00 167.59 395 ARG C O 1
ATOM 6966 N N . ALA C 3 396 ? 131.056 7.559 124.348 1.00 185.55 396 ALA C N 1
ATOM 6967 C CA . ALA C 3 396 ? 132.030 7.654 125.423 1.00 185.55 396 ALA C CA 1
ATOM 6968 C C . ALA C 3 396 ? 132.908 8.872 125.177 1.00 185.55 396 ALA C C 1
ATOM 6969 O O . ALA C 3 396 ? 133.100 9.268 124.023 1.00 185.55 396 ALA C O 1
ATOM 6971 N N . PRO C 3 397 ? 133.436 9.498 126.231 1.00 178.28 397 PRO C N 1
ATOM 6972 C CA . PRO C 3 397 ? 134.333 10.639 126.017 1.00 178.28 397 PRO C CA 1
ATOM 6973 C C . PRO C 3 397 ? 135.701 10.194 125.518 1.00 178.28 397 PRO C C 1
ATOM 6974 O O . PRO C 3 397 ? 136.174 9.096 125.820 1.00 178.28 397 PRO C O 1
ATOM 6978 N N . LEU C 3 398 ? 136.330 11.070 124.741 1.00 167.99 398 LEU C N 1
ATOM 6979 C CA . LEU C 3 398 ? 137.649 10.815 124.173 1.00 167.99 398 LEU C CA 1
ATOM 6980 C C . LEU C 3 398 ? 138.736 10.866 125.239 1.00 167.99 398 LEU C C 1
ATOM 6981 O O . LEU C 3 398 ? 139.158 11.944 125.658 1.00 167.99 398 LEU C O 1
#

Foldseek 3Di:
DPPDDDDPPDPDDDDDDCQCCCVPPVDHDPDVQVVLQPKAWQDKDFQAADDFDALFFFQKKAFAFQLGALQFLDDPVDGPCCCVQVPDDDRNVVLLFFWWKAWKKKKWKAADLLAQFKKKKFFALVDFAQFSVPNGMGRDDDDDDPVGGHDDPTDMDIDGSNVPRIDMDIQTQPAPDPTATRHGGGCPDVCNRSGGGSGMMTMHTSDGRVSVVSRGGDMMIMIMGGHPTMDGDGGHHHDDDDDRVVPDDPDD/DPDFDADPVGTADKDWDDFLHDIDIDRADAQEWEQDDADDQPCVPPAPFDKDDPRNQQQHKDWQDKFKAFLVADAWHWDDWDQDQQSVQLSVVVVVDHQCVGSNRVLLLFFWKKFFKKKKKKFKDAELQKWWKKKKAWDFQCPVDDCVVVLSTPVNRVVRIIGMQTRNVSHMHIYIGHQDDPDRIFTSAQDVPDHPPGSGGTTTIMTTNTGIDHDPPDDGIMMIIMMMGGHGMMGHHGHHSVRHDGDDND/DDDDDDDDDDDDDDDDDDPPDDDPDDDDDDDPDPDPPDDDDADPVSDDPDDDDLQVQLFDWDWADKWKAFQPADQKAWGDKFFQDQATWDWDPDDDPDTDTDGRSNNQSQQQFFWKFAKKKKKKQWDDALQKWFKKKWAKFFDDDPVNSPPDIVVVRVVHGIDMDIPHHDGMDMDTGGTDAPDRIGGDQADAPDPPSHDGHRIIITMTTNGGMDGDPVDHRIIMMIIIMGGDPTMDGDHGDHGRDDDPPPPDDDDDDPQWFWFDPPLPQWWWADADLAQTWTASDDDHPRATFTDDDPADQQKFKWKAFPDQVQAHPLVRQGTWAWADSPPPTTITHGDPVLRVVVRCQRSVDHDRPDPSHVSRHPTGTGNIIGIMHIGMGGD

Organism: Deformed wing virus (NCBI:txid198112)